Protein AF-A0A4Y9IYI2-F1 (afdb_monomer)

Secondary structure (DSSP, 8-state):
--PPP-------TTSSSS-------B------------TTS-----S--EEEEEEEEEE--TTT------------S-S----PPP--PPPPPPHHHHHHSEE--TT--TTEESS--SSSEEEEESSEEES-EES--EEE-TTS-EEEPPS-EEEEEESEEEES-EES-TTS-EEEEE-TT-EEEESSPBPTTEEEEE-TT-EEEETT-TTEEEE-SEEEESS-EE-TT-EEEESS-EEESS-EEEEEEEEES-EEEESSEEEEEEEEEEESSSEEEEEEEEEEEEEEEE-SS-EEEEEEEEEEEEEEEEEEEESTTSEEEEE-TTS-EEEEEEEEEES-SB-TTTEESEEEEEEEEE-PSP--TT-SS-PPB--TT-EEGGG--EEEE--S-TT--EEEEP---------PPP-EEEEEEE--TT-SS-EEEEEEEEETTEEEEEEEESSS----EEEEEEEETTEEEEEEEEEE-TT-TTT---EEEEEEEETTEEEEEEEETTTEEEEEEEE-BTTBPPSSS--EEEEEEPP--EEEETTEEEE-----EEEEEEETTEEEEEETTEEEEEEGGG-STT-----EEE--------TT-S---SSGGGS-TTS-EEEEEE-SSEEEEEEES--BTTTTBEEEEEEEEETT-TT--SEEEEEEEEEEEEBSTTS---EEEETTEEEEE-BTT-EEEEEEETTEEEEEEEE-GGG--TTTTTT----HHHHTT--B-EEEE-SSEEEEE-BTT-EEEEETTT--EEEEE--TT-PPEEEEEE-TTS-EEEEETTTEEEEEEE--

Nearest PDB structures (foldseek):
  8fky-assembly1_SP  TM=6.698E-01  e=9.697E-06  Homo sapiens
  7ewr-assembly1_D  TM=6.362E-01  e=1.938E-04  Homo sapiens
  7peq-assembly1_AI  TM=6.092E-01  e=5.576E-04  Homo sapiens
  6zqb-assembly1_UE  TM=5.681E-01  e=6.014E-03  Saccharomyces cerevisiae S288C
  1pi6-assembly1_A  TM=2.913E-01  e=1.555E-04  Saccharomyces cerevisiae

Solvent-accessible surface area (backbone atoms only — not comparable to full-atom values): 41990 Å² total; per-residue (Å²): 135,81,89,80,85,81,82,76,81,82,81,63,92,84,72,77,83,81,78,71,79,80,80,69,56,53,63,25,36,20,28,66,60,82,79,68,58,60,102,79,63,78,84,71,93,75,63,64,54,79,46,81,63,44,64,27,47,59,53,77,47,88,82,54,61,50,76,30,68,72,82,78,88,68,87,85,71,97,72,82,92,79,87,86,68,83,87,71,81,82,79,84,73,51,73,68,56,51,70,67,33,36,74,53,51,60,82,55,50,54,62,60,36,82,80,75,77,87,64,44,40,33,26,36,71,40,81,30,52,38,65,47,52,50,38,45,37,25,31,70,48,98,84,76,43,81,42,74,60,70,74,65,27,33,39,39,32,47,28,48,34,36,28,62,25,66,51,64,50,83,90,38,46,30,39,39,35,29,33,71,61,4,33,44,28,29,46,42,58,45,54,62,46,31,40,37,37,40,35,58,68,30,47,78,46,20,44,98,41,68,53,44,43,45,32,35,14,34,38,41,29,80,29,60,46,75,37,92,68,18,26,37,35,33,42,22,38,36,36,26,59,22,33,42,35,24,21,30,39,36,37,44,42,20,42,38,40,23,60,20,15,42,38,22,74,46,28,36,37,38,34,27,50,62,14,33,41,37,22,22,16,38,39,17,37,28,31,37,42,34,12,87,32,44,26,39,38,38,21,36,93,45,9,39,38,40,13,69,48,27,33,36,42,34,52,68,85,23,36,33,40,30,29,43,97,91,42,61,12,41,38,42,27,41,28,40,32,28,60,51,44,67,37,57,75,27,44,40,32,27,36,42,38,57,77,41,75,46,60,53,66,76,73,52,98,83,54,92,70,87,75,74,42,62,34,93,59,46,40,52,50,94,69,60,44,65,45,75,45,86,49,100,46,91,47,45,58,53,73,41,84,53,81,89,86,89,74,98,68,80,77,80,66,76,51,76,36,78,41,20,39,50,69,62,86,83,55,95,61,68,46,26,47,31,26,51,32,64,54,97,66,41,34,38,32,16,16,19,28,63,71,93,59,54,46,10,34,41,38,36,32,39,65,56,97,61,40,28,33,44,69,36,39,35,36,39,40,76,83,41,92,87,74,41,23,33,22,26,10,10,43,43,78,55,95,48,25,42,36,33,10,13,34,32,67,92,58,18,4,27,46,33,40,30,68,32,62,89,74,38,78,40,73,85,69,64,30,35,44,27,37,34,40,40,63,39,57,77,45,72,64,87,93,44,81,44,58,47,79,16,41,27,12,8,8,45,39,83,50,95,65,28,38,38,35,12,16,46,70,15,41,40,31,36,46,52,86,41,78,50,101,83,58,82,65,86,70,43,72,34,73,67,79,78,80,81,79,75,85,80,62,91,76,76,68,96,46,78,82,69,72,55,29,56,44,25,20,44,13,36,23,33,54,76,62,35,34,39,36,37,28,30,51,37,65,42,79,89,80,33,30,22,38,36,33,42,39,31,26,47,46,87,49,70,55,60,82,62,74,48,28,59,41,72,49,82,90,49,49,28,26,50,60,69,36,32,35,21,46,42,41,55,93,49,41,36,39,37,30,26,9,60,44,12,35,40,35,32,40,53,59,92,57,41,54,42,81,70,26,65,36,37,76,91,77,57,52,41,72,66,48,73,72,49,75,84,48,76,74,29,62,78,41,36,22,25,12,18,53,39,74,64,101,62,33,33,39,27,10,20,10,36,58,14,41,38,34,20,36,58,77,60,42,47,66,57,43,73,50,61,71,88,88,64,48,34,16,34,18,34,35,68,43,94,89,55,40,39,40,37,27,25,28,71,56,34,38,39,33,28,31,68,60,128

Mean predicted aligned error: 19.21 Å

Structure (mmCIF, N/CA/C/O backbone):
data_AF-A0A4Y9IYI2-F1
#
_entry.id   AF-A0A4Y9IYI2-F1
#
loop_
_atom_site.group_PDB
_atom_site.id
_atom_site.type_symbol
_atom_site.label_atom_id
_atom_site.label_alt_id
_atom_site.label_comp_id
_atom_site.label_asym_id
_atom_site.label_entity_id
_atom_site.label_seq_id
_atom_site.pdbx_PDB_ins_code
_atom_site.Cartn_x
_atom_site.Cartn_y
_atom_site.Cartn_z
_atom_site.occupancy
_atom_site.B_iso_or_equiv
_atom_site.auth_seq_id
_atom_site.auth_comp_id
_atom_site.auth_asym_id
_atom_site.auth_atom_id
_atom_site.pdbx_PDB_model_num
ATOM 1 N N . MET A 1 1 ? -29.212 -45.660 -42.714 1.00 30.00 1 MET A N 1
ATOM 2 C CA . MET A 1 1 ? -27.842 -46.161 -42.479 1.00 30.00 1 MET A CA 1
ATOM 3 C C . MET A 1 1 ? -27.172 -45.256 -41.454 1.00 30.00 1 MET A C 1
ATOM 5 O O . MET A 1 1 ? -27.141 -44.058 -41.670 1.00 30.00 1 MET A O 1
ATOM 9 N N . LYS A 1 2 ? -26.775 -45.864 -40.327 1.00 29.27 2 LYS A N 1
ATOM 10 C CA . LYS A 1 2 ? -25.912 -45.409 -39.216 1.00 29.27 2 LYS A CA 1
ATOM 11 C C . LYS A 1 2 ? -26.001 -43.943 -38.743 1.00 29.27 2 LYS A C 1
ATOM 13 O O . LYS A 1 2 ? -25.291 -43.074 -39.229 1.00 29.27 2 LYS A O 1
ATOM 18 N N . LYS A 1 3 ? -26.786 -43.746 -37.672 1.00 25.14 3 LYS A N 1
ATOM 19 C CA . LYS A 1 3 ? -26.528 -42.747 -36.620 1.00 25.14 3 LYS A CA 1
ATOM 20 C C . LYS A 1 3 ? -25.201 -43.107 -35.939 1.00 25.14 3 LYS A C 1
ATOM 22 O O . LYS A 1 3 ? -25.065 -44.236 -35.469 1.00 25.14 3 LYS A O 1
ATOM 27 N N . ALA A 1 4 ? -24.248 -42.182 -35.907 1.00 27.00 4 ALA A N 1
ATOM 28 C CA . ALA A 1 4 ? -23.055 -42.286 -35.076 1.00 27.00 4 ALA A CA 1
ATOM 29 C C . ALA A 1 4 ? -23.282 -41.439 -33.819 1.00 27.00 4 ALA A C 1
ATOM 31 O O . ALA A 1 4 ? -23.488 -40.231 -33.907 1.00 27.00 4 ALA A O 1
ATOM 32 N N . ASN A 1 5 ? -23.310 -42.111 -32.670 1.00 25.84 5 ASN A N 1
ATOM 33 C CA . ASN A 1 5 ? -23.355 -41.497 -31.350 1.00 25.84 5 ASN A CA 1
ATOM 34 C C . ASN A 1 5 ? -22.003 -40.833 -31.075 1.00 25.84 5 ASN A C 1
ATOM 36 O O . ASN A 1 5 ? -20.989 -41.528 -31.012 1.00 25.84 5 ASN A O 1
ATOM 40 N N . LEU A 1 6 ? -21.994 -39.514 -30.890 1.00 22.62 6 LEU A N 1
ATOM 41 C CA . LEU A 1 6 ? -20.890 -38.824 -30.235 1.00 22.62 6 LEU A CA 1
ATOM 42 C C . LEU A 1 6 ? -21.237 -38.761 -28.742 1.00 22.62 6 LEU A C 1
ATOM 44 O O . LEU A 1 6 ? -22.071 -37.961 -28.325 1.00 22.62 6 LEU A O 1
ATOM 48 N N . ASN A 1 7 ? -20.657 -39.668 -27.957 1.00 24.61 7 ASN A N 1
ATOM 49 C CA . ASN A 1 7 ? -20.700 -39.596 -26.499 1.00 24.61 7 ASN A CA 1
ATOM 50 C C . ASN A 1 7 ? -19.800 -38.433 -26.060 1.00 24.61 7 ASN A C 1
ATOM 52 O O . ASN A 1 7 ? -18.578 -38.544 -26.128 1.00 24.61 7 ASN A O 1
ATOM 56 N N . LEU A 1 8 ? -20.403 -37.324 -25.633 1.00 23.78 8 LEU A N 1
ATOM 57 C CA . LEU A 1 8 ? -19.708 -36.274 -24.890 1.00 23.78 8 LEU A CA 1
ATOM 58 C C . LEU A 1 8 ? -19.488 -36.775 -23.451 1.00 23.78 8 LEU A C 1
ATOM 60 O O . LEU A 1 8 ? -20.445 -37.265 -22.848 1.00 23.78 8 LEU A O 1
ATOM 64 N N . PRO A 1 9 ? -18.270 -36.701 -22.888 1.00 25.73 9 PRO A N 1
ATOM 65 C CA . PRO A 1 9 ? -18.054 -37.043 -21.490 1.00 25.73 9 PRO A CA 1
ATOM 66 C C . PRO A 1 9 ? -18.741 -36.007 -20.591 1.00 25.73 9 PRO A C 1
ATOM 68 O O . PRO A 1 9 ? -18.556 -34.801 -20.756 1.00 25.73 9 PRO A O 1
ATOM 71 N N . GLU A 1 10 ? -19.536 -36.491 -19.636 1.00 24.73 10 GLU A N 1
ATOM 72 C CA . GLU A 1 10 ? -20.097 -35.692 -18.549 1.00 24.73 10 GLU A CA 1
ATOM 73 C C . GLU A 1 10 ? -18.957 -35.039 -17.750 1.00 24.73 10 GLU A C 1
ATOM 75 O O . GLU A 1 10 ? -18.213 -35.697 -17.020 1.00 24.73 10 GLU A O 1
ATOM 80 N N . LEU A 1 11 ? -18.811 -33.720 -17.888 1.00 24.58 11 LEU A N 1
ATOM 81 C CA . LEU A 1 11 ? -17.961 -32.903 -17.028 1.00 24.58 11 LEU A CA 1
ATOM 82 C C . LEU A 1 11 ? -18.589 -32.854 -15.631 1.00 24.58 11 LEU A C 1
ATOM 84 O O . LEU A 1 11 ? -19.510 -32.085 -15.355 1.00 24.58 11 LEU A O 1
ATOM 88 N N . SER A 1 12 ? -18.099 -33.714 -14.739 1.00 27.95 12 SER A N 1
ATOM 89 C CA . SER A 1 12 ? -18.453 -33.675 -13.322 1.00 27.95 12 SER A CA 1
ATOM 90 C C . SER A 1 12 ? -18.048 -32.327 -12.701 1.00 27.95 12 SER A C 1
ATOM 92 O O . SER A 1 12 ? -16.964 -31.802 -12.964 1.00 27.95 12 SER A O 1
ATOM 94 N N . ARG A 1 13 ? -18.919 -31.778 -11.844 1.00 28.81 13 ARG A N 1
ATOM 95 C CA . ARG A 1 13 ? -18.826 -30.464 -11.166 1.00 28.81 13 ARG A CA 1
ATOM 96 C C . ARG A 1 13 ? -17.572 -30.221 -10.297 1.00 28.81 13 ARG A C 1
ATOM 98 O O . ARG A 1 13 ? -17.533 -29.232 -9.578 1.00 28.81 13 ARG A O 1
ATOM 105 N N . ARG A 1 14 ? -16.549 -31.081 -10.329 1.00 27.33 14 ARG A N 1
ATOM 106 C CA . ARG A 1 14 ? -15.340 -30.954 -9.492 1.00 27.33 14 ARG A CA 1
ATOM 107 C C . ARG A 1 14 ? -14.109 -30.367 -10.195 1.00 27.33 14 ARG A C 1
ATOM 109 O O . ARG A 1 14 ? -13.158 -30.046 -9.499 1.00 27.33 14 ARG A O 1
ATOM 116 N N . ASN A 1 15 ? -14.147 -30.128 -11.511 1.00 26.97 15 ASN A N 1
ATOM 117 C CA . ASN A 1 15 ? -13.004 -29.567 -12.260 1.00 26.97 15 ASN A CA 1
ATOM 118 C C . ASN A 1 15 ? -13.256 -28.189 -12.910 1.00 26.97 15 ASN A C 1
ATOM 120 O O . ASN A 1 15 ? -12.427 -27.721 -13.682 1.00 26.97 15 ASN A O 1
ATOM 124 N N . ALA A 1 16 ? -14.358 -27.503 -12.586 1.00 24.98 16 ALA A N 1
ATOM 125 C CA . ALA A 1 16 ? -14.660 -26.162 -13.112 1.00 24.98 16 ALA A CA 1
ATOM 126 C C . ALA A 1 16 ? -14.012 -25.005 -12.313 1.00 24.98 16 ALA A C 1
ATOM 128 O O . ALA A 1 16 ? -14.297 -23.846 -12.585 1.00 24.98 16 ALA A O 1
ATOM 129 N N . LEU A 1 17 ? -13.139 -25.298 -11.340 1.00 25.17 17 LEU A N 1
ATOM 130 C CA . LEU A 1 17 ? -12.604 -24.305 -10.396 1.00 25.17 17 LEU A CA 1
ATOM 131 C C . LEU A 1 17 ? -11.150 -23.859 -10.667 1.00 25.17 17 LEU A C 1
ATOM 133 O O . LEU A 1 17 ? -10.514 -23.314 -9.774 1.00 25.17 17 LEU A O 1
ATOM 137 N N . LYS A 1 18 ? -10.593 -24.091 -11.868 1.00 25.62 18 LYS A N 1
ATOM 138 C CA . LYS A 1 18 ? -9.210 -23.671 -12.205 1.00 25.62 18 LYS A CA 1
ATOM 139 C C . LYS A 1 18 ? -9.043 -22.794 -13.455 1.00 25.62 18 LYS A C 1
ATOM 141 O O . LYS A 1 18 ? -7.917 -22.505 -13.834 1.00 25.62 18 LYS A O 1
ATOM 146 N N . CYS A 1 19 ? -10.127 -22.291 -14.045 1.00 23.42 19 CYS A N 1
ATOM 147 C CA . CYS A 1 19 ? -10.075 -21.224 -15.058 1.00 23.42 19 CYS A CA 1
ATOM 148 C C . CYS A 1 19 ? -11.255 -20.253 -14.884 1.00 23.42 19 CYS A C 1
ATOM 150 O O . CYS A 1 19 ? -12.021 -20.018 -15.814 1.00 23.42 19 CYS A O 1
ATOM 152 N N . GLY A 1 20 ? -11.446 -19.746 -13.664 1.00 20.91 20 GLY A N 1
ATOM 153 C CA . GLY A 1 20 ? -12.318 -18.602 -13.415 1.00 20.91 20 GLY A CA 1
ATOM 154 C C . GLY A 1 20 ? -11.486 -17.337 -13.548 1.00 20.91 20 GLY A C 1
ATOM 155 O O . GLY A 1 20 ? -10.690 -17.043 -12.663 1.00 20.91 20 GLY A O 1
ATOM 156 N N . ALA A 1 21 ? -11.624 -16.635 -14.670 1.00 23.77 21 ALA A N 1
ATOM 157 C CA . ALA A 1 21 ? -11.125 -15.278 -14.804 1.00 23.77 21 ALA A CA 1
ATOM 158 C C . ALA A 1 21 ? -11.770 -14.424 -13.701 1.00 23.77 21 ALA A C 1
ATOM 160 O O . ALA A 1 21 ? -12.990 -14.253 -13.689 1.00 23.77 21 ALA A O 1
ATOM 161 N N . LEU A 1 22 ? -10.963 -13.922 -12.764 1.00 22.59 22 LEU A N 1
ATOM 162 C CA . LEU A 1 22 ? -11.337 -12.742 -11.997 1.00 22.59 22 LEU A CA 1
ATOM 163 C C . LEU A 1 22 ? -11.485 -11.607 -13.014 1.00 22.59 22 LEU A C 1
ATOM 165 O O . LEU A 1 22 ? -10.493 -11.131 -13.562 1.00 22.59 22 LEU A O 1
ATOM 169 N N . ALA A 1 23 ? -12.722 -11.224 -13.319 1.00 25.12 23 ALA A N 1
ATOM 170 C CA . ALA A 1 23 ? -13.000 -9.978 -14.012 1.00 25.12 23 ALA A CA 1
ATOM 171 C C . ALA A 1 23 ? -12.739 -8.840 -13.017 1.00 25.12 23 ALA A C 1
ATOM 173 O O . ALA A 1 23 ? -13.631 -8.422 -12.285 1.00 25.12 23 ALA A O 1
ATOM 174 N N . LEU A 1 24 ? -11.483 -8.406 -12.936 1.00 29.08 24 LEU A N 1
ATOM 175 C CA . LEU A 1 24 ? -11.127 -7.133 -12.328 1.00 29.08 24 LEU A CA 1
ATOM 176 C C . LEU A 1 24 ? -11.624 -6.049 -13.296 1.00 29.08 24 LEU A C 1
ATOM 178 O O . LEU A 1 24 ? -11.195 -6.026 -14.451 1.00 29.08 24 LEU A O 1
ATOM 182 N N . ALA A 1 25 ? -12.574 -5.214 -12.870 1.00 29.39 25 ALA A N 1
ATOM 183 C CA . ALA A 1 25 ? -13.028 -4.074 -13.660 1.00 29.39 25 ALA A CA 1
ATOM 184 C C . ALA A 1 25 ? -11.812 -3.192 -13.988 1.00 29.39 25 ALA A C 1
ATOM 186 O O . ALA A 1 25 ? -11.162 -2.655 -13.090 1.00 29.39 25 ALA A O 1
ATOM 187 N N . LEU A 1 26 ? -11.463 -3.095 -15.273 1.00 30.75 26 LEU A N 1
ATOM 188 C CA . LEU A 1 26 ? -10.303 -2.347 -15.741 1.00 30.75 26 LEU A CA 1
ATOM 189 C C . LEU A 1 26 ? -10.681 -0.860 -15.763 1.00 30.75 26 LEU A C 1
ATOM 191 O O . LEU A 1 26 ? -11.195 -0.342 -16.756 1.00 30.75 26 LEU A O 1
ATOM 195 N N . VAL A 1 27 ? -10.495 -0.183 -14.631 1.00 30.41 27 VAL A N 1
ATOM 196 C CA . VAL A 1 27 ? -10.726 1.260 -14.526 1.00 30.41 27 VAL A CA 1
ATOM 197 C C . VAL A 1 27 ? -9.502 1.980 -15.094 1.00 30.41 27 VAL A C 1
ATOM 199 O O . VAL A 1 27 ? -8.401 1.878 -14.564 1.00 30.41 27 VAL A O 1
ATOM 202 N N . ALA A 1 28 ? -9.688 2.681 -16.204 1.00 31.75 28 ALA A N 1
ATOM 203 C CA . ALA A 1 28 ? -8.642 3.356 -16.968 1.00 31.75 28 ALA A CA 1
ATOM 204 C C . ALA A 1 28 ? -9.072 4.806 -17.183 1.00 31.75 28 ALA A C 1
ATOM 206 O O . ALA A 1 28 ? -10.205 4.991 -17.574 1.00 31.75 28 ALA A O 1
ATOM 207 N N . MET A 1 29 ? -8.260 5.826 -16.874 1.00 36.91 29 MET A N 1
ATOM 208 C CA . MET A 1 29 ? -8.710 7.200 -16.602 1.00 36.91 29 MET A CA 1
ATOM 209 C C . MET A 1 29 ? -7.854 8.354 -17.192 1.00 36.91 29 MET A C 1
ATOM 211 O O . MET A 1 29 ? -7.007 8.097 -18.025 1.00 36.91 29 MET A O 1
ATOM 215 N N . THR A 1 30 ? -8.178 9.640 -16.959 1.00 34.31 30 THR A N 1
ATOM 216 C CA . THR A 1 30 ? -8.058 10.691 -18.012 1.00 34.31 30 THR A CA 1
ATOM 217 C C . THR A 1 30 ? -7.062 11.835 -17.805 1.00 34.31 30 THR A C 1
ATOM 219 O O . THR A 1 30 ? -6.711 12.199 -16.687 1.00 34.31 30 THR A O 1
ATOM 222 N N . GLY A 1 31 ? -6.614 12.437 -18.911 1.00 32.25 31 GLY A N 1
ATOM 223 C CA . GLY A 1 31 ? -5.646 13.533 -19.017 1.00 32.25 31 GLY A CA 1
ATOM 224 C C . GLY A 1 31 ? -6.125 14.928 -18.628 1.00 32.25 31 GLY A C 1
ATOM 225 O O . GLY A 1 31 ? -7.313 15.218 -18.658 1.00 32.25 31 GLY A O 1
ATOM 226 N N . CYS A 1 32 ? -5.178 15.771 -18.193 1.00 44.44 32 CYS A N 1
ATOM 227 C CA . CYS A 1 32 ? -5.409 17.135 -17.687 1.00 44.44 32 CYS A CA 1
ATOM 228 C C . CYS A 1 32 ? -4.506 18.136 -18.410 1.00 44.44 32 CYS A C 1
ATOM 230 O O . CYS A 1 32 ? -3.605 18.682 -17.773 1.00 44.44 32 CYS A O 1
ATOM 232 N N . LYS A 1 33 ? -4.718 18.401 -19.703 1.00 43.31 33 LYS A N 1
ATOM 233 C CA . LYS A 1 33 ? -4.116 19.589 -20.319 1.00 43.31 33 LYS A CA 1
ATOM 234 C C . LYS A 1 33 ? -4.747 19.960 -21.656 1.00 43.31 33 LYS A C 1
ATOM 236 O O . LYS A 1 33 ? -4.629 19.222 -22.617 1.00 43.31 33 LYS A O 1
ATOM 241 N N . ASP A 1 34 ? -5.320 21.158 -21.735 1.00 37.88 34 ASP A N 1
ATOM 242 C CA . ASP A 1 34 ? -5.767 21.783 -22.991 1.00 37.88 34 ASP A CA 1
ATOM 243 C C . ASP A 1 34 ? -4.901 23.004 -23.358 1.00 37.88 34 ASP A C 1
ATOM 245 O O . ASP A 1 34 ? -5.368 23.966 -23.978 1.00 37.88 34 ASP A O 1
ATOM 249 N N . ASP A 1 35 ? -3.612 22.975 -23.002 1.00 34.25 35 ASP A N 1
ATOM 250 C CA . ASP A 1 35 ? -2.665 23.972 -23.497 1.00 34.25 35 ASP A CA 1
ATOM 251 C C . ASP A 1 35 ? -2.373 23.679 -24.967 1.00 34.25 35 ASP A C 1
ATOM 253 O O . ASP A 1 35 ? -1.488 22.907 -25.339 1.00 34.25 35 ASP A O 1
ATOM 257 N N . ALA A 1 36 ? -3.169 24.317 -25.822 1.00 33.16 36 ALA A N 1
ATOM 258 C CA . ALA A 1 36 ? -2.825 24.506 -27.213 1.00 33.16 36 ALA A CA 1
ATOM 259 C C . ALA A 1 36 ? -1.386 25.056 -27.296 1.00 33.16 36 ALA A C 1
ATOM 261 O O . ALA A 1 36 ? -1.086 26.040 -26.609 1.00 33.16 36 ALA A O 1
ATOM 262 N N . PRO A 1 37 ? -0.502 24.505 -28.153 1.00 28.78 37 PRO A N 1
ATOM 263 C CA . PRO A 1 37 ? 0.660 25.271 -28.574 1.00 28.78 37 PRO A CA 1
ATOM 264 C C . PRO A 1 37 ? 0.168 26.619 -29.104 1.00 28.78 37 PRO A C 1
ATOM 266 O O . PRO A 1 37 ? -0.877 26.683 -29.758 1.00 28.78 37 PRO A O 1
ATOM 269 N N . ASP A 1 38 ? 0.909 27.676 -28.767 1.00 29.20 38 ASP A N 1
ATOM 270 C CA . ASP A 1 38 ? 0.671 29.061 -29.170 1.00 29.20 38 ASP A CA 1
ATOM 271 C C . ASP A 1 38 ? 0.048 29.157 -30.575 1.00 29.20 38 ASP A C 1
ATOM 273 O O . ASP A 1 38 ? 0.430 28.434 -31.497 1.00 29.20 38 ASP A O 1
ATOM 277 N N . THR A 1 39 ? -0.874 30.106 -30.734 1.00 30.22 39 THR A N 1
ATOM 278 C CA . THR A 1 39 ? -1.566 30.543 -31.963 1.00 30.22 39 THR A CA 1
ATOM 279 C C . THR A 1 39 ? -0.678 30.785 -33.200 1.00 30.22 39 THR A C 1
ATOM 281 O O . THR A 1 39 ? -1.189 31.140 -34.259 1.00 30.22 39 THR A O 1
ATOM 284 N N . ASN A 1 40 ? 0.632 30.559 -33.088 1.00 30.73 40 ASN A N 1
ATOM 285 C CA . ASN A 1 40 ? 1.659 30.695 -34.114 1.00 30.73 40 ASN A CA 1
ATOM 286 C C . ASN A 1 40 ? 2.370 29.369 -34.475 1.00 30.73 40 ASN A C 1
ATOM 288 O O . ASN A 1 40 ? 3.374 29.392 -35.190 1.00 30.73 40 ASN A O 1
ATOM 292 N N . GLY A 1 41 ? 1.903 28.213 -33.987 1.00 31.48 41 GLY A N 1
ATOM 293 C CA . GLY A 1 41 ? 2.445 26.907 -34.373 1.00 31.48 41 GLY A CA 1
ATOM 294 C C . GLY A 1 41 ? 2.233 26.618 -35.870 1.00 31.48 41 GLY A C 1
ATOM 295 O O . GLY A 1 41 ? 1.148 26.889 -36.388 1.00 31.48 41 GLY A O 1
ATOM 296 N N . PRO A 1 42 ? 3.235 26.085 -36.599 1.00 30.30 42 PRO A N 1
ATOM 297 C CA . PRO A 1 42 ? 3.088 25.808 -38.024 1.00 30.30 42 PRO A CA 1
ATOM 298 C C . PRO A 1 42 ? 1.959 24.797 -38.251 1.00 30.30 42 PRO A C 1
ATOM 300 O O . PRO A 1 42 ? 1.899 23.769 -37.575 1.00 30.30 42 PRO A O 1
ATOM 303 N N . ALA A 1 43 ? 1.079 25.090 -39.212 1.00 34.78 43 ALA A N 1
ATOM 304 C CA . ALA A 1 43 ? 0.026 24.183 -39.654 1.00 34.78 43 ALA A CA 1
ATOM 305 C C . ALA A 1 43 ? 0.641 22.820 -40.029 1.00 34.78 43 ALA A C 1
ATOM 307 O O . ALA A 1 43 ? 1.434 22.724 -40.966 1.00 34.78 43 ALA A O 1
ATOM 308 N N . GLY A 1 44 ? 0.332 21.777 -39.254 1.00 36.03 44 GLY A N 1
ATOM 309 C CA . GLY A 1 44 ? 0.774 20.411 -39.543 1.00 36.03 44 GLY A CA 1
ATOM 310 C C . GLY A 1 44 ? 0.087 19.858 -40.794 1.00 36.03 44 GLY A C 1
ATOM 311 O O . GLY A 1 44 ? -1.032 20.251 -41.100 1.00 36.03 44 GLY A O 1
ATOM 312 N N . THR A 1 45 ? 0.747 18.955 -41.520 1.00 35.19 45 THR A N 1
ATOM 313 C CA . THR A 1 45 ? 0.300 18.472 -42.840 1.00 35.19 45 THR A CA 1
ATOM 314 C C . THR A 1 45 ? -0.390 17.101 -42.851 1.00 35.19 45 THR A C 1
ATOM 316 O O . THR A 1 45 ? -0.921 16.739 -43.898 1.00 35.19 45 THR A O 1
ATOM 319 N N . ASP A 1 46 ? -0.454 16.360 -41.734 1.00 38.09 46 ASP A N 1
ATOM 320 C CA . ASP A 1 46 ? -0.831 14.931 -41.735 1.00 38.09 46 ASP A CA 1
ATOM 321 C C . ASP A 1 46 ? -1.921 14.546 -40.708 1.00 38.09 46 ASP A C 1
ATOM 323 O O . ASP A 1 46 ? -1.975 15.086 -39.601 1.00 38.09 46 ASP A O 1
ATOM 327 N N . VAL A 1 47 ? -2.794 13.597 -41.095 1.00 53.31 47 VAL A N 1
ATOM 328 C CA . VAL A 1 47 ? -4.015 13.169 -40.363 1.00 53.31 47 VAL A CA 1
ATOM 329 C C . VAL A 1 47 ? -3.710 12.235 -39.182 1.00 53.31 47 VAL A C 1
ATOM 331 O O . VAL A 1 47 ? -4.384 12.316 -38.159 1.00 53.31 47 VAL A O 1
ATOM 334 N N . VAL A 1 48 ? -2.709 11.358 -39.325 1.00 54.94 48 VAL A N 1
ATOM 335 C CA . VAL A 1 48 ? -2.167 10.454 -38.295 1.00 54.94 48 VAL A CA 1
ATOM 336 C C . VAL A 1 48 ? -0.700 10.193 -38.645 1.00 54.94 48 VAL A C 1
ATOM 338 O O . VAL A 1 48 ? -0.408 9.794 -39.772 1.00 54.94 48 VAL A O 1
ATOM 341 N N . GLU A 1 49 ? 0.212 10.414 -37.702 1.00 61.41 49 GLU A N 1
ATOM 342 C CA . GLU A 1 49 ? 1.645 10.140 -37.839 1.00 61.41 49 GLU A CA 1
ATOM 343 C C . GLU A 1 49 ? 2.045 8.990 -36.910 1.00 61.41 49 GLU A C 1
ATOM 345 O O . GLU A 1 49 ? 1.577 8.917 -35.771 1.00 61.41 49 GLU A O 1
ATOM 350 N N . THR A 1 50 ? 2.904 8.097 -37.403 1.00 59.28 50 THR A N 1
ATOM 351 C CA . THR A 1 50 ? 3.500 7.007 -36.623 1.00 59.28 50 THR A CA 1
ATOM 352 C C . THR A 1 50 ? 4.987 7.254 -36.477 1.00 59.28 50 THR A C 1
ATOM 354 O O . THR A 1 50 ? 5.661 7.630 -37.438 1.00 59.28 50 THR A O 1
ATOM 357 N N . VAL A 1 51 ? 5.484 7.035 -35.266 1.00 60.16 51 VAL A N 1
ATOM 358 C CA . VAL A 1 51 ? 6.858 7.331 -34.887 1.00 60.16 51 VAL A CA 1
ATOM 359 C C . VAL A 1 51 ? 7.411 6.145 -34.136 1.00 60.16 51 VAL A C 1
ATOM 361 O O . VAL A 1 51 ? 6.914 5.802 -33.061 1.00 60.16 51 VAL A O 1
ATOM 364 N N . ASP A 1 52 ? 8.467 5.568 -34.689 1.00 61.00 52 ASP A N 1
ATOM 365 C CA . ASP A 1 52 ? 9.187 4.481 -34.051 1.00 61.00 52 ASP A CA 1
ATOM 366 C C . ASP A 1 52 ? 10.440 5.029 -33.364 1.00 61.00 52 ASP A C 1
ATOM 368 O O . ASP A 1 52 ? 11.213 5.795 -33.949 1.00 61.00 52 ASP A O 1
ATOM 372 N N . GLY A 1 53 ? 10.674 4.593 -32.126 1.00 61.88 53 GLY A N 1
ATOM 373 C CA . GLY A 1 53 ? 12.004 4.683 -31.533 1.00 61.88 53 GLY A CA 1
ATOM 374 C C . GLY A 1 53 ? 12.415 6.021 -30.908 1.00 61.88 53 GLY A C 1
ATOM 375 O O . GLY A 1 53 ? 13.613 6.325 -30.947 1.00 61.88 53 GLY A O 1
ATOM 376 N N . ILE A 1 54 ? 11.503 6.783 -30.287 1.00 71.31 54 ILE A N 1
ATOM 377 C CA . ILE A 1 54 ? 11.889 7.948 -29.466 1.00 71.31 54 ILE A CA 1
ATOM 378 C C . ILE A 1 54 ? 12.682 7.451 -28.252 1.00 71.31 54 ILE A C 1
ATOM 380 O O . ILE A 1 54 ? 12.193 6.611 -27.496 1.00 71.31 54 ILE A O 1
ATOM 384 N N . ASP A 1 55 ? 13.907 7.952 -28.081 1.00 70.38 55 ASP A N 1
ATOM 385 C CA . ASP A 1 55 ? 14.755 7.635 -26.928 1.00 70.38 55 ASP A CA 1
ATOM 386 C C . ASP A 1 55 ? 14.095 8.066 -25.613 1.00 70.38 55 ASP A C 1
ATOM 388 O O . ASP A 1 55 ? 13.715 9.228 -25.445 1.00 70.38 55 ASP A O 1
ATOM 392 N N . LEU A 1 56 ? 13.993 7.125 -24.675 1.00 72.06 56 LEU A N 1
ATOM 393 C CA . LEU A 1 56 ? 13.622 7.388 -23.291 1.00 72.06 56 LEU A CA 1
ATOM 394 C C . LEU A 1 56 ? 14.854 7.274 -22.400 1.00 72.06 56 LEU A C 1
ATOM 396 O O . LEU A 1 56 ? 15.659 6.350 -22.541 1.00 72.06 56 LEU A O 1
ATOM 400 N N . SER A 1 57 ? 14.965 8.186 -21.440 1.00 71.19 57 SER A N 1
ATOM 401 C CA . SER A 1 57 ? 15.938 8.047 -20.362 1.00 71.19 57 SER A CA 1
ATOM 402 C C . SER A 1 57 ? 15.366 7.080 -19.332 1.00 71.19 57 SER A C 1
ATOM 404 O O . SER A 1 57 ? 14.278 7.313 -18.805 1.00 71.19 57 SER A O 1
ATOM 406 N N . VAL A 1 58 ? 16.087 5.990 -19.056 1.00 68.38 58 VAL A N 1
ATOM 407 C CA . VAL A 1 58 ? 15.728 5.045 -17.993 1.00 68.38 58 VAL A CA 1
ATOM 408 C C . VAL A 1 58 ? 16.659 5.268 -16.822 1.00 68.38 58 VAL A C 1
ATOM 410 O O . VAL A 1 58 ? 17.874 5.103 -16.938 1.00 68.38 58 VAL A O 1
ATOM 413 N N . HIS A 1 59 ? 16.080 5.593 -15.677 1.00 69.12 59 HIS A N 1
ATOM 414 C CA . HIS A 1 59 ? 16.832 5.795 -14.453 1.00 69.12 59 HIS A CA 1
ATOM 415 C C . HIS A 1 59 ? 16.647 4.573 -13.557 1.00 69.12 59 HIS A C 1
ATOM 417 O O . HIS A 1 59 ? 15.676 4.445 -12.812 1.00 69.12 59 HIS A O 1
ATOM 423 N N . THR A 1 60 ? 17.596 3.642 -13.666 1.00 54.62 60 THR A N 1
ATOM 424 C CA . THR A 1 60 ? 17.756 2.504 -12.752 1.00 54.62 60 THR A CA 1
ATOM 425 C C . THR A 1 60 ? 18.942 2.794 -11.842 1.00 54.62 60 THR A C 1
ATOM 427 O O . THR A 1 60 ? 20.092 2.694 -12.270 1.00 54.62 60 THR A O 1
ATOM 430 N N . ASN A 1 61 ? 18.699 3.180 -10.597 1.00 44.53 61 ASN A N 1
ATOM 431 C CA . ASN A 1 61 ? 19.773 3.440 -9.643 1.00 44.53 61 ASN A CA 1
ATOM 432 C C . ASN A 1 61 ? 19.582 2.530 -8.423 1.00 44.53 61 ASN A C 1
ATOM 434 O O . ASN A 1 61 ? 18.505 2.557 -7.830 1.00 44.53 61 ASN A O 1
ATOM 438 N N . PRO A 1 62 ? 20.606 1.791 -7.972 1.00 36.62 62 PRO A N 1
ATOM 439 C CA . PRO A 1 62 ? 20.560 1.122 -6.673 1.00 36.62 62 PRO A CA 1
ATOM 440 C C . PRO A 1 62 ? 20.352 2.094 -5.490 1.00 36.62 62 PRO A C 1
ATOM 442 O O . PRO A 1 62 ? 19.903 1.664 -4.436 1.00 36.62 62 PRO A O 1
ATOM 445 N N . ALA A 1 63 ? 20.601 3.401 -5.656 1.00 36.41 63 ALA A N 1
ATOM 446 C CA . ALA A 1 63 ? 20.282 4.443 -4.669 1.00 36.41 63 ALA A CA 1
ATOM 447 C C . ALA A 1 63 ? 18.842 5.015 -4.766 1.00 36.41 63 ALA A C 1
ATOM 449 O O . ALA A 1 63 ? 18.454 5.803 -3.902 1.00 36.41 63 ALA A O 1
ATOM 450 N N . LEU A 1 64 ? 18.062 4.642 -5.797 1.00 39.62 64 LEU A N 1
ATOM 451 C CA . LEU A 1 64 ? 16.637 5.003 -5.949 1.00 39.62 64 LEU A CA 1
ATOM 452 C C . LEU A 1 64 ? 15.702 4.042 -5.197 1.00 39.62 64 LEU A C 1
ATOM 454 O O . LEU A 1 64 ? 14.562 4.412 -4.922 1.00 39.62 64 LEU A O 1
ATOM 458 N N . ALA A 1 65 ? 16.186 2.856 -4.805 1.00 33.22 65 ALA A N 1
ATOM 459 C CA . ALA A 1 65 ? 15.509 1.960 -3.869 1.00 33.22 65 ALA A CA 1
ATOM 460 C C . ALA A 1 65 ? 15.543 2.566 -2.454 1.00 33.22 65 ALA A C 1
ATOM 462 O O . ALA A 1 65 ? 16.259 2.115 -1.564 1.00 33.22 65 ALA A O 1
ATOM 463 N N . LYS A 1 66 ? 14.803 3.656 -2.254 1.00 37.72 66 LYS A N 1
ATOM 464 C CA . LYS A 1 66 ? 14.531 4.199 -0.928 1.00 37.72 66 LYS A CA 1
ATOM 465 C C . LYS A 1 66 ? 13.287 3.510 -0.393 1.00 37.72 66 LYS A C 1
ATOM 467 O O . LYS A 1 66 ? 12.193 3.670 -0.926 1.00 37.72 66 LYS A O 1
ATOM 472 N N . THR A 1 67 ? 13.477 2.741 0.669 1.00 35.72 67 THR A N 1
ATOM 473 C CA . THR A 1 67 ? 12.395 2.228 1.501 1.00 35.72 67 THR A CA 1
ATOM 474 C C . THR A 1 67 ? 11.795 3.397 2.267 1.00 35.72 67 THR A C 1
ATOM 476 O O . THR A 1 67 ? 12.404 3.926 3.198 1.00 35.72 67 THR A O 1
ATOM 479 N N . TYR A 1 68 ? 10.616 3.845 1.856 1.00 35.97 68 TYR A N 1
ATOM 480 C CA . TYR A 1 68 ? 9.893 4.879 2.581 1.00 35.97 68 TYR A CA 1
ATOM 481 C C . TYR A 1 68 ? 9.032 4.223 3.655 1.00 35.97 68 TYR A C 1
ATOM 483 O O . TYR A 1 68 ? 7.856 3.929 3.440 1.00 35.97 68 TYR A O 1
ATOM 491 N N . TYR A 1 69 ? 9.639 4.003 4.819 1.00 31.06 69 TYR A N 1
ATOM 492 C CA . TYR A 1 69 ? 8.891 3.714 6.035 1.00 31.06 69 TYR A CA 1
ATOM 493 C C . TYR A 1 69 ? 8.067 4.934 6.437 1.00 31.06 69 TYR A C 1
ATOM 495 O O . TYR A 1 69 ? 8.486 6.084 6.272 1.00 31.06 69 TYR A O 1
ATOM 503 N N . ASN A 1 70 ? 6.894 4.683 7.003 1.00 28.34 70 ASN A N 1
ATOM 504 C CA . ASN A 1 70 ? 6.095 5.713 7.635 1.00 28.34 70 ASN A CA 1
ATOM 505 C C . ASN A 1 70 ? 6.867 6.250 8.856 1.00 28.34 70 ASN A C 1
ATOM 507 O O . ASN A 1 70 ? 6.895 5.649 9.925 1.00 28.34 70 ASN A O 1
ATOM 511 N N . SER A 1 71 ? 7.551 7.382 8.691 1.00 27.75 71 SER A N 1
ATOM 512 C CA . SER A 1 71 ? 8.251 8.065 9.773 1.00 27.75 71 SER A CA 1
ATOM 513 C C . SER A 1 71 ? 7.239 8.762 10.690 1.00 27.75 71 SER A C 1
ATOM 515 O O . SER A 1 71 ? 6.929 9.943 10.511 1.00 27.75 71 SER A O 1
ATOM 517 N N . ARG A 1 72 ? 6.739 8.050 11.702 1.00 28.89 72 ARG A N 1
ATOM 518 C CA . ARG A 1 72 ? 6.414 8.667 13.001 1.00 28.89 72 ARG A CA 1
ATOM 519 C C . ARG A 1 72 ? 7.412 8.298 14.105 1.00 28.89 72 ARG A C 1
ATOM 521 O O . ARG A 1 72 ? 7.145 8.523 15.274 1.00 28.89 72 ARG A O 1
ATOM 528 N N . LEU A 1 73 ? 8.624 7.917 13.699 1.00 30.59 73 LEU A N 1
ATOM 529 C CA . LEU A 1 73 ? 9.856 7.954 14.495 1.00 30.59 73 LEU A CA 1
ATOM 530 C C . LEU A 1 73 ? 10.319 9.407 14.742 1.00 30.59 73 LEU A C 1
ATOM 532 O O . LEU A 1 73 ? 11.340 9.860 14.225 1.00 30.59 73 LEU A O 1
ATOM 536 N N . ALA A 1 74 ? 9.537 10.177 15.497 1.00 22.84 74 ALA A N 1
ATOM 537 C CA . ALA A 1 74 ? 9.970 11.444 16.080 1.00 22.84 74 ALA A CA 1
ATOM 538 C C . ALA A 1 74 ? 9.665 11.409 17.578 1.00 22.84 74 ALA A C 1
ATOM 540 O O . ALA A 1 74 ? 8.681 11.979 18.049 1.00 22.84 74 ALA A O 1
ATOM 541 N N . LEU A 1 75 ? 10.542 1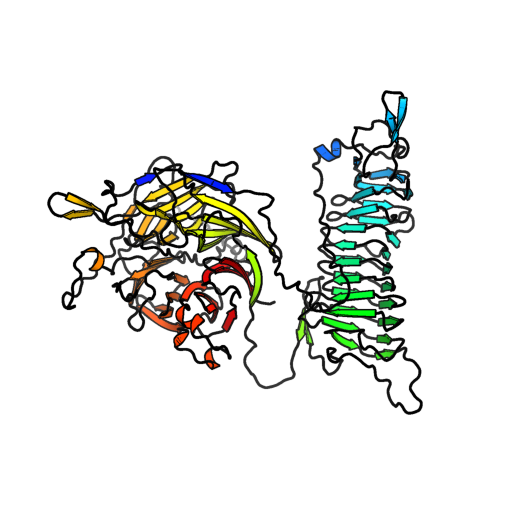0.702 18.293 1.00 31.75 75 LEU A N 1
ATOM 542 C CA . LEU A 1 75 ? 10.592 10.573 19.742 1.00 31.75 75 LEU A CA 1
ATOM 543 C C . LEU A 1 75 ? 10.590 11.953 20.400 1.00 31.75 75 LEU A C 1
ATOM 545 O O . LEU A 1 75 ? 11.558 12.717 20.360 1.00 31.75 75 LEU A O 1
ATOM 549 N N . GLY A 1 76 ? 9.466 12.260 21.028 1.00 21.75 76 GLY A N 1
ATOM 550 C CA . GLY A 1 76 ? 9.315 13.365 21.947 1.00 21.75 76 GLY A CA 1
ATOM 551 C C . GLY A 1 76 ? 9.304 12.877 23.386 1.00 21.75 76 GLY A C 1
ATOM 552 O O . GLY A 1 76 ? 8.313 13.098 24.059 1.00 21.75 76 GLY A O 1
ATOM 553 N N . SER A 1 77 ? 10.386 12.289 23.900 1.00 23.25 77 SER A N 1
ATOM 554 C CA . SER A 1 77 ? 10.771 12.485 25.305 1.00 23.25 77 SER A CA 1
ATOM 555 C C . SER A 1 77 ? 12.230 12.086 25.548 1.00 23.25 77 SER A C 1
ATOM 557 O O . SER A 1 77 ? 12.807 11.249 24.866 1.00 23.25 77 SER A O 1
ATOM 559 N N . ARG A 1 78 ? 12.872 12.798 26.473 1.00 29.81 78 ARG A N 1
ATOM 560 C CA . ARG A 1 78 ? 14.300 12.707 26.778 1.00 29.81 78 ARG A CA 1
ATOM 561 C C . ARG A 1 78 ? 14.599 11.466 27.623 1.00 29.81 78 ARG A C 1
ATOM 563 O O . ARG A 1 78 ? 14.449 11.540 28.837 1.00 29.81 78 ARG A O 1
ATOM 570 N N . ALA A 1 79 ? 15.134 10.418 27.011 1.00 24.33 79 ALA A N 1
ATOM 571 C CA . ALA A 1 79 ? 16.148 9.543 27.601 1.00 24.33 79 ALA A CA 1
ATOM 572 C C . ALA A 1 79 ? 16.902 8.837 26.457 1.00 24.33 79 ALA A C 1
ATOM 574 O O . ALA A 1 79 ? 16.277 8.261 25.585 1.00 24.33 79 ALA A O 1
ATOM 575 N N . ALA A 1 80 ? 18.223 9.032 26.440 1.00 24.27 80 ALA A N 1
ATOM 576 C CA . ALA A 1 80 ? 19.282 8.465 25.593 1.00 24.27 80 ALA A CA 1
ATOM 577 C C . ALA A 1 80 ? 18.931 7.515 24.416 1.00 24.27 80 ALA A C 1
ATOM 579 O O . ALA A 1 80 ? 18.425 6.425 24.626 1.00 24.27 80 ALA A O 1
ATOM 580 N N . ASN A 1 81 ? 19.337 7.954 23.212 1.00 30.17 81 ASN A N 1
ATOM 581 C CA . ASN A 1 81 ? 19.949 7.202 22.1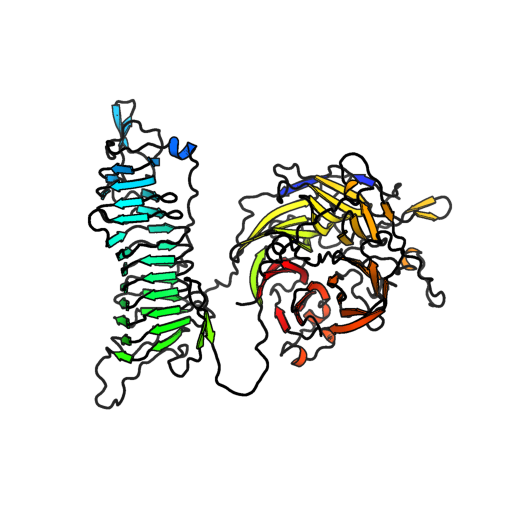02 1.00 30.17 81 ASN A CA 1
ATOM 582 C C . ASN A 1 81 ? 19.957 5.664 22.191 1.00 30.17 81 ASN A C 1
ATOM 584 O O . ASN A 1 81 ? 20.721 5.125 22.983 1.00 30.17 81 ASN A O 1
ATOM 588 N N . ASP A 1 82 ? 19.210 5.009 21.300 1.00 32.81 82 ASP A N 1
ATOM 589 C CA . ASP A 1 82 ? 19.698 4.142 20.208 1.00 32.81 82 ASP A CA 1
ATOM 590 C C . ASP A 1 82 ? 18.524 3.256 19.754 1.00 32.81 82 ASP A C 1
ATOM 592 O O . ASP A 1 82 ? 18.265 2.219 20.344 1.00 32.81 82 ASP A O 1
ATOM 596 N N . ASP A 1 83 ? 17.768 3.678 18.729 1.00 39.53 83 ASP A N 1
ATOM 597 C CA . ASP A 1 83 ? 16.784 2.786 18.093 1.00 39.53 83 ASP A CA 1
ATOM 598 C C . ASP A 1 83 ? 17.557 1.709 17.304 1.00 39.53 83 ASP A C 1
ATOM 600 O O . ASP A 1 83 ? 18.233 2.062 16.320 1.00 39.53 83 ASP A O 1
ATOM 604 N N . PRO A 1 84 ? 17.481 0.418 17.682 1.00 42.94 84 PRO A N 1
ATOM 605 C CA . PRO A 1 84 ? 18.243 -0.636 17.025 1.00 42.94 84 PRO A CA 1
ATOM 606 C C . PRO A 1 84 ? 17.718 -0.839 15.605 1.00 42.94 84 PRO A C 1
ATOM 608 O O . PRO A 1 84 ? 16.522 -1.024 15.373 1.00 42.94 84 PRO A O 1
ATOM 611 N N . LYS A 1 85 ? 18.613 -0.798 14.617 1.00 51.31 85 LYS A N 1
ATOM 612 C CA . LYS A 1 85 ? 18.278 -1.058 13.212 1.00 51.31 85 LYS A CA 1
ATOM 613 C C . LYS A 1 85 ? 18.678 -2.481 12.876 1.00 51.31 85 LYS A C 1
ATOM 615 O O . LYS A 1 85 ? 19.823 -2.842 13.125 1.00 51.31 85 LYS A O 1
ATOM 620 N N . PHE A 1 86 ? 17.782 -3.244 12.244 1.00 58.09 86 PHE A N 1
ATOM 621 C CA . PHE A 1 86 ? 18.152 -4.533 11.662 1.00 58.09 86 PHE A CA 1
ATOM 622 C C . PHE A 1 86 ? 19.389 -4.327 10.762 1.00 58.09 86 PHE A C 1
ATOM 624 O O . PHE A 1 86 ? 19.307 -3.549 9.803 1.00 58.09 86 PHE A O 1
ATOM 631 N N . PRO A 1 87 ? 20.535 -4.965 11.060 1.00 65.75 87 PRO A N 1
ATOM 632 C CA . PRO A 1 87 ? 21.816 -4.639 10.425 1.00 65.75 87 PRO A CA 1
ATOM 633 C C . PRO A 1 87 ? 21.895 -5.061 8.947 1.00 65.75 87 PRO A C 1
ATOM 635 O O . PRO A 1 87 ? 22.826 -4.673 8.242 1.00 65.75 87 PRO A O 1
ATOM 638 N N . GLY A 1 88 ? 20.888 -5.794 8.457 1.00 63.81 88 GLY A N 1
ATOM 639 C CA . GLY A 1 88 ? 20.823 -6.335 7.105 1.00 63.81 88 GLY A CA 1
ATOM 640 C C . GLY A 1 88 ? 21.473 -7.715 7.019 1.00 63.81 88 GLY A C 1
ATOM 641 O O . GLY A 1 88 ? 22.424 -8.016 7.736 1.00 63.81 88 GLY A O 1
ATOM 642 N N . MET A 1 89 ? 20.952 -8.560 6.129 1.00 77.31 89 MET A N 1
ATOM 643 C CA . MET A 1 89 ? 21.516 -9.883 5.863 1.00 77.31 89 MET A CA 1
ATOM 644 C C . MET A 1 89 ? 22.452 -9.812 4.644 1.00 77.31 89 MET A C 1
ATOM 646 O O . MET A 1 89 ? 22.038 -9.304 3.595 1.00 77.31 89 MET A O 1
ATOM 650 N N . PRO A 1 90 ? 23.700 -10.302 4.728 1.00 83.44 90 PRO A N 1
ATOM 651 C CA . PRO A 1 90 ? 24.573 -10.460 3.571 1.00 83.44 90 PRO A CA 1
ATOM 652 C C . PRO A 1 90 ? 23.944 -11.390 2.527 1.00 83.44 90 PRO A C 1
ATOM 654 O O . PRO A 1 90 ? 23.274 -12.360 2.866 1.00 83.44 90 PRO A O 1
ATOM 657 N N . GLY A 1 91 ? 24.162 -11.121 1.239 1.00 81.44 91 GLY A N 1
ATOM 658 C CA . GLY A 1 91 ? 23.712 -12.030 0.182 1.00 81.44 91 GLY A CA 1
ATOM 659 C C . GLY A 1 91 ? 24.504 -13.342 0.191 1.00 81.44 91 GLY A C 1
ATOM 660 O O . GLY A 1 91 ? 25.720 -13.325 0.381 1.00 81.44 91 GLY A O 1
ATOM 661 N N . ILE A 1 92 ? 23.834 -14.467 -0.076 1.00 85.25 92 ILE A N 1
ATOM 662 C CA . ILE A 1 92 ? 24.494 -15.773 -0.224 1.00 85.25 92 ILE A CA 1
ATOM 663 C C . ILE A 1 92 ? 25.424 -15.734 -1.455 1.00 85.25 92 ILE A C 1
ATOM 665 O O . ILE A 1 92 ? 24.945 -15.445 -2.559 1.00 85.25 92 ILE A O 1
ATOM 669 N N . PRO A 1 93 ? 26.733 -16.035 -1.317 1.00 89.50 93 PRO A N 1
ATOM 670 C CA . PRO A 1 93 ? 27.644 -16.094 -2.457 1.00 89.50 93 PRO A CA 1
ATOM 671 C C . PRO A 1 93 ? 27.216 -17.148 -3.489 1.00 89.50 93 PRO A C 1
ATOM 673 O O . PRO A 1 93 ? 26.627 -18.175 -3.153 1.00 89.50 93 PRO A O 1
ATOM 676 N N . SER A 1 94 ? 27.530 -16.922 -4.769 1.00 91.25 94 SER A N 1
ATOM 677 C CA . SER A 1 94 ? 27.213 -17.893 -5.825 1.00 91.25 94 SER A CA 1
ATOM 678 C C . SER A 1 94 ? 27.969 -19.213 -5.625 1.00 91.25 94 SER A C 1
ATOM 680 O O . SER A 1 94 ? 29.037 -19.246 -5.015 1.00 91.25 94 SER A O 1
ATOM 682 N N . ALA A 1 95 ? 27.458 -20.309 -6.194 1.00 86.56 95 ALA A N 1
ATOM 683 C CA . ALA A 1 95 ? 28.105 -21.622 -6.092 1.00 86.56 95 ALA A CA 1
ATOM 684 C C . ALA A 1 95 ? 29.564 -21.617 -6.595 1.00 86.56 95 ALA A C 1
ATOM 686 O O . ALA A 1 95 ? 30.419 -22.270 -6.000 1.00 86.56 95 ALA A O 1
ATOM 687 N N . ASP A 1 96 ? 29.854 -20.851 -7.652 1.00 89.50 96 ASP A N 1
ATOM 688 C CA . ASP A 1 96 ? 31.213 -20.692 -8.181 1.00 89.50 96 ASP A CA 1
ATOM 689 C C . ASP A 1 96 ? 32.107 -19.885 -7.229 1.00 89.50 96 ASP A C 1
ATOM 691 O O . ASP A 1 96 ? 33.284 -20.209 -7.075 1.00 89.50 96 ASP A O 1
ATOM 695 N N . ALA A 1 97 ? 31.556 -18.864 -6.561 1.00 91.62 97 ALA A N 1
ATOM 696 C CA . ALA A 1 97 ? 32.281 -18.091 -5.556 1.00 91.62 97 ALA A CA 1
ATOM 697 C C . ALA A 1 97 ? 32.604 -18.951 -4.327 1.00 91.62 97 ALA A C 1
ATOM 699 O O . ALA A 1 97 ? 33.758 -18.997 -3.913 1.00 91.62 97 ALA A O 1
ATOM 700 N N . LEU A 1 98 ? 31.627 -19.707 -3.809 1.00 91.94 98 LEU A N 1
ATOM 701 C CA . LEU A 1 98 ? 31.836 -20.662 -2.713 1.00 91.94 98 LEU A CA 1
ATOM 702 C C . LEU A 1 98 ? 32.896 -21.711 -3.076 1.00 91.94 98 LEU A C 1
ATOM 704 O O . LEU A 1 98 ? 33.789 -21.996 -2.284 1.00 91.94 98 LEU A O 1
ATOM 708 N N . ALA A 1 99 ? 32.853 -22.253 -4.297 1.00 89.38 99 ALA A N 1
ATOM 709 C CA . ALA A 1 99 ? 33.834 -23.229 -4.768 1.00 89.38 99 ALA A CA 1
ATOM 710 C C . ALA A 1 99 ? 35.255 -22.656 -4.936 1.00 89.38 99 ALA A C 1
ATOM 712 O O . ALA A 1 99 ? 36.216 -23.426 -4.960 1.00 89.38 99 ALA A O 1
ATOM 713 N N . ALA A 1 100 ? 35.393 -21.333 -5.069 1.00 90.62 100 ALA A N 1
ATOM 714 C CA . ALA A 1 100 ? 36.679 -20.652 -5.176 1.00 90.62 100 ALA A CA 1
ATOM 715 C C . ALA A 1 100 ? 37.299 -20.294 -3.813 1.00 90.62 100 ALA A C 1
ATOM 717 O O . ALA A 1 100 ? 38.495 -20.000 -3.772 1.00 90.62 100 ALA A O 1
ATOM 718 N N . MET A 1 101 ? 36.522 -20.316 -2.722 1.00 94.12 101 MET A N 1
ATOM 719 C CA . MET A 1 101 ? 36.986 -20.053 -1.350 1.00 94.12 101 MET A CA 1
ATOM 720 C C . MET A 1 101 ? 37.922 -21.152 -0.835 1.00 94.12 101 MET A C 1
ATOM 722 O O . MET A 1 101 ? 38.013 -22.233 -1.414 1.00 94.12 101 MET A O 1
ATOM 726 N N . ASN A 1 102 ? 38.613 -20.891 0.277 1.00 91.94 102 ASN A N 1
ATOM 727 C CA . ASN A 1 102 ? 39.524 -21.855 0.892 1.00 91.94 102 ASN A CA 1
ATOM 728 C C . ASN A 1 102 ? 38.733 -23.055 1.458 1.00 91.94 102 ASN A C 1
ATOM 730 O O . ASN A 1 102 ? 38.002 -22.880 2.438 1.00 91.94 102 ASN A O 1
ATOM 734 N N . PRO A 1 103 ? 38.837 -24.272 0.888 1.00 90.31 103 PRO A N 1
ATOM 735 C CA . PRO A 1 103 ? 38.059 -25.410 1.364 1.00 90.31 103 PRO A CA 1
ATOM 736 C C . PRO A 1 103 ? 38.577 -25.914 2.714 1.00 90.31 103 PRO A C 1
ATOM 738 O O . PRO A 1 103 ? 39.777 -26.125 2.891 1.00 90.31 103 PRO A O 1
ATOM 741 N N . ILE A 1 104 ? 37.685 -26.172 3.663 1.00 86.19 104 ILE A N 1
ATOM 742 C CA . ILE A 1 104 ? 38.042 -26.853 4.912 1.00 86.19 104 ILE A CA 1
ATOM 743 C C . ILE A 1 104 ? 37.494 -28.272 4.855 1.00 86.19 104 ILE A C 1
ATOM 745 O O . ILE A 1 104 ? 36.288 -28.483 4.736 1.00 86.19 104 ILE A O 1
ATOM 749 N N . ASP A 1 105 ? 38.392 -29.243 4.988 1.00 78.62 105 ASP A N 1
ATOM 750 C CA . ASP A 1 105 ? 38.040 -30.641 5.208 1.00 78.62 105 ASP A CA 1
ATOM 751 C C . ASP A 1 105 ? 38.350 -31.069 6.650 1.00 78.62 105 ASP A C 1
ATOM 753 O O . ASP A 1 105 ? 39.036 -30.370 7.401 1.00 78.62 105 ASP A O 1
ATOM 757 N N . GLY A 1 106 ? 37.869 -32.248 7.055 1.00 69.81 106 GLY A N 1
ATOM 758 C CA . GLY A 1 106 ? 38.082 -32.753 8.416 1.00 69.81 106 GLY A CA 1
ATOM 759 C C . GLY A 1 106 ? 39.544 -33.057 8.785 1.00 69.81 106 GLY A C 1
ATOM 760 O O . GLY A 1 106 ? 39.819 -33.461 9.913 1.00 69.81 106 GLY A O 1
ATOM 761 N N . SER A 1 107 ? 40.494 -32.883 7.858 1.00 65.81 107 SER A N 1
ATOM 762 C CA . SER A 1 107 ? 41.935 -33.054 8.087 1.00 65.81 107 SER A CA 1
ATOM 763 C C . SER A 1 107 ? 42.706 -31.731 8.185 1.00 65.81 107 SER A C 1
ATOM 765 O O . SER A 1 107 ? 43.891 -31.727 8.529 1.00 65.81 107 SER A O 1
ATOM 767 N N . SER A 1 108 ? 42.039 -30.608 7.914 1.00 69.56 108 SER A N 1
ATOM 768 C CA . SER A 1 108 ? 42.648 -29.285 7.810 1.00 69.56 108 SER A CA 1
ATOM 769 C C . SER A 1 108 ? 43.036 -28.718 9.184 1.00 69.56 108 SER A C 1
ATOM 771 O O . SER A 1 108 ? 42.218 -28.639 10.103 1.00 69.56 108 SER A O 1
ATOM 773 N N . ASN A 1 109 ? 44.293 -28.281 9.337 1.00 71.06 109 ASN A N 1
ATOM 774 C CA . ASN A 1 109 ? 44.732 -27.527 10.514 1.00 71.06 109 ASN A CA 1
ATOM 775 C C . ASN A 1 109 ? 44.406 -26.043 10.314 1.00 71.06 109 ASN A C 1
ATOM 777 O O . ASN A 1 109 ? 45.117 -25.339 9.604 1.00 71.06 109 ASN A O 1
ATOM 781 N N . LEU A 1 110 ? 43.347 -25.566 10.964 1.00 74.06 110 LEU A N 1
ATOM 782 C CA . LEU A 1 110 ? 42.852 -24.199 10.786 1.00 74.06 110 LEU A CA 1
ATOM 783 C C . LEU A 1 110 ? 43.788 -23.118 11.342 1.00 74.06 110 LEU A C 1
ATOM 785 O O . LEU A 1 110 ? 43.684 -21.970 10.938 1.00 74.06 110 LEU A O 1
ATOM 789 N N . TYR A 1 111 ? 44.760 -23.470 12.188 1.00 74.44 111 TYR A N 1
ATOM 790 C CA . TYR A 1 111 ? 45.785 -22.521 12.635 1.00 74.44 111 TYR A CA 1
ATOM 791 C C . TYR A 1 111 ? 46.928 -22.359 11.613 1.00 74.44 111 TYR A C 1
ATOM 793 O O . TYR A 1 111 ? 47.540 -21.296 11.533 1.00 74.44 111 TYR A O 1
ATOM 801 N N . TYR A 1 112 ? 47.198 -23.393 10.805 1.00 77.19 112 TYR A N 1
ATOM 802 C CA . TYR A 1 112 ? 48.217 -23.403 9.746 1.00 77.19 112 TYR A CA 1
ATOM 803 C C . TYR A 1 112 ? 47.625 -23.963 8.450 1.00 77.19 112 TYR A C 1
ATOM 805 O O . TYR A 1 112 ? 47.761 -25.153 8.146 1.00 77.19 112 TYR A O 1
ATOM 813 N N . TYR A 1 113 ? 46.966 -23.095 7.692 1.00 82.19 113 TYR A N 1
ATOM 814 C CA . TYR A 1 113 ? 46.244 -23.464 6.488 1.00 82.19 113 TYR A CA 1
ATOM 815 C C . TYR A 1 113 ? 47.192 -23.656 5.293 1.00 82.19 113 TYR A C 1
ATOM 817 O O . TYR A 1 113 ? 48.034 -22.804 4.990 1.00 82.19 113 TYR A O 1
ATOM 825 N N . GLN A 1 114 ? 47.059 -24.793 4.606 1.00 78.12 114 GLN A N 1
ATOM 826 C CA . GLN A 1 114 ? 47.798 -25.103 3.380 1.00 78.12 114 GLN A CA 1
ATOM 827 C C . GLN A 1 114 ? 46.896 -24.883 2.165 1.00 78.12 114 GLN A C 1
ATOM 829 O O . GLN A 1 114 ? 45.753 -25.323 2.167 1.00 78.12 114 GLN A O 1
ATOM 834 N N . GLY A 1 115 ? 47.418 -24.247 1.113 1.00 76.94 115 GLY A N 1
ATOM 835 C CA . GLY A 1 115 ? 46.639 -23.970 -0.102 1.00 76.94 115 GLY A CA 1
ATOM 836 C C . GLY A 1 115 ? 45.791 -22.698 -0.032 1.00 76.94 115 GLY A C 1
ATOM 837 O O . GLY A 1 115 ? 44.770 -22.620 -0.706 1.00 76.94 115 GLY A O 1
ATOM 838 N N . TYR A 1 116 ? 46.214 -21.714 0.772 1.00 86.56 116 TYR A N 1
ATOM 839 C CA . TYR A 1 116 ? 45.568 -20.405 0.871 1.00 86.56 116 TYR A CA 1
ATOM 840 C C . TYR A 1 116 ? 45.468 -19.715 -0.498 1.00 86.56 116 TYR A C 1
ATOM 842 O O . TYR A 1 116 ? 46.466 -19.566 -1.202 1.00 86.56 116 TYR A O 1
ATOM 850 N N . ASN A 1 117 ? 44.264 -19.280 -0.864 1.00 84.25 117 ASN A N 1
ATOM 851 C CA . ASN A 1 117 ? 43.950 -18.699 -2.171 1.00 84.25 117 ASN A CA 1
ATOM 852 C C . ASN A 1 117 ? 44.109 -17.164 -2.236 1.00 84.25 117 ASN A C 1
ATOM 854 O O . ASN A 1 117 ? 43.892 -16.580 -3.297 1.00 84.25 117 ASN A O 1
ATOM 858 N N . GLY A 1 118 ? 44.458 -16.507 -1.122 1.00 86.31 118 GLY A N 1
ATOM 859 C CA . GLY A 1 118 ? 44.584 -15.047 -1.036 1.00 86.31 118 GLY A CA 1
ATOM 860 C C . GLY A 1 118 ? 43.400 -14.308 -0.398 1.00 86.31 118 GLY A C 1
ATOM 861 O O . GLY A 1 118 ? 43.482 -13.091 -0.258 1.00 86.31 118 GLY A O 1
ATOM 862 N N . THR A 1 119 ? 42.330 -14.999 0.007 1.00 91.06 119 THR A N 1
ATOM 863 C CA . THR A 1 119 ? 41.121 -14.393 0.608 1.00 91.06 119 THR A CA 1
ATOM 864 C C . THR A 1 119 ? 40.857 -14.914 2.024 1.00 91.06 119 THR A C 1
ATOM 866 O O . THR A 1 119 ? 41.078 -16.097 2.263 1.00 91.06 119 THR A O 1
ATOM 869 N N . PRO A 1 120 ? 40.321 -14.108 2.961 1.00 93.19 120 PRO A N 1
ATOM 870 C CA . PRO A 1 120 ? 40.001 -14.552 4.323 1.00 93.19 120 PRO A CA 1
ATOM 871 C C . PRO A 1 120 ? 38.701 -15.382 4.414 1.00 93.19 120 PRO A C 1
ATOM 873 O O . PRO A 1 120 ? 38.083 -15.458 5.476 1.00 93.19 120 PRO A O 1
ATOM 876 N N . GLU A 1 121 ? 38.265 -15.987 3.307 1.00 95.94 121 GLU A N 1
ATOM 877 C CA . GLU A 1 121 ? 36.984 -16.680 3.171 1.00 95.94 121 GLU A CA 1
ATOM 878 C C . GLU A 1 121 ? 37.192 -18.190 3.063 1.00 95.94 121 GLU A C 1
ATOM 880 O O . GLU A 1 121 ? 37.978 -18.675 2.241 1.00 95.94 121 GLU A O 1
ATOM 885 N N . PHE A 1 122 ? 36.478 -18.940 3.895 1.00 93.62 122 PHE A N 1
ATOM 886 C CA . PHE A 1 122 ? 36.633 -20.378 4.047 1.00 93.62 122 PHE A CA 1
ATOM 887 C C . PHE A 1 122 ? 35.293 -21.083 3.878 1.00 93.62 122 PHE A C 1
ATOM 889 O O . PHE A 1 122 ? 34.288 -20.661 4.444 1.00 93.62 122 PHE A O 1
ATOM 896 N N . TYR A 1 123 ? 35.282 -22.180 3.128 1.00 93.94 123 TYR A N 1
ATOM 897 C CA . TYR A 1 123 ? 34.064 -22.898 2.770 1.00 93.94 123 TYR A CA 1
ATOM 898 C C . TYR A 1 123 ? 34.093 -24.332 3.301 1.00 93.94 123 TYR A C 1
ATOM 900 O O . TYR A 1 123 ? 35.018 -25.102 3.028 1.00 93.94 123 TYR A O 1
ATOM 908 N N . LEU A 1 124 ? 33.069 -24.682 4.077 1.00 93.06 124 LEU A N 1
ATOM 909 C CA . LEU A 1 124 ? 32.875 -25.986 4.698 1.00 93.06 124 LEU A CA 1
ATOM 910 C C . LEU A 1 124 ? 31.690 -26.669 4.022 1.00 93.06 124 LEU A C 1
ATOM 912 O O . LEU A 1 124 ? 30.536 -26.349 4.303 1.00 93.06 124 LEU A O 1
ATOM 916 N N . LYS A 1 125 ? 31.989 -27.597 3.111 1.00 90.62 125 LYS A N 1
ATOM 917 C CA . LYS A 1 125 ? 30.986 -28.282 2.293 1.00 90.62 125 LYS A CA 1
ATOM 918 C C . LYS A 1 125 ? 30.768 -29.724 2.740 1.00 90.62 125 LYS A C 1
ATOM 920 O O . LYS A 1 125 ? 31.713 -30.511 2.779 1.00 90.62 125 LYS A O 1
ATOM 925 N N . GLY A 1 126 ? 29.507 -30.098 2.923 1.00 86.81 126 GLY A N 1
ATOM 926 C CA . GLY A 1 126 ? 29.073 -31.436 3.310 1.00 86.81 126 GLY A CA 1
ATOM 927 C C . GLY A 1 126 ? 29.248 -31.709 4.803 1.00 86.81 126 GLY A C 1
ATOM 928 O O . GLY A 1 126 ? 29.296 -30.789 5.616 1.00 86.81 126 GLY A O 1
ATOM 929 N N . ASP A 1 127 ? 29.327 -32.991 5.155 1.00 89.56 127 ASP A N 1
ATOM 930 C CA . ASP A 1 127 ? 29.501 -33.421 6.541 1.00 89.56 127 ASP A CA 1
ATOM 931 C C . ASP A 1 127 ? 30.983 -33.320 6.940 1.00 89.56 127 ASP A C 1
ATOM 933 O O . ASP A 1 127 ? 31.803 -34.162 6.555 1.00 89.56 127 ASP A O 1
ATOM 937 N N . VAL A 1 128 ? 31.343 -32.273 7.685 1.00 87.69 128 VAL A N 1
ATOM 938 C CA . VAL A 1 128 ? 32.735 -31.961 8.053 1.00 87.69 128 VAL A CA 1
ATOM 939 C C . VAL A 1 128 ? 32.895 -31.984 9.568 1.00 87.69 128 VAL A C 1
ATOM 941 O O . VAL A 1 128 ? 32.151 -31.336 10.293 1.00 87.69 128 VAL A O 1
ATOM 944 N N . THR A 1 129 ? 33.920 -32.676 10.067 1.00 88.50 129 THR A N 1
ATOM 945 C CA . THR A 1 129 ? 34.353 -32.562 11.467 1.00 88.50 129 THR A CA 1
ATOM 946 C C . THR A 1 129 ? 35.679 -31.820 11.516 1.00 88.50 129 THR A C 1
ATOM 948 O O . THR A 1 129 ? 36.713 -32.400 11.194 1.00 88.50 129 THR A O 1
ATOM 951 N N . ALA A 1 130 ? 35.663 -30.548 11.908 1.00 83.19 130 ALA A N 1
ATOM 952 C CA . ALA A 1 130 ? 36.873 -29.745 12.065 1.00 83.19 130 ALA A CA 1
ATOM 953 C C . ALA A 1 130 ? 37.249 -29.612 13.548 1.00 83.19 130 ALA A C 1
ATOM 955 O O . ALA A 1 130 ? 36.404 -29.685 14.434 1.00 83.19 130 ALA A O 1
ATOM 956 N N . ASN A 1 131 ? 38.536 -29.422 13.850 1.00 81.69 131 ASN A N 1
ATOM 957 C CA . ASN A 1 131 ? 38.963 -29.316 15.246 1.00 81.69 131 ASN A CA 1
ATOM 958 C C . ASN A 1 131 ? 38.460 -28.011 15.892 1.00 81.69 131 ASN A C 1
ATOM 960 O O . ASN A 1 131 ? 37.835 -28.055 16.944 1.00 81.69 131 ASN A O 1
ATOM 964 N N . GLN A 1 132 ? 38.696 -26.855 15.269 1.00 87.00 132 GLN A N 1
ATOM 965 C CA . GLN A 1 132 ? 38.313 -25.550 15.818 1.00 87.00 132 GLN A CA 1
ATOM 966 C C . GLN A 1 132 ? 38.254 -24.488 14.718 1.00 87.00 132 GLN A C 1
ATOM 968 O O . GLN A 1 132 ? 39.194 -24.415 13.934 1.00 87.00 132 GLN A O 1
ATOM 973 N N . LEU A 1 133 ? 37.230 -23.627 14.704 1.00 91.06 133 LEU A N 1
ATOM 974 C CA . LEU A 1 133 ? 37.252 -22.389 13.904 1.00 91.06 133 LEU A CA 1
ATOM 975 C C . LEU A 1 133 ? 38.068 -21.311 14.631 1.00 91.06 133 LEU A C 1
ATOM 977 O O . LEU A 1 133 ? 38.041 -21.233 15.858 1.00 91.06 133 LEU A O 1
ATOM 981 N N . SER A 1 134 ? 38.796 -20.475 13.894 1.00 90.19 134 SER A N 1
ATOM 982 C CA . SER A 1 134 ? 39.722 -19.491 14.472 1.00 90.19 134 SER A CA 1
ATOM 983 C C . SER A 1 134 ? 39.526 -18.077 13.916 1.00 90.19 134 SER A C 1
ATOM 985 O O . SER A 1 134 ? 39.290 -17.918 12.719 1.00 90.19 134 SER A O 1
ATOM 987 N N . THR A 1 135 ? 39.667 -17.046 14.757 1.00 90.44 135 THR A N 1
ATOM 988 C CA . THR A 1 135 ? 39.781 -15.636 14.313 1.00 90.44 135 THR A CA 1
ATOM 989 C C . THR A 1 135 ? 41.167 -15.316 13.748 1.00 90.44 135 THR A C 1
ATOM 991 O O . THR A 1 135 ? 41.373 -14.283 13.113 1.00 90.44 135 THR A O 1
ATOM 994 N N . GLU A 1 136 ? 42.138 -16.196 13.993 1.00 90.00 136 GLU A N 1
ATOM 995 C CA . GLU A 1 136 ? 43.515 -16.091 13.523 1.00 90.00 136 GLU A CA 1
ATOM 996 C C . GLU A 1 136 ? 43.855 -17.349 12.718 1.00 90.00 136 GLU A C 1
ATOM 998 O O . GLU A 1 136 ? 43.942 -18.449 13.269 1.00 90.00 136 GLU A O 1
ATOM 1003 N N . ILE A 1 137 ? 44.053 -17.184 11.412 1.00 89.62 137 ILE A N 1
ATOM 1004 C CA . ILE A 1 137 ? 44.554 -18.232 10.520 1.00 89.62 137 ILE A CA 1
ATOM 1005 C C . ILE A 1 137 ? 45.906 -17.784 9.981 1.00 89.62 137 ILE A C 1
ATOM 1007 O O . ILE A 1 137 ? 46.073 -16.623 9.605 1.00 89.62 137 ILE A O 1
ATOM 1011 N N . LYS A 1 138 ? 46.866 -18.710 9.920 1.00 90.00 138 LYS A N 1
ATOM 1012 C CA . LYS A 1 138 ? 48.170 -18.482 9.292 1.00 90.00 138 LYS A CA 1
ATOM 1013 C C . LYS A 1 138 ? 48.338 -19.364 8.073 1.00 90.00 138 LYS A C 1
ATOM 1015 O O . LYS A 1 138 ? 47.858 -20.494 8.061 1.00 90.00 138 LYS A O 1
ATOM 1020 N N . TYR A 1 139 ? 49.064 -18.878 7.077 1.00 89.06 139 TYR A N 1
ATOM 1021 C CA . TYR A 1 139 ? 49.436 -19.650 5.894 1.00 89.06 139 TYR A CA 1
ATOM 1022 C C . TYR A 1 139 ? 50.950 -19.611 5.674 1.00 89.06 139 TYR A C 1
ATOM 1024 O O . TYR A 1 139 ? 51.646 -18.730 6.182 1.00 89.06 139 TYR A O 1
ATOM 1032 N N . VAL A 1 140 ? 51.477 -20.591 4.937 1.00 85.81 140 VAL A N 1
ATOM 1033 C CA . VAL A 1 140 ? 52.883 -20.593 4.509 1.00 85.81 140 VAL A CA 1
ATOM 1034 C C . VAL A 1 140 ? 52.962 -19.966 3.122 1.00 85.81 140 VAL A C 1
ATOM 1036 O O . VAL A 1 140 ? 52.358 -20.486 2.186 1.00 85.81 140 VAL A O 1
ATOM 1039 N N . GLY A 1 141 ? 53.675 -18.847 3.007 1.00 80.88 141 GLY A N 1
ATOM 1040 C CA . GLY A 1 141 ? 53.871 -18.147 1.741 1.00 80.88 141 GLY A CA 1
ATOM 1041 C C . GLY A 1 141 ? 54.925 -18.809 0.851 1.00 80.88 141 GLY A C 1
ATOM 1042 O O . GLY A 1 141 ? 55.653 -19.712 1.271 1.00 80.88 141 GLY A O 1
ATOM 1043 N N . ASP A 1 142 ? 55.061 -18.308 -0.378 1.00 82.12 142 ASP A N 1
ATOM 1044 C CA . ASP A 1 142 ? 56.086 -18.756 -1.338 1.00 82.12 142 ASP A CA 1
ATOM 1045 C C . ASP A 1 142 ? 57.527 -18.503 -0.848 1.00 82.12 142 ASP A C 1
ATOM 1047 O O . ASP A 1 142 ? 58.485 -19.110 -1.329 1.00 82.12 142 ASP A O 1
ATOM 1051 N N . ASP A 1 143 ? 57.690 -17.612 0.132 1.00 85.81 143 ASP A N 1
ATOM 1052 C CA . ASP A 1 143 ? 58.942 -17.331 0.837 1.00 85.81 143 ASP A CA 1
ATOM 1053 C C . ASP A 1 143 ? 59.262 -18.351 1.947 1.00 85.81 143 ASP A C 1
ATOM 1055 O O . ASP A 1 143 ? 60.263 -18.209 2.659 1.00 85.81 143 ASP A O 1
ATOM 1059 N N . TYR A 1 144 ? 58.433 -19.392 2.082 1.00 82.06 144 TYR A N 1
ATOM 1060 C CA . TYR A 1 144 ? 58.494 -20.413 3.127 1.00 82.06 144 TYR A CA 1
ATOM 1061 C C . TYR A 1 144 ? 58.397 -19.834 4.550 1.00 82.06 144 TYR A C 1
ATOM 1063 O O . TYR A 1 144 ? 58.799 -20.496 5.512 1.00 82.06 144 TYR A O 1
ATOM 1071 N N . GLN A 1 145 ? 57.878 -18.610 4.701 1.00 87.50 145 GLN A N 1
ATOM 1072 C CA . GLN A 1 145 ? 57.566 -18.005 5.993 1.00 87.50 145 GLN A CA 1
ATOM 1073 C C . GLN A 1 145 ? 56.081 -18.164 6.317 1.00 87.50 145 GLN A C 1
ATOM 1075 O O . GLN A 1 145 ? 55.247 -18.414 5.449 1.00 87.50 145 GLN A O 1
ATOM 1080 N N . THR A 1 146 ? 55.758 -18.052 7.602 1.00 88.31 146 THR A N 1
ATOM 1081 C CA . THR A 1 146 ? 54.376 -18.029 8.085 1.00 88.31 146 THR A CA 1
ATOM 1082 C C . THR A 1 146 ? 53.859 -16.596 8.074 1.00 88.31 146 THR A C 1
ATOM 1084 O O . THR A 1 146 ? 54.492 -15.725 8.670 1.00 88.31 146 THR A O 1
ATOM 1087 N N . HIS A 1 147 ? 52.701 -16.380 7.458 1.00 88.94 147 HIS A N 1
ATOM 1088 C CA . HIS A 1 147 ? 52.016 -15.090 7.387 1.00 88.94 147 HIS A CA 1
ATOM 1089 C C . HIS A 1 147 ? 50.616 -15.201 7.983 1.00 88.94 147 HIS A C 1
ATOM 1091 O O . HIS A 1 147 ? 49.975 -16.248 7.869 1.00 88.94 147 HIS A O 1
ATOM 1097 N N . ASP A 1 148 ? 50.140 -14.123 8.598 1.00 90.12 148 ASP A N 1
ATOM 1098 C CA . ASP A 1 148 ? 48.756 -14.025 9.056 1.00 90.12 148 ASP A CA 1
ATOM 1099 C C . ASP A 1 148 ? 47.829 -13.789 7.854 1.00 90.12 148 ASP A C 1
ATOM 1101 O O . ASP A 1 148 ? 48.158 -13.041 6.932 1.00 90.12 148 ASP A O 1
ATOM 1105 N N . VAL A 1 149 ? 46.649 -14.403 7.876 1.00 90.06 149 VAL A N 1
ATOM 1106 C CA . VAL A 1 149 ? 45.551 -14.020 6.987 1.00 90.06 149 VAL A CA 1
ATOM 1107 C C . VAL A 1 149 ? 45.016 -12.661 7.447 1.00 90.06 149 VAL A C 1
ATOM 1109 O O . VAL A 1 149 ? 44.612 -12.503 8.601 1.00 90.06 149 VAL A O 1
ATOM 1112 N N . GLU A 1 150 ? 45.051 -11.669 6.556 1.00 87.75 150 GLU A N 1
ATOM 1113 C CA . GLU A 1 150 ? 44.567 -10.312 6.824 1.00 87.75 150 GLU A CA 1
ATOM 1114 C C . GLU A 1 150 ? 43.056 -10.188 6.563 1.00 87.75 150 GLU A C 1
ATOM 1116 O O . GLU A 1 150 ? 42.528 -10.755 5.606 1.00 87.75 150 GLU A O 1
ATOM 1121 N N . GLY A 1 151 ? 42.368 -9.392 7.388 1.00 88.25 151 GLY A N 1
ATOM 1122 C CA . GLY A 1 151 ? 40.925 -9.143 7.293 1.00 88.25 151 GLY A CA 1
ATOM 1123 C C . GLY A 1 151 ? 40.082 -9.964 8.274 1.00 88.25 151 GLY A C 1
ATOM 1124 O O . GLY A 1 151 ? 40.599 -10.757 9.059 1.00 88.25 151 GLY A O 1
ATOM 1125 N N . THR A 1 152 ? 38.768 -9.737 8.250 1.00 92.88 152 THR A N 1
ATOM 1126 C CA . THR A 1 152 ? 37.793 -10.516 9.027 1.00 92.88 152 THR A CA 1
ATOM 1127 C C . THR A 1 152 ? 37.675 -11.908 8.422 1.00 92.88 152 THR A C 1
ATOM 1129 O O . THR A 1 152 ? 37.331 -12.036 7.247 1.00 92.88 152 THR A O 1
ATOM 1132 N N . ILE A 1 153 ? 37.946 -12.941 9.218 1.00 94.88 153 ILE A N 1
ATOM 1133 C CA . ILE A 1 153 ? 37.814 -14.331 8.776 1.00 94.88 153 ILE A CA 1
ATOM 1134 C C . ILE A 1 153 ? 36.332 -14.679 8.629 1.00 94.88 153 ILE A C 1
ATOM 1136 O O . ILE A 1 153 ? 35.550 -14.435 9.549 1.00 94.88 153 ILE A O 1
ATOM 1140 N N . LYS A 1 154 ? 35.957 -15.260 7.485 1.00 96.62 154 LYS A N 1
ATOM 1141 C CA . LYS A 1 154 ? 34.576 -15.651 7.176 1.00 96.62 154 LYS A CA 1
ATOM 1142 C C . LYS A 1 154 ? 34.481 -17.141 6.903 1.00 96.62 154 LYS A C 1
ATOM 1144 O O . LYS A 1 154 ? 35.196 -17.651 6.041 1.00 96.62 154 LYS A O 1
ATOM 1149 N N . TYR A 1 155 ? 33.578 -17.823 7.593 1.00 95.81 155 TYR A N 1
ATOM 1150 C CA . TYR A 1 155 ? 33.293 -19.240 7.383 1.00 95.81 155 TYR A CA 1
ATOM 1151 C C . TYR A 1 155 ? 31.909 -19.415 6.771 1.00 95.81 155 TYR A C 1
ATOM 1153 O O . TYR A 1 155 ? 30.938 -18.928 7.333 1.00 95.81 155 TYR A O 1
ATOM 1161 N N . TYR A 1 156 ? 31.807 -20.145 5.664 1.00 96.31 156 TYR A N 1
ATOM 1162 C CA . TYR A 1 156 ? 30.546 -20.485 5.007 1.00 96.31 156 TYR A CA 1
ATOM 1163 C C . TYR A 1 156 ? 30.267 -21.977 5.177 1.00 96.31 156 TYR A C 1
ATOM 1165 O O . TYR A 1 156 ? 31.051 -22.813 4.726 1.00 96.31 156 TYR A O 1
ATOM 1173 N N . ILE A 1 157 ? 29.164 -22.311 5.843 1.00 95.38 157 ILE A N 1
ATOM 1174 C CA . ILE A 1 157 ? 28.779 -23.673 6.220 1.00 95.38 157 ILE A CA 1
ATOM 1175 C C . ILE A 1 157 ? 27.637 -24.148 5.318 1.00 95.38 157 ILE A C 1
ATOM 1177 O O . ILE A 1 157 ? 26.535 -23.611 5.379 1.00 95.38 157 ILE A O 1
ATOM 1181 N N . ASP A 1 158 ? 27.907 -25.171 4.507 1.00 92.50 158 ASP A N 1
ATOM 1182 C CA . ASP A 1 158 ? 26.981 -25.790 3.549 1.00 92.50 158 ASP A CA 1
ATOM 1183 C C . ASP A 1 158 ? 26.951 -27.311 3.752 1.00 92.50 158 ASP A C 1
ATOM 1185 O O . ASP A 1 158 ? 27.628 -28.070 3.055 1.00 92.50 158 ASP A O 1
ATOM 1189 N N . GLY A 1 159 ? 26.222 -27.753 4.776 1.00 90.06 159 GLY A N 1
ATOM 1190 C CA . GLY A 1 159 ? 26.171 -29.145 5.231 1.00 90.06 159 GLY A CA 1
ATOM 1191 C C . GLY A 1 159 ? 26.160 -29.244 6.756 1.00 90.06 159 GLY A C 1
ATOM 1192 O O . GLY A 1 159 ? 25.894 -28.250 7.431 1.00 90.06 159 GLY A O 1
ATOM 1193 N N . ASN A 1 160 ? 26.441 -30.430 7.306 1.00 92.31 160 ASN A N 1
ATOM 1194 C CA . ASN A 1 160 ? 26.523 -30.631 8.756 1.00 92.31 160 ASN A CA 1
ATOM 1195 C C . ASN A 1 160 ? 27.976 -30.521 9.227 1.00 92.31 160 ASN A C 1
ATOM 1197 O O . ASN A 1 160 ? 28.791 -31.419 9.014 1.00 92.31 160 ASN A O 1
ATOM 1201 N N . VAL A 1 161 ? 28.309 -29.419 9.885 1.00 92.19 161 VAL A N 1
ATOM 1202 C CA . VAL A 1 161 ? 29.666 -29.133 10.344 1.00 92.19 161 VAL A CA 1
ATOM 1203 C C . VAL A 1 161 ? 29.739 -29.275 11.857 1.00 92.19 161 VAL A C 1
ATOM 1205 O O . VAL A 1 161 ? 29.091 -28.523 12.574 1.00 92.19 161 VAL A O 1
ATOM 1208 N N . THR A 1 162 ? 30.582 -30.182 12.347 1.00 91.31 162 THR A N 1
ATOM 1209 C CA . THR A 1 162 ? 30.881 -30.337 13.777 1.00 91.31 162 THR A CA 1
ATOM 1210 C C . THR A 1 162 ? 32.253 -29.756 14.110 1.00 91.31 162 THR A C 1
ATOM 1212 O O . THR A 1 162 ? 33.239 -30.084 13.444 1.00 91.31 162 THR A O 1
ATOM 1215 N N . ILE A 1 163 ? 32.342 -28.935 15.162 1.00 89.69 163 ILE A N 1
ATOM 1216 C CA . ILE A 1 163 ? 33.595 -28.344 15.658 1.00 89.69 163 ILE A CA 1
ATOM 1217 C C . ILE A 1 163 ? 33.770 -28.521 17.171 1.00 89.69 163 ILE A C 1
ATOM 1219 O O . ILE A 1 163 ? 32.803 -28.428 17.925 1.00 89.69 163 ILE A O 1
ATOM 1223 N N . ASN A 1 164 ? 35.009 -28.711 17.652 1.00 87.25 164 ASN A N 1
ATOM 1224 C CA . ASN A 1 164 ? 35.270 -28.774 19.104 1.00 87.25 164 ASN A CA 1
ATOM 1225 C C . ASN A 1 164 ? 35.235 -27.390 19.772 1.00 87.25 164 ASN A C 1
ATOM 1227 O O . ASN A 1 164 ? 35.167 -27.295 20.997 1.00 87.25 164 ASN A O 1
ATOM 1231 N N . GLY A 1 165 ? 35.296 -26.314 18.989 1.00 88.44 165 GLY A N 1
ATOM 1232 C CA . GLY A 1 165 ? 35.051 -24.970 19.486 1.00 88.44 165 GLY A CA 1
ATOM 1233 C C . GLY A 1 165 ? 35.551 -23.867 18.568 1.00 88.44 165 GLY A C 1
ATOM 1234 O O . GLY A 1 165 ? 35.971 -24.115 17.437 1.00 88.44 165 GLY A O 1
ATOM 1235 N N . ILE A 1 166 ? 35.524 -22.646 19.092 1.00 89.81 166 ILE A N 1
ATOM 1236 C CA . ILE A 1 166 ? 35.991 -21.427 18.427 1.00 89.81 166 ILE A CA 1
ATOM 1237 C C . ILE A 1 166 ? 37.148 -20.827 19.242 1.00 89.81 166 ILE A C 1
ATOM 1239 O O . ILE A 1 166 ? 37.126 -20.872 20.472 1.00 89.81 166 ILE A O 1
ATOM 1243 N N . GLY A 1 167 ? 38.201 -20.332 18.588 1.00 85.31 167 GLY A N 1
ATOM 1244 C CA . GLY A 1 167 ? 39.367 -19.734 19.256 1.00 85.31 167 GLY A CA 1
ATOM 1245 C C . GLY A 1 167 ? 40.088 -18.676 18.425 1.00 85.31 167 GLY A C 1
ATOM 1246 O O . GLY A 1 167 ? 39.541 -18.170 17.451 1.00 85.31 167 GLY A O 1
ATOM 1247 N N . GLY A 1 168 ? 41.314 -18.334 18.827 1.00 85.19 168 GLY A N 1
ATOM 1248 C CA . GLY A 1 168 ? 42.142 -17.308 18.183 1.00 85.19 168 GLY A CA 1
ATOM 1249 C C . GLY A 1 168 ? 42.341 -16.057 19.046 1.00 85.19 168 GLY A C 1
ATOM 1250 O O . GLY A 1 168 ? 42.231 -16.108 20.272 1.00 85.19 168 GLY A O 1
ATOM 1251 N N . ASP A 1 169 ? 42.671 -14.939 18.398 1.00 83.75 169 ASP A N 1
ATOM 1252 C CA . ASP A 1 169 ? 42.824 -13.623 19.026 1.00 83.75 169 ASP A CA 1
ATOM 1253 C C . ASP A 1 169 ? 41.449 -13.013 19.337 1.00 83.75 169 ASP A C 1
ATOM 1255 O O . ASP A 1 169 ? 40.642 -12.777 18.433 1.00 83.75 169 ASP A O 1
ATOM 1259 N N . GLY A 1 170 ? 41.195 -12.736 20.618 1.00 83.19 170 GLY A N 1
ATOM 1260 C CA . GLY A 1 170 ? 39.949 -12.136 21.101 1.00 83.19 170 GLY A CA 1
ATOM 1261 C C . GLY A 1 170 ? 39.720 -10.687 20.654 1.00 83.19 170 GLY A C 1
ATOM 1262 O O . GLY A 1 170 ? 38.618 -10.183 20.824 1.00 83.19 170 GLY A O 1
ATOM 1263 N N . ASN A 1 171 ? 40.729 -10.017 20.084 1.00 86.94 171 ASN A N 1
ATOM 1264 C CA . ASN A 1 171 ? 40.596 -8.656 19.544 1.00 86.94 171 ASN A CA 1
ATOM 1265 C C . ASN A 1 171 ? 40.229 -8.623 18.052 1.00 86.94 171 ASN A C 1
ATOM 1267 O O . ASN A 1 171 ? 40.044 -7.543 17.492 1.00 86.94 171 ASN A O 1
ATOM 1271 N N . ARG A 1 172 ? 40.187 -9.782 17.386 1.00 90.75 172 ARG A N 1
ATOM 1272 C CA . ARG A 1 172 ? 39.794 -9.905 15.978 1.00 90.75 172 ARG A CA 1
ATOM 1273 C C . ARG A 1 172 ? 38.369 -10.427 15.896 1.00 90.75 172 ARG A C 1
ATOM 1275 O O . ARG A 1 172 ? 38.002 -11.291 16.685 1.00 90.75 172 ARG A O 1
ATOM 1282 N N . ASN A 1 173 ? 37.606 -9.950 14.920 1.00 91.88 173 ASN A N 1
ATOM 1283 C CA . ASN A 1 173 ? 36.248 -10.428 14.674 1.00 91.88 173 ASN A CA 1
ATOM 1284 C C . ASN A 1 173 ? 36.244 -11.561 13.639 1.00 91.88 173 ASN A C 1
ATOM 1286 O O . ASN A 1 173 ? 37.131 -11.628 12.782 1.00 91.88 173 ASN A O 1
ATOM 1290 N N . MET A 1 174 ? 35.231 -12.425 13.691 1.00 94.62 174 MET A N 1
ATOM 1291 C CA . MET A 1 174 ? 34.926 -13.386 12.628 1.00 94.62 174 MET A CA 1
ATOM 1292 C C . MET A 1 174 ? 33.441 -13.377 12.265 1.00 94.62 174 MET A C 1
ATOM 1294 O O . MET A 1 174 ? 32.594 -13.019 13.081 1.00 94.62 174 MET A O 1
ATOM 1298 N N . GLU A 1 175 ? 33.137 -13.837 11.056 1.00 97.19 175 GLU A N 1
ATOM 1299 C CA . GLU A 1 175 ? 31.770 -14.084 10.600 1.00 97.19 175 GLU A CA 1
ATOM 1300 C C . GLU A 1 175 ? 31.574 -15.578 10.330 1.00 97.19 175 GLU A C 1
ATOM 1302 O O . GLU A 1 175 ? 32.416 -16.224 9.697 1.00 97.19 175 GLU A O 1
ATOM 1307 N N . ILE A 1 176 ? 30.445 -16.127 10.771 1.00 97.19 176 ILE A N 1
ATOM 1308 C CA . ILE A 1 176 ? 30.033 -17.494 10.446 1.00 97.19 176 ILE A CA 1
ATOM 1309 C C . ILE A 1 176 ? 28.696 -17.427 9.720 1.00 97.19 176 ILE A C 1
ATOM 1311 O O . ILE A 1 176 ? 27.691 -17.036 10.297 1.00 97.19 176 ILE A O 1
ATOM 1315 N N . HIS A 1 177 ? 28.687 -17.840 8.461 1.00 97.25 177 HIS A N 1
ATOM 1316 C CA . HIS A 1 177 ? 27.529 -17.882 7.580 1.00 97.25 177 HIS A CA 1
ATOM 1317 C C . HIS A 1 177 ? 27.032 -19.323 7.476 1.00 97.25 177 HIS A C 1
ATOM 1319 O O . HIS A 1 177 ? 27.630 -20.148 6.783 1.00 97.25 177 HIS A O 1
ATOM 1325 N N . ILE A 1 178 ? 25.947 -19.646 8.176 1.00 95.62 178 ILE A N 1
ATOM 1326 C CA . ILE A 1 178 ? 25.248 -20.927 8.052 1.00 95.62 178 ILE A CA 1
ATOM 1327 C C . ILE A 1 178 ? 24.274 -20.796 6.885 1.00 95.62 178 ILE A C 1
ATOM 1329 O O . ILE A 1 178 ? 23.260 -20.105 6.987 1.00 95.62 178 ILE A O 1
ATOM 1333 N N . LEU A 1 179 ? 24.616 -21.414 5.755 1.00 93.31 179 LEU A N 1
ATOM 1334 C CA . LEU A 1 179 ? 23.843 -21.322 4.520 1.00 93.31 179 LEU A CA 1
ATOM 1335 C C . LEU A 1 179 ? 22.548 -22.143 4.611 1.00 93.31 179 LEU A C 1
ATOM 1337 O O . LEU A 1 179 ? 22.328 -22.883 5.570 1.00 93.31 179 LEU A O 1
ATOM 1341 N N . ASN A 1 180 ? 21.684 -22.012 3.600 1.00 88.94 180 ASN A N 1
ATOM 1342 C CA . ASN A 1 180 ? 20.353 -22.621 3.600 1.00 88.94 180 ASN A CA 1
ATOM 1343 C C . ASN A 1 180 ? 20.390 -24.127 3.914 1.00 88.94 180 ASN A C 1
ATOM 1345 O O . ASN A 1 180 ? 20.948 -24.914 3.151 1.00 88.94 180 ASN A O 1
ATOM 1349 N N . GLY A 1 181 ? 19.761 -24.528 5.023 1.00 85.38 181 GLY A N 1
ATOM 1350 C CA . GLY A 1 181 ? 19.719 -25.922 5.483 1.00 85.38 181 GLY A CA 1
ATOM 1351 C C . GLY A 1 181 ? 21.016 -26.463 6.106 1.00 85.38 181 GLY A C 1
ATOM 1352 O O . GLY A 1 181 ? 21.057 -27.636 6.477 1.00 85.38 181 GLY A O 1
ATOM 1353 N N . GLY A 1 182 ? 22.069 -25.648 6.220 1.00 91.56 182 GLY A N 1
ATOM 1354 C CA . GLY A 1 182 ? 23.318 -26.009 6.888 1.00 91.56 182 GLY A CA 1
ATOM 1355 C C . GLY A 1 182 ? 23.152 -26.122 8.405 1.00 91.56 182 GLY A C 1
ATOM 1356 O O . GLY A 1 182 ? 22.275 -25.501 8.998 1.00 91.56 182 GLY A O 1
ATOM 1357 N N . THR A 1 183 ? 24.003 -26.910 9.056 1.00 92.56 183 THR A N 1
ATOM 1358 C CA . THR A 1 183 ? 24.003 -27.071 10.514 1.00 92.56 183 THR A CA 1
ATOM 1359 C C . THR A 1 183 ? 25.406 -26.871 11.064 1.00 92.56 183 THR A C 1
ATOM 1361 O O . THR A 1 183 ? 26.343 -27.527 10.612 1.00 92.56 183 THR A O 1
ATOM 1364 N N . LEU A 1 184 ? 25.545 -26.003 12.067 1.00 92.75 184 LEU A N 1
ATOM 1365 C CA . LEU A 1 184 ? 26.755 -25.889 12.876 1.00 92.75 184 LEU A CA 1
ATOM 1366 C C . LEU A 1 184 ? 26.547 -26.565 14.234 1.00 92.75 184 LEU A C 1
ATOM 1368 O O . LEU A 1 184 ? 25.744 -26.109 15.042 1.00 92.75 184 LEU A O 1
ATOM 1372 N N . ASP A 1 185 ? 27.315 -27.612 14.499 1.00 91.12 185 ASP A N 1
ATOM 1373 C CA . ASP A 1 185 ? 27.364 -28.338 15.764 1.00 91.12 185 ASP A CA 1
ATOM 1374 C C . ASP A 1 185 ? 28.660 -27.987 16.521 1.00 91.12 185 ASP A C 1
ATOM 1376 O O . ASP A 1 185 ? 29.742 -28.489 16.213 1.00 91.12 185 ASP A O 1
ATOM 1380 N N . CYS A 1 186 ? 28.586 -27.062 17.481 1.00 90.25 186 CYS A N 1
ATOM 1381 C CA . CYS A 1 186 ? 29.759 -26.483 18.149 1.00 90.25 186 CYS A CA 1
ATOM 1382 C C . CYS A 1 186 ? 29.884 -26.952 19.604 1.00 90.25 186 CYS A C 1
ATOM 1384 O O . CYS A 1 186 ? 28.970 -26.759 20.399 1.00 90.25 186 CYS A O 1
ATOM 1386 N N . ALA A 1 187 ? 31.024 -27.529 20.004 1.00 87.62 187 ALA A N 1
ATOM 1387 C CA . ALA A 1 187 ? 31.222 -27.998 21.385 1.00 87.62 187 ALA A CA 1
ATOM 1388 C C . ALA A 1 187 ? 31.565 -26.877 22.391 1.00 87.62 187 ALA A C 1
ATOM 1390 O O . ALA A 1 187 ? 31.651 -27.131 23.598 1.00 87.62 187 ALA A O 1
ATOM 1391 N N . SER A 1 188 ? 31.755 -25.636 21.927 1.00 86.94 188 SER A N 1
ATOM 1392 C CA . SER A 1 188 ? 32.021 -24.464 22.770 1.00 86.94 188 SER A CA 1
ATOM 1393 C C . SER A 1 188 ? 30.896 -23.433 22.700 1.00 86.94 188 SER A C 1
ATOM 1395 O O . SER A 1 188 ? 30.030 -23.486 21.833 1.00 86.94 188 SER A O 1
ATOM 1397 N N . ASN A 1 189 ? 30.937 -22.453 23.604 1.00 88.81 189 ASN A N 1
ATOM 1398 C CA . ASN A 1 189 ? 30.155 -21.228 23.443 1.00 88.81 189 ASN A CA 1
ATOM 1399 C C . ASN A 1 189 ? 30.615 -20.486 22.176 1.00 88.81 189 ASN A C 1
ATOM 1401 O O . ASN A 1 189 ? 31.786 -20.608 21.789 1.00 88.81 189 ASN A O 1
ATOM 1405 N N . ILE A 1 190 ? 29.728 -19.698 21.570 1.00 92.19 190 ILE A N 1
ATOM 1406 C CA . ILE A 1 190 ? 30.109 -18.786 20.487 1.00 92.19 190 ILE A CA 1
ATOM 1407 C C . ILE A 1 190 ? 30.637 -17.489 21.116 1.00 92.19 190 ILE A C 1
ATOM 1409 O O . ILE A 1 190 ? 29.915 -16.896 21.915 1.00 92.19 190 ILE A O 1
ATOM 1413 N N . PRO A 1 191 ? 31.888 -17.069 20.860 1.00 92.50 191 PRO A N 1
ATOM 1414 C CA . PRO A 1 191 ? 32.494 -15.941 21.566 1.00 92.50 191 PRO A CA 1
ATOM 1415 C C . PRO A 1 191 ? 31.983 -14.583 21.057 1.00 92.50 191 PRO A C 1
ATOM 1417 O O . PRO A 1 191 ? 31.531 -14.470 19.923 1.00 92.50 191 PRO A O 1
ATOM 1420 N N . GLY A 1 192 ? 32.105 -13.539 21.888 1.00 92.00 192 GLY A N 1
ATOM 1421 C CA . GLY A 1 192 ? 31.534 -12.204 21.631 1.00 92.00 192 GLY A CA 1
ATOM 1422 C C . GLY A 1 192 ? 32.090 -11.439 20.431 1.00 92.00 192 GLY A C 1
ATOM 1423 O O . GLY A 1 192 ? 31.493 -10.480 19.972 1.00 92.00 192 GLY A O 1
ATOM 1424 N N . ASN A 1 193 ? 33.216 -11.880 19.882 1.00 92.94 193 ASN A N 1
ATOM 1425 C CA . ASN A 1 193 ? 33.815 -11.351 18.658 1.00 92.94 193 ASN A CA 1
ATOM 1426 C C . ASN A 1 193 ? 33.383 -12.134 17.399 1.00 92.94 193 ASN A C 1
ATOM 1428 O O . ASN A 1 193 ? 34.102 -12.152 16.399 1.00 92.94 193 ASN A O 1
ATOM 1432 N N . THR A 1 194 ? 32.251 -12.838 17.453 1.00 94.88 194 THR A N 1
ATOM 1433 C CA . THR A 1 194 ? 31.702 -13.623 16.338 1.00 94.88 194 THR A CA 1
ATOM 1434 C C . THR A 1 194 ? 30.323 -13.108 15.964 1.00 94.88 194 THR A C 1
ATOM 1436 O O . THR A 1 194 ? 29.450 -13.054 16.818 1.00 94.88 194 THR A O 1
ATOM 1439 N N . THR A 1 195 ? 30.104 -12.812 14.686 1.00 95.88 195 THR A N 1
ATOM 1440 C CA . THR A 1 195 ? 28.761 -12.569 14.145 1.00 95.88 195 THR A CA 1
ATOM 1441 C C . THR A 1 195 ? 28.299 -13.814 13.393 1.00 95.88 195 THR A C 1
ATOM 1443 O O . THR A 1 195 ? 28.974 -14.263 12.461 1.00 95.88 195 THR A O 1
ATOM 1446 N N . LEU A 1 196 ? 27.164 -14.389 13.788 1.00 96.19 196 LEU A N 1
ATOM 1447 C CA . LEU A 1 196 ? 26.531 -15.494 13.079 1.00 96.19 196 LEU A CA 1
ATOM 1448 C C . LEU A 1 196 ? 25.451 -14.974 12.141 1.00 96.19 196 LEU A C 1
ATOM 1450 O O . LEU A 1 196 ? 24.475 -14.373 12.574 1.00 96.19 196 LEU A O 1
ATOM 1454 N N . TYR A 1 197 ? 25.589 -15.304 10.869 1.00 96.38 197 TYR A N 1
ATOM 1455 C CA . TYR A 1 197 ? 24.557 -15.147 9.862 1.00 96.38 197 TYR A CA 1
ATOM 1456 C C . TYR A 1 197 ? 23.905 -16.510 9.637 1.00 96.38 197 TYR A C 1
ATOM 1458 O O . TYR A 1 197 ? 24.543 -17.425 9.116 1.00 96.38 197 TYR A O 1
ATOM 1466 N N . ILE A 1 198 ? 22.652 -16.675 10.058 1.00 94.25 198 ILE A N 1
ATOM 1467 C CA . ILE A 1 198 ? 21.896 -17.920 9.875 1.00 94.25 198 ILE A CA 1
ATOM 1468 C C . ILE A 1 198 ? 20.855 -17.695 8.784 1.00 94.25 198 ILE A C 1
ATOM 1470 O O . ILE A 1 198 ? 19.856 -17.012 9.001 1.00 94.25 198 ILE A O 1
ATOM 1474 N N . HIS A 1 199 ? 21.094 -18.256 7.603 1.00 88.62 199 HIS A N 1
ATOM 1475 C CA . HIS A 1 199 ? 20.152 -18.177 6.490 1.00 88.62 199 HIS A CA 1
ATOM 1476 C C . HIS A 1 199 ? 19.013 -19.194 6.633 1.00 88.62 199 HIS A C 1
ATOM 1478 O O . HIS A 1 199 ? 19.049 -20.092 7.477 1.00 88.62 199 HIS A O 1
ATOM 1484 N N . GLN A 1 200 ? 18.001 -19.069 5.774 1.00 84.25 200 GLN A N 1
ATOM 1485 C CA . GLN A 1 200 ? 16.774 -19.861 5.808 1.00 84.25 200 GLN A CA 1
ATOM 1486 C C . GLN A 1 200 ? 17.001 -21.373 6.012 1.00 84.25 200 GLN A C 1
ATOM 1488 O O . GLN A 1 200 ? 17.587 -22.073 5.183 1.00 84.25 200 GLN A O 1
ATOM 1493 N N . GLY A 1 201 ? 16.462 -21.902 7.115 1.00 83.44 201 GLY A N 1
ATOM 1494 C CA . GLY A 1 201 ? 16.546 -23.323 7.469 1.00 83.44 201 GLY A CA 1
ATOM 1495 C C . GLY A 1 201 ? 17.900 -23.769 8.029 1.00 83.44 201 GLY A C 1
ATOM 1496 O O . GLY A 1 201 ? 18.063 -24.956 8.307 1.00 83.44 201 GLY A O 1
ATOM 1497 N N . GLY A 1 202 ? 18.859 -22.853 8.186 1.00 88.75 202 GLY A N 1
ATOM 1498 C CA . GLY A 1 202 ? 20.108 -23.099 8.892 1.00 88.75 202 GLY A CA 1
ATOM 1499 C C . GLY A 1 202 ? 19.874 -23.367 10.381 1.00 88.75 202 GLY A C 1
ATOM 1500 O O . GLY A 1 202 ? 18.926 -22.856 10.977 1.00 88.75 202 GLY A O 1
ATOM 1501 N N . LYS A 1 203 ? 20.732 -24.185 10.991 1.00 88.12 203 LYS A N 1
ATOM 1502 C CA . LYS A 1 203 ? 20.625 -24.576 12.402 1.00 88.12 203 LYS A CA 1
ATOM 1503 C C . LYS A 1 203 ? 21.944 -24.422 13.137 1.00 88.12 203 LYS A C 1
ATOM 1505 O O . LYS A 1 203 ? 23.019 -24.632 12.575 1.00 88.12 203 LYS A O 1
ATOM 1510 N N . ILE A 1 204 ? 21.845 -24.139 14.429 1.00 89.25 204 ILE A N 1
ATOM 1511 C CA . ILE A 1 204 ? 22.969 -24.199 15.353 1.00 89.25 204 ILE A CA 1
ATOM 1512 C C . ILE A 1 204 ? 22.627 -25.116 16.525 1.00 89.25 204 ILE A C 1
ATOM 1514 O O . ILE A 1 204 ? 21.530 -25.061 17.075 1.00 89.25 204 ILE A O 1
ATOM 1518 N N . VAL A 1 205 ? 23.565 -25.990 16.876 1.00 85.12 205 VAL A N 1
ATOM 1519 C CA . VAL A 1 205 ? 23.425 -26.989 17.938 1.00 85.12 205 VAL A CA 1
ATOM 1520 C C . VAL A 1 205 ? 24.722 -27.021 18.742 1.00 85.12 205 VAL A C 1
ATOM 1522 O O . VAL A 1 205 ? 25.793 -26.673 18.235 1.00 85.12 205 VAL A O 1
ATOM 1525 N N . ARG A 1 206 ? 24.646 -27.418 20.013 1.00 82.50 206 ARG A N 1
ATOM 1526 C CA . ARG A 1 206 ? 25.832 -27.597 20.850 1.00 82.50 206 ARG A CA 1
ATOM 1527 C C . ARG A 1 206 ? 26.269 -29.056 20.909 1.00 82.50 206 ARG A C 1
ATOM 1529 O O . ARG A 1 206 ? 25.575 -29.910 21.471 1.00 82.50 206 ARG A O 1
ATOM 1536 N N . ALA A 1 207 ? 27.485 -29.316 20.444 1.00 75.69 207 ALA A N 1
ATOM 1537 C CA . ALA A 1 207 ? 28.039 -30.661 20.425 1.00 75.69 207 ALA A CA 1
ATOM 1538 C C . ALA A 1 207 ? 28.253 -31.168 21.857 1.00 75.69 207 ALA A C 1
ATOM 1540 O O . ALA A 1 207 ? 28.849 -30.501 22.705 1.00 75.69 207 ALA A O 1
ATOM 1541 N N . GLY A 1 208 ? 27.751 -32.372 22.139 1.00 72.06 208 GLY A N 1
ATOM 1542 C CA . GLY A 1 208 ? 27.867 -33.022 23.448 1.00 72.06 208 GLY A CA 1
ATOM 1543 C C . GLY A 1 208 ? 26.914 -32.504 24.534 1.00 72.06 208 GLY A C 1
ATOM 1544 O O . GLY A 1 208 ? 26.813 -33.143 25.580 1.00 72.06 208 GLY A O 1
ATOM 1545 N N . ASN A 1 209 ? 26.187 -31.409 24.294 1.00 77.06 209 ASN A N 1
ATOM 1546 C CA . ASN A 1 209 ? 25.082 -30.952 25.137 1.00 77.06 209 ASN A CA 1
ATOM 1547 C C . ASN A 1 209 ? 23.980 -30.333 24.258 1.00 77.06 209 ASN A C 1
ATOM 1549 O O . ASN A 1 209 ? 23.841 -29.113 24.234 1.00 77.06 209 ASN A O 1
ATOM 1553 N N . PRO A 1 210 ? 23.211 -31.159 23.527 1.00 73.25 210 PRO A N 1
ATOM 1554 C CA . PRO A 1 210 ? 22.296 -30.685 22.488 1.00 73.25 210 PRO A CA 1
ATOM 1555 C C . PRO A 1 210 ? 21.123 -29.859 23.027 1.00 73.25 210 PRO A C 1
ATOM 1557 O O . PRO A 1 210 ? 20.405 -29.267 22.237 1.00 73.25 210 PRO A O 1
ATOM 1560 N N . ASN A 1 211 ? 20.942 -29.804 24.348 1.00 84.81 211 ASN A N 1
ATOM 1561 C CA . ASN A 1 211 ? 19.833 -29.111 24.993 1.00 84.81 211 ASN A CA 1
ATOM 1562 C C . ASN A 1 211 ? 20.162 -27.657 25.352 1.00 84.81 211 ASN A C 1
ATOM 1564 O O . ASN A 1 211 ? 19.307 -26.994 25.912 1.00 84.81 211 ASN A O 1
ATOM 1568 N N . TYR A 1 212 ? 21.386 -27.169 25.121 1.00 88.38 212 TYR A N 1
ATOM 1569 C CA . TYR A 1 212 ? 21.787 -25.826 25.552 1.00 88.38 212 TYR A CA 1
ATOM 1570 C C . TYR A 1 212 ? 22.798 -25.194 24.604 1.00 88.38 212 TYR A C 1
ATOM 1572 O O . TYR A 1 212 ? 23.781 -25.837 24.257 1.00 88.38 212 TYR A O 1
ATOM 1580 N N . ILE A 1 213 ? 22.660 -23.912 24.280 1.00 89.44 213 ILE A N 1
ATOM 1581 C CA . ILE A 1 213 ? 23.664 -23.127 23.562 1.00 89.44 213 ILE A CA 1
ATOM 1582 C C . ILE A 1 213 ? 23.850 -21.741 24.187 1.00 89.44 213 ILE A C 1
ATOM 1584 O O . ILE A 1 213 ? 22.905 -21.115 24.647 1.00 89.44 213 ILE A O 1
ATOM 1588 N N . ASP A 1 214 ? 25.098 -21.271 24.216 1.00 91.88 214 ASP A N 1
ATOM 1589 C CA . ASP A 1 214 ? 25.477 -19.960 24.754 1.00 91.88 214 ASP A CA 1
ATOM 1590 C C . ASP A 1 214 ? 26.195 -19.178 23.659 1.00 91.88 214 ASP A C 1
ATOM 1592 O O . ASP A 1 214 ? 27.233 -19.623 23.145 1.00 91.88 214 ASP A O 1
ATOM 1596 N N . ILE A 1 215 ? 25.614 -18.047 23.288 1.00 93.25 215 ILE A N 1
ATOM 1597 C CA . ILE A 1 215 ? 26.067 -17.194 22.202 1.00 93.25 215 ILE A CA 1
ATOM 1598 C C . ILE A 1 215 ? 26.372 -15.824 22.799 1.00 93.25 215 ILE A C 1
ATOM 1600 O O . ILE A 1 215 ? 25.484 -15.089 23.226 1.00 93.25 215 ILE A O 1
ATOM 1604 N N . LEU A 1 216 ? 27.662 -15.509 22.866 1.00 94.00 216 LEU A N 1
ATOM 1605 C CA . LEU A 1 216 ? 28.153 -14.227 23.356 1.00 94.00 216 LEU A CA 1
ATOM 1606 C C . LEU A 1 216 ? 28.254 -13.180 22.251 1.00 94.00 216 LEU A C 1
ATOM 1608 O O . LEU A 1 216 ? 28.396 -12.007 22.567 1.00 94.00 216 LEU A O 1
ATOM 1612 N N . GLY A 1 217 ? 28.284 -13.615 20.993 1.00 92.31 217 GLY A N 1
ATOM 1613 C CA . GLY A 1 217 ? 28.345 -12.743 19.826 1.00 92.31 217 GLY A CA 1
ATOM 1614 C C . GLY A 1 217 ? 26.973 -12.500 19.211 1.00 92.31 217 GLY A C 1
ATOM 1615 O O . GLY A 1 217 ? 25.965 -12.994 19.715 1.00 92.31 217 GLY A O 1
ATOM 1616 N N . ASP A 1 218 ? 26.949 -11.761 18.110 1.00 94.19 218 ASP A N 1
ATOM 1617 C CA . ASP A 1 218 ? 25.697 -11.344 17.487 1.00 94.19 218 ASP A CA 1
ATOM 1618 C C . ASP A 1 218 ? 25.134 -12.441 16.581 1.00 94.19 218 ASP A C 1
ATOM 1620 O O . ASP A 1 218 ? 25.882 -13.175 15.929 1.00 94.19 218 ASP A O 1
ATOM 1624 N N . VAL A 1 219 ? 23.812 -12.528 16.487 1.00 95.31 219 VAL A N 1
ATOM 1625 C CA . VAL A 1 219 ? 23.098 -13.429 15.578 1.00 95.31 219 VAL A CA 1
ATOM 1626 C C . VAL A 1 219 ? 22.183 -12.613 14.683 1.00 95.31 219 VAL A C 1
ATOM 1628 O O . VAL A 1 219 ? 21.379 -11.817 15.154 1.00 95.31 219 VAL A O 1
ATOM 1631 N N . ILE A 1 220 ? 22.276 -12.838 13.380 1.00 93.56 220 ILE A N 1
ATOM 1632 C CA . ILE A 1 220 ? 21.465 -12.169 12.369 1.00 93.56 220 ILE A CA 1
ATOM 1633 C C . ILE A 1 220 ? 20.856 -13.248 11.475 1.00 93.56 220 ILE A C 1
ATOM 1635 O O . ILE A 1 220 ? 21.557 -14.116 10.949 1.00 93.56 220 ILE A O 1
ATOM 1639 N N . THR A 1 221 ? 19.539 -13.210 11.305 1.00 87.50 221 THR A N 1
ATOM 1640 C CA . THR A 1 221 ? 18.809 -14.133 10.434 1.00 87.50 221 THR A CA 1
ATOM 1641 C C . THR A 1 221 ? 17.677 -13.417 9.700 1.00 87.50 221 THR A C 1
ATOM 1643 O O . THR A 1 221 ? 17.055 -12.491 10.215 1.00 87.50 221 THR A O 1
ATOM 1646 N N . ASP A 1 222 ? 17.418 -13.827 8.464 1.00 77.56 222 ASP A N 1
ATOM 1647 C CA . ASP A 1 222 ? 16.323 -13.341 7.620 1.00 77.56 222 ASP A CA 1
ATOM 1648 C C . ASP A 1 222 ? 15.094 -14.271 7.649 1.00 77.56 222 ASP A C 1
ATOM 1650 O O . ASP A 1 222 ? 14.180 -14.126 6.831 1.00 77.56 222 ASP A O 1
ATOM 1654 N N . ALA A 1 223 ? 15.067 -15.219 8.590 1.00 80.00 223 ALA A N 1
ATOM 1655 C CA . ALA A 1 223 ? 14.012 -16.206 8.763 1.00 80.00 223 ALA A CA 1
ATOM 1656 C C . ALA A 1 223 ? 13.783 -16.542 10.248 1.00 80.00 223 ALA A C 1
ATOM 1658 O O . ALA A 1 223 ? 14.473 -16.051 11.143 1.00 80.00 223 ALA A O 1
ATOM 1659 N N . ASP A 1 224 ? 12.811 -17.416 10.503 1.00 85.31 224 ASP A N 1
ATOM 1660 C CA . ASP A 1 224 ? 12.583 -17.998 11.822 1.00 85.31 224 ASP A CA 1
ATOM 1661 C C . ASP A 1 224 ? 13.796 -18.811 12.295 1.00 85.31 224 ASP A C 1
ATOM 1663 O O . ASP A 1 224 ? 14.294 -19.680 11.573 1.00 85.31 224 ASP A O 1
ATOM 1667 N N . LEU A 1 225 ? 14.202 -18.603 13.548 1.00 89.94 225 LEU A N 1
ATOM 1668 C CA . LEU A 1 225 ? 15.132 -19.476 14.254 1.00 89.94 225 LEU A CA 1
ATOM 1669 C C . LEU A 1 225 ? 14.374 -20.285 15.308 1.00 89.94 225 LEU A C 1
ATOM 1671 O O . LEU A 1 225 ? 14.062 -19.797 16.394 1.00 89.94 225 LEU A O 1
ATOM 1675 N N . VAL A 1 226 ? 14.098 -21.544 14.973 1.00 89.00 226 VAL A N 1
ATOM 1676 C CA . VAL A 1 226 ? 13.422 -22.506 15.852 1.00 89.00 226 VAL A CA 1
ATOM 1677 C C . VAL A 1 226 ? 14.435 -23.529 16.348 1.00 89.00 226 VAL A C 1
ATOM 1679 O O . VAL A 1 226 ? 14.974 -24.319 15.571 1.00 89.00 226 VAL A O 1
ATOM 1682 N N . LEU A 1 227 ? 14.700 -23.500 17.649 1.00 86.50 227 LEU A N 1
ATOM 1683 C CA . LEU A 1 227 ? 15.676 -24.343 18.321 1.00 86.50 227 LEU A CA 1
ATOM 1684 C C . LEU A 1 227 ? 14.943 -25.482 19.036 1.00 86.50 227 LEU A C 1
ATOM 1686 O O . LEU A 1 227 ? 14.682 -25.387 20.229 1.00 86.50 227 LEU A O 1
ATOM 1690 N N . ASP A 1 228 ? 14.587 -26.518 18.269 1.00 82.00 228 ASP A N 1
ATOM 1691 C CA . ASP A 1 228 ? 13.811 -27.725 18.625 1.00 82.00 228 ASP A CA 1
ATOM 1692 C C . ASP A 1 228 ? 14.066 -28.284 20.059 1.00 82.00 228 ASP A C 1
ATOM 1694 O O . ASP A 1 228 ? 14.757 -29.292 20.226 1.00 82.00 228 ASP A O 1
ATOM 1698 N N . GLY A 1 229 ? 13.506 -27.662 21.105 1.00 84.00 229 GLY A N 1
ATOM 1699 C CA . GLY A 1 229 ? 13.711 -28.046 22.510 1.00 84.00 229 GLY A CA 1
ATOM 1700 C C . GLY A 1 229 ? 15.082 -27.682 23.111 1.00 84.00 229 GLY A C 1
ATOM 1701 O O . GLY A 1 229 ? 15.509 -28.311 24.079 1.00 84.00 229 GLY A O 1
ATOM 1702 N N . ILE A 1 230 ? 15.794 -26.700 22.552 1.00 88.81 230 ILE A N 1
ATOM 1703 C CA . ILE A 1 230 ? 17.136 -26.286 23.000 1.00 88.81 230 ILE A CA 1
ATOM 1704 C C . ILE A 1 230 ? 17.050 -24.984 23.804 1.00 88.81 230 ILE A C 1
ATOM 1706 O O . ILE A 1 230 ? 16.455 -24.004 23.355 1.00 88.81 230 ILE A O 1
ATOM 1710 N N . ASP A 1 231 ? 17.697 -24.945 24.965 1.00 93.50 231 ASP A N 1
ATOM 1711 C CA . ASP A 1 231 ? 17.918 -23.729 25.743 1.00 93.50 231 ASP A CA 1
ATOM 1712 C C . ASP A 1 231 ? 18.914 -22.818 25.019 1.00 93.50 231 ASP A C 1
ATOM 1714 O O . ASP A 1 231 ? 20.013 -23.240 24.660 1.00 93.50 231 ASP A O 1
ATOM 1718 N N . ILE A 1 232 ? 18.582 -21.546 24.846 1.00 92.94 232 ILE A N 1
ATOM 1719 C CA . ILE A 1 232 ? 19.469 -20.540 24.274 1.00 92.94 232 ILE A CA 1
ATOM 1720 C C . ILE A 1 232 ? 19.767 -19.448 25.290 1.00 92.94 232 ILE A C 1
ATOM 1722 O O . ILE A 1 232 ? 18.877 -18.886 25.925 1.00 92.94 232 ILE A O 1
ATOM 1726 N N . LYS A 1 233 ? 21.050 -19.120 25.415 1.00 93.94 233 LYS A N 1
ATOM 1727 C CA . LYS A 1 233 ? 21.544 -17.987 26.181 1.00 93.94 233 LYS A CA 1
ATOM 1728 C C . LYS A 1 233 ? 22.231 -16.990 25.255 1.00 93.94 233 LYS A C 1
ATOM 1730 O O . LYS A 1 233 ? 23.176 -17.355 24.560 1.00 93.94 233 LYS A O 1
ATOM 1735 N N . LEU A 1 234 ? 21.768 -15.745 25.285 1.00 94.38 234 LEU A N 1
ATOM 1736 C CA . LEU A 1 234 ? 22.241 -14.632 24.468 1.00 94.38 234 LEU A CA 1
ATOM 1737 C C . LEU A 1 234 ? 22.913 -13.575 25.352 1.00 94.38 234 LEU A C 1
ATOM 1739 O O . LEU A 1 234 ? 22.340 -13.124 26.346 1.00 94.38 234 LEU A O 1
ATOM 1743 N N . GLN A 1 235 ? 24.138 -13.208 24.987 1.00 93.31 235 GLN A N 1
ATOM 1744 C CA . GLN A 1 235 ? 24.882 -12.061 25.533 1.00 93.31 235 GLN A CA 1
ATOM 1745 C C . GLN A 1 235 ? 25.360 -11.097 24.433 1.00 93.31 235 GLN A C 1
ATOM 1747 O O . GLN A 1 235 ? 25.858 -10.027 24.764 1.00 93.31 235 GLN A O 1
ATOM 1752 N N . GLY A 1 236 ? 25.223 -11.481 23.161 1.00 89.62 236 GLY A N 1
ATOM 1753 C CA . GLY A 1 236 ? 25.313 -10.581 22.011 1.00 89.62 236 GLY A CA 1
ATOM 1754 C C . GLY A 1 236 ? 23.940 -10.395 21.373 1.00 89.62 236 GLY A C 1
ATOM 1755 O O . GLY A 1 236 ? 22.988 -11.108 21.721 1.00 89.62 236 GLY A O 1
ATOM 1756 N N . ASP A 1 237 ? 23.837 -9.432 20.464 1.00 91.56 237 ASP A N 1
ATOM 1757 C CA . ASP A 1 237 ? 22.549 -8.978 19.950 1.00 91.56 237 ASP A CA 1
ATOM 1758 C C . ASP A 1 237 ? 21.956 -9.979 18.954 1.00 91.56 237 ASP A C 1
ATOM 1760 O O . ASP A 1 237 ? 22.658 -10.641 18.189 1.00 91.56 237 ASP A O 1
ATOM 1764 N N . PHE A 1 238 ? 20.634 -10.106 18.952 1.00 93.00 238 PHE A N 1
ATOM 1765 C CA . PHE A 1 238 ? 19.896 -11.041 18.118 1.00 93.00 238 PHE A CA 1
ATOM 1766 C C . PHE A 1 238 ? 18.908 -10.298 17.228 1.00 93.00 238 PHE A C 1
ATOM 1768 O O . PHE A 1 238 ? 17.989 -9.639 17.710 1.00 93.00 238 PHE A O 1
ATOM 1775 N N . TYR A 1 239 ? 19.032 -10.480 15.919 1.00 89.69 239 TYR A N 1
ATOM 1776 C CA . TYR A 1 239 ? 18.175 -9.854 14.924 1.00 89.69 239 TYR A CA 1
ATOM 1777 C C . TYR A 1 239 ? 17.532 -10.915 14.032 1.00 89.69 239 TYR A C 1
ATOM 1779 O O . TYR A 1 239 ? 18.225 -11.676 13.357 1.00 89.69 239 TYR A O 1
ATOM 1787 N N . THR A 1 240 ? 16.201 -10.928 13.973 1.00 82.75 240 THR A N 1
ATOM 1788 C CA . THR A 1 240 ? 15.432 -11.737 13.020 1.00 82.75 240 THR A CA 1
ATOM 1789 C C . THR A 1 240 ? 14.290 -10.937 12.399 1.00 82.75 240 THR A C 1
ATOM 1791 O O . THR A 1 240 ? 13.645 -10.130 13.067 1.00 82.75 240 THR A O 1
ATOM 1794 N N . THR A 1 241 ? 14.002 -11.174 11.120 1.00 72.50 241 THR A N 1
ATOM 1795 C CA . THR A 1 241 ? 12.747 -10.734 10.483 1.00 72.50 241 THR A CA 1
ATOM 1796 C C . THR A 1 241 ? 11.557 -11.633 10.849 1.00 72.50 241 THR A C 1
ATOM 1798 O O . THR A 1 241 ? 10.413 -11.220 10.675 1.00 72.50 241 THR A O 1
ATOM 1801 N N . GLY A 1 242 ? 11.818 -12.840 11.358 1.00 77.31 242 GLY A N 1
ATOM 1802 C CA . GLY A 1 242 ? 10.839 -13.846 11.764 1.00 77.31 242 GLY A CA 1
ATOM 1803 C C . GLY A 1 242 ? 10.743 -13.997 13.284 1.00 77.31 242 GLY A C 1
ATOM 1804 O O . GLY A 1 242 ? 10.718 -13.003 14.019 1.00 77.31 242 GLY A O 1
ATOM 1805 N N . LYS A 1 243 ? 10.631 -15.242 13.759 1.00 86.50 243 LYS A N 1
ATOM 1806 C CA . LYS A 1 243 ? 10.534 -15.593 15.186 1.00 86.50 243 LYS A CA 1
ATOM 1807 C C . LYS A 1 243 ? 11.818 -16.197 15.756 1.00 86.50 243 LYS A C 1
ATOM 1809 O O . LYS A 1 243 ? 12.541 -16.910 15.065 1.00 86.50 243 LYS A O 1
ATOM 1814 N N . LEU A 1 244 ? 12.040 -15.988 17.050 1.00 92.75 244 LEU A N 1
ATOM 1815 C CA . LEU A 1 244 ? 12.951 -16.785 17.872 1.00 92.75 244 LEU A CA 1
ATOM 1816 C C . LEU A 1 244 ? 12.126 -17.744 18.737 1.00 92.75 244 LEU A C 1
ATOM 1818 O O . LEU A 1 244 ? 11.215 -17.316 19.449 1.00 92.75 244 LEU A O 1
ATOM 1822 N N . HIS A 1 245 ? 12.456 -19.031 18.696 1.00 92.81 245 HIS A N 1
ATOM 1823 C CA . HIS A 1 245 ? 11.841 -20.052 19.540 1.00 92.81 245 HIS A CA 1
ATOM 1824 C C . HIS A 1 245 ? 12.897 -21.006 20.113 1.00 92.81 245 HIS A C 1
ATOM 1826 O O . HIS A 1 245 ? 13.760 -21.473 19.371 1.00 92.81 245 HIS A O 1
ATOM 1832 N N . GLY A 1 246 ? 12.813 -21.324 21.407 1.00 93.19 246 GLY A N 1
ATOM 1833 C CA . GLY A 1 246 ? 13.671 -22.308 22.084 1.00 93.19 246 GLY A CA 1
ATOM 1834 C C . GLY A 1 246 ? 12.994 -22.929 23.310 1.00 93.19 246 GLY A C 1
ATOM 1835 O O . GLY A 1 246 ? 11.846 -22.619 23.600 1.00 93.19 246 GLY A O 1
ATOM 1836 N N . ASN A 1 247 ? 13.690 -23.782 24.062 1.00 94.75 247 ASN A N 1
ATOM 1837 C CA . ASN A 1 247 ? 13.132 -24.365 25.292 1.00 94.75 247 ASN A CA 1
ATOM 1838 C C . ASN A 1 247 ? 13.159 -23.361 26.456 1.00 94.75 247 ASN A C 1
ATOM 1840 O O . ASN A 1 247 ? 12.121 -22.997 27.009 1.00 94.75 247 ASN A O 1
ATOM 1844 N N . ILE A 1 248 ? 14.344 -22.830 26.761 1.00 96.19 248 ILE A N 1
ATOM 1845 C CA . ILE A 1 248 ? 14.546 -21.669 27.635 1.00 96.19 248 ILE A CA 1
ATOM 1846 C C . ILE A 1 248 ? 15.276 -20.583 26.843 1.00 96.19 248 ILE A C 1
ATOM 1848 O O . ILE A 1 248 ? 16.331 -20.847 26.277 1.00 96.19 248 ILE A O 1
ATOM 1852 N N . VAL A 1 249 ? 14.769 -19.350 26.836 1.00 97.00 249 VAL A N 1
ATOM 1853 C CA . VAL A 1 249 ? 15.440 -18.188 26.230 1.00 97.00 249 VAL A CA 1
ATOM 1854 C C . VAL A 1 249 ? 15.968 -17.289 27.343 1.00 97.00 249 VAL A C 1
ATOM 1856 O O . VAL A 1 249 ? 15.197 -16.669 28.067 1.00 97.00 249 VAL A O 1
ATOM 1859 N N . THR A 1 250 ? 17.288 -17.222 27.499 1.00 96.19 250 THR A N 1
ATOM 1860 C CA . THR A 1 250 ? 17.980 -16.394 28.499 1.00 96.19 250 THR A CA 1
ATOM 1861 C C . THR A 1 250 ? 18.676 -15.224 27.812 1.00 96.19 250 THR A C 1
ATOM 1863 O O . THR A 1 250 ? 19.534 -15.443 26.962 1.00 96.19 250 THR A O 1
ATOM 1866 N N . LEU A 1 251 ? 18.374 -13.995 28.219 1.00 95.25 251 LEU A N 1
ATOM 1867 C CA . LEU A 1 251 ? 19.002 -12.777 27.710 1.00 95.25 251 LEU A CA 1
ATOM 1868 C C . LEU A 1 251 ? 19.774 -12.065 28.824 1.00 95.25 251 LEU A C 1
ATOM 1870 O O . LEU A 1 251 ? 19.221 -11.807 29.895 1.00 95.25 251 LEU A O 1
ATOM 1874 N N . ILE A 1 252 ? 21.050 -11.757 28.575 1.00 91.38 252 ILE A N 1
ATOM 1875 C CA . ILE A 1 252 ? 21.933 -11.092 29.539 1.00 91.38 252 ILE A CA 1
ATOM 1876 C C . ILE A 1 252 ? 22.682 -9.942 28.867 1.00 91.38 252 ILE A C 1
ATOM 1878 O O . ILE A 1 252 ? 23.732 -10.157 28.270 1.00 91.38 252 ILE A O 1
ATOM 1882 N N . GLY A 1 253 ? 22.179 -8.719 29.036 1.00 85.06 253 GLY A N 1
ATOM 1883 C CA . GLY A 1 253 ? 22.835 -7.496 28.568 1.00 85.06 253 GLY A CA 1
ATOM 1884 C C . GLY A 1 253 ? 22.959 -7.394 27.052 1.00 85.06 253 GLY A C 1
ATOM 1885 O O . GLY A 1 253 ? 23.963 -6.883 26.570 1.00 85.06 253 GLY A O 1
ATOM 1886 N N . ALA A 1 254 ? 21.962 -7.913 26.340 1.00 88.00 254 ALA A N 1
ATOM 1887 C CA . ALA A 1 254 ? 21.880 -7.914 24.887 1.00 88.00 254 ALA A CA 1
ATOM 1888 C C . ALA A 1 254 ? 20.475 -7.523 24.424 1.00 88.00 254 ALA A C 1
ATOM 1890 O O . ALA A 1 254 ? 19.524 -7.505 25.216 1.00 88.00 254 ALA A O 1
ATOM 1891 N N . GLU A 1 255 ? 20.347 -7.243 23.136 1.00 90.25 255 GLU A N 1
ATOM 1892 C CA . GLU A 1 255 ? 19.098 -6.855 22.498 1.00 90.25 255 GLU A CA 1
ATOM 1893 C C . GLU A 1 255 ? 18.568 -7.980 21.604 1.00 90.25 255 GLU A C 1
ATOM 1895 O O . GLU A 1 255 ? 19.295 -8.551 20.800 1.00 90.25 255 GLU A O 1
ATOM 1900 N N . ILE A 1 256 ? 17.279 -8.299 21.712 1.00 91.81 256 ILE A N 1
ATOM 1901 C CA . ILE A 1 256 ? 16.564 -9.156 20.767 1.00 91.81 256 ILE A CA 1
ATOM 1902 C C . ILE A 1 256 ? 15.594 -8.283 19.984 1.00 91.81 256 ILE A C 1
ATOM 1904 O O . ILE A 1 256 ? 14.645 -7.735 20.547 1.00 91.81 256 ILE A O 1
ATOM 1908 N N . TYR A 1 257 ? 15.778 -8.223 18.673 1.00 86.38 257 TYR A N 1
ATOM 1909 C CA . TYR A 1 257 ? 14.813 -7.683 17.732 1.00 86.38 257 TYR A CA 1
ATOM 1910 C C . TYR A 1 257 ? 14.241 -8.821 16.891 1.00 86.38 257 TYR A C 1
ATOM 1912 O O . TYR A 1 257 ? 14.933 -9.392 16.045 1.00 86.38 257 TYR A O 1
ATOM 1920 N N . ALA A 1 258 ? 12.970 -9.148 17.118 1.00 83.75 258 ALA A N 1
ATOM 1921 C CA . ALA A 1 258 ? 12.268 -10.168 16.352 1.00 83.75 258 ALA A CA 1
ATOM 1922 C C . ALA A 1 258 ? 11.094 -9.548 15.607 1.00 83.75 258 ALA A C 1
ATOM 1924 O O . ALA A 1 258 ? 10.185 -9.006 16.236 1.00 83.75 258 ALA A O 1
ATOM 1925 N N . GLY A 1 259 ? 11.106 -9.644 14.275 1.00 68.50 259 GLY A N 1
ATOM 1926 C CA . GLY A 1 259 ? 10.055 -9.126 13.400 1.00 68.50 259 GLY A CA 1
ATOM 1927 C C . GLY A 1 259 ? 8.663 -9.643 13.768 1.00 68.50 259 GLY A C 1
ATOM 1928 O O . GLY A 1 259 ? 7.712 -8.868 13.716 1.00 68.50 259 GLY A O 1
ATOM 1929 N N . CYS A 1 260 ? 8.585 -10.897 14.222 1.00 75.12 260 CYS A N 1
ATOM 1930 C CA . CYS A 1 260 ? 7.368 -11.614 14.597 1.00 75.12 260 CYS A CA 1
ATOM 1931 C C . CYS A 1 260 ? 7.284 -11.850 16.123 1.00 75.12 260 CYS A C 1
ATOM 1933 O O . CYS A 1 260 ? 6.643 -11.075 16.837 1.00 75.12 260 CYS A O 1
ATOM 1935 N N . ALA A 1 261 ? 7.950 -12.889 16.647 1.00 86.69 261 ALA A N 1
ATOM 1936 C CA . ALA A 1 261 ? 7.742 -13.368 18.016 1.00 86.69 261 ALA A CA 1
ATOM 1937 C C . ALA A 1 261 ? 9.031 -13.827 18.717 1.00 86.69 261 ALA A C 1
ATOM 1939 O O . ALA A 1 261 ? 9.964 -14.308 18.076 1.00 86.69 261 ALA A O 1
ATOM 1940 N N . VAL A 1 262 ? 9.041 -13.758 20.049 1.00 94.12 262 VAL A N 1
ATOM 1941 C CA . VAL A 1 262 ? 9.997 -14.459 20.918 1.00 94.12 262 VAL A CA 1
ATOM 1942 C C . VAL A 1 262 ? 9.212 -15.424 21.796 1.00 94.12 262 VAL A C 1
ATOM 1944 O O . VAL A 1 262 ? 8.396 -15.008 22.615 1.00 94.12 262 VAL A O 1
ATOM 1947 N N . THR A 1 263 ? 9.432 -16.722 21.622 1.00 94.50 263 THR A N 1
ATOM 1948 C CA . THR A 1 263 ? 8.668 -17.753 22.337 1.00 94.50 263 THR A CA 1
ATOM 1949 C C . THR A 1 263 ? 9.573 -18.786 22.991 1.00 94.50 263 THR A C 1
ATOM 1951 O O . THR A 1 263 ? 10.686 -19.021 22.518 1.00 94.50 263 THR A O 1
ATOM 1954 N N . ALA A 1 264 ? 9.107 -19.400 24.079 1.00 96.19 264 ALA A N 1
ATOM 1955 C CA . ALA A 1 264 ? 9.816 -20.505 24.710 1.00 96.19 264 ALA A CA 1
ATOM 1956 C C . ALA A 1 264 ? 8.879 -21.597 25.242 1.00 96.19 264 ALA A C 1
ATOM 1958 O O . ALA A 1 264 ? 7.776 -21.291 25.698 1.00 96.19 264 ALA A O 1
ATOM 1959 N N . ASP A 1 265 ? 9.337 -22.852 25.222 1.00 95.56 265 ASP A N 1
ATOM 1960 C CA . ASP A 1 265 ? 8.575 -23.991 25.757 1.00 95.56 265 ASP A CA 1
ATOM 1961 C C . ASP A 1 265 ? 8.474 -23.971 27.291 1.00 95.56 265 ASP A C 1
ATOM 1963 O O . ASP A 1 265 ? 7.475 -24.436 27.835 1.00 95.56 265 ASP A O 1
ATOM 1967 N N . GLU A 1 266 ? 9.474 -23.426 27.995 1.00 97.38 266 GLU A N 1
ATOM 1968 C CA . GLU A 1 266 ? 9.514 -23.369 29.462 1.00 97.38 266 GLU A CA 1
ATOM 1969 C C . GLU A 1 266 ? 9.634 -21.941 30.001 1.00 97.38 266 GLU A C 1
ATOM 1971 O O . GLU A 1 266 ? 8.795 -21.493 30.789 1.00 97.38 266 GLU A O 1
ATOM 1976 N N . THR A 1 267 ? 10.703 -21.218 29.656 1.00 97.88 267 THR A N 1
ATOM 1977 C CA . THR A 1 267 ? 10.999 -19.930 30.304 1.00 97.88 267 THR A CA 1
ATOM 1978 C C . THR A 1 267 ? 11.646 -18.924 29.366 1.00 97.88 267 THR A C 1
ATOM 1980 O O . THR A 1 267 ? 12.615 -19.234 28.680 1.00 97.88 267 THR A O 1
ATOM 1983 N N . ILE A 1 268 ? 11.167 -17.681 29.413 1.00 98.38 268 ILE A N 1
ATOM 1984 C CA . ILE A 1 268 ? 11.903 -16.509 28.930 1.00 98.38 268 ILE A CA 1
ATOM 1985 C C . ILE A 1 268 ? 12.451 -15.772 30.156 1.00 98.38 268 ILE A C 1
ATOM 1987 O O . ILE A 1 268 ? 11.691 -15.344 31.024 1.00 98.38 268 ILE A O 1
ATOM 1991 N N . TYR A 1 269 ? 13.772 -15.643 30.242 1.00 97.12 269 TYR A N 1
ATOM 1992 C CA . TYR A 1 269 ? 14.479 -15.032 31.364 1.00 97.12 269 TYR A CA 1
ATOM 1993 C C . TYR A 1 269 ? 15.332 -13.860 30.885 1.00 97.12 269 TYR A C 1
ATOM 1995 O O . TYR A 1 269 ? 16.274 -14.044 30.116 1.00 97.12 269 TYR A O 1
ATOM 2003 N N . LEU A 1 270 ? 15.021 -12.656 31.358 1.00 94.75 270 LEU A N 1
ATOM 2004 C CA . LEU A 1 270 ? 15.797 -11.450 31.082 1.00 94.75 270 LEU A CA 1
ATOM 2005 C C . LEU A 1 270 ? 16.464 -11.008 32.377 1.00 94.75 270 LEU A C 1
ATOM 2007 O O . LEU A 1 270 ? 15.780 -10.705 33.359 1.00 94.75 270 LEU A O 1
ATOM 2011 N N . THR A 1 271 ? 17.791 -10.913 32.375 1.00 87.06 271 THR A N 1
ATOM 2012 C CA . THR A 1 271 ? 18.488 -10.189 33.440 1.00 87.06 271 THR A CA 1
ATOM 2013 C C . THR A 1 271 ? 18.501 -8.704 33.125 1.00 87.06 271 THR A C 1
ATOM 2015 O O . THR A 1 271 ? 18.553 -8.302 31.961 1.00 87.06 271 THR A O 1
ATOM 2018 N N . GLY A 1 272 ? 18.576 -7.876 34.159 1.00 69.62 272 GLY A N 1
ATOM 2019 C CA . GLY A 1 272 ? 19.075 -6.518 34.040 1.00 69.62 272 GLY A CA 1
ATOM 2020 C C . GLY A 1 272 ? 20.459 -6.548 33.401 1.00 69.62 272 GLY A C 1
ATOM 2021 O O . GLY A 1 272 ? 21.136 -7.573 33.473 1.00 69.62 272 GLY A O 1
ATOM 2022 N N . ASN A 1 273 ? 20.809 -5.461 32.714 1.00 81.75 273 ASN A N 1
ATOM 2023 C CA . ASN A 1 273 ? 22.105 -5.094 32.103 1.00 81.75 273 ASN A CA 1
ATOM 2024 C C . ASN A 1 273 ? 21.837 -4.301 30.804 1.00 81.75 273 ASN A C 1
ATOM 2026 O O . ASN A 1 273 ? 22.565 -4.442 29.829 1.00 81.75 273 ASN A O 1
ATOM 2030 N N . ASN A 1 274 ? 20.767 -3.501 30.767 1.00 80.75 274 ASN A N 1
ATOM 2031 C CA . ASN A 1 274 ? 20.189 -2.900 29.561 1.00 80.75 274 ASN A CA 1
ATOM 2032 C C . ASN A 1 274 ? 19.693 -3.927 28.532 1.00 80.75 274 ASN A C 1
ATOM 2034 O O . ASN A 1 274 ? 19.693 -3.642 27.343 1.00 80.75 274 ASN A O 1
ATOM 2038 N N . SER A 1 275 ? 19.256 -5.112 28.975 1.00 87.50 275 SER A N 1
ATOM 2039 C CA . SER A 1 275 ? 18.666 -6.108 28.072 1.00 87.50 275 SER A CA 1
ATOM 2040 C C . SER A 1 275 ? 17.368 -5.584 27.453 1.00 87.50 275 SER A C 1
ATOM 2042 O O . SER A 1 275 ? 16.527 -5.030 28.171 1.00 87.50 275 SER A O 1
ATOM 2044 N N . ILE A 1 276 ? 17.166 -5.807 26.154 1.00 90.50 276 ILE A N 1
ATOM 2045 C CA . ILE A 1 276 ? 15.959 -5.371 25.437 1.00 90.50 276 ILE A CA 1
ATOM 2046 C C . ILE A 1 276 ? 15.359 -6.541 24.661 1.00 90.50 276 ILE A C 1
ATOM 2048 O O . ILE A 1 276 ? 16.068 -7.238 23.948 1.00 90.50 276 ILE A O 1
ATOM 2052 N N . ILE A 1 277 ? 14.045 -6.738 24.747 1.00 92.62 277 ILE A N 1
ATOM 2053 C CA . ILE A 1 277 ? 13.286 -7.522 23.764 1.00 92.62 277 ILE A CA 1
ATOM 2054 C C . ILE A 1 277 ? 12.339 -6.580 23.034 1.00 92.62 277 ILE A C 1
ATOM 2056 O O . ILE A 1 277 ? 11.567 -5.878 23.676 1.00 92.62 277 ILE A O 1
ATOM 2060 N N . SER A 1 278 ? 12.366 -6.600 21.705 1.00 88.50 278 SER A N 1
ATOM 2061 C CA . SER A 1 278 ? 11.454 -5.868 20.829 1.00 88.50 278 SER A CA 1
ATOM 2062 C C . SER A 1 278 ? 10.785 -6.833 19.849 1.00 88.50 278 SER A C 1
ATOM 2064 O O . SER A 1 278 ? 11.425 -7.342 18.926 1.00 88.50 278 SER A O 1
ATOM 2066 N N . ALA A 1 279 ? 9.498 -7.121 20.062 1.00 82.12 279 ALA A N 1
ATOM 2067 C CA . ALA A 1 279 ? 8.734 -8.111 19.295 1.00 82.12 279 ALA A CA 1
ATOM 2068 C C . ALA A 1 279 ? 7.226 -7.802 19.300 1.00 82.12 279 ALA A C 1
ATOM 2070 O O . ALA A 1 279 ? 6.751 -7.053 20.153 1.00 82.12 279 ALA A O 1
ATOM 2071 N N . GLY A 1 280 ? 6.471 -8.386 18.364 1.00 75.25 280 GLY A N 1
ATOM 2072 C CA . GLY A 1 280 ? 5.002 -8.329 18.377 1.00 75.25 280 GLY A CA 1
ATOM 2073 C C . GLY A 1 280 ? 4.388 -9.315 19.380 1.00 75.25 280 GLY A C 1
ATOM 2074 O O . GLY A 1 280 ? 3.393 -9.009 20.034 1.00 75.25 280 GLY A O 1
ATOM 2075 N N . TYR A 1 281 ? 5.020 -10.477 19.574 1.00 86.81 281 TYR A N 1
ATOM 2076 C CA . TYR A 1 281 ? 4.581 -11.494 20.533 1.00 86.81 281 TYR A CA 1
ATOM 2077 C C . TYR A 1 281 ? 5.724 -11.963 21.434 1.00 86.81 281 TYR A C 1
ATOM 2079 O O . TYR A 1 281 ? 6.806 -12.288 20.945 1.00 86.81 281 TYR A O 1
ATOM 2087 N N . VAL A 1 282 ? 5.477 -12.052 22.741 1.00 94.31 282 VAL A N 1
ATOM 2088 C CA . VAL A 1 282 ? 6.402 -12.654 23.710 1.00 94.31 282 VAL A CA 1
ATOM 2089 C C . VAL A 1 282 ? 5.646 -13.686 24.538 1.00 94.31 282 VAL A C 1
ATOM 2091 O O . VAL A 1 282 ? 4.714 -13.326 25.254 1.00 94.31 282 VAL A O 1
ATOM 2094 N N . SER A 1 283 ? 6.009 -14.970 24.468 1.00 94.06 283 SER A N 1
ATOM 2095 C CA . SER A 1 283 ? 5.249 -16.001 25.192 1.00 94.06 283 SER A CA 1
ATOM 2096 C C . SER A 1 283 ? 6.060 -17.190 25.680 1.00 94.06 283 SER A C 1
ATOM 2098 O O . SER A 1 283 ? 6.868 -17.756 24.951 1.00 94.06 283 SER A O 1
ATOM 2100 N N . ALA A 1 284 ? 5.802 -17.582 26.924 1.00 97.31 284 ALA A N 1
ATOM 2101 C CA . ALA A 1 284 ? 6.316 -18.792 27.555 1.00 97.31 284 ALA A CA 1
ATOM 2102 C C . ALA A 1 284 ? 5.435 -19.151 28.764 1.00 97.31 284 ALA A C 1
ATOM 2104 O O . ALA A 1 284 ? 4.683 -18.293 29.235 1.00 97.31 284 ALA A O 1
ATOM 2105 N N . PRO A 1 285 ? 5.541 -20.363 29.334 1.00 98.06 285 PRO A N 1
ATOM 2106 C CA . PRO A 1 285 ? 4.927 -20.655 30.627 1.00 98.06 285 PRO A CA 1
ATOM 2107 C C . PRO A 1 285 ? 5.365 -19.688 31.724 1.00 98.06 285 PRO A C 1
ATOM 2109 O O . PRO A 1 285 ? 4.525 -19.104 32.415 1.00 98.06 285 PRO A O 1
ATOM 2112 N N . VAL A 1 286 ? 6.673 -19.454 31.836 1.00 98.44 286 VAL A N 1
ATOM 2113 C CA . VAL A 1 286 ? 7.243 -18.501 32.789 1.00 98.44 286 VAL A CA 1
ATOM 2114 C C . VAL A 1 286 ? 7.983 -17.398 32.045 1.00 98.44 286 VAL A C 1
ATOM 2116 O O . VAL A 1 286 ? 8.858 -17.662 31.224 1.00 98.44 286 VAL A O 1
ATOM 2119 N N . ILE A 1 287 ? 7.671 -16.145 32.368 1.00 98.50 287 ILE A N 1
ATOM 2120 C CA . ILE A 1 287 ? 8.461 -14.989 31.937 1.00 98.50 287 ILE A CA 1
ATOM 2121 C C . ILE A 1 287 ? 9.018 -14.329 33.191 1.00 98.50 287 ILE A C 1
ATOM 2123 O O . ILE A 1 287 ? 8.263 -13.908 34.065 1.00 98.50 287 ILE A O 1
ATOM 2127 N N . GLU A 1 288 ? 10.340 -14.258 33.307 1.00 97.44 288 GLU A N 1
ATOM 2128 C CA . GLU A 1 288 ? 11.018 -13.673 34.459 1.00 97.44 288 GLU A CA 1
ATOM 2129 C C . GLU A 1 288 ? 11.887 -12.487 34.033 1.00 97.44 288 GLU A C 1
ATOM 2131 O O . GLU A 1 288 ? 12.817 -12.615 33.238 1.00 97.44 288 GLU A O 1
ATOM 2136 N N . LEU A 1 289 ? 11.544 -11.321 34.579 1.00 96.44 289 LEU A N 1
ATOM 2137 C CA . LEU A 1 289 ? 12.180 -10.032 34.351 1.00 96.44 289 LEU A CA 1
ATOM 2138 C C . LEU A 1 289 ? 12.921 -9.629 35.631 1.00 96.44 289 LEU A C 1
ATOM 2140 O O . LEU A 1 289 ? 12.302 -9.187 36.603 1.00 96.44 289 LEU A O 1
ATOM 2144 N N . ALA A 1 290 ? 14.240 -9.817 35.653 1.00 92.62 290 ALA A N 1
ATOM 2145 C CA . ALA A 1 290 ? 15.070 -9.566 36.827 1.00 92.62 290 ALA A CA 1
ATOM 2146 C C . ALA A 1 290 ? 15.793 -8.213 36.728 1.00 92.62 290 ALA A C 1
ATOM 2148 O O . ALA A 1 290 ? 16.901 -8.150 36.220 1.00 92.62 290 ALA A O 1
ATOM 2149 N N . GLY A 1 291 ? 15.189 -7.126 37.213 1.00 82.44 291 GLY A N 1
ATOM 2150 C CA . GLY A 1 291 ? 15.658 -5.738 37.062 1.00 82.44 291 GLY A CA 1
ATOM 2151 C C . GLY A 1 291 ? 16.836 -5.303 37.944 1.00 82.44 291 GLY A C 1
ATOM 2152 O O . GLY A 1 291 ? 16.843 -4.188 38.461 1.00 82.44 291 GLY A O 1
ATOM 2153 N N . ASN A 1 292 ? 17.857 -6.134 38.153 1.00 86.56 292 ASN A N 1
ATOM 2154 C CA . ASN A 1 292 ? 19.045 -5.711 38.914 1.00 86.56 292 ASN A CA 1
ATOM 2155 C C . ASN A 1 292 ? 19.759 -4.483 38.288 1.00 86.56 292 ASN A C 1
ATOM 2157 O O . ASN A 1 292 ? 20.447 -3.751 38.991 1.00 86.56 292 ASN A O 1
ATOM 2161 N N . GLU A 1 293 ? 19.543 -4.254 36.991 1.00 85.88 293 GLU A N 1
ATOM 2162 C CA . GLU A 1 293 ? 19.879 -3.087 36.158 1.00 85.88 293 GLU A CA 1
ATOM 2163 C C . GLU A 1 293 ? 18.708 -2.873 35.167 1.00 85.88 293 GLU A C 1
ATOM 2165 O O . GLU A 1 293 ? 17.878 -3.784 35.042 1.00 85.88 293 GLU A O 1
ATOM 2170 N N . PRO A 1 294 ? 18.600 -1.733 34.450 1.00 85.19 294 PRO A N 1
ATOM 2171 C CA . PRO A 1 294 ? 17.511 -1.501 33.500 1.00 85.19 294 PRO A CA 1
ATOM 2172 C C . PRO A 1 294 ? 17.332 -2.648 32.496 1.00 85.19 294 PRO A C 1
ATOM 2174 O O . PRO A 1 294 ? 18.314 -3.196 31.995 1.00 85.19 294 PRO A O 1
ATOM 2177 N N . LEU A 1 295 ? 16.086 -3.009 32.197 1.00 88.88 295 LEU A N 1
ATOM 2178 C CA . LEU A 1 295 ? 15.712 -3.911 31.107 1.00 88.88 295 LEU A CA 1
ATOM 2179 C C . LEU A 1 295 ? 14.375 -3.483 30.508 1.00 88.88 295 LEU A C 1
ATOM 2181 O O . LEU A 1 295 ? 13.532 -2.935 31.220 1.00 88.88 295 LEU A O 1
ATOM 2185 N N . THR A 1 296 ? 14.164 -3.760 29.222 1.00 90.75 296 THR A N 1
ATOM 2186 C CA . THR A 1 296 ? 12.934 -3.370 28.521 1.00 90.75 296 THR A CA 1
ATOM 2187 C C . THR A 1 296 ? 12.347 -4.515 27.703 1.00 90.75 296 THR A C 1
ATOM 2189 O O . THR A 1 296 ? 13.047 -5.164 26.935 1.00 90.75 296 THR A O 1
ATOM 2192 N N . VAL A 1 297 ? 11.037 -4.721 27.812 1.00 93.44 297 VAL A N 1
ATOM 2193 C CA . VAL A 1 297 ? 10.240 -5.439 26.816 1.00 93.44 297 VAL A CA 1
ATOM 2194 C C . VAL A 1 297 ? 9.379 -4.417 26.080 1.00 93.44 297 VAL A C 1
ATOM 2196 O O . VAL A 1 297 ? 8.514 -3.782 26.682 1.00 93.44 297 VAL A O 1
ATOM 2199 N N . LEU A 1 298 ? 9.638 -4.242 24.790 1.00 86.44 298 LEU A N 1
ATOM 2200 C CA . LEU A 1 298 ? 8.908 -3.366 23.886 1.00 86.44 298 LEU A CA 1
ATOM 2201 C C . LEU A 1 298 ? 7.991 -4.213 22.995 1.00 86.44 298 LEU A C 1
ATOM 2203 O O . LEU A 1 298 ? 8.454 -4.978 22.148 1.00 86.44 298 LEU A O 1
ATOM 2207 N N . LEU A 1 299 ? 6.685 -4.075 23.204 1.00 80.69 299 LEU A N 1
ATOM 2208 C CA . LEU A 1 299 ? 5.643 -4.748 22.437 1.00 80.69 299 LEU A CA 1
ATOM 2209 C C . LEU A 1 299 ? 5.220 -3.849 21.272 1.00 80.69 299 LEU A C 1
ATOM 2211 O O . LEU A 1 299 ? 4.614 -2.795 21.479 1.00 80.69 299 LEU A O 1
ATOM 2215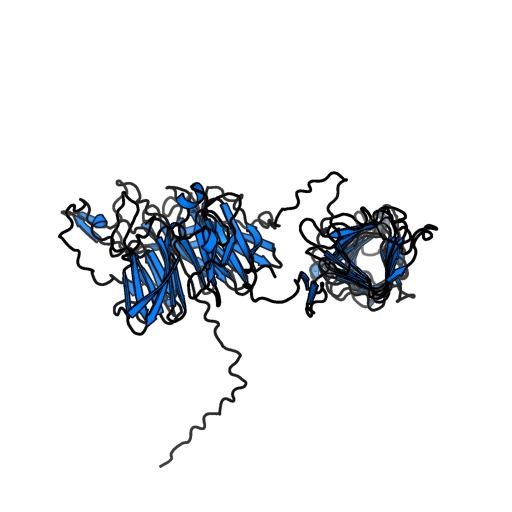 N N . ARG A 1 300 ? 5.571 -4.257 20.051 1.00 73.69 300 ARG A N 1
ATOM 2216 C CA . ARG A 1 300 ? 5.297 -3.498 18.819 1.00 73.69 300 ARG A CA 1
ATOM 2217 C C . ARG A 1 300 ? 3.888 -3.788 18.299 1.00 73.69 300 ARG A C 1
ATOM 2219 O O . ARG A 1 300 ? 3.368 -4.871 18.546 1.00 73.69 300 ARG A O 1
ATOM 2226 N N . ASP A 1 301 ? 3.285 -2.826 17.599 1.00 62.97 301 ASP A N 1
ATOM 2227 C CA . ASP A 1 301 ? 2.020 -2.989 16.858 1.00 62.97 301 ASP A CA 1
ATOM 2228 C C . ASP A 1 301 ? 0.839 -3.540 17.699 1.00 62.97 301 ASP A C 1
ATOM 2230 O O . ASP A 1 301 ? 0.097 -4.418 17.261 1.00 62.97 301 ASP A O 1
ATOM 2234 N N . GLY A 1 302 ? 0.672 -3.059 18.941 1.00 64.06 302 GLY A N 1
ATOM 2235 C CA . GLY A 1 302 ? -0.353 -3.575 19.868 1.00 64.06 302 GLY A CA 1
ATOM 2236 C C . GLY A 1 302 ? -0.042 -4.974 20.417 1.00 64.06 302 GLY A C 1
ATOM 2237 O O . GLY A 1 302 ? -0.953 -5.744 20.723 1.00 64.06 302 GLY A O 1
ATOM 2238 N N . GLY A 1 303 ? 1.248 -5.303 20.508 1.00 72.12 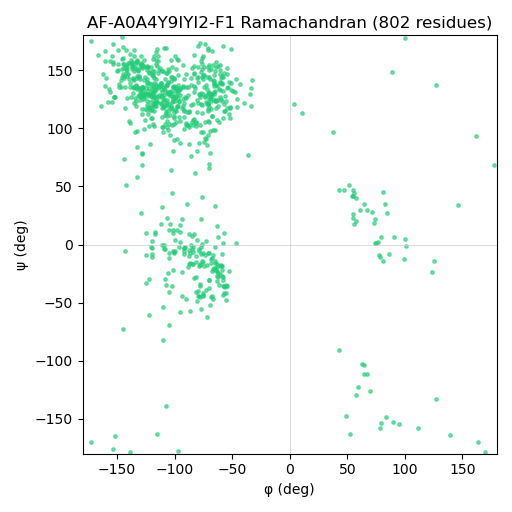303 GLY A N 1
ATOM 2239 C CA . GLY A 1 303 ? 1.753 -6.634 20.811 1.00 72.12 303 GLY A CA 1
ATOM 2240 C C . GLY A 1 303 ? 1.287 -7.249 22.131 1.00 72.12 303 GLY A C 1
ATOM 2241 O O . GLY A 1 303 ? 0.670 -6.618 22.992 1.00 72.12 303 GLY A O 1
ATOM 2242 N N . TYR A 1 304 ? 1.602 -8.529 22.295 1.00 82.75 304 TYR A N 1
ATOM 2243 C CA . TYR A 1 304 ? 1.078 -9.347 23.381 1.00 82.75 304 TYR A CA 1
ATOM 2244 C C . TYR A 1 304 ? 2.193 -10.088 24.117 1.00 82.75 304 TYR A C 1
ATOM 2246 O O . TYR A 1 304 ? 2.968 -10.836 23.523 1.00 82.75 304 TYR A O 1
ATOM 2254 N N . LEU A 1 305 ? 2.259 -9.895 25.433 1.00 93.38 305 LEU A N 1
ATOM 2255 C CA . LEU A 1 305 ? 3.061 -10.709 26.336 1.00 93.38 305 LEU A CA 1
ATOM 2256 C C . LEU A 1 305 ? 2.147 -11.692 27.065 1.00 93.38 305 LEU A C 1
ATOM 2258 O O . LEU A 1 305 ? 1.286 -11.285 27.844 1.00 93.38 305 LEU A O 1
ATOM 2262 N N . ASN A 1 306 ? 2.365 -12.985 26.849 1.00 92.56 306 ASN A N 1
ATOM 2263 C CA . ASN A 1 306 ? 1.576 -14.047 27.460 1.00 92.56 306 ASN A CA 1
ATOM 2264 C C . ASN A 1 306 ? 2.464 -15.000 28.265 1.00 92.56 306 ASN A C 1
ATOM 2266 O O . ASN A 1 306 ? 3.130 -15.870 27.693 1.00 92.56 306 ASN A O 1
ATOM 2270 N N . ALA A 1 307 ? 2.446 -14.840 29.588 1.00 96.56 307 ALA A N 1
ATOM 2271 C CA . ALA A 1 307 ? 3.089 -15.749 30.528 1.00 96.56 307 ALA A CA 1
ATOM 2272 C C . ALA A 1 307 ? 2.050 -16.732 31.082 1.00 96.56 307 ALA A C 1
ATOM 2274 O O . ALA A 1 307 ? 1.393 -16.432 32.083 1.00 96.56 307 ALA A O 1
ATOM 2275 N N . THR A 1 308 ? 1.869 -17.890 30.439 1.00 93.94 308 THR A N 1
ATOM 2276 C CA . THR A 1 308 ? 0.680 -18.734 30.676 1.00 93.94 308 THR A CA 1
ATOM 2277 C C . THR A 1 308 ? 0.577 -19.285 32.098 1.00 93.94 308 THR A C 1
ATOM 2279 O O . THR A 1 308 ? -0.523 -19.610 32.536 1.00 93.94 308 THR A O 1
ATOM 2282 N N . GLU A 1 309 ? 1.693 -19.383 32.825 1.00 97.19 309 GLU A N 1
ATOM 2283 C CA . GLU A 1 309 ? 1.720 -19.753 34.242 1.00 97.19 309 GLU A CA 1
ATOM 2284 C C . GLU A 1 309 ? 2.101 -18.562 35.126 1.00 97.19 309 GLU A C 1
ATOM 2286 O O . GLU A 1 309 ? 1.378 -18.234 36.068 1.00 97.19 309 GLU A O 1
ATOM 2291 N N . GLN A 1 310 ? 3.231 -17.900 34.855 1.00 97.38 310 GLN A N 1
ATOM 2292 C CA . GLN A 1 310 ? 3.748 -16.894 35.783 1.00 97.38 310 GLN A CA 1
ATOM 2293 C C . GLN A 1 310 ? 4.589 -15.798 35.120 1.00 97.38 310 GLN A C 1
ATOM 2295 O O . GLN A 1 310 ? 5.607 -16.083 34.489 1.00 97.38 310 GLN A O 1
ATOM 2300 N N . LEU A 1 311 ? 4.231 -14.535 35.371 1.00 97.44 311 LEU A N 1
ATOM 2301 C CA . LEU A 1 311 ? 5.074 -13.364 35.113 1.00 97.44 311 LEU A CA 1
ATOM 2302 C C . LEU A 1 311 ? 5.761 -12.938 36.415 1.00 97.44 311 LEU A C 1
ATOM 2304 O O . LEU A 1 311 ? 5.099 -12.512 37.363 1.00 97.44 311 LEU A O 1
ATOM 2308 N N . ARG A 1 312 ? 7.089 -13.045 36.468 1.00 96.00 312 ARG A N 1
ATOM 2309 C CA . ARG A 1 312 ? 7.909 -12.685 37.632 1.00 96.00 312 ARG A CA 1
ATOM 2310 C C . ARG A 1 312 ? 8.630 -11.370 37.382 1.00 96.00 312 ARG A C 1
ATOM 2312 O O . ARG A 1 312 ? 9.472 -11.291 36.495 1.00 96.00 312 ARG A O 1
ATOM 2319 N N . LEU A 1 313 ? 8.349 -10.367 38.203 1.00 94.19 313 LEU A N 1
ATOM 2320 C CA . LEU A 1 313 ? 9.046 -9.086 38.218 1.00 94.19 313 LEU A CA 1
ATOM 2321 C C . LEU A 1 313 ? 9.906 -9.023 39.484 1.00 94.19 313 LEU A C 1
ATOM 2323 O O . LEU A 1 313 ? 9.387 -8.982 40.606 1.00 94.19 313 LEU A O 1
ATOM 2327 N N . LYS A 1 314 ? 11.227 -9.055 39.310 1.00 90.06 314 LYS A N 1
ATOM 2328 C CA . LYS A 1 314 ? 12.199 -8.871 40.395 1.00 90.06 314 LYS A CA 1
ATOM 2329 C C . LYS A 1 314 ? 12.895 -7.526 40.218 1.00 90.06 314 LYS A C 1
ATOM 2331 O O . LYS A 1 314 ? 13.063 -7.057 39.099 1.00 90.06 314 LYS A O 1
ATOM 2336 N N . ASP A 1 315 ? 13.283 -6.920 41.335 1.00 84.50 315 ASP A N 1
ATOM 2337 C CA . ASP A 1 315 ? 13.958 -5.616 41.400 1.00 84.50 315 ASP A CA 1
ATOM 2338 C C . ASP A 1 315 ? 13.216 -4.509 40.620 1.00 84.50 315 ASP A C 1
ATOM 2340 O O . ASP A 1 315 ? 13.764 -3.793 39.781 1.00 84.50 315 ASP A O 1
ATOM 2344 N N . ILE A 1 316 ? 11.917 -4.393 40.912 1.00 83.75 316 ILE A N 1
ATOM 2345 C CA . ILE A 1 316 ? 11.011 -3.386 40.344 1.00 83.75 316 ILE A CA 1
ATOM 2346 C C . ILE A 1 316 ? 11.570 -1.963 40.551 1.00 83.75 316 ILE A C 1
ATOM 2348 O O . ILE A 1 316 ? 12.025 -1.611 41.640 1.00 83.75 316 ILE A O 1
ATOM 2352 N N . GLY A 1 317 ? 11.527 -1.152 39.487 1.00 79.44 317 GLY A N 1
ATOM 2353 C CA . GLY A 1 317 ? 12.184 0.161 39.365 1.00 79.44 317 GLY A CA 1
ATOM 2354 C C . GLY A 1 317 ? 13.124 0.250 38.154 1.00 79.44 317 GLY A C 1
ATOM 2355 O O . GLY A 1 317 ? 13.346 1.333 37.619 1.00 79.44 317 GLY A O 1
ATOM 2356 N N . ASN A 1 318 ? 13.605 -0.903 37.689 1.00 84.12 318 ASN A N 1
ATOM 2357 C CA . ASN A 1 318 ? 14.446 -1.062 36.498 1.00 84.12 318 ASN A CA 1
ATOM 2358 C C . ASN A 1 318 ? 13.817 -1.980 35.436 1.00 84.12 318 ASN A C 1
ATOM 2360 O O . ASN A 1 318 ? 14.406 -2.210 34.383 1.00 84.12 318 ASN A O 1
ATOM 2364 N N . VAL A 1 319 ? 12.644 -2.544 35.717 1.00 89.81 319 VAL A N 1
ATOM 2365 C CA . VAL A 1 319 ? 11.890 -3.366 34.770 1.00 89.81 319 VAL A CA 1
ATOM 2366 C C . VAL A 1 319 ? 10.940 -2.465 34.002 1.00 89.81 319 VAL A C 1
ATOM 2368 O O . VAL A 1 319 ? 10.158 -1.749 34.619 1.00 89.81 319 VAL A O 1
ATOM 2371 N N . PHE A 1 320 ? 10.983 -2.525 32.674 1.00 90.75 320 PHE A N 1
ATOM 2372 C CA . PHE A 1 320 ? 10.108 -1.747 31.807 1.00 90.75 320 PHE A CA 1
ATOM 2373 C C . PHE A 1 320 ? 9.399 -2.659 30.801 1.00 90.75 320 PHE A C 1
ATOM 2375 O O . PHE A 1 320 ? 10.047 -3.382 30.055 1.00 90.75 320 PHE A O 1
ATOM 2382 N N . VAL A 1 321 ? 8.071 -2.612 30.744 1.00 92.25 321 VAL A N 1
ATOM 2383 C CA . VAL A 1 321 ? 7.241 -3.296 29.744 1.00 92.25 321 VAL A CA 1
ATOM 2384 C C . VAL A 1 321 ? 6.343 -2.252 29.096 1.00 92.25 321 VAL A C 1
ATOM 2386 O O . VAL A 1 321 ? 5.543 -1.599 29.769 1.00 92.25 321 VAL A O 1
ATOM 2389 N N . ARG A 1 322 ? 6.506 -2.036 27.794 1.00 84.38 322 ARG A N 1
ATOM 2390 C CA . ARG A 1 322 ? 5.923 -0.882 27.102 1.00 84.38 322 ARG A CA 1
ATOM 2391 C C . ARG A 1 322 ? 5.287 -1.307 25.792 1.00 84.38 322 ARG A C 1
ATOM 2393 O O . ARG A 1 322 ? 5.845 -2.149 25.094 1.00 84.38 322 ARG A O 1
ATOM 2400 N N . ALA A 1 323 ? 4.151 -0.706 25.461 1.00 70.69 323 ALA A N 1
ATOM 2401 C CA . ALA A 1 323 ? 3.686 -0.675 24.080 1.00 70.69 323 ALA A CA 1
ATOM 2402 C C . ALA A 1 323 ? 4.490 0.368 23.290 1.00 70.69 323 ALA A C 1
ATOM 2404 O O . ALA A 1 323 ? 4.936 1.364 23.869 1.00 70.69 323 ALA A O 1
ATOM 2405 N N . ASP A 1 324 ? 4.653 0.151 21.988 1.00 58.38 324 ASP A N 1
ATOM 2406 C CA . ASP A 1 324 ? 5.170 1.179 21.080 1.00 58.38 324 ASP A CA 1
ATOM 2407 C C . ASP A 1 324 ? 4.207 2.389 20.986 1.00 58.38 324 ASP A C 1
ATOM 2409 O O . ASP A 1 324 ? 3.005 2.284 21.255 1.00 58.38 324 ASP A O 1
ATOM 2413 N N . ASP A 1 325 ? 4.739 3.574 20.680 1.00 44.50 325 ASP A N 1
ATOM 2414 C CA . ASP A 1 325 ? 4.052 4.859 20.875 1.00 44.50 325 ASP A CA 1
ATOM 2415 C C . ASP A 1 325 ? 2.767 4.995 20.025 1.00 44.50 325 ASP A C 1
ATOM 2417 O O . ASP A 1 325 ? 2.807 5.270 18.824 1.00 44.50 325 ASP A O 1
ATOM 2421 N N . GLY A 1 326 ? 1.602 4.922 20.683 1.00 47.81 326 GLY A N 1
ATOM 2422 C CA . GLY A 1 326 ? 0.285 5.200 20.090 1.00 47.81 326 GLY A CA 1
ATOM 2423 C C . GLY A 1 326 ? -0.744 4.081 20.245 1.00 47.81 326 GLY A C 1
ATOM 2424 O O . GLY A 1 326 ? -1.936 4.356 20.093 1.00 47.81 326 GLY A O 1
ATOM 2425 N N . ASP A 1 327 ? -0.301 2.881 20.623 1.00 51.12 327 ASP A N 1
ATOM 2426 C CA . ASP A 1 327 ? -1.142 1.695 20.788 1.00 51.12 327 ASP A CA 1
ATOM 2427 C C . ASP A 1 327 ? -1.205 1.226 22.255 1.00 51.12 327 ASP A C 1
ATOM 2429 O O . ASP A 1 327 ? -0.388 1.612 23.093 1.00 51.12 327 ASP A O 1
ATOM 2433 N N . TYR A 1 328 ? -2.206 0.401 22.579 1.00 68.06 328 TYR A N 1
ATOM 2434 C CA . TYR A 1 328 ? -2.262 -0.359 23.833 1.00 68.06 328 TYR A CA 1
ATOM 2435 C C . TYR A 1 328 ? -1.793 -1.790 23.561 1.00 68.06 328 TYR A C 1
ATOM 2437 O O . TYR A 1 328 ? -2.338 -2.443 22.675 1.00 68.06 328 TYR A O 1
ATOM 2445 N N . ALA A 1 329 ? -0.833 -2.287 24.339 1.00 76.12 329 ALA A N 1
ATOM 2446 C CA . ALA A 1 329 ? -0.381 -3.680 24.282 1.00 76.12 329 ALA A CA 1
ATOM 2447 C C . ALA A 1 329 ? -0.945 -4.494 25.455 1.00 76.12 329 ALA A C 1
ATOM 2449 O O . ALA A 1 329 ? -1.338 -3.936 26.484 1.00 76.12 329 ALA A O 1
ATOM 2450 N N . MET A 1 330 ? -0.995 -5.816 25.307 1.00 82.12 330 MET A N 1
ATOM 2451 C CA . MET A 1 330 ? -1.582 -6.712 26.305 1.00 82.12 330 MET A CA 1
ATOM 2452 C C . MET A 1 330 ? -0.503 -7.475 27.074 1.00 82.12 330 MET A C 1
ATOM 2454 O O . MET A 1 330 ? 0.474 -7.956 26.506 1.00 82.12 330 MET A O 1
ATOM 2458 N N . VAL A 1 331 ? -0.715 -7.629 28.376 1.00 91.06 331 VAL A N 1
ATOM 2459 C CA . VAL A 1 331 ? 0.038 -8.523 29.253 1.00 91.06 331 VAL A CA 1
ATOM 2460 C C . VAL A 1 331 ? -0.963 -9.451 29.929 1.00 91.06 331 VAL A C 1
ATOM 2462 O O . VAL A 1 331 ? -1.845 -8.989 30.653 1.00 91.06 331 VAL A O 1
ATOM 2465 N N . GLU A 1 332 ? -0.833 -10.758 29.725 1.00 90.25 332 GLU A N 1
ATOM 2466 C CA . GLU A 1 332 ? -1.657 -11.766 30.396 1.00 90.25 332 GLU A CA 1
ATOM 2467 C C . GLU A 1 332 ? -0.786 -12.775 31.146 1.00 90.25 332 GLU A C 1
ATOM 2469 O O . GLU A 1 332 ? 0.254 -13.222 30.657 1.00 90.25 332 GLU A O 1
ATOM 2474 N N . THR A 1 333 ? -1.213 -13.125 32.359 1.00 94.88 333 THR A N 1
ATOM 2475 C CA . THR A 1 333 ? -0.608 -14.206 33.138 1.00 94.88 333 THR A CA 1
ATOM 2476 C C . THR A 1 333 ? -1.594 -14.838 34.119 1.00 94.88 333 THR A C 1
ATOM 2478 O O . THR A 1 333 ? -2.562 -14.201 34.523 1.00 94.88 333 THR A O 1
ATOM 2481 N N . ASP A 1 334 ? -1.368 -16.079 34.555 1.00 92.81 334 ASP A N 1
ATOM 2482 C CA . ASP A 1 334 ? -2.139 -16.649 35.670 1.00 92.81 334 ASP A CA 1
ATOM 2483 C C . ASP A 1 334 ? -1.668 -16.070 37.021 1.00 92.81 334 ASP A C 1
ATOM 2485 O O . ASP A 1 334 ? -2.478 -15.637 37.852 1.00 92.81 334 ASP A O 1
ATOM 2489 N N . VAL A 1 335 ? -0.348 -15.972 37.218 1.00 94.75 335 VAL A N 1
ATOM 2490 C CA . VAL A 1 335 ? 0.272 -15.481 38.456 1.00 94.75 335 VAL A CA 1
ATOM 2491 C C . VAL A 1 335 ? 1.217 -14.308 38.180 1.00 94.75 335 VAL A C 1
ATOM 2493 O O . VAL A 1 335 ? 2.278 -14.475 37.583 1.00 94.75 335 VAL A O 1
ATOM 2496 N N . LEU A 1 336 ? 0.887 -13.126 38.707 1.00 94.12 336 LEU A N 1
ATOM 2497 C CA . LEU A 1 336 ? 1.782 -11.967 38.737 1.00 94.12 336 LEU A CA 1
ATOM 2498 C C . LEU A 1 336 ? 2.622 -11.983 40.031 1.00 94.12 336 LEU A C 1
ATOM 2500 O O . LEU A 1 336 ? 2.127 -11.672 41.114 1.00 94.12 336 LEU A O 1
ATOM 2504 N N . ASP A 1 337 ? 3.892 -12.376 39.941 1.00 92.62 337 ASP A N 1
ATOM 2505 C CA . ASP A 1 337 ? 4.838 -12.415 41.068 1.00 92.62 337 ASP A CA 1
ATOM 2506 C C . ASP A 1 337 ? 5.693 -11.149 41.095 1.00 92.62 337 ASP A C 1
ATOM 2508 O O . ASP A 1 337 ? 6.549 -10.954 40.236 1.00 92.62 337 ASP A O 1
ATOM 2512 N N . VAL A 1 338 ? 5.467 -10.293 42.087 1.00 90.44 338 VAL A N 1
ATOM 2513 C CA . VAL A 1 338 ? 6.080 -8.965 42.200 1.00 90.44 338 VAL A CA 1
ATOM 2514 C C . VAL A 1 338 ? 6.752 -8.811 43.553 1.00 90.44 338 VAL A C 1
ATOM 2516 O O . VAL A 1 338 ? 6.115 -9.033 44.574 1.00 90.44 338 VAL A O 1
ATOM 2519 N N . ASN A 1 339 ? 8.023 -8.399 43.591 1.00 83.75 339 ASN A N 1
ATOM 2520 C CA . ASN A 1 339 ? 8.755 -8.208 44.854 1.00 83.75 339 ASN A CA 1
ATOM 2521 C C . ASN A 1 339 ? 8.534 -6.831 45.524 1.00 83.75 339 ASN A C 1
ATOM 2523 O O . ASN A 1 339 ? 9.030 -6.598 46.624 1.00 83.75 339 ASN A O 1
ATOM 2527 N N . ASN A 1 340 ? 7.788 -5.929 44.881 1.00 84.75 340 ASN A N 1
ATOM 2528 C CA . ASN A 1 340 ? 7.417 -4.593 45.351 1.00 84.75 340 ASN A CA 1
ATOM 2529 C C . ASN A 1 340 ? 5.992 -4.271 44.859 1.00 84.75 340 ASN A C 1
ATOM 2531 O O . ASN A 1 340 ? 5.591 -4.713 43.785 1.00 84.75 340 ASN A O 1
ATOM 2535 N N . LYS A 1 341 ? 5.216 -3.520 45.647 1.00 84.75 341 LYS A N 1
ATOM 2536 C CA . LYS A 1 341 ? 3.842 -3.123 45.297 1.00 84.75 341 LYS A CA 1
ATOM 2537 C C . LYS A 1 341 ? 3.750 -1.873 44.415 1.00 84.75 341 LYS A C 1
ATOM 2539 O O . LYS A 1 341 ? 2.696 -1.635 43.829 1.00 84.75 341 LYS A O 1
ATOM 2544 N N . ASP A 1 342 ? 4.817 -1.080 44.331 1.00 87.38 342 ASP A N 1
ATOM 2545 C CA . ASP A 1 342 ? 4.883 0.098 43.463 1.00 87.38 342 ASP A CA 1
ATOM 2546 C C . ASP A 1 342 ? 5.377 -0.280 42.061 1.00 87.38 342 ASP A C 1
ATOM 2548 O O . ASP A 1 342 ? 6.570 -0.491 41.863 1.00 87.38 342 ASP A O 1
ATOM 2552 N N . LEU A 1 343 ? 4.452 -0.396 41.105 1.00 89.25 343 LEU A N 1
ATOM 2553 C CA . LEU A 1 343 ? 4.720 -0.696 39.693 1.00 89.25 343 LEU A CA 1
ATOM 2554 C C . LEU A 1 343 ? 4.660 0.564 38.811 1.00 89.25 343 LEU A C 1
ATOM 2556 O O . LEU A 1 343 ? 4.637 0.449 37.582 1.00 89.25 343 LEU A O 1
ATOM 2560 N N . ILE A 1 344 ? 4.630 1.766 39.398 1.00 84.06 344 ILE A N 1
ATOM 2561 C CA . ILE A 1 344 ? 4.693 3.028 38.648 1.00 84.06 344 ILE A CA 1
ATOM 2562 C C . ILE A 1 344 ? 5.987 3.054 37.823 1.00 84.06 344 ILE A C 1
ATOM 2564 O O . ILE A 1 344 ? 7.069 2.728 38.312 1.00 84.06 344 ILE A O 1
ATOM 2568 N N . GLY A 1 345 ? 5.877 3.397 36.542 1.00 80.12 345 GLY A N 1
ATOM 2569 C CA . GLY A 1 345 ? 6.971 3.373 35.578 1.00 80.12 345 GLY A CA 1
ATOM 2570 C C . GLY A 1 345 ? 7.330 1.987 35.039 1.00 80.12 345 GLY A C 1
ATOM 2571 O O . GLY A 1 345 ? 8.083 1.922 34.072 1.00 80.12 345 GLY A O 1
ATOM 2572 N N . THR A 1 346 ? 6.807 0.891 35.607 1.00 88.00 346 THR A N 1
ATOM 2573 C CA . THR A 1 346 ? 7.097 -0.474 35.121 1.00 88.00 346 THR A CA 1
ATOM 2574 C C . THR A 1 346 ? 6.339 -0.777 33.836 1.00 88.00 346 THR A C 1
ATOM 2576 O O . THR A 1 346 ? 6.907 -1.336 32.904 1.00 88.00 346 THR A O 1
ATOM 2579 N N . PHE A 1 347 ? 5.064 -0.395 33.775 1.00 89.38 347 PHE A N 1
ATOM 2580 C CA . PHE A 1 347 ? 4.186 -0.637 32.634 1.00 89.38 347 PHE A CA 1
ATOM 2581 C C . PHE A 1 347 ? 3.739 0.688 32.018 1.00 89.38 347 PHE A C 1
ATOM 2583 O O . PHE A 1 347 ? 3.295 1.574 32.742 1.00 89.38 347 PHE A O 1
ATOM 2590 N N . GLN A 1 348 ? 3.797 0.809 30.690 1.00 82.31 348 GLN A N 1
ATOM 2591 C CA . GLN A 1 348 ? 3.369 2.016 29.975 1.00 82.31 348 GLN A CA 1
ATOM 2592 C C . GLN A 1 348 ? 2.495 1.660 28.764 1.00 82.31 348 GLN A C 1
ATOM 2594 O O . GLN A 1 348 ? 2.943 0.919 27.891 1.00 82.31 348 GLN A O 1
ATOM 2599 N N . ASN A 1 349 ? 1.270 2.206 28.707 1.00 76.44 349 ASN A N 1
ATOM 2600 C CA . ASN A 1 349 ? 0.254 1.894 27.683 1.00 76.44 349 ASN A CA 1
ATOM 2601 C C . ASN A 1 349 ? -0.064 0.387 27.589 1.00 76.44 349 ASN A C 1
ATOM 2603 O O . ASN A 1 349 ? -0.192 -0.188 26.510 1.00 76.44 349 ASN A O 1
ATOM 2607 N N . ILE A 1 350 ? -0.173 -0.265 28.748 1.00 84.00 350 ILE A N 1
ATOM 2608 C CA . ILE A 1 350 ? -0.404 -1.706 28.862 1.00 84.00 350 ILE A CA 1
ATOM 2609 C C . ILE A 1 350 ? -1.795 -1.978 29.438 1.00 84.00 350 ILE A C 1
ATOM 2611 O O . ILE A 1 350 ? -2.204 -1.367 30.427 1.00 84.00 350 ILE A O 1
ATOM 2615 N N . ALA A 1 351 ? -2.500 -2.949 28.867 1.00 81.69 351 ALA A N 1
ATOM 2616 C CA . ALA A 1 351 ? -3.588 -3.652 29.532 1.00 81.69 351 ALA A CA 1
ATOM 2617 C C . ALA A 1 351 ? -3.022 -4.909 30.201 1.00 81.69 351 ALA A C 1
ATOM 2619 O O . ALA A 1 351 ? -2.457 -5.764 29.527 1.00 81.69 351 ALA A O 1
ATOM 2620 N N . ILE A 1 352 ? -3.135 -5.016 31.526 1.00 88.12 352 ILE A N 1
ATOM 2621 C CA . ILE A 1 352 ? -2.592 -6.144 32.291 1.00 88.12 352 ILE A CA 1
ATOM 2622 C C . ILE A 1 352 ? -3.694 -6.970 32.957 1.00 88.12 352 ILE A C 1
ATOM 2624 O O . ILE A 1 352 ? -4.480 -6.476 33.776 1.00 88.12 352 ILE A O 1
ATOM 2628 N N . LYS A 1 353 ? -3.725 -8.262 32.629 1.00 87.50 353 LYS A N 1
ATOM 2629 C CA . LYS A 1 353 ? -4.654 -9.251 33.174 1.00 87.50 353 LYS A CA 1
ATOM 2630 C C . LYS A 1 353 ? -3.897 -10.321 33.948 1.00 87.50 353 LYS A C 1
ATOM 2632 O O . LYS A 1 353 ? -2.973 -10.940 33.426 1.00 87.50 353 LYS A O 1
ATOM 2637 N N . TYR A 1 354 ? -4.312 -10.545 35.191 1.00 90.31 354 TYR A N 1
ATOM 2638 C CA . TYR A 1 354 ? -3.755 -11.586 36.048 1.00 90.31 354 TYR A CA 1
ATOM 2639 C C . TYR A 1 354 ? -4.812 -12.186 36.978 1.00 90.31 354 TYR A C 1
ATOM 2641 O O . TYR A 1 354 ? -5.656 -11.463 37.512 1.00 90.31 354 TYR A O 1
ATOM 2649 N N . ASN A 1 355 ? -4.769 -13.504 37.200 1.00 86.88 355 ASN A N 1
ATOM 2650 C CA . ASN A 1 355 ? -5.732 -14.176 38.084 1.00 86.88 355 ASN A CA 1
ATOM 2651 C C . ASN A 1 355 ? -5.347 -14.041 39.559 1.00 86.88 355 ASN A C 1
ATOM 2653 O O . ASN A 1 355 ? -6.205 -13.823 40.419 1.00 86.88 355 ASN A O 1
ATOM 2657 N N . THR A 1 356 ? -4.057 -14.169 39.868 1.00 88.19 356 THR A N 1
ATOM 2658 C CA . THR A 1 356 ? -3.531 -14.033 41.229 1.00 88.19 356 THR A CA 1
ATOM 2659 C C . THR A 1 356 ? -2.242 -13.219 41.249 1.00 88.19 356 THR A C 1
ATOM 2661 O O . THR A 1 356 ? -1.548 -13.110 40.242 1.00 88.19 356 THR A O 1
ATOM 2664 N N . GLN A 1 357 ? -1.925 -12.630 42.403 1.00 88.50 357 GLN A N 1
ATOM 2665 C CA . GLN A 1 357 ? -0.654 -11.945 42.640 1.00 88.50 357 GLN A CA 1
ATOM 2666 C C . GLN A 1 357 ? 0.047 -12.539 43.867 1.00 88.50 357 GLN A C 1
ATOM 2668 O O . GLN A 1 357 ? -0.617 -12.867 44.857 1.00 88.50 357 GLN A O 1
ATOM 2673 N N . ILE A 1 358 ? 1.376 -12.656 43.821 1.00 85.50 358 ILE A N 1
ATOM 2674 C CA . ILE A 1 358 ? 2.216 -13.124 44.937 1.00 85.50 358 ILE A CA 1
ATOM 2675 C C . ILE A 1 358 ? 3.453 -12.222 45.102 1.00 85.50 358 ILE A C 1
ATOM 2677 O O . ILE A 1 358 ? 3.806 -11.497 44.180 1.00 85.50 358 ILE A O 1
ATOM 2681 N N . GLY A 1 359 ? 4.120 -12.274 46.262 1.00 73.81 359 GLY A N 1
ATOM 2682 C CA . GLY A 1 359 ? 5.490 -11.748 46.407 1.00 73.81 359 GLY A CA 1
ATOM 2683 C C . GLY A 1 359 ? 5.697 -10.361 47.037 1.00 73.81 359 GLY A C 1
ATOM 2684 O O . GLY A 1 359 ? 6.839 -9.928 47.125 1.00 73.81 359 GLY A O 1
ATOM 2685 N N . THR A 1 360 ? 4.680 -9.663 47.534 1.00 68.00 360 THR A N 1
ATOM 2686 C CA . THR A 1 360 ? 4.840 -8.274 48.016 1.00 68.00 360 THR A CA 1
ATOM 2687 C C . THR A 1 360 ? 5.493 -8.154 49.400 1.00 68.00 360 THR A C 1
ATOM 2689 O O . THR A 1 360 ? 5.239 -8.992 50.270 1.00 68.00 360 THR A O 1
ATOM 2692 N N . GLU A 1 361 ? 6.245 -7.067 49.645 1.00 63.88 361 GLU A N 1
ATOM 2693 C CA . GLU A 1 361 ? 6.595 -6.634 51.010 1.00 63.88 361 GLU A CA 1
ATOM 2694 C C . GLU A 1 361 ? 5.348 -6.641 51.908 1.00 63.88 361 GLU A C 1
ATOM 2696 O O . GLU A 1 361 ? 4.234 -6.378 51.444 1.00 63.88 361 GLU A O 1
ATOM 2701 N N . GLU A 1 362 ? 5.534 -7.031 53.172 1.00 57.31 362 GLU A N 1
ATOM 2702 C CA . GLU A 1 362 ? 4.445 -7.413 54.069 1.00 57.31 362 GLU A CA 1
ATOM 2703 C C . GLU A 1 362 ? 3.286 -6.410 54.052 1.00 57.31 362 GLU A C 1
ATOM 2705 O O . GLU A 1 362 ? 3.469 -5.201 54.206 1.00 57.31 362 GLU A O 1
ATOM 2710 N N . LYS A 1 363 ? 2.073 -6.957 53.912 1.00 61.44 363 LYS A N 1
ATOM 2711 C CA . LYS A 1 363 ? 0.807 -6.271 54.164 1.00 61.44 363 LYS A CA 1
ATOM 2712 C C . LYS A 1 363 ? 0.956 -5.389 55.402 1.00 61.44 363 LYS A C 1
ATOM 2714 O O . LYS A 1 363 ? 1.263 -5.898 56.483 1.00 61.44 363 LYS A O 1
ATOM 2719 N N . GLY A 1 364 ? 0.730 -4.084 55.252 1.00 62.50 364 GLY A N 1
ATOM 2720 C CA . GLY A 1 364 ? 0.751 -3.177 56.395 1.00 62.50 364 GLY A CA 1
ATOM 2721 C C . GLY A 1 364 ? -0.222 -3.677 57.467 1.00 62.50 364 GLY A C 1
ATOM 2722 O O . GLY A 1 364 ? -1.258 -4.254 57.135 1.00 62.50 364 GLY A O 1
ATOM 2723 N N . ALA A 1 365 ? 0.084 -3.465 58.751 1.00 62.28 365 ALA A N 1
ATOM 2724 C CA . ALA A 1 365 ? -0.723 -3.989 59.865 1.00 62.28 365 ALA A CA 1
ATOM 2725 C C . ALA A 1 365 ? -2.229 -3.636 59.779 1.00 62.28 365 ALA A C 1
ATOM 2727 O O . ALA A 1 365 ? -3.055 -4.360 60.335 1.00 62.28 365 ALA A O 1
ATOM 2728 N N . ASP A 1 366 ? -2.566 -2.568 59.045 1.00 67.88 366 ASP A N 1
ATOM 2729 C CA . ASP A 1 366 ? -3.918 -2.035 58.856 1.00 67.88 366 ASP A CA 1
ATOM 2730 C C . ASP A 1 366 ? -4.495 -2.252 57.437 1.00 67.88 366 ASP A C 1
ATOM 2732 O O . ASP A 1 366 ? -5.649 -1.907 57.175 1.00 67.88 366 ASP A O 1
ATOM 2736 N N . GLU A 1 367 ? -3.728 -2.816 56.499 1.00 64.31 367 GLU A N 1
ATOM 2737 C CA . GLU A 1 367 ? -4.224 -3.128 55.154 1.00 64.31 367 GLU A CA 1
ATOM 2738 C C . GLU A 1 367 ? -5.141 -4.364 55.227 1.00 64.31 367 GLU A C 1
ATOM 2740 O O . GLU A 1 367 ? -4.931 -5.265 56.034 1.00 64.31 367 GLU A O 1
ATOM 2745 N N . THR A 1 368 ? -6.196 -4.447 54.410 1.00 63.59 368 THR A N 1
ATOM 2746 C CA . THR A 1 368 ? -7.074 -5.641 54.338 1.00 63.59 368 THR A CA 1
ATOM 2747 C C . THR A 1 368 ? -6.831 -6.465 53.076 1.00 63.59 368 THR A C 1
ATOM 2749 O O . THR A 1 368 ? -6.998 -7.687 53.120 1.00 63.59 368 THR A O 1
ATOM 2752 N N . ILE A 1 369 ? -6.309 -5.825 52.030 1.00 68.81 369 ILE A N 1
ATOM 2753 C CA . ILE A 1 369 ? -5.867 -6.375 50.744 1.00 68.81 369 ILE A CA 1
ATOM 2754 C C . ILE A 1 369 ? -4.521 -5.736 50.371 1.00 68.81 369 ILE A C 1
ATOM 2756 O O . ILE A 1 369 ? -4.227 -4.640 50.839 1.00 68.81 369 ILE A O 1
ATOM 2760 N N . VAL A 1 370 ? -3.711 -6.417 49.559 1.00 74.19 370 VAL A N 1
ATOM 2761 C CA . VAL A 1 370 ? -2.478 -5.849 48.992 1.00 74.19 370 VAL A CA 1
ATOM 2762 C C . VAL A 1 370 ? -2.835 -5.174 47.670 1.00 74.19 370 VAL A C 1
ATOM 2764 O O . VAL A 1 370 ? -3.244 -5.853 46.730 1.00 74.19 370 VAL A O 1
ATOM 2767 N N . GLU A 1 371 ? -2.709 -3.853 47.605 1.00 80.44 371 GLU A N 1
ATOM 2768 C CA . GLU A 1 371 ? -2.979 -3.065 46.400 1.00 80.44 371 GLU A CA 1
ATOM 2769 C C . GLU A 1 371 ? -1.674 -2.786 45.643 1.00 80.44 371 GLU A C 1
ATOM 2771 O O . GLU A 1 371 ? -0.675 -2.405 46.252 1.00 80.44 371 GLU A O 1
ATOM 2776 N N . LEU A 1 372 ? -1.690 -3.002 44.326 1.00 87.31 372 LEU A N 1
ATOM 2777 C CA . LEU A 1 372 ? -0.580 -2.689 43.425 1.00 87.31 372 LEU A CA 1
ATOM 2778 C C . LEU A 1 372 ? -0.816 -1.320 42.774 1.00 87.31 372 LEU A C 1
ATOM 2780 O O . LEU A 1 372 ? -1.914 -1.049 42.269 1.00 87.31 372 LEU A O 1
ATOM 2784 N N . TRP A 1 373 ? 0.212 -0.474 42.762 1.00 86.19 373 TRP A N 1
ATOM 2785 C CA . TRP A 1 373 ? 0.155 0.866 42.174 1.00 86.19 373 TRP A CA 1
ATOM 2786 C C . TRP A 1 373 ? 0.724 0.855 40.763 1.00 86.19 373 TRP A C 1
ATOM 2788 O O . TRP A 1 373 ? 1.806 0.335 40.548 1.00 86.19 373 TRP A O 1
ATOM 2798 N N . PHE A 1 374 ? -0.007 1.424 39.810 1.00 86.19 374 PHE A N 1
ATOM 2799 C CA . PHE A 1 374 ? 0.367 1.473 38.397 1.00 86.19 374 PHE A CA 1
ATOM 2800 C C . PHE A 1 374 ? 0.256 2.911 37.894 1.00 86.19 374 PHE A C 1
ATOM 2802 O O . PHE A 1 374 ? -0.442 3.723 38.509 1.00 86.19 374 PHE A O 1
ATOM 2809 N N . ASP A 1 375 ? 0.893 3.202 36.762 1.00 77.62 375 ASP A N 1
ATOM 2810 C CA . ASP A 1 375 ? 0.668 4.451 36.038 1.00 77.62 375 ASP A CA 1
ATOM 2811 C C . ASP A 1 375 ? -0.792 4.605 35.585 1.00 77.62 375 ASP A C 1
ATOM 2813 O O . ASP A 1 375 ? -1.497 3.624 35.342 1.00 77.62 375 ASP A O 1
ATOM 2817 N N . GLU A 1 376 ? -1.232 5.855 35.403 1.00 73.75 376 GLU A N 1
ATOM 2818 C CA . GLU A 1 376 ? -2.580 6.191 34.905 1.00 73.75 376 GLU A CA 1
ATOM 2819 C C . GLU A 1 376 ? -2.868 5.622 33.502 1.00 73.75 376 GLU A C 1
ATOM 2821 O O . GLU A 1 376 ? -4.024 5.524 33.099 1.00 73.75 376 GLU A O 1
ATOM 2826 N N . THR A 1 377 ? -1.827 5.252 32.752 1.00 71.12 377 THR A N 1
ATOM 2827 C CA . THR A 1 377 ? -1.920 4.682 31.399 1.00 71.12 377 THR A CA 1
ATOM 2828 C C . THR A 1 377 ? -2.173 3.172 31.388 1.00 71.12 377 THR A C 1
ATOM 2830 O O . THR A 1 377 ? -2.293 2.589 30.312 1.00 71.12 377 THR A O 1
ATOM 2833 N N . VAL A 1 378 ? -2.237 2.518 32.554 1.00 80.69 378 VAL A N 1
ATOM 2834 C CA . VAL A 1 378 ? -2.393 1.062 32.666 1.00 80.69 378 VAL A CA 1
ATOM 2835 C C . VAL A 1 378 ? -3.846 0.685 32.952 1.00 80.69 378 VAL A C 1
ATOM 2837 O O . VAL A 1 378 ? -4.420 1.128 33.946 1.00 80.69 378 VAL A O 1
ATOM 2840 N N . LYS A 1 379 ? -4.419 -0.204 32.129 1.00 81.19 379 LYS A N 1
ATOM 2841 C CA . LYS A 1 379 ? -5.754 -0.801 32.343 1.00 81.19 379 LYS A CA 1
ATOM 2842 C C . LYS A 1 379 ? -5.619 -2.146 33.050 1.00 81.19 379 LYS A C 1
ATOM 2844 O O . LYS A 1 379 ? -4.774 -2.951 32.661 1.00 81.19 379 LYS A O 1
ATOM 2849 N N . LYS A 1 380 ? -6.436 -2.418 34.075 1.00 82.38 380 LYS A N 1
ATOM 2850 C CA . LYS A 1 380 ? -6.262 -3.608 34.940 1.00 82.38 380 LYS A CA 1
ATOM 2851 C C . LYS A 1 380 ? -7.518 -4.462 35.034 1.00 82.38 380 LYS A C 1
ATOM 2853 O O . LYS A 1 380 ? -8.575 -3.958 35.406 1.00 82.38 380 LYS A O 1
ATOM 2858 N N . ASN A 1 381 ? -7.384 -5.774 34.827 1.00 72.06 381 ASN A N 1
ATOM 2859 C CA . ASN A 1 381 ? -8.400 -6.802 35.110 1.00 72.06 381 ASN A CA 1
ATOM 2860 C C . ASN A 1 381 ? -9.850 -6.436 34.703 1.00 72.06 381 ASN A C 1
ATOM 2862 O O . ASN A 1 381 ? -10.270 -6.720 33.592 1.00 72.06 381 ASN A O 1
ATOM 2866 N N . ALA A 1 382 ? -10.642 -5.826 35.595 1.00 53.16 382 ALA A N 1
ATOM 2867 C CA . ALA A 1 382 ? -12.053 -5.486 35.361 1.00 53.16 382 ALA A CA 1
ATOM 2868 C C . ALA A 1 382 ? -12.280 -4.297 34.399 1.00 53.16 382 ALA A C 1
ATOM 2870 O O . ALA A 1 382 ? -13.423 -4.034 34.015 1.00 53.16 382 ALA A O 1
ATOM 2871 N N . GLU A 1 383 ? -11.212 -3.585 34.033 1.00 54.16 383 GLU A N 1
ATOM 2872 C CA . GLU A 1 383 ? -11.185 -2.511 33.026 1.00 54.16 383 GLU A CA 1
ATOM 2873 C C . GLU A 1 383 ? -10.849 -3.028 31.615 1.00 54.16 383 GLU A C 1
ATOM 2875 O O . GLU A 1 383 ? -10.834 -2.251 30.665 1.00 54.16 383 GLU A O 1
ATOM 2880 N N . ILE A 1 384 ? -10.566 -4.329 31.483 1.00 55.81 384 ILE A N 1
ATOM 2881 C CA . ILE A 1 384 ? -10.103 -4.991 30.260 1.00 55.81 384 ILE A CA 1
ATOM 2882 C C . ILE A 1 384 ? -11.303 -5.693 29.626 1.00 55.81 384 ILE A C 1
ATOM 2884 O O . ILE A 1 384 ? -11.745 -6.741 30.093 1.00 55.81 384 ILE A O 1
ATOM 2888 N N . ASP A 1 385 ? -11.844 -5.101 28.570 1.00 51.09 385 ASP A N 1
ATOM 2889 C CA . ASP A 1 385 ? -12.849 -5.718 27.712 1.00 51.09 385 ASP A CA 1
ATOM 2890 C C . ASP A 1 385 ? -12.118 -5.980 26.393 1.00 51.09 385 ASP A C 1
ATOM 2892 O O . ASP A 1 385 ? -11.845 -5.052 25.645 1.00 51.09 385 ASP A O 1
ATOM 2896 N N . TYR A 1 386 ? -11.616 -7.204 26.201 1.00 53.28 386 TYR A N 1
ATOM 2897 C CA . TYR A 1 386 ? -10.808 -7.561 25.034 1.00 53.28 386 TYR A CA 1
ATOM 2898 C C . TYR A 1 386 ? -11.178 -8.950 24.507 1.00 53.28 386 TYR A C 1
ATOM 2900 O O . TYR A 1 386 ? -11.425 -9.873 25.286 1.00 53.28 386 TYR A O 1
ATOM 2908 N N . THR A 1 387 ? -11.182 -9.114 23.183 1.00 51.16 387 THR A N 1
ATOM 2909 C CA . THR A 1 387 ? -11.322 -10.416 22.515 1.00 51.16 387 THR A CA 1
ATOM 2910 C C . THR A 1 387 ? -9.974 -10.815 21.934 1.00 51.16 387 THR A C 1
ATOM 2912 O O . THR A 1 387 ? -9.390 -10.052 21.169 1.00 51.16 387 THR A O 1
ATOM 2915 N N . VAL A 1 388 ? -9.484 -11.998 22.305 1.00 52.12 388 VAL A N 1
ATOM 2916 C CA . VAL A 1 388 ? -8.326 -12.629 21.665 1.00 52.12 388 VAL A CA 1
ATOM 2917 C C . VAL A 1 388 ? -8.871 -13.427 20.485 1.00 52.12 388 VAL A C 1
ATOM 2919 O O . VAL A 1 388 ? -9.494 -14.473 20.682 1.00 52.12 388 VAL A O 1
ATOM 2922 N N . GLU A 1 389 ? -8.723 -12.908 19.268 1.00 53.56 389 GLU A N 1
ATOM 2923 C CA . GLU A 1 389 ? -9.013 -13.699 18.075 1.00 53.56 389 GLU A CA 1
ATOM 2924 C C . GLU A 1 389 ? -7.853 -14.665 17.842 1.00 53.56 389 GLU A C 1
ATOM 2926 O O . GLU A 1 389 ? -6.704 -14.251 17.684 1.00 53.56 389 GLU A O 1
ATOM 2931 N N . ASP A 1 390 ? -8.170 -15.960 17.833 1.00 48.88 390 ASP A N 1
ATOM 2932 C CA . ASP A 1 390 ? -7.242 -17.036 17.492 1.00 48.88 390 ASP A CA 1
ATOM 2933 C C . ASP A 1 390 ? -6.930 -16.947 15.989 1.00 48.88 390 ASP A C 1
ATOM 2935 O O . ASP A 1 390 ? -7.540 -17.607 15.140 1.00 48.88 390 ASP A O 1
ATOM 2939 N N . SER A 1 391 ? -6.044 -16.021 15.623 1.00 45.88 391 SER A N 1
ATOM 2940 C CA . SER A 1 391 ? -5.407 -16.043 14.320 1.00 45.88 391 SER A CA 1
ATOM 2941 C C . SER A 1 391 ? -4.532 -17.284 14.305 1.00 45.88 391 SER A C 1
ATOM 2943 O O . SER A 1 391 ? -3.683 -17.442 15.172 1.00 45.88 391 SER A O 1
ATOM 2945 N N . ASN A 1 392 ? -4.701 -18.158 13.313 1.00 48.25 392 ASN A N 1
ATOM 2946 C CA . ASN A 1 392 ? -3.792 -19.284 13.051 1.00 48.25 392 ASN A CA 1
ATOM 2947 C C . ASN A 1 392 ? -2.372 -18.808 12.628 1.00 48.25 392 ASN A C 1
ATOM 2949 O O . ASN A 1 392 ? -1.752 -19.416 11.758 1.00 48.25 392 ASN A O 1
ATOM 2953 N N . ASP A 1 393 ? -1.915 -17.679 13.166 1.00 50.28 393 ASP A N 1
ATOM 2954 C CA . ASP A 1 393 ? -0.672 -16.974 12.917 1.00 50.28 393 ASP A CA 1
ATOM 2955 C C . ASP A 1 393 ? 0.149 -17.014 14.212 1.00 50.28 393 ASP A C 1
ATOM 2957 O O . ASP A 1 393 ? -0.311 -16.606 15.279 1.00 50.28 393 ASP A O 1
ATOM 2961 N N . GLU A 1 394 ? 1.362 -17.547 14.123 1.00 54.94 394 GLU A N 1
ATOM 2962 C CA . GLU A 1 394 ? 2.277 -17.716 15.253 1.00 54.94 394 GLU A CA 1
ATOM 2963 C C . GLU A 1 394 ? 2.945 -16.381 15.669 1.00 54.94 394 GLU A C 1
ATOM 2965 O O . GLU A 1 394 ? 3.721 -16.360 16.624 1.00 54.94 394 GLU A O 1
ATOM 2970 N N . CYS A 1 395 ? 2.628 -15.265 14.988 1.00 54.69 395 CYS A N 1
ATOM 2971 C CA . CYS A 1 395 ? 3.212 -13.930 15.195 1.00 54.69 395 CYS A CA 1
ATOM 2972 C C . CYS A 1 395 ? 2.448 -12.964 16.126 1.00 54.69 395 CYS A C 1
ATOM 2974 O O . CYS A 1 395 ? 2.828 -11.799 16.200 1.00 54.69 395 CYS A O 1
ATOM 2976 N N . ALA A 1 396 ? 1.443 -13.461 16.857 1.00 56.81 396 ALA A N 1
ATOM 2977 C CA . ALA A 1 396 ? 0.610 -12.846 17.915 1.00 56.81 396 ALA A CA 1
ATOM 2978 C C . ALA A 1 396 ? -0.880 -13.037 17.569 1.00 56.81 396 ALA A C 1
ATOM 2980 O O . ALA A 1 396 ? -1.272 -12.788 16.429 1.00 56.81 396 ALA A O 1
ATOM 2981 N N . PRO A 1 397 ? -1.747 -13.395 18.532 1.00 54.75 397 PRO A N 1
ATOM 2982 C CA . PRO A 1 397 ? -3.188 -13.258 18.366 1.00 54.75 397 PRO A CA 1
ATOM 2983 C C . PRO A 1 397 ? -3.605 -11.780 18.380 1.00 54.75 397 PRO A C 1
ATOM 2985 O O . PRO A 1 397 ? -3.059 -10.972 19.133 1.00 54.75 397 PRO A O 1
ATOM 2988 N N . LYS A 1 398 ? -4.613 -11.421 17.578 1.00 50.16 398 LYS A N 1
ATOM 2989 C CA . LYS A 1 398 ? -5.182 -10.067 17.587 1.00 50.16 398 LYS A CA 1
ATOM 2990 C C . LYS A 1 398 ? -5.973 -9.844 18.872 1.00 50.16 398 LYS A C 1
ATOM 2992 O O . LYS A 1 398 ? -6.951 -10.549 19.126 1.00 50.16 398 LYS A O 1
ATOM 2997 N N . VAL A 1 399 ? -5.576 -8.846 19.657 1.00 48.56 399 VAL A N 1
ATOM 2998 C CA . VAL A 1 399 ? -6.288 -8.435 20.870 1.00 48.56 399 VAL A CA 1
ATOM 2999 C C . VAL A 1 399 ? -7.131 -7.197 20.543 1.00 48.56 399 VAL A C 1
ATOM 3001 O O . VAL A 1 399 ? -6.604 -6.115 20.307 1.00 48.56 399 VAL A O 1
ATOM 3004 N N . VAL A 1 400 ? -8.454 -7.356 20.495 1.00 45.00 400 VAL A N 1
ATOM 3005 C CA . VAL A 1 400 ? -9.412 -6.291 20.136 1.00 45.00 400 VAL A CA 1
ATOM 3006 C C . VAL A 1 400 ? -10.056 -5.735 21.401 1.00 45.00 400 VAL A C 1
ATOM 3008 O O . VAL A 1 400 ? -10.651 -6.521 22.128 1.00 45.00 400 VAL A O 1
ATOM 3011 N N . GLU A 1 401 ? -10.002 -4.422 21.659 1.00 40.38 401 GLU A N 1
ATOM 3012 C CA . GLU A 1 401 ? -10.814 -3.776 22.712 1.00 40.38 401 GLU A CA 1
ATOM 3013 C C . GLU A 1 401 ? -12.318 -3.929 22.396 1.00 40.38 401 GLU A C 1
ATOM 3015 O O . GLU A 1 401 ? -12.794 -3.475 21.356 1.00 40.38 401 GLU A O 1
ATOM 3020 N N . GLY A 1 402 ? -13.079 -4.577 23.275 1.00 38.72 402 GLY A N 1
ATOM 3021 C CA . GLY A 1 402 ? -14.538 -4.690 23.227 1.00 38.72 402 GLY A CA 1
ATOM 3022 C C . GLY A 1 402 ? -15.237 -3.701 24.174 1.00 38.72 402 GLY A C 1
ATOM 3023 O O . GLY A 1 402 ? -14.609 -3.155 25.075 1.00 38.72 402 GLY A O 1
ATOM 3024 N N . PRO A 1 403 ? -16.543 -3.435 23.991 1.00 32.47 403 PRO A N 1
ATOM 3025 C CA . PRO A 1 403 ? -17.387 -2.964 25.091 1.00 32.47 403 PRO A CA 1
ATOM 3026 C C . PRO A 1 403 ? -18.656 -3.817 25.322 1.00 32.47 403 PRO A C 1
ATOM 3028 O O . PRO A 1 403 ? -19.324 -4.253 24.384 1.00 32.47 403 PRO A O 1
ATOM 3031 N N . LYS A 1 404 ? -19.026 -3.949 26.606 1.00 30.58 404 LYS A N 1
ATOM 3032 C CA . LYS A 1 404 ? -20.309 -4.404 27.203 1.00 30.58 404 LYS A CA 1
ATOM 3033 C C . LYS A 1 404 ? -21.610 -4.044 26.429 1.00 30.58 404 LYS A C 1
ATOM 3035 O O . LYS A 1 404 ? -21.858 -2.886 26.112 1.00 30.58 404 LYS A O 1
ATOM 3040 N N . ASP A 1 405 ? -22.491 -5.048 26.298 1.00 31.44 405 ASP A N 1
ATOM 3041 C CA . ASP A 1 405 ? -23.907 -5.083 25.822 1.00 31.44 405 ASP A CA 1
ATOM 3042 C C . ASP A 1 405 ? -24.895 -4.063 26.476 1.00 31.44 405 ASP A C 1
ATOM 3044 O O . ASP A 1 405 ? -24.623 -3.626 27.599 1.00 31.44 405 ASP A O 1
ATOM 3048 N N . PRO A 1 406 ? -26.151 -3.834 25.979 1.00 48.53 406 PRO A N 1
ATOM 3049 C CA . PRO A 1 406 ? -26.745 -4.024 24.642 1.00 48.53 406 PRO A CA 1
ATOM 3050 C C . PRO A 1 406 ? -27.626 -2.824 24.167 1.00 48.53 406 PRO A C 1
ATOM 3052 O O . PRO A 1 406 ? -28.673 -2.530 24.745 1.00 48.53 406 PRO A O 1
ATOM 3055 N N . THR A 1 407 ? -27.301 -2.219 23.027 1.00 29.83 407 THR A N 1
ATOM 3056 C CA . THR A 1 407 ? -28.239 -1.570 22.078 1.00 29.83 407 THR A CA 1
ATOM 3057 C C . THR A 1 407 ? -27.521 -1.548 20.729 1.00 29.83 407 THR A C 1
ATOM 3059 O O . THR A 1 407 ? -26.338 -1.217 20.732 1.00 29.83 407 THR A O 1
ATOM 3062 N N . PRO A 1 408 ? -28.145 -1.918 19.590 1.00 34.66 408 PRO A N 1
ATOM 3063 C CA . PRO A 1 408 ? -27.437 -1.909 18.316 1.00 34.66 408 PRO A CA 1
ATOM 3064 C C . PRO A 1 408 ? -27.231 -0.457 17.877 1.00 34.66 408 PRO A C 1
ATOM 3066 O O . PRO A 1 408 ? -28.094 0.121 17.219 1.00 34.66 408 PRO A O 1
ATOM 3069 N N . ASP A 1 409 ? -26.100 0.117 18.276 1.00 31.69 409 ASP A N 1
ATOM 3070 C CA . ASP A 1 409 ? -25.510 1.285 17.636 1.00 31.69 409 ASP A CA 1
ATOM 3071 C C . ASP A 1 409 ? -24.545 0.811 16.534 1.00 31.69 409 ASP A C 1
ATOM 3073 O O . ASP A 1 409 ? -23.990 -0.289 16.621 1.00 31.69 409 ASP A O 1
ATOM 3077 N N . PRO A 1 410 ? -24.432 1.575 15.434 1.00 33.12 410 PRO A N 1
ATOM 3078 C CA . PRO A 1 410 ? -23.827 1.124 14.186 1.00 33.12 410 PRO A CA 1
ATOM 3079 C C . PRO A 1 410 ? -22.373 0.691 14.395 1.00 33.12 410 PRO A C 1
ATOM 3081 O O . PRO A 1 410 ? -21.621 1.356 15.101 1.00 33.12 410 PRO A O 1
ATOM 3084 N N . THR A 1 411 ? -21.990 -0.419 13.751 1.00 38.03 411 THR A N 1
ATOM 3085 C CA . THR A 1 411 ? -20.597 -0.877 13.590 1.00 38.03 411 THR A CA 1
ATOM 3086 C C . THR A 1 411 ? -19.646 0.315 13.444 1.00 38.03 411 THR A C 1
ATOM 3088 O O . THR A 1 411 ? -19.932 1.153 12.581 1.00 38.03 411 THR A O 1
ATOM 3091 N N . PRO A 1 412 ? -18.538 0.389 14.214 1.00 45.50 412 PRO A N 1
ATOM 3092 C CA . PRO A 1 412 ? -17.500 1.382 13.977 1.00 45.50 412 PRO A CA 1
ATOM 3093 C C . PRO A 1 412 ? -17.103 1.335 12.509 1.00 45.50 412 PRO A C 1
ATOM 3095 O O . PRO A 1 412 ? -16.953 0.256 11.925 1.00 45.50 412 PRO A O 1
ATOM 3098 N N . ASP A 1 413 ? -17.018 2.503 11.889 1.00 51.91 413 ASP A N 1
ATOM 3099 C CA . ASP A 1 413 ? -16.674 2.560 10.484 1.00 51.91 413 ASP A CA 1
ATOM 3100 C C . ASP A 1 413 ? -15.248 2.063 10.274 1.00 51.91 413 ASP A C 1
ATOM 3102 O O . ASP A 1 413 ? -14.363 2.399 11.059 1.00 51.91 413 ASP A O 1
ATOM 3106 N N . PRO A 1 414 ? -15.010 1.263 9.228 1.00 66.88 414 PRO A N 1
ATOM 3107 C CA . PRO A 1 414 ? -13.677 0.762 8.948 1.00 66.88 414 PRO A CA 1
ATOM 3108 C C . PRO A 1 414 ? -12.714 1.939 8.731 1.00 66.88 414 PRO A C 1
ATOM 3110 O O . PRO A 1 414 ? -13.056 2.935 8.080 1.00 66.88 414 PRO A O 1
ATOM 3113 N N . GLU A 1 415 ? -11.506 1.823 9.278 1.00 76.38 415 GLU A N 1
ATOM 3114 C CA . GLU A 1 415 ? -10.462 2.846 9.191 1.00 76.38 415 GLU A CA 1
ATOM 3115 C C . GLU A 1 415 ? -9.372 2.445 8.197 1.00 76.38 415 GLU A C 1
ATOM 3117 O O . GLU A 1 415 ? -9.080 1.266 8.005 1.00 76.38 415 GLU A O 1
ATOM 3122 N N . LEU A 1 416 ? -8.759 3.440 7.557 1.00 81.19 416 LEU A N 1
ATOM 3123 C CA . LEU A 1 416 ? -7.632 3.235 6.652 1.00 81.19 416 LEU A CA 1
ATOM 3124 C C . LEU A 1 416 ? -6.320 3.502 7.383 1.00 81.19 416 LEU A C 1
ATOM 3126 O O . LEU A 1 416 ? -6.149 4.564 7.984 1.00 81.19 416 LEU A O 1
ATOM 3130 N N . GLU A 1 417 ? -5.365 2.594 7.240 1.00 81.06 417 GLU A N 1
ATOM 3131 C CA . GLU A 1 417 ? -3.985 2.804 7.652 1.00 81.06 417 GLU A CA 1
ATOM 3132 C C . GLU A 1 417 ? -3.112 3.209 6.465 1.00 81.06 417 GLU A C 1
ATOM 3134 O O . GLU A 1 417 ? -3.380 2.883 5.306 1.00 81.06 417 GLU A O 1
ATOM 3139 N N . ASN A 1 418 ? -2.062 3.971 6.754 1.00 79.62 418 ASN A N 1
ATOM 3140 C CA . ASN A 1 418 ? -1.082 4.370 5.761 1.00 79.62 418 ASN A CA 1
ATOM 3141 C C . ASN A 1 418 ? 0.066 3.356 5.742 1.00 79.62 418 ASN A C 1
ATOM 3143 O O . ASN A 1 418 ? 0.812 3.257 6.713 1.00 79.62 418 ASN A O 1
ATOM 3147 N N . VAL A 1 419 ? 0.213 2.668 4.614 1.00 75.50 419 VAL A N 1
ATOM 3148 C CA . VAL A 1 419 ? 1.222 1.632 4.387 1.00 75.50 419 VAL A CA 1
ATOM 3149 C C . VAL A 1 419 ? 2.580 2.261 4.069 1.00 75.50 419 VAL A C 1
ATOM 3151 O O . VAL A 1 419 ? 3.598 1.887 4.635 1.00 75.50 419 VAL A O 1
ATOM 3154 N N . GLY A 1 420 ? 2.608 3.280 3.213 1.00 73.31 420 GLY A N 1
ATOM 3155 C CA . GLY A 1 420 ? 3.841 3.985 2.861 1.00 73.31 420 GLY A CA 1
ATOM 3156 C C . GLY A 1 420 ? 3.651 4.932 1.683 1.00 73.31 420 GLY A C 1
ATOM 3157 O O . GLY A 1 420 ? 2.545 5.079 1.159 1.00 73.31 420 GLY A O 1
ATOM 3158 N N . SER A 1 421 ? 4.716 5.613 1.258 1.00 74.62 421 SER A N 1
ATOM 3159 C CA . SER A 1 421 ? 4.661 6.504 0.090 1.00 74.62 421 SER A CA 1
ATOM 3160 C C . SER A 1 421 ? 5.966 6.613 -0.659 1.00 74.62 421 SER A C 1
ATOM 3162 O O . SER A 1 421 ? 6.999 6.666 -0.024 1.00 74.62 421 SER A O 1
ATOM 3164 N N . VAL A 1 422 ? 5.914 6.840 -1.966 1.00 72.81 422 VAL A N 1
ATOM 3165 C CA . VAL A 1 422 ? 7.087 7.237 -2.755 1.00 72.81 422 VAL A CA 1
ATOM 3166 C C . VAL A 1 422 ? 7.046 8.728 -3.027 1.00 72.81 422 VAL A C 1
ATOM 3168 O O . VAL A 1 422 ? 6.071 9.219 -3.601 1.00 72.81 422 VAL A O 1
ATOM 3171 N N . GLU A 1 423 ? 8.109 9.438 -2.635 1.00 70.44 423 GLU A N 1
ATOM 3172 C CA . GLU A 1 423 ? 8.292 10.846 -2.981 1.00 70.44 423 GLU A CA 1
ATOM 3173 C C . GLU A 1 423 ? 9.240 11.015 -4.192 1.00 70.44 423 GLU A C 1
ATOM 3175 O O . GLU A 1 423 ? 10.315 10.420 -4.205 1.00 70.44 423 GLU A O 1
ATOM 3180 N N . PRO A 1 424 ? 8.931 11.870 -5.182 1.00 58.69 424 PRO A N 1
ATOM 3181 C CA . PRO A 1 424 ? 9.593 11.986 -6.468 1.00 58.69 424 PRO A CA 1
ATOM 3182 C C . PRO A 1 424 ? 10.759 12.981 -6.378 1.00 58.69 424 PRO A C 1
ATOM 3184 O O . PRO A 1 424 ? 11.028 13.717 -7.323 1.00 58.69 424 PRO A O 1
ATOM 3187 N N . ALA A 1 425 ? 11.464 13.035 -5.240 1.00 58.97 425 ALA A N 1
ATOM 3188 C CA . ALA A 1 425 ? 12.579 13.968 -5.001 1.00 58.97 425 ALA A CA 1
ATOM 3189 C C . ALA A 1 425 ? 13.733 13.830 -6.020 1.00 58.97 425 ALA A C 1
ATOM 3191 O O . ALA A 1 425 ? 14.662 14.632 -6.031 1.00 58.97 425 ALA A O 1
ATOM 3192 N N . GLU A 1 426 ? 13.658 12.797 -6.851 1.00 61.91 426 GLU A N 1
ATOM 3193 C CA . GLU A 1 426 ? 14.649 12.337 -7.808 1.00 61.91 426 GLU A CA 1
ATOM 3194 C C . GLU A 1 426 ? 14.346 12.795 -9.249 1.00 61.91 426 GLU A C 1
ATOM 3196 O O . GLU A 1 426 ? 15.168 12.573 -10.136 1.00 61.91 426 GLU A O 1
ATOM 3201 N N . HIS A 1 42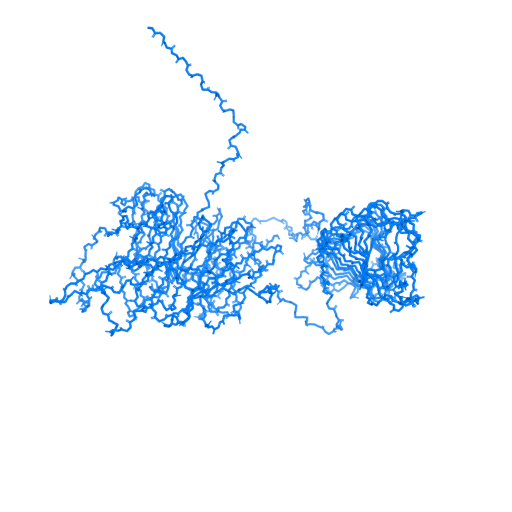7 ? 13.194 13.438 -9.498 1.00 68.94 427 HIS A N 1
ATOM 3202 C CA . HIS A 1 427 ? 12.873 14.020 -10.808 1.00 68.94 427 HIS A CA 1
ATOM 3203 C C . HIS A 1 427 ? 13.571 15.367 -10.995 1.00 68.94 427 HIS A C 1
ATOM 3205 O O . HIS A 1 427 ? 13.634 16.195 -10.083 1.00 68.94 427 HIS A O 1
ATOM 3211 N N . SER A 1 428 ? 14.073 15.613 -12.205 1.00 68.50 428 SER A N 1
ATOM 3212 C CA . SER A 1 428 ? 14.809 16.842 -12.534 1.00 68.50 428 SER A CA 1
ATOM 3213 C C . SER A 1 428 ? 13.909 18.071 -12.751 1.00 68.50 428 SER A C 1
ATOM 3215 O O . SER A 1 428 ? 14.399 19.201 -12.838 1.00 68.50 428 SER A O 1
ATOM 3217 N N . HIS A 1 429 ? 12.591 17.866 -12.795 1.00 68.69 429 HIS A N 1
ATOM 3218 C CA . HIS A 1 429 ? 11.568 18.872 -13.066 1.00 68.69 429 HIS A CA 1
ATOM 3219 C C . HIS A 1 429 ? 10.286 18.617 -12.255 1.00 68.69 429 HIS A C 1
ATOM 3221 O O . HIS A 1 429 ? 10.047 17.508 -11.776 1.00 68.69 429 HIS A O 1
ATOM 3227 N N . PRO A 1 430 ? 9.425 19.636 -12.086 1.00 73.25 430 PRO A N 1
ATOM 3228 C CA . PRO A 1 430 ? 8.161 19.475 -11.379 1.00 73.25 430 PRO A CA 1
ATOM 3229 C C . PRO A 1 430 ? 7.164 18.609 -12.158 1.00 73.25 430 PRO A C 1
ATOM 3231 O O . PRO A 1 430 ? 6.785 18.937 -13.283 1.00 73.25 430 PRO A O 1
ATOM 3234 N N . ILE A 1 431 ? 6.661 17.563 -11.509 1.00 76.75 431 ILE A N 1
ATOM 3235 C CA . ILE A 1 431 ? 5.692 16.625 -12.081 1.00 76.75 431 ILE A CA 1
ATOM 3236 C C . ILE A 1 431 ? 4.368 16.613 -11.309 1.00 76.75 431 ILE A C 1
ATOM 3238 O O . ILE A 1 431 ? 4.286 16.989 -10.137 1.00 76.75 431 ILE A O 1
ATOM 3242 N N . SER A 1 432 ? 3.305 16.134 -11.949 1.00 78.44 432 SER A N 1
ATOM 3243 C CA . SER A 1 432 ? 2.015 15.873 -11.311 1.00 78.44 432 SER A CA 1
ATOM 3244 C C . SER A 1 432 ? 1.445 14.534 -11.766 1.00 78.44 432 SER A C 1
ATOM 3246 O O . SER A 1 432 ? 1.364 14.262 -12.958 1.00 78.44 432 SER A O 1
ATOM 3248 N N . ALA A 1 433 ? 1.022 13.707 -10.812 1.00 80.88 433 ALA A N 1
ATOM 3249 C CA . ALA A 1 433 ? 0.482 12.388 -11.109 1.00 80.88 433 ALA A CA 1
ATOM 3250 C C . ALA A 1 433 ? -0.838 12.495 -11.881 1.00 80.88 433 ALA A C 1
ATOM 3252 O O . ALA A 1 433 ? -1.684 13.350 -11.567 1.00 80.88 433 ALA A O 1
ATOM 3253 N N . THR A 1 434 ? -1.002 11.617 -12.870 1.00 79.88 434 THR A N 1
ATOM 3254 C CA . THR A 1 434 ? -2.147 11.605 -13.787 1.00 79.88 434 THR A CA 1
ATOM 3255 C C . THR A 1 434 ? -2.885 10.274 -13.831 1.00 79.88 434 THR A C 1
ATOM 3257 O O . THR A 1 434 ? -4.102 10.325 -13.964 1.00 79.88 434 THR A O 1
ATOM 3260 N N . SER A 1 435 ? -2.197 9.134 -13.662 1.00 88.81 435 SER A N 1
ATOM 3261 C CA . SER A 1 435 ? -2.796 7.790 -13.608 1.00 88.81 435 SER A CA 1
ATOM 3262 C C . SER A 1 435 ? -1.957 6.792 -12.809 1.00 88.81 435 SER A C 1
ATOM 3264 O O . SER A 1 435 ? -0.745 6.952 -12.697 1.00 88.81 435 SER A O 1
ATOM 3266 N N . ILE A 1 436 ? -2.610 5.749 -12.286 1.00 91.12 436 ILE A N 1
ATOM 3267 C CA . ILE A 1 436 ? -2.018 4.559 -11.659 1.00 91.12 436 ILE A CA 1
ATOM 3268 C C . ILE A 1 436 ? -2.687 3.314 -12.252 1.00 91.12 436 ILE A C 1
ATOM 3270 O O . ILE A 1 436 ? -3.912 3.264 -12.338 1.00 91.12 436 ILE A O 1
ATOM 3274 N N . PHE A 1 437 ? -1.902 2.302 -12.609 1.00 90.38 437 PHE A N 1
ATOM 3275 C CA . PHE A 1 437 ? -2.387 1.002 -13.064 1.00 90.38 437 PHE A CA 1
ATOM 3276 C C . PHE A 1 437 ? -1.678 -0.127 -12.318 1.00 90.38 437 PHE A C 1
ATOM 3278 O O . PHE A 1 437 ? -0.451 -0.147 -12.267 1.00 90.38 437 PHE A O 1
ATOM 3285 N N . THR A 1 438 ? -2.438 -1.063 -11.755 1.00 89.19 438 THR A N 1
ATOM 3286 C CA . THR A 1 438 ? -1.929 -2.187 -10.957 1.00 89.19 438 THR A CA 1
ATOM 3287 C C . THR A 1 438 ? -2.038 -3.502 -11.731 1.00 89.19 438 THR A C 1
ATOM 3289 O O . THR A 1 438 ? -3.044 -3.776 -12.386 1.00 89.19 438 THR A O 1
ATOM 3292 N N . VAL A 1 439 ? -1.000 -4.337 -11.668 1.00 82.75 439 VAL A N 1
ATOM 3293 C CA . VAL A 1 439 ? -0.980 -5.677 -12.270 1.00 82.75 439 VAL A CA 1
ATOM 3294 C C . VAL A 1 439 ? -0.033 -6.593 -11.501 1.00 82.75 439 VAL A C 1
ATOM 3296 O O . VAL A 1 439 ? 1.139 -6.286 -11.319 1.00 82.75 439 VAL A O 1
ATOM 3299 N N . GLY A 1 440 ? -0.517 -7.757 -11.070 1.00 81.56 440 GLY A N 1
ATOM 3300 C CA . GLY A 1 440 ? 0.318 -8.691 -10.313 1.00 81.56 440 GLY A CA 1
ATOM 3301 C C . GLY A 1 440 ? 0.727 -8.092 -8.972 1.00 81.56 440 GLY A C 1
ATOM 3302 O O . GLY A 1 440 ? -0.137 -7.955 -8.127 1.00 81.56 440 GLY A O 1
ATOM 3303 N N . LYS A 1 441 ? 2.016 -7.774 -8.800 1.00 81.06 441 LYS A N 1
ATOM 3304 C CA . LYS A 1 441 ? 2.585 -7.056 -7.639 1.00 81.06 441 LYS A CA 1
ATOM 3305 C C . LYS A 1 441 ? 3.042 -5.631 -7.985 1.00 81.06 441 LYS A C 1
ATOM 3307 O O . LYS A 1 441 ? 3.614 -4.926 -7.152 1.00 81.06 441 LYS A O 1
ATOM 3312 N N . ASP A 1 442 ? 2.881 -5.258 -9.250 1.00 86.19 442 ASP A N 1
ATOM 3313 C CA . ASP A 1 442 ? 3.467 -4.085 -9.871 1.00 86.19 442 ASP A CA 1
ATOM 3314 C C . ASP A 1 442 ? 2.418 -2.979 -10.014 1.00 86.19 442 ASP A C 1
ATOM 3316 O O . ASP A 1 442 ? 1.243 -3.226 -10.300 1.00 86.19 442 ASP A O 1
ATOM 3320 N N . ALA A 1 443 ? 2.856 -1.736 -9.848 1.00 89.69 443 ALA A N 1
ATOM 3321 C CA . ALA A 1 443 ? 2.070 -0.544 -10.117 1.00 89.69 443 ALA A CA 1
ATOM 3322 C C . ALA A 1 443 ? 2.838 0.379 -11.071 1.00 89.69 443 ALA A C 1
ATOM 3324 O O . ALA A 1 443 ? 4.000 0.702 -10.827 1.00 89.69 443 ALA A O 1
ATOM 3325 N N . TYR A 1 444 ? 2.181 0.828 -12.140 1.00 89.88 444 TYR A N 1
ATOM 3326 C CA . TYR A 1 444 ? 2.722 1.784 -13.107 1.00 89.88 444 TYR A CA 1
ATOM 3327 C C . TYR A 1 444 ? 1.991 3.108 -13.015 1.00 89.88 444 TYR A C 1
ATOM 3329 O O . TYR A 1 444 ? 0.761 3.143 -12.962 1.00 89.88 444 TYR A O 1
ATOM 3337 N N . LEU A 1 445 ? 2.744 4.199 -12.987 1.00 89.75 445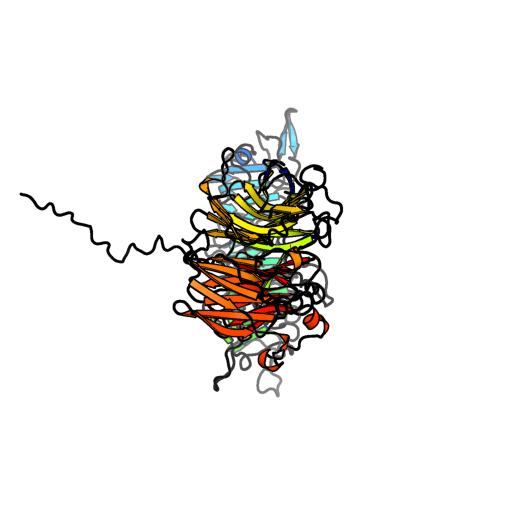 LEU A N 1
ATOM 3338 C CA . LEU A 1 445 ? 2.201 5.514 -12.697 1.00 89.75 445 LEU A CA 1
ATOM 3339 C C . LEU A 1 445 ? 2.641 6.514 -13.737 1.00 89.75 445 LEU A C 1
ATOM 3341 O O . LEU A 1 445 ? 3.834 6.646 -13.974 1.00 89.75 445 LEU A O 1
ATOM 3345 N N . SER A 1 446 ? 1.695 7.231 -14.333 1.00 88.88 446 SER A N 1
ATOM 3346 C CA . SER A 1 446 ? 2.006 8.294 -15.281 1.00 88.88 446 SER A CA 1
ATOM 3347 C C . SER A 1 446 ? 2.005 9.659 -14.615 1.00 88.88 446 SER A C 1
ATOM 3349 O O . SER A 1 446 ? 1.202 9.961 -13.723 1.00 88.88 446 SER A O 1
ATOM 3351 N N . TRP A 1 447 ? 2.891 10.502 -15.123 1.00 85.75 447 TRP A N 1
ATOM 3352 C CA . TRP A 1 447 ? 3.094 11.868 -14.696 1.00 85.75 447 TRP A CA 1
ATOM 3353 C C . TRP A 1 447 ? 3.151 12.787 -15.914 1.00 85.75 447 TRP A C 1
ATOM 3355 O O . TRP A 1 447 ? 3.706 12.431 -16.954 1.00 85.75 447 TRP A O 1
ATOM 3365 N N . HIS A 1 448 ? 2.631 13.998 -15.749 1.00 80.31 448 HIS A N 1
ATOM 3366 C CA . HIS A 1 448 ? 2.848 15.119 -16.666 1.00 80.31 448 HIS A CA 1
ATOM 3367 C C . HIS A 1 448 ? 3.605 16.247 -15.966 1.00 80.31 448 HIS A C 1
ATOM 3369 O O . HIS A 1 448 ? 3.699 16.266 -14.734 1.00 80.31 448 HIS A O 1
ATOM 3375 N N . THR A 1 449 ? 4.137 17.195 -16.726 1.00 75.00 449 THR A N 1
ATOM 3376 C CA . THR A 1 449 ? 4.815 18.360 -16.153 1.00 75.00 449 THR A CA 1
ATOM 3377 C C . THR A 1 449 ? 3.833 19.317 -15.503 1.00 75.00 449 THR A C 1
ATOM 3379 O O . THR A 1 449 ? 2.707 19.529 -15.953 1.00 75.00 449 THR A O 1
ATOM 3382 N N . GLN A 1 450 ? 4.257 19.930 -14.402 1.00 66.75 450 GLN A N 1
ATOM 3383 C CA . GLN A 1 450 ? 3.471 20.980 -13.781 1.00 66.75 450 GLN A CA 1
ATOM 3384 C C . GLN A 1 450 ? 3.497 22.259 -14.635 1.00 66.75 450 GLN A C 1
ATOM 3386 O O . GLN A 1 450 ? 4.534 22.898 -14.776 1.00 66.75 450 GLN A O 1
ATOM 3391 N N . GLY A 1 451 ? 2.323 22.719 -15.069 1.00 63.41 451 GLY A N 1
ATOM 3392 C CA . GLY A 1 451 ? 2.180 23.968 -15.823 1.00 63.41 451 GLY A CA 1
ATOM 3393 C C . GLY A 1 451 ? 2.164 23.730 -17.332 1.00 63.41 451 GLY A C 1
ATOM 3394 O O . GLY A 1 451 ? 1.766 22.659 -17.779 1.00 63.41 451 GLY A O 1
ATOM 3395 N N . GLY A 1 452 ? 2.556 24.743 -18.110 1.00 60.25 452 GLY A N 1
ATOM 3396 C CA . GLY A 1 452 ? 2.434 24.730 -19.574 1.00 60.25 452 GLY A CA 1
ATOM 3397 C C . GLY A 1 452 ? 3.491 23.903 -20.312 1.00 60.25 452 GLY A C 1
ATOM 3398 O O . GLY A 1 452 ? 3.274 23.523 -21.459 1.00 60.25 452 GLY A O 1
ATOM 3399 N N . ASP A 1 453 ? 4.600 23.563 -19.656 1.00 71.19 453 ASP A N 1
ATOM 3400 C CA . ASP A 1 453 ? 5.696 22.787 -20.251 1.00 71.19 453 ASP A CA 1
ATOM 3401 C C . ASP A 1 453 ? 5.355 21.296 -20.353 1.00 71.19 453 ASP A C 1
ATOM 3403 O O . ASP A 1 453 ? 4.462 20.834 -19.658 1.00 71.19 453 ASP A O 1
ATOM 3407 N N . PHE A 1 454 ? 6.056 20.549 -21.205 1.00 74.25 454 PHE A N 1
ATOM 3408 C CA . PHE A 1 454 ? 5.864 19.107 -21.396 1.00 74.25 454 PHE A CA 1
ATOM 3409 C C . PHE A 1 454 ? 7.139 18.387 -20.974 1.00 74.25 454 PHE A C 1
ATOM 3411 O O . PHE A 1 454 ? 8.209 18.856 -21.355 1.00 74.25 454 PHE A O 1
ATOM 3418 N N . HIS A 1 455 ? 7.024 17.304 -20.199 1.00 77.69 455 HIS A N 1
ATOM 3419 C CA . HIS A 1 455 ? 8.117 16.442 -19.695 1.00 77.69 455 HIS A CA 1
ATOM 3420 C C . HIS A 1 455 ? 7.516 15.359 -18.779 1.00 77.69 455 HIS A C 1
ATOM 3422 O O . HIS A 1 455 ? 7.617 15.387 -17.556 1.00 77.69 455 HIS A O 1
ATOM 3428 N N . GLY A 1 456 ? 6.768 14.437 -19.361 1.00 81.12 456 GLY A N 1
ATOM 3429 C CA . GLY A 1 456 ? 6.094 13.374 -18.635 1.00 81.12 456 GLY A CA 1
ATOM 3430 C C . GLY A 1 456 ? 7.041 12.261 -18.205 1.00 81.12 456 GLY A C 1
ATOM 3431 O O . GLY A 1 456 ? 8.072 12.003 -18.835 1.00 81.12 456 GLY A O 1
ATOM 3432 N N . CYS A 1 457 ? 6.635 11.568 -17.143 1.00 86.12 457 CYS A N 1
ATOM 3433 C CA . CYS A 1 457 ? 7.364 10.435 -16.583 1.00 86.12 457 CYS A CA 1
ATOM 3434 C C . CYS A 1 457 ? 6.440 9.228 -16.398 1.00 86.12 457 CYS A C 1
ATOM 3436 O O . CYS A 1 457 ? 5.228 9.387 -16.229 1.00 86.12 457 CYS A O 1
ATOM 3438 N N . ILE A 1 458 ? 7.011 8.024 -16.393 1.00 88.56 458 ILE A N 1
ATOM 3439 C CA . ILE A 1 458 ? 6.325 6.814 -15.928 1.00 88.56 458 ILE A CA 1
ATOM 3440 C C . ILE A 1 458 ? 7.162 6.178 -14.826 1.00 88.56 458 ILE A C 1
ATOM 3442 O O . ILE A 1 458 ? 8.355 5.954 -14.999 1.00 88.56 458 ILE A O 1
ATOM 3446 N N . GLU A 1 459 ? 6.545 5.877 -13.695 1.00 88.25 459 GLU A N 1
ATOM 3447 C CA . GLU A 1 459 ? 7.188 5.196 -12.574 1.00 88.25 459 GLU A CA 1
ATOM 3448 C C . GLU A 1 459 ? 6.686 3.759 -12.463 1.00 88.25 459 GLU A C 1
ATOM 3450 O O . GLU A 1 459 ? 5.528 3.473 -12.768 1.00 88.25 459 GLU A O 1
ATOM 3455 N N . HIS A 1 460 ? 7.557 2.863 -12.004 1.00 87.56 460 HIS A N 1
ATOM 3456 C CA . HIS A 1 460 ? 7.237 1.479 -11.671 1.00 87.56 460 HIS A CA 1
ATOM 3457 C C . HIS A 1 460 ? 7.500 1.244 -10.184 1.00 87.56 460 HIS A C 1
ATOM 3459 O O . HIS A 1 460 ? 8.622 1.419 -9.704 1.00 87.56 460 HIS A O 1
ATOM 3465 N N . LEU A 1 461 ? 6.455 0.851 -9.460 1.00 85.69 461 LEU A N 1
ATOM 3466 C CA . LEU A 1 461 ? 6.458 0.640 -8.020 1.00 85.69 461 LEU A CA 1
ATOM 3467 C C . LEU A 1 461 ? 6.028 -0.787 -7.674 1.00 85.69 461 LEU A C 1
ATOM 3469 O O . LEU A 1 461 ? 5.237 -1.393 -8.393 1.00 85.69 461 LEU A O 1
ATOM 3473 N N . THR A 1 462 ? 6.493 -1.294 -6.536 1.00 84.44 462 THR A N 1
ATOM 3474 C CA . THR A 1 462 ? 5.985 -2.525 -5.906 1.00 84.44 462 THR A CA 1
ATOM 3475 C C . THR A 1 462 ? 5.666 -2.270 -4.440 1.00 84.44 462 THR A C 1
ATOM 3477 O O . THR A 1 462 ? 6.217 -1.349 -3.829 1.00 84.44 462 THR A O 1
ATOM 3480 N N . VAL A 1 463 ? 4.776 -3.087 -3.878 1.00 77.56 463 VAL A N 1
ATOM 3481 C CA . VAL A 1 463 ? 4.534 -3.137 -2.433 1.00 77.56 463 VAL A CA 1
ATOM 3482 C C . VAL A 1 463 ? 4.820 -4.547 -1.941 1.00 77.56 463 VAL A C 1
ATOM 3484 O O . VAL A 1 463 ? 4.304 -5.503 -2.511 1.00 77.56 463 VAL A O 1
ATOM 3487 N N . ASP A 1 464 ? 5.653 -4.666 -0.912 1.00 73.00 464 ASP A N 1
ATOM 3488 C CA . ASP A 1 464 ? 6.025 -5.942 -0.297 1.00 73.00 464 ASP A CA 1
ATOM 3489 C C . ASP A 1 464 ? 6.121 -5.771 1.222 1.00 73.00 464 ASP A C 1
ATOM 3491 O O . ASP A 1 464 ? 6.779 -4.844 1.685 1.00 73.00 464 ASP A O 1
ATOM 3495 N N . ASN A 1 465 ? 5.419 -6.599 2.002 1.00 64.94 465 ASN A N 1
ATOM 3496 C CA . ASN A 1 465 ? 5.349 -6.509 3.472 1.00 64.94 465 ASN A CA 1
ATOM 3497 C C . ASN A 1 465 ? 5.186 -5.076 4.021 1.00 64.94 465 ASN A C 1
ATOM 3499 O O . ASN A 1 465 ? 5.903 -4.636 4.916 1.00 64.94 465 ASN A O 1
ATOM 3503 N N . GLY A 1 466 ? 4.258 -4.309 3.442 1.00 63.50 466 GLY A N 1
ATOM 3504 C CA . GLY A 1 466 ? 3.990 -2.928 3.855 1.00 63.50 466 GLY A CA 1
ATOM 3505 C C . GLY A 1 466 ? 5.055 -1.903 3.436 1.00 63.50 466 GLY A C 1
ATOM 3506 O O . GLY A 1 466 ? 4.910 -0.713 3.695 1.00 63.50 466 GLY A O 1
ATOM 3507 N N . THR A 1 467 ? 6.097 -2.329 2.728 1.00 66.75 467 THR A N 1
ATOM 3508 C CA . THR A 1 467 ? 7.099 -1.452 2.128 1.00 66.75 467 THR A CA 1
ATOM 3509 C C . THR A 1 467 ? 6.684 -1.063 0.718 1.00 66.75 467 THR A C 1
ATOM 3511 O O . THR A 1 467 ? 6.456 -1.926 -0.124 1.00 66.75 467 THR A O 1
ATOM 3514 N N . VAL A 1 468 ? 6.647 0.241 0.435 1.00 76.19 468 VAL A N 1
ATOM 3515 C CA . VAL A 1 468 ? 6.458 0.772 -0.922 1.00 76.19 468 VAL A CA 1
ATOM 3516 C C . VAL A 1 468 ? 7.824 1.098 -1.530 1.00 76.19 468 VAL A C 1
ATOM 3518 O O . VAL A 1 468 ? 8.570 1.909 -0.977 1.00 76.19 468 VAL A O 1
ATOM 3521 N N . THR A 1 469 ? 8.138 0.505 -2.681 1.00 78.81 469 THR A N 1
ATOM 3522 C CA . THR A 1 469 ? 9.422 0.688 -3.375 1.00 78.81 469 THR A CA 1
ATOM 3523 C C . THR A 1 469 ? 9.211 1.300 -4.754 1.00 78.81 469 THR A C 1
ATOM 3525 O O . THR A 1 469 ? 8.409 0.797 -5.537 1.00 78.81 469 THR A O 1
ATOM 3528 N N . LEU A 1 470 ? 9.962 2.361 -5.070 1.00 81.81 470 LEU A N 1
ATOM 3529 C CA . LEU A 1 470 ? 10.143 2.842 -6.441 1.00 81.81 470 LEU A CA 1
ATOM 3530 C C . LEU A 1 470 ? 11.259 2.030 -7.098 1.00 81.81 470 LEU A C 1
ATOM 3532 O O . LEU A 1 470 ? 12.430 2.203 -6.770 1.00 81.81 470 LEU A O 1
ATOM 3536 N N . ASN A 1 471 ? 10.901 1.136 -8.014 1.00 79.06 471 ASN A N 1
ATOM 3537 C CA . ASN A 1 471 ? 11.865 0.243 -8.654 1.00 79.06 471 ASN A CA 1
ATOM 3538 C C . ASN A 1 471 ? 12.638 0.954 -9.762 1.00 79.06 471 ASN A C 1
ATOM 3540 O O . ASN A 1 471 ? 13.835 0.739 -9.944 1.00 79.06 471 ASN A O 1
ATOM 3544 N N . SER A 1 472 ? 11.940 1.783 -10.534 1.00 78.75 472 SER A N 1
ATOM 3545 C CA . SER A 1 472 ? 12.522 2.536 -11.640 1.00 78.75 472 SER A CA 1
ATOM 3546 C C . SER A 1 472 ? 11.564 3.624 -12.116 1.00 78.75 472 SER A C 1
ATOM 3548 O O . SER A 1 472 ? 10.362 3.575 -11.841 1.00 78.75 472 SER A O 1
ATOM 3550 N N . TYR A 1 473 ? 12.088 4.596 -12.859 1.00 83.44 473 TYR A N 1
ATOM 3551 C CA . TYR A 1 473 ? 11.268 5.534 -13.617 1.00 83.44 473 TYR A CA 1
ATOM 3552 C C . TYR A 1 473 ? 11.879 5.820 -14.987 1.00 83.44 473 TYR A C 1
ATOM 3554 O O . TYR A 1 473 ? 13.083 5.656 -15.212 1.00 83.44 473 TYR A O 1
ATOM 3562 N N . LEU A 1 474 ? 11.016 6.241 -15.903 1.00 82.75 474 LEU A N 1
ATOM 3563 C CA . LEU A 1 474 ? 11.372 6.723 -17.226 1.00 82.75 474 LEU A CA 1
ATOM 3564 C C . LEU A 1 474 ? 10.863 8.142 -17.426 1.00 82.75 474 LEU A C 1
ATOM 3566 O O . LEU A 1 474 ? 9.816 8.517 -16.899 1.00 82.75 474 LEU A O 1
ATOM 3570 N N . GLU A 1 475 ? 11.603 8.907 -18.214 1.00 81.25 475 GLU A N 1
ATOM 3571 C CA . GLU A 1 475 ? 11.252 10.267 -18.617 1.00 81.25 475 GLU A CA 1
ATOM 3572 C C . GLU A 1 475 ? 11.552 10.464 -20.107 1.00 81.25 475 GLU A C 1
ATOM 3574 O O . GLU A 1 475 ? 12.416 9.802 -20.699 1.00 81.25 475 GLU A O 1
ATOM 3579 N N . THR A 1 476 ? 10.811 11.367 -20.742 1.00 73.06 476 THR A N 1
ATOM 3580 C CA . THR A 1 476 ? 11.024 11.714 -22.152 1.00 73.06 476 THR A CA 1
ATOM 3581 C C . THR A 1 476 ? 12.281 12.568 -22.290 1.00 73.06 476 THR A C 1
ATOM 3583 O O . THR A 1 476 ? 12.366 13.600 -21.635 1.00 73.06 476 THR A O 1
ATOM 3586 N N . ALA A 1 477 ? 13.237 12.206 -23.151 1.00 65.25 477 ALA A N 1
ATOM 3587 C CA . ALA A 1 477 ? 14.480 12.969 -23.282 1.00 65.25 477 ALA A CA 1
ATOM 3588 C C . ALA A 1 477 ? 14.224 14.406 -23.810 1.00 65.25 477 ALA A C 1
ATOM 3590 O O . ALA A 1 477 ? 13.796 14.567 -24.957 1.00 65.25 477 ALA A O 1
ATOM 3591 N N . PRO A 1 478 ? 14.539 15.472 -23.044 1.00 55.38 478 PRO A N 1
ATOM 3592 C CA . PRO A 1 478 ? 14.205 16.850 -23.423 1.00 55.38 478 PRO A CA 1
ATOM 3593 C C . PRO A 1 478 ? 15.036 17.403 -24.598 1.00 55.38 478 PRO A C 1
ATOM 3595 O O . PRO A 1 478 ? 14.763 18.501 -25.076 1.00 55.38 478 PRO A O 1
ATOM 3598 N N . SER A 1 479 ? 16.055 16.675 -25.073 1.00 51.78 479 SER A N 1
ATOM 3599 C CA . SER A 1 479 ? 17.011 17.125 -26.098 1.00 51.78 479 SER A CA 1
ATOM 3600 C C . SER A 1 479 ? 16.683 16.706 -27.541 1.00 51.78 479 SER A C 1
ATOM 3602 O O . SER A 1 479 ? 17.463 17.010 -28.444 1.00 51.78 479 SER A O 1
ATOM 3604 N N . ASN A 1 480 ? 15.565 16.013 -27.798 1.00 55.69 480 ASN A N 1
ATOM 3605 C CA . ASN A 1 480 ? 15.153 15.652 -29.160 1.00 55.69 480 ASN A CA 1
ATOM 3606 C C . ASN A 1 480 ? 14.259 16.740 -29.785 1.00 55.69 480 ASN A C 1
ATOM 3608 O O . ASN A 1 480 ? 13.066 16.812 -29.504 1.00 55.69 480 ASN A O 1
ATOM 3612 N N . ASP A 1 481 ? 14.806 17.537 -30.705 1.00 49.28 481 ASP A N 1
ATOM 3613 C CA . ASP A 1 481 ? 14.098 18.649 -31.365 1.00 49.28 481 ASP A CA 1
ATOM 3614 C C . ASP A 1 481 ? 12.881 18.227 -32.227 1.00 49.28 481 ASP A C 1
ATOM 3616 O O . ASP A 1 481 ? 12.046 19.071 -32.581 1.00 49.28 481 ASP A O 1
ATOM 3620 N N . THR A 1 482 ? 12.767 16.936 -32.581 1.00 50.38 482 THR A N 1
ATOM 3621 C CA . THR A 1 482 ? 11.738 16.421 -33.509 1.00 50.38 482 THR A CA 1
ATOM 3622 C C . THR A 1 482 ? 10.456 15.989 -32.792 1.00 50.38 482 THR A C 1
ATOM 3624 O O . THR A 1 482 ? 9.375 16.394 -33.220 1.00 50.38 482 THR A O 1
ATOM 3627 N N . TYR A 1 483 ? 10.569 15.224 -31.698 1.00 54.25 483 TYR A N 1
ATOM 3628 C CA . TYR A 1 483 ? 9.422 14.716 -30.919 1.00 54.25 483 TYR A CA 1
ATOM 3629 C C . TYR A 1 483 ? 9.380 15.167 -29.454 1.00 54.25 483 TYR A C 1
ATOM 3631 O O . TYR A 1 483 ? 8.397 14.906 -28.769 1.00 54.25 483 TYR A O 1
ATOM 3639 N N . GLY A 1 484 ? 10.397 15.911 -29.009 1.00 63.44 484 GLY A N 1
ATOM 3640 C CA . GLY A 1 484 ? 10.387 16.676 -27.767 1.00 63.44 484 GLY A CA 1
ATOM 3641 C C . GLY A 1 484 ? 9.988 15.900 -26.515 1.00 63.44 484 GLY A C 1
ATOM 3642 O O . GLY A 1 484 ? 9.998 14.673 -26.453 1.00 63.44 484 GLY A O 1
ATOM 3643 N N . ALA A 1 485 ? 9.644 16.670 -25.494 1.00 73.94 485 ALA A N 1
ATOM 3644 C CA . ALA A 1 485 ? 9.124 16.167 -24.243 1.00 73.94 485 ALA A CA 1
ATOM 3645 C C . ALA A 1 485 ? 7.593 15.983 -24.341 1.00 73.94 485 ALA A C 1
ATOM 3647 O O . ALA A 1 485 ? 6.905 16.815 -24.937 1.00 73.94 485 ALA A O 1
ATOM 3648 N N . ILE A 1 486 ? 7.076 14.868 -23.816 1.00 82.06 486 ILE A N 1
ATOM 3649 C CA . ILE A 1 486 ? 5.674 14.418 -23.950 1.00 82.06 486 ILE A CA 1
ATOM 3650 C C . ILE A 1 486 ? 5.084 14.272 -22.558 1.00 82.06 486 ILE A C 1
ATOM 3652 O O . ILE A 1 486 ? 5.716 13.659 -21.710 1.00 82.06 486 ILE A O 1
ATOM 3656 N N . ASP A 1 487 ? 3.876 14.772 -22.328 1.00 84.81 487 ASP A N 1
ATOM 3657 C CA . ASP A 1 487 ? 3.167 14.576 -21.063 1.00 84.81 487 ASP A CA 1
ATOM 3658 C C . ASP A 1 487 ? 2.343 13.282 -21.102 1.00 84.81 487 ASP A C 1
ATOM 3660 O O . ASP A 1 487 ? 1.661 13.007 -22.089 1.00 84.81 487 ASP A O 1
ATOM 3664 N N . PHE A 1 488 ? 2.382 12.479 -20.034 1.00 88.56 488 PHE A N 1
ATOM 3665 C CA . PHE A 1 488 ? 1.589 11.252 -19.945 1.00 88.56 488 PHE A CA 1
ATOM 3666 C C . PHE A 1 488 ? 0.368 11.459 -19.055 1.00 88.56 488 PHE A C 1
ATOM 3668 O O . PHE A 1 488 ? 0.464 11.911 -17.912 1.00 88.56 488 PHE A O 1
ATOM 3675 N N . ASN A 1 489 ? -0.790 11.083 -19.580 1.00 86.38 489 ASN A N 1
ATOM 3676 C CA . ASN A 1 489 ? -2.095 11.306 -18.972 1.00 86.38 489 ASN A CA 1
ATOM 3677 C C . ASN A 1 489 ? -2.725 10.030 -18.424 1.00 86.38 489 ASN A C 1
ATOM 3679 O O . ASN A 1 489 ? -3.392 10.075 -17.392 1.00 86.38 489 ASN A O 1
ATOM 3683 N N . HIS A 1 490 ? -2.493 8.911 -19.105 1.00 90.94 490 HIS A N 1
ATOM 3684 C CA . HIS A 1 490 ? -2.989 7.607 -18.707 1.00 90.94 490 HIS A CA 1
ATOM 3685 C C . HIS A 1 490 ? -1.972 6.514 -18.988 1.00 90.94 490 HIS A C 1
ATOM 3687 O O . HIS A 1 490 ? -1.216 6.624 -19.952 1.00 90.94 490 HIS A O 1
ATOM 3693 N N . VAL A 1 491 ? -2.004 5.441 -18.197 1.00 92.12 491 VAL A N 1
ATOM 3694 C CA . VAL A 1 491 ? -1.130 4.278 -18.357 1.00 92.12 491 VAL A CA 1
ATOM 3695 C C . VAL A 1 491 ? -1.904 2.979 -18.146 1.00 92.12 491 VAL A C 1
ATOM 3697 O O . VAL A 1 491 ? -2.720 2.894 -17.236 1.00 92.12 491 VAL A O 1
ATOM 3700 N N . ILE A 1 492 ? -1.632 1.970 -18.975 1.00 92.00 492 ILE A N 1
ATOM 3701 C CA . ILE A 1 492 ? -2.006 0.569 -18.737 1.00 92.00 492 ILE A CA 1
ATOM 3702 C C . ILE A 1 492 ? -0.816 -0.343 -19.028 1.00 92.00 492 ILE A C 1
ATOM 3704 O O . ILE A 1 492 ? 0.060 0.001 -19.824 1.00 92.00 492 ILE A O 1
ATOM 3708 N N . PHE A 1 493 ? -0.817 -1.532 -18.433 1.00 89.12 493 PHE A N 1
ATOM 3709 C CA . PHE A 1 493 ? 0.110 -2.604 -18.782 1.00 89.12 493 PHE A CA 1
ATOM 3710 C C . PHE A 1 493 ? -0.651 -3.733 -19.484 1.00 89.12 493 PHE A C 1
ATOM 3712 O O . PHE A 1 493 ? -1.614 -4.264 -18.933 1.00 89.12 493 PHE A O 1
ATOM 3719 N N . ASP A 1 494 ? -0.224 -4.107 -20.690 1.00 86.38 494 ASP A N 1
ATOM 3720 C CA . ASP A 1 494 ? -0.778 -5.249 -21.423 1.00 86.38 494 ASP A CA 1
ATOM 3721 C C . ASP A 1 494 ? 0.313 -5.992 -22.197 1.00 86.38 494 ASP A C 1
ATOM 3723 O O . ASP A 1 494 ? 1.145 -5.390 -22.873 1.00 86.38 494 ASP A O 1
ATOM 3727 N N . ASN A 1 495 ? 0.282 -7.324 -22.119 1.00 81.88 495 ASN A N 1
ATOM 3728 C CA . ASN A 1 495 ? 1.128 -8.230 -22.901 1.00 81.88 495 ASN A CA 1
ATOM 3729 C C . ASN A 1 495 ? 2.630 -7.851 -22.934 1.00 81.88 495 ASN A C 1
ATOM 3731 O O . ASN A 1 495 ? 3.253 -7.816 -23.998 1.00 81.88 495 ASN A O 1
ATOM 3735 N N . GLY A 1 496 ? 3.205 -7.538 -21.766 1.00 80.62 496 GLY A N 1
ATOM 3736 C CA . GLY A 1 496 ? 4.623 -7.177 -21.645 1.00 80.62 496 GLY A CA 1
ATOM 3737 C C . GLY A 1 496 ? 4.965 -5.787 -22.185 1.00 80.62 496 GLY A C 1
ATOM 3738 O O . GLY A 1 496 ? 6.126 -5.522 -22.488 1.00 80.62 496 GLY A O 1
ATOM 3739 N N . LYS A 1 497 ? 3.974 -4.909 -22.353 1.00 85.69 497 LYS A N 1
ATOM 3740 C CA . LYS A 1 497 ? 4.151 -3.535 -22.821 1.00 85.69 497 LYS A CA 1
ATOM 3741 C C . LYS A 1 497 ? 3.391 -2.572 -21.926 1.00 85.69 497 LYS A C 1
ATOM 3743 O O . LYS A 1 497 ? 2.314 -2.885 -21.418 1.00 85.69 497 LYS A O 1
ATOM 3748 N N . ILE A 1 498 ? 3.930 -1.371 -21.810 1.00 90.06 498 ILE A N 1
ATOM 3749 C CA . ILE A 1 498 ? 3.245 -0.237 -21.201 1.00 90.06 498 ILE A CA 1
ATOM 3750 C C . ILE A 1 498 ? 2.642 0.589 -22.319 1.00 90.06 498 ILE A C 1
ATOM 3752 O O . ILE A 1 498 ? 3.360 0.995 -23.228 1.00 90.06 498 ILE A O 1
ATOM 3756 N N . PHE A 1 499 ? 1.342 0.844 -22.244 1.00 90.75 499 PHE A N 1
ATOM 3757 C CA . PHE A 1 499 ? 0.636 1.733 -23.157 1.00 90.75 499 PHE A CA 1
ATOM 3758 C C . PHE A 1 499 ? 0.247 3.009 -22.435 1.00 90.75 499 PHE A C 1
ATOM 3760 O O . PHE A 1 499 ? -0.153 2.973 -21.272 1.00 90.75 499 PHE A O 1
ATOM 3767 N N . VAL A 1 500 ? 0.325 4.129 -23.146 1.00 91.69 500 VAL A N 1
ATOM 3768 C CA . VAL A 1 500 ? 0.013 5.448 -22.606 1.00 91.69 500 VAL A CA 1
ATOM 3769 C C . VAL A 1 500 ? -0.888 6.249 -23.527 1.00 91.69 500 VAL A C 1
ATOM 3771 O O . VAL A 1 500 ? -0.727 6.217 -24.745 1.00 91.69 500 VAL A O 1
ATOM 3774 N N . ALA A 1 501 ? -1.798 7.012 -22.928 1.00 90.81 501 ALA A N 1
ATOM 3775 C CA . ALA A 1 501 ? -2.388 8.180 -23.573 1.00 90.81 501 ALA A CA 1
ATOM 3776 C C . ALA A 1 501 ? -1.686 9.427 -23.028 1.00 90.81 501 ALA A C 1
ATOM 3778 O O . ALA A 1 501 ? -1.319 9.470 -21.849 1.00 90.81 501 ALA A O 1
ATOM 3779 N N . GLY A 1 502 ? -1.467 10.425 -23.871 1.00 88.00 502 GLY A N 1
ATOM 3780 C CA . GLY A 1 502 ? -0.715 11.611 -23.481 1.00 88.00 502 GLY A CA 1
ATOM 3781 C C . GLY A 1 502 ? -0.742 12.704 -24.530 1.00 88.00 502 GLY A C 1
ATOM 3782 O O . GLY A 1 502 ? -1.468 12.602 -25.520 1.00 88.00 502 GLY A O 1
ATOM 3783 N N . ASP A 1 503 ? 0.090 13.716 -24.318 1.00 82.00 503 ASP A N 1
ATOM 3784 C CA . ASP A 1 503 ? 0.078 14.953 -25.084 1.00 82.00 503 ASP A CA 1
ATOM 3785 C C . ASP A 1 503 ? 1.460 15.280 -25.629 1.00 82.00 503 ASP A C 1
ATOM 3787 O O . ASP A 1 503 ? 2.452 15.351 -24.900 1.00 82.00 503 ASP A O 1
ATOM 3791 N N . HIS A 1 504 ? 1.511 15.537 -26.933 1.00 79.56 504 HIS A N 1
ATOM 3792 C CA . HIS A 1 504 ? 2.700 16.048 -27.589 1.00 79.56 504 HIS A CA 1
ATOM 3793 C C . HIS A 1 504 ? 2.532 17.545 -27.910 1.00 79.56 504 HIS A C 1
ATOM 3795 O O . HIS A 1 504 ? 1.579 17.909 -28.615 1.00 79.56 504 HIS A O 1
ATOM 3801 N N . PRO A 1 505 ? 3.504 18.412 -27.560 1.00 69.69 505 PRO A N 1
ATOM 3802 C CA . PRO A 1 505 ? 3.366 19.873 -27.607 1.00 69.69 505 PRO A CA 1
ATOM 3803 C C . PRO A 1 505 ? 2.954 20.425 -28.973 1.00 69.69 505 PRO A C 1
ATOM 3805 O O . PRO A 1 505 ? 2.219 21.395 -29.059 1.00 69.69 505 PRO A O 1
ATOM 3808 N N . LYS A 1 506 ? 3.414 19.812 -30.070 1.00 70.94 506 LYS A N 1
ATOM 3809 C CA . LYS A 1 506 ? 3.093 20.248 -31.447 1.00 70.94 506 LYS A CA 1
ATOM 3810 C C . LYS A 1 506 ? 2.071 19.367 -32.164 1.00 70.94 506 LYS A C 1
ATOM 3812 O O . LYS A 1 506 ? 1.643 19.692 -33.269 1.00 70.94 506 LYS A O 1
ATOM 3817 N N . LYS A 1 507 ? 1.759 18.194 -31.608 1.00 71.00 507 LYS A N 1
ATOM 3818 C CA . LYS A 1 507 ? 1.058 17.128 -32.340 1.00 71.00 507 LYS A CA 1
ATOM 3819 C C . LYS A 1 507 ? -0.275 16.761 -31.690 1.00 71.00 507 LYS A C 1
ATOM 3821 O O . LYS A 1 507 ? -1.081 16.166 -32.393 1.0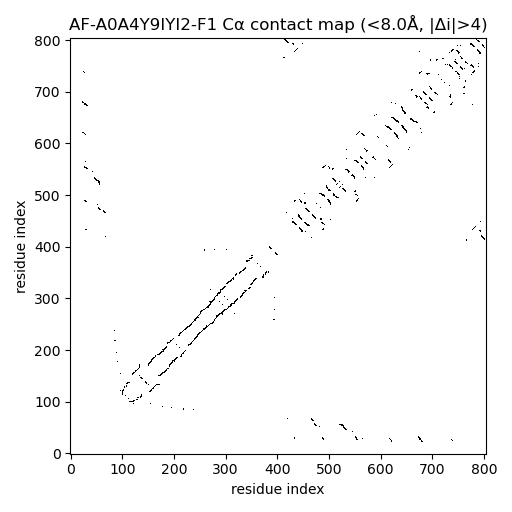0 71.00 507 LYS A O 1
ATOM 3826 N N . GLY A 1 508 ? -0.566 17.232 -30.479 1.00 74.12 508 GLY A N 1
ATOM 3827 C CA . GLY A 1 508 ? -1.812 16.943 -29.770 1.00 74.12 508 GLY A CA 1
ATOM 3828 C C . GLY A 1 508 ? -1.780 15.563 -29.123 1.00 74.12 508 GLY A C 1
ATOM 3829 O O . GLY A 1 508 ? -0.696 15.060 -28.818 1.00 74.12 508 GLY A O 1
ATOM 3830 N N . GLY A 1 509 ? -2.957 14.968 -28.936 1.00 80.06 509 GLY A N 1
ATOM 3831 C CA . GLY A 1 509 ? -3.113 13.693 -28.257 1.00 80.06 509 GLY A CA 1
ATOM 3832 C C . GLY A 1 509 ? -2.358 12.564 -28.948 1.00 80.06 509 GLY A C 1
ATOM 3833 O O . GLY A 1 509 ? -2.286 12.501 -30.179 1.00 80.06 509 GLY A O 1
ATOM 3834 N N . ILE A 1 510 ? -1.801 11.660 -28.150 1.00 83.94 510 ILE A N 1
ATOM 3835 C CA . ILE A 1 510 ? -1.071 10.482 -28.614 1.00 83.94 510 ILE A CA 1
ATOM 3836 C C . ILE A 1 510 ? -1.576 9.202 -27.947 1.00 83.94 510 ILE A C 1
ATOM 3838 O O . ILE A 1 510 ? -2.070 9.214 -26.818 1.00 83.94 510 ILE A O 1
ATOM 3842 N N . LEU A 1 511 ? -1.367 8.093 -28.649 1.00 87.06 511 LEU A N 1
ATOM 3843 C CA . LEU A 1 511 ? -1.285 6.751 -28.092 1.00 87.06 511 LEU A CA 1
ATOM 3844 C C . LEU A 1 511 ? 0.160 6.271 -28.232 1.00 87.06 511 LEU A C 1
ATOM 3846 O O . LEU A 1 511 ? 0.657 6.147 -29.350 1.00 87.06 511 LEU A O 1
ATOM 3850 N N . GLY A 1 512 ? 0.827 6.008 -27.113 1.00 86.50 512 GLY A N 1
ATOM 3851 C CA . GLY A 1 512 ? 2.191 5.497 -27.075 1.00 86.50 512 GLY A CA 1
ATOM 3852 C C . GLY A 1 512 ? 2.294 4.093 -26.491 1.00 86.50 512 GLY A C 1
ATOM 3853 O O . GLY A 1 512 ? 1.424 3.667 -25.732 1.00 86.50 512 GLY A O 1
ATOM 3854 N N . TRP A 1 513 ? 3.374 3.382 -26.810 1.00 86.94 513 TRP A N 1
ATOM 3855 C CA . TRP A 1 513 ? 3.756 2.164 -26.104 1.00 86.94 513 TRP A CA 1
ATOM 3856 C C . TRP A 1 513 ? 5.264 1.998 -25.958 1.00 86.94 513 TRP A C 1
ATOM 3858 O O . TRP A 1 513 ? 6.063 2.446 -26.787 1.00 86.94 513 TRP A O 1
ATOM 3868 N N . ILE A 1 514 ? 5.626 1.296 -24.891 1.00 85.69 514 ILE A N 1
ATOM 3869 C CA . ILE A 1 514 ? 6.989 0.981 -24.484 1.00 85.69 514 ILE A CA 1
ATOM 3870 C C . ILE A 1 514 ? 7.049 -0.533 -24.300 1.00 85.69 514 ILE A C 1
ATOM 3872 O O . ILE A 1 514 ? 6.230 -1.113 -23.587 1.00 85.69 514 ILE A O 1
ATOM 3876 N N . ASN A 1 515 ? 7.995 -1.184 -24.973 1.00 83.06 515 ASN A N 1
ATOM 3877 C CA . ASN A 1 515 ? 8.239 -2.610 -24.768 1.00 83.06 515 ASN A CA 1
ATOM 3878 C C . ASN A 1 515 ? 8.917 -2.814 -23.409 1.00 83.06 515 ASN A C 1
ATOM 3880 O O . ASN A 1 515 ? 9.813 -2.046 -23.075 1.00 83.06 515 ASN A O 1
ATOM 3884 N N . CYS A 1 516 ? 8.505 -3.825 -22.645 1.00 76.94 516 CYS A N 1
ATOM 3885 C CA . CYS A 1 516 ? 9.070 -4.143 -21.333 1.00 76.94 516 CYS A CA 1
ATOM 3886 C C . CYS A 1 516 ? 9.710 -5.538 -21.332 1.00 76.94 516 CYS A C 1
ATOM 3888 O O . CYS A 1 516 ? 9.237 -6.453 -22.010 1.00 76.94 516 CYS A O 1
ATOM 3890 N N . ASP A 1 517 ? 10.748 -5.719 -20.515 1.00 68.88 517 ASP A N 1
ATOM 3891 C CA . ASP A 1 517 ? 11.468 -6.986 -20.367 1.00 68.88 517 ASP A CA 1
ATOM 3892 C C . ASP A 1 517 ? 10.899 -7.763 -19.174 1.00 68.88 517 ASP A C 1
ATOM 3894 O O . ASP A 1 517 ? 11.355 -7.637 -18.043 1.00 68.88 517 ASP A O 1
ATOM 3898 N N . GLY A 1 518 ? 9.850 -8.559 -19.399 1.00 62.59 518 GLY A N 1
ATOM 3899 C CA . GLY A 1 518 ? 9.252 -9.359 -18.319 1.00 62.59 518 GLY A CA 1
ATOM 3900 C C . GLY A 1 518 ? 8.569 -8.525 -17.225 1.00 62.59 518 GLY A C 1
ATOM 3901 O O . GLY A 1 518 ? 8.518 -8.956 -16.078 1.00 62.59 518 GLY A O 1
ATOM 3902 N N . GLY A 1 519 ? 8.044 -7.346 -17.580 1.00 62.97 519 GLY A N 1
ATOM 3903 C CA . GLY A 1 519 ? 7.337 -6.439 -16.663 1.00 62.97 519 GLY A CA 1
ATOM 3904 C C . GLY A 1 519 ? 8.184 -5.280 -16.135 1.00 62.97 519 GLY A C 1
ATOM 3905 O O . GLY A 1 519 ? 7.635 -4.309 -15.629 1.00 62.97 519 GLY A O 1
ATOM 3906 N N . THR A 1 520 ? 9.501 -5.300 -16.311 1.00 70.25 520 THR A N 1
ATOM 3907 C CA . THR A 1 520 ? 10.360 -4.164 -15.954 1.00 70.25 520 THR A CA 1
ATOM 3908 C C . THR A 1 520 ? 10.668 -3.295 -17.170 1.00 70.25 520 THR A C 1
ATOM 3910 O O . THR A 1 520 ? 10.553 -3.730 -18.323 1.00 70.25 520 THR A O 1
ATOM 3913 N N . PHE A 1 521 ? 11.045 -2.034 -16.935 1.00 78.31 521 PHE A N 1
ATOM 3914 C CA . PHE A 1 521 ? 11.533 -1.185 -18.021 1.00 78.31 521 PHE A CA 1
ATOM 3915 C C . PHE A 1 521 ? 12.789 -1.799 -18.667 1.00 78.31 521 PHE A C 1
ATOM 3917 O O . PHE A 1 521 ? 13.596 -2.411 -17.959 1.00 78.31 521 PHE A O 1
ATOM 3924 N N . PRO A 1 522 ? 12.987 -1.620 -19.987 1.00 68.62 522 PRO A N 1
ATOM 3925 C CA . PRO A 1 522 ? 14.177 -2.107 -20.677 1.00 68.62 522 PRO A CA 1
ATOM 3926 C C . PRO A 1 522 ? 15.467 -1.623 -20.018 1.00 68.62 522 PRO A C 1
ATOM 3928 O O . PRO A 1 522 ? 15.614 -0.442 -19.695 1.00 68.62 522 PRO A O 1
ATOM 3931 N N . THR A 1 523 ? 16.432 -2.527 -19.861 1.00 58.91 523 THR A N 1
ATOM 3932 C CA . THR A 1 523 ? 17.735 -2.194 -19.269 1.00 58.91 523 THR A CA 1
ATOM 3933 C C . THR A 1 523 ? 18.697 -1.587 -20.307 1.00 58.91 523 THR A C 1
ATOM 3935 O O . THR A 1 523 ? 18.668 -1.923 -21.493 1.00 58.91 523 THR A O 1
ATOM 3938 N N . GLY A 1 524 ? 19.568 -0.664 -19.872 1.00 51.47 524 GLY A N 1
ATOM 3939 C CA . GLY A 1 524 ? 20.698 -0.164 -20.674 1.00 51.47 524 GLY A CA 1
ATOM 3940 C C . GLY A 1 524 ? 20.402 0.925 -21.721 1.00 51.47 524 GLY A C 1
ATOM 3941 O O . GLY A 1 524 ? 20.920 0.830 -22.828 1.00 51.47 524 GLY A O 1
ATOM 3942 N N . ASN A 1 525 ? 19.623 1.967 -21.394 1.00 57.09 525 ASN A N 1
ATOM 3943 C CA . ASN A 1 525 ? 19.270 3.093 -22.294 1.00 57.09 525 ASN A CA 1
ATOM 3944 C C . ASN A 1 525 ? 18.624 2.684 -23.636 1.00 57.09 525 ASN A C 1
ATOM 3946 O O . ASN A 1 525 ? 18.649 3.441 -24.601 1.00 57.09 525 ASN A O 1
ATOM 3950 N N . ASN A 1 526 ? 18.017 1.497 -23.699 1.00 66.06 526 ASN A N 1
ATOM 3951 C CA . ASN A 1 526 ? 17.371 0.979 -24.907 1.00 66.06 526 ASN A CA 1
ATOM 3952 C C . ASN A 1 526 ? 15.846 1.166 -24.904 1.00 66.06 526 ASN A C 1
ATOM 3954 O O . ASN A 1 526 ? 15.173 0.684 -25.815 1.00 66.06 526 ASN A O 1
ATOM 3958 N N . ALA A 1 527 ? 15.278 1.822 -23.886 1.00 74.94 527 ALA A N 1
ATOM 3959 C CA . ALA A 1 527 ? 13.842 2.051 -23.832 1.00 74.94 527 ALA A CA 1
ATOM 3960 C C . ALA A 1 527 ? 13.417 3.031 -24.925 1.00 74.94 527 ALA A C 1
ATOM 3962 O O . ALA A 1 527 ? 13.979 4.117 -25.080 1.00 74.94 527 ALA A O 1
ATOM 3963 N N . LYS A 1 528 ? 12.400 2.622 -25.680 1.00 79.44 528 LYS A N 1
ATOM 3964 C CA . LYS A 1 528 ? 11.860 3.381 -26.799 1.00 79.44 528 LYS A CA 1
ATOM 3965 C C . LYS A 1 528 ? 10.377 3.623 -26.600 1.00 79.44 528 LYS A C 1
ATOM 3967 O O . LYS A 1 528 ? 9.625 2.668 -26.400 1.00 79.44 528 LYS A O 1
ATOM 3972 N N . LEU A 1 529 ? 9.970 4.883 -26.713 1.00 82.75 529 LEU A N 1
ATOM 3973 C CA . LEU A 1 529 ? 8.572 5.233 -26.904 1.00 82.75 529 LEU A CA 1
ATOM 3974 C C . LEU A 1 529 ? 8.264 5.167 -28.396 1.00 82.75 529 LEU A C 1
ATOM 3976 O O . LEU A 1 529 ? 8.850 5.888 -29.205 1.00 82.75 529 LEU A O 1
ATOM 3980 N N . ASN A 1 530 ? 7.325 4.301 -28.740 1.00 81.06 530 ASN A N 1
ATOM 3981 C CA . ASN A 1 530 ? 6.680 4.319 -30.041 1.00 81.06 530 ASN A CA 1
ATOM 3982 C C . ASN A 1 530 ? 5.332 5.002 -29.870 1.00 81.06 530 ASN A C 1
ATOM 3984 O O . ASN A 1 530 ? 4.695 4.824 -28.830 1.00 81.06 530 ASN A O 1
ATOM 3988 N N . LEU A 1 531 ? 4.902 5.795 -30.846 1.00 81.75 531 LEU A N 1
ATOM 3989 C CA . LEU A 1 531 ? 3.636 6.505 -30.729 1.00 81.75 531 LEU A CA 1
ATOM 3990 C C . LEU A 1 531 ? 2.901 6.664 -32.050 1.00 81.75 531 LEU A C 1
ATOM 3992 O O . LEU A 1 531 ? 3.472 6.606 -33.140 1.00 81.75 531 LEU A O 1
ATOM 3996 N N . ILE A 1 532 ? 1.606 6.907 -31.903 1.00 78.81 532 ILE A N 1
ATOM 3997 C CA . ILE A 1 532 ? 0.684 7.300 -32.953 1.00 78.81 532 ILE A CA 1
ATOM 3998 C C . ILE A 1 532 ? -0.032 8.562 -32.477 1.00 78.81 532 ILE A C 1
ATOM 4000 O O . ILE A 1 532 ? -0.509 8.622 -31.342 1.00 78.81 532 ILE A O 1
ATOM 4004 N N . THR A 1 533 ? -0.127 9.574 -33.334 1.00 77.56 533 THR A N 1
ATOM 4005 C CA . THR A 1 533 ? -0.948 10.756 -33.034 1.00 77.56 533 THR A CA 1
ATOM 4006 C C . THR A 1 533 ? -2.431 10.422 -33.178 1.00 77.56 533 THR A C 1
ATOM 4008 O O . THR A 1 533 ? -2.834 9.819 -34.174 1.00 77.56 533 THR A O 1
ATOM 4011 N N . LEU A 1 534 ? -3.250 10.858 -32.228 1.00 76.69 534 LEU A N 1
ATOM 4012 C CA . LEU A 1 534 ? -4.703 10.715 -32.279 1.00 76.69 534 LEU A CA 1
ATOM 4013 C C . LEU A 1 534 ? -5.324 11.640 -33.336 1.00 76.69 534 LEU A C 1
ATOM 4015 O O . LEU A 1 534 ? -4.653 12.502 -33.916 1.00 76.69 534 LEU A O 1
ATOM 4019 N N . TYR A 1 535 ? -6.603 11.406 -33.637 1.00 71.06 535 TYR A N 1
ATOM 4020 C CA . TYR A 1 535 ? -7.276 12.012 -34.781 1.00 71.06 535 TYR A CA 1
ATOM 4021 C C . TYR A 1 535 ? -7.311 13.545 -34.706 1.00 71.06 535 TYR A C 1
ATOM 4023 O O . TYR A 1 535 ? -7.580 14.140 -33.662 1.00 71.06 535 TYR A O 1
ATOM 4031 N N . LYS A 1 536 ? -7.107 14.184 -35.864 1.00 66.31 536 LYS A N 1
ATOM 4032 C CA . LYS A 1 536 ? -7.315 15.620 -36.072 1.00 66.31 536 LYS A CA 1
ATOM 4033 C C . LYS A 1 536 ? -8.369 15.847 -37.130 1.00 66.31 536 LYS A C 1
ATOM 4035 O O . LYS A 1 536 ? -8.344 15.238 -38.201 1.00 66.31 536 LYS A O 1
ATOM 4040 N N . GLU A 1 537 ? -9.274 16.768 -36.854 1.00 59.75 537 GLU A N 1
ATOM 4041 C CA . GLU A 1 537 ? -10.289 17.139 -37.818 1.00 59.75 537 GLU A CA 1
ATOM 4042 C C . GLU A 1 537 ? -9.734 18.154 -38.820 1.00 59.75 537 GLU A C 1
ATOM 4044 O O . GLU A 1 537 ? -9.044 19.105 -38.458 1.00 59.75 537 GLU A O 1
ATOM 4049 N N . GLN A 1 538 ? -10.015 17.929 -40.100 1.00 60.69 538 GLN A N 1
ATOM 4050 C CA . GLN A 1 538 ? -9.568 18.776 -41.198 1.00 60.69 538 GLN A CA 1
ATOM 4051 C C . GLN A 1 538 ? -10.630 19.826 -41.523 1.00 60.69 538 GLN A C 1
ATOM 4053 O O . GLN A 1 538 ? -11.811 19.505 -41.658 1.00 60.69 538 GLN A O 1
ATOM 4058 N N . TYR A 1 539 ? -10.193 21.061 -41.741 1.00 57.25 539 TYR A N 1
ATOM 4059 C CA . TYR A 1 539 ? -11.035 22.189 -42.106 1.00 57.25 539 TYR A CA 1
ATOM 4060 C C . TYR A 1 539 ? -10.434 22.966 -43.269 1.00 57.25 539 TYR A C 1
ATOM 4062 O O . TYR A 1 539 ? -9.220 23.025 -43.443 1.00 57.25 539 TYR A O 1
ATOM 4070 N N . VAL A 1 540 ? -11.297 23.592 -44.063 1.00 54.88 540 VAL A N 1
ATOM 4071 C CA . VAL A 1 540 ? -10.884 24.459 -45.168 1.00 54.88 540 VAL A CA 1
ATOM 4072 C C . VAL A 1 540 ? -11.355 25.873 -44.861 1.00 54.88 540 VAL A C 1
ATOM 4074 O O . VAL A 1 540 ? -12.556 26.106 -44.710 1.00 54.88 540 VAL A O 1
ATOM 4077 N N . VAL A 1 541 ? -10.414 26.811 -44.754 1.00 52.47 541 VAL A N 1
ATOM 4078 C CA . VAL A 1 541 ? -10.693 28.240 -44.554 1.00 52.47 541 VAL A CA 1
ATOM 4079 C C . VAL A 1 541 ? -10.113 28.993 -45.748 1.00 52.47 541 VAL A C 1
ATOM 4081 O O . VAL A 1 541 ? -8.906 29.170 -45.859 1.00 52.47 541 VAL A O 1
ATOM 4084 N N . GLY A 1 542 ? -10.974 29.420 -46.675 1.00 69.19 542 GLY A N 1
ATOM 4085 C CA . GLY A 1 542 ? -10.515 29.981 -47.951 1.00 69.19 542 GLY A CA 1
ATOM 4086 C C . GLY A 1 542 ? -9.895 28.906 -48.855 1.00 69.19 542 GLY A C 1
ATOM 4087 O O . GLY A 1 542 ? -10.554 27.907 -49.136 1.00 69.19 542 GLY A O 1
ATOM 4088 N N . GLU A 1 543 ? -8.660 29.122 -49.322 1.00 58.84 543 GLU A N 1
ATOM 4089 C CA . GLU A 1 543 ? -7.870 28.134 -50.089 1.00 58.84 543 GLU A CA 1
ATOM 4090 C C . GLU A 1 543 ? -6.970 27.261 -49.192 1.00 58.84 543 GLU A C 1
ATOM 4092 O O . GLU A 1 543 ? -6.395 26.279 -49.665 1.00 58.84 543 GLU A O 1
ATOM 4097 N N . ASP A 1 544 ? -6.876 27.580 -47.898 1.00 48.19 544 ASP A N 1
ATOM 4098 C CA . ASP A 1 544 ? -5.984 26.898 -46.967 1.00 48.19 544 ASP A CA 1
ATOM 4099 C C . ASP A 1 544 ? -6.669 25.696 -46.306 1.00 48.19 544 ASP A C 1
ATOM 4101 O O . ASP A 1 544 ? -7.811 25.765 -45.838 1.00 48.19 544 ASP A O 1
ATOM 4105 N N . THR A 1 545 ? -5.937 24.582 -46.237 1.00 56.19 545 THR A N 1
ATOM 4106 C CA . THR A 1 545 ? -6.304 23.417 -45.426 1.00 56.19 545 THR A CA 1
ATOM 4107 C C . THR A 1 545 ? -5.668 23.548 -44.047 1.00 56.19 545 THR A C 1
ATOM 4109 O O . THR A 1 545 ? -4.448 23.623 -43.928 1.00 56.19 545 THR A O 1
ATOM 4112 N N . LEU A 1 546 ? -6.502 23.545 -43.012 1.00 55.25 546 LEU A N 1
ATOM 4113 C CA . LEU A 1 546 ? -6.120 23.596 -41.606 1.00 55.25 546 LEU A CA 1
ATOM 4114 C C . LEU A 1 546 ? -6.538 22.294 -40.915 1.00 55.25 546 LEU A C 1
ATOM 4116 O O . LEU A 1 546 ? -7.504 21.649 -41.318 1.00 55.25 546 LEU A O 1
ATOM 4120 N N . TYR A 1 547 ? -5.842 21.926 -39.846 1.00 56.91 547 TYR A N 1
ATOM 4121 C CA . TYR A 1 547 ? -6.222 20.809 -38.983 1.00 56.91 547 TYR A CA 1
ATOM 4122 C C . TYR A 1 547 ? -6.486 21.318 -37.571 1.00 56.91 547 TYR A C 1
ATOM 4124 O O . TYR A 1 547 ? -5.835 22.263 -37.123 1.00 56.91 547 TYR A O 1
ATOM 4132 N N . SER A 1 548 ? -7.429 20.692 -36.868 1.00 54.75 548 SER A N 1
ATOM 4133 C CA . SER A 1 548 ? -7.630 20.929 -35.444 1.00 54.75 548 SER A CA 1
ATOM 4134 C C . SER A 1 548 ? -6.333 20.623 -34.696 1.00 54.75 548 SER A C 1
ATOM 4136 O O . SER A 1 548 ? -5.615 19.670 -35.022 1.00 54.75 548 SER A O 1
ATOM 4138 N N . ASN A 1 549 ? -6.040 21.392 -33.648 1.00 53.31 549 ASN A N 1
ATOM 4139 C CA . ASN A 1 549 ? -5.091 20.936 -32.639 1.00 53.31 549 ASN A CA 1
ATOM 4140 C C . ASN A 1 549 ? -5.663 19.609 -32.131 1.00 53.31 549 ASN A C 1
ATOM 4142 O O . ASN A 1 549 ? -6.809 19.597 -31.693 1.00 53.31 549 ASN A O 1
ATOM 4146 N N . GLY A 1 550 ? -4.941 18.490 -32.239 1.00 55.47 550 GLY A N 1
ATOM 4147 C CA . GLY A 1 550 ? -5.432 17.143 -31.869 1.00 55.47 550 GLY A CA 1
ATOM 4148 C C . GLY A 1 550 ? -5.781 16.965 -30.386 1.00 55.47 550 GLY A C 1
ATOM 4149 O O . GLY A 1 550 ? -5.868 15.837 -29.919 1.00 55.47 550 GLY A O 1
ATOM 4150 N N . GLY A 1 551 ? -5.921 18.081 -29.663 1.00 68.56 551 GLY A N 1
ATOM 4151 C CA . GLY A 1 551 ? -6.258 18.228 -28.259 1.00 68.56 551 GLY A CA 1
ATOM 4152 C C . GLY A 1 551 ? -5.424 17.341 -27.357 1.00 68.56 551 GLY A C 1
ATOM 4153 O O . GLY A 1 551 ? -4.259 17.095 -27.668 1.00 68.56 551 GLY A O 1
ATOM 4154 N N . SER A 1 552 ? -6.031 16.891 -26.262 1.00 76.25 552 SER A N 1
ATOM 4155 C CA . SER A 1 552 ? -5.395 16.010 -25.289 1.00 76.25 552 SER A CA 1
ATOM 4156 C C . SER A 1 552 ? -5.749 14.543 -25.512 1.00 76.25 552 SER A C 1
ATOM 4158 O O . SER A 1 552 ? -6.913 14.213 -25.767 1.00 76.25 552 SER A O 1
ATOM 4160 N N . GLY A 1 553 ? -4.750 13.665 -25.408 1.00 82.56 553 GLY A N 1
ATOM 4161 C CA . GLY A 1 553 ? -4.936 12.224 -25.289 1.00 82.56 553 GLY A CA 1
ATOM 4162 C C . GLY A 1 553 ? -5.253 11.896 -23.838 1.00 82.56 553 GLY A C 1
ATOM 4163 O O . GLY A 1 553 ? -4.368 11.925 -22.984 1.00 82.56 553 GLY A O 1
ATOM 4164 N N . ASN A 1 554 ? -6.518 11.600 -23.549 1.00 84.06 554 ASN A N 1
ATOM 4165 C CA . ASN A 1 554 ? -6.994 11.536 -22.177 1.00 84.06 554 ASN A CA 1
ATOM 4166 C C . ASN A 1 554 ? -6.777 10.157 -21.562 1.00 84.06 554 ASN A C 1
ATOM 4168 O O . ASN A 1 554 ? -6.142 10.062 -20.521 1.00 84.06 554 ASN A O 1
ATOM 4172 N N . CYS A 1 555 ? -7.320 9.104 -22.167 1.00 90.44 555 CYS A N 1
ATOM 4173 C CA . CYS A 1 555 ? -7.408 7.776 -21.557 1.00 90.44 555 CYS A CA 1
ATOM 4174 C C . CYS A 1 555 ? -7.236 6.669 -22.594 1.00 90.44 555 CYS A C 1
ATOM 4176 O O . CYS A 1 555 ? -7.518 6.882 -23.771 1.00 90.44 555 CYS A O 1
ATOM 4178 N N . ILE A 1 556 ? -6.801 5.489 -22.146 1.00 92.12 556 ILE A N 1
ATOM 4179 C CA . ILE A 1 556 ? -6.734 4.258 -22.939 1.00 92.12 556 ILE A CA 1
ATOM 4180 C C . ILE A 1 556 ? -7.268 3.055 -22.149 1.00 92.12 556 ILE A C 1
ATOM 4182 O O . ILE A 1 556 ? -6.840 2.834 -21.022 1.00 92.12 556 ILE A O 1
ATOM 4186 N N . ILE A 1 557 ? -8.108 2.225 -22.776 1.00 92.75 557 ILE A N 1
ATOM 4187 C CA . ILE A 1 557 ? -8.526 0.906 -22.268 1.00 92.75 557 ILE A CA 1
ATOM 4188 C C . ILE A 1 557 ? -8.070 -0.242 -23.175 1.00 92.75 557 ILE A C 1
ATOM 4190 O O . ILE A 1 557 ? -7.878 -0.073 -24.384 1.00 92.75 557 ILE A O 1
ATOM 4194 N N . ARG A 1 558 ? -8.002 -1.446 -22.595 1.00 91.25 558 ARG A N 1
ATOM 4195 C CA . ARG A 1 558 ? -7.939 -2.721 -23.317 1.00 91.25 558 ARG A CA 1
ATOM 4196 C C . ARG A 1 558 ? -9.338 -3.343 -23.397 1.00 91.25 558 ARG A C 1
ATOM 4198 O O . ARG A 1 558 ? -9.903 -3.701 -22.371 1.00 91.25 558 ARG A O 1
ATOM 4205 N N . ASN A 1 559 ? -9.871 -3.528 -24.606 1.00 88.56 559 ASN A N 1
ATOM 4206 C CA . ASN A 1 559 ? -11.153 -4.201 -24.848 1.00 88.56 559 ASN A CA 1
ATOM 4207 C C . ASN A 1 559 ? -10.976 -5.343 -25.864 1.00 88.56 559 ASN A C 1
ATOM 4209 O O . ASN A 1 559 ? -10.918 -5.117 -27.073 1.00 88.56 559 ASN A O 1
ATOM 4213 N N . GLY A 1 560 ? -10.872 -6.585 -25.384 1.00 86.19 560 GLY A N 1
ATOM 4214 C CA . GLY A 1 560 ? -10.828 -7.777 -26.241 1.00 86.19 560 GLY A CA 1
ATOM 4215 C C . GLY A 1 560 ? -9.615 -7.815 -27.174 1.00 86.19 560 GLY A C 1
ATOM 4216 O O . GLY A 1 560 ? -8.510 -8.107 -26.740 1.00 86.19 560 GLY A O 1
ATOM 4217 N N . GLU A 1 561 ? -9.786 -7.511 -28.459 1.00 85.50 561 GLU A N 1
ATOM 4218 C CA . GLU A 1 561 ? -8.705 -7.407 -29.462 1.00 85.50 561 GLU A CA 1
ATOM 4219 C C . GLU A 1 561 ? -8.377 -5.950 -29.831 1.00 85.50 561 GLU A C 1
ATOM 4221 O O . GLU A 1 561 ? -7.655 -5.697 -30.792 1.00 85.50 561 GLU A O 1
ATOM 4226 N N . TYR A 1 562 ? -8.876 -4.982 -29.056 1.00 85.56 562 TYR A N 1
ATOM 4227 C CA . TYR A 1 562 ? -8.717 -3.558 -29.331 1.00 85.56 562 TYR A CA 1
ATOM 4228 C C . TYR A 1 562 ? -8.082 -2.787 -28.171 1.00 85.56 562 TYR A C 1
ATOM 4230 O O . TYR A 1 562 ? -8.255 -3.136 -26.997 1.00 85.56 562 TYR A O 1
ATOM 4238 N N . TYR A 1 563 ? -7.370 -1.721 -28.527 1.00 88.94 563 TYR A N 1
ATOM 4239 C CA . TYR A 1 563 ? -7.121 -0.572 -27.663 1.00 88.94 563 TYR A CA 1
ATOM 4240 C C . TYR A 1 563 ? -8.082 0.537 -28.055 1.00 88.94 563 TYR A C 1
ATOM 4242 O O . TYR A 1 563 ? -8.291 0.776 -29.246 1.00 88.94 563 TYR A O 1
ATOM 4250 N N . GLN A 1 564 ? -8.673 1.201 -27.070 1.00 88.31 564 GLN A N 1
ATOM 4251 C CA . GLN A 1 564 ? -9.615 2.287 -27.319 1.00 88.31 564 GLN A CA 1
ATOM 4252 C C . GLN A 1 564 ? -9.220 3.500 -26.494 1.00 88.31 564 GLN A C 1
ATOM 4254 O O . GLN A 1 564 ? -8.947 3.362 -25.301 1.00 88.31 564 GLN A O 1
ATOM 4259 N N . THR A 1 565 ? -9.163 4.664 -27.133 1.00 87.06 565 THR A N 1
ATOM 4260 C CA . THR A 1 565 ? -8.738 5.914 -26.503 1.00 87.06 565 THR A CA 1
ATOM 4261 C C . THR A 1 565 ? -9.894 6.884 -26.352 1.00 87.06 565 THR A C 1
ATOM 4263 O O . THR A 1 565 ? -10.817 6.882 -27.162 1.00 87.06 565 THR A O 1
ATOM 4266 N N . ALA A 1 566 ? -9.831 7.712 -25.312 1.00 85.25 566 ALA A N 1
ATOM 4267 C CA . ALA A 1 566 ? -10.604 8.941 -25.203 1.00 85.25 566 ALA A CA 1
ATOM 4268 C C . ALA A 1 566 ? -9.663 10.127 -25.417 1.00 85.25 566 ALA A C 1
ATOM 4270 O O . ALA A 1 566 ? -8.558 10.152 -24.869 1.00 85.25 566 ALA A O 1
ATOM 4271 N N . SER A 1 567 ? -10.107 11.112 -26.181 1.00 78.88 567 SER A N 1
ATOM 4272 C CA . SER A 1 567 ? -9.375 12.333 -26.478 1.00 78.88 567 SER A CA 1
ATOM 4273 C C . SER A 1 567 ? -10.335 13.514 -26.582 1.00 78.88 567 SER A C 1
ATOM 4275 O O . SER A 1 567 ? -11.557 13.365 -26.677 1.00 78.88 567 SER A O 1
ATOM 4277 N N . VAL A 1 568 ? -9.787 14.723 -26.640 1.00 73.06 568 VAL A N 1
ATOM 4278 C CA . VAL A 1 568 ? -10.589 15.917 -26.957 1.00 73.06 568 VAL A CA 1
ATOM 4279 C C . VAL A 1 568 ? -11.300 15.795 -28.308 1.00 73.06 568 VAL A C 1
ATOM 4281 O O . VAL A 1 568 ? -12.376 16.370 -28.478 1.00 73.06 568 VAL A O 1
ATOM 4284 N N . ALA A 1 569 ? -10.738 15.018 -29.238 1.00 69.44 569 ALA A N 1
ATOM 4285 C CA . ALA A 1 569 ? -11.311 14.761 -30.554 1.00 69.44 569 ALA A CA 1
ATOM 4286 C C . ALA A 1 569 ? -12.396 13.663 -30.557 1.00 69.44 569 ALA A C 1
ATOM 4288 O O . ALA A 1 569 ? -13.098 13.514 -31.560 1.00 69.44 569 ALA A O 1
ATOM 4289 N N . GLY A 1 570 ? -12.564 12.921 -29.457 1.00 75.25 570 GLY A N 1
ATOM 4290 C CA . GLY A 1 570 ? -13.581 11.883 -29.306 1.00 75.25 570 GLY A CA 1
ATOM 4291 C C . GLY A 1 570 ? -12.991 10.553 -28.862 1.00 75.25 570 GLY A C 1
ATOM 4292 O O . GLY A 1 570 ? -12.230 10.509 -27.900 1.00 75.25 570 GLY A O 1
ATOM 4293 N N . PHE A 1 571 ? -13.387 9.466 -29.527 1.00 80.56 571 PHE A N 1
ATOM 4294 C CA . PHE A 1 571 ? -12.926 8.121 -29.194 1.00 80.56 571 PHE A CA 1
ATOM 4295 C C . PHE A 1 571 ? -12.409 7.387 -30.428 1.00 80.56 571 PHE A C 1
ATOM 4297 O O . PHE A 1 571 ? -13.080 7.320 -31.464 1.00 80.56 571 PHE A O 1
ATOM 4304 N N . GLU A 1 572 ? -11.227 6.795 -30.305 1.00 82.12 572 GLU A N 1
ATOM 4305 C CA . GLU A 1 572 ? -10.566 6.060 -31.380 1.00 82.12 572 GLU A CA 1
ATOM 4306 C C . GLU A 1 572 ? -10.368 4.589 -31.003 1.00 82.12 572 GLU A C 1
ATOM 4308 O O . GLU A 1 572 ? -10.099 4.260 -29.849 1.00 82.12 572 GLU A O 1
ATOM 4313 N N . THR A 1 573 ? -10.503 3.695 -31.987 1.00 83.12 573 THR A N 1
ATOM 4314 C CA . THR A 1 573 ? -10.338 2.247 -31.809 1.00 83.12 573 THR A CA 1
ATOM 4315 C C . THR A 1 573 ? -9.182 1.747 -32.674 1.00 83.12 573 THR A C 1
ATOM 4317 O O . THR A 1 573 ? -9.168 1.906 -33.900 1.00 83.12 573 THR A O 1
ATOM 4320 N N . PHE A 1 574 ? -8.249 1.044 -32.039 1.00 81.25 574 PHE A N 1
ATOM 4321 C CA . PHE A 1 574 ? -7.074 0.441 -32.658 1.00 81.25 574 PHE A CA 1
ATOM 4322 C C . PHE A 1 574 ? -7.087 -1.071 -32.446 1.00 81.25 574 PHE A C 1
ATOM 4324 O O . PHE A 1 574 ? -7.409 -1.548 -31.363 1.00 81.25 574 PHE A O 1
ATOM 4331 N N . ASN A 1 575 ? -6.735 -1.847 -33.468 1.00 78.31 575 ASN A N 1
ATOM 4332 C CA . ASN A 1 575 ? -6.627 -3.300 -33.347 1.00 78.31 575 ASN A CA 1
ATOM 4333 C C . ASN A 1 575 ? -5.261 -3.674 -32.766 1.00 78.31 575 ASN A C 1
ATOM 4335 O O . ASN A 1 575 ? -4.237 -3.223 -33.269 1.00 78.31 575 ASN A O 1
ATOM 4339 N N . VAL A 1 576 ? -5.234 -4.529 -31.746 1.00 77.88 576 VAL A N 1
ATOM 4340 C CA . VAL A 1 576 ? -3.993 -4.967 -31.090 1.00 77.88 576 VAL A CA 1
ATOM 4341 C C . VAL A 1 576 ? -3.064 -5.701 -32.045 1.00 77.88 576 VAL A C 1
ATOM 4343 O O . VAL A 1 576 ? -1.850 -5.529 -31.959 1.00 77.88 576 VAL A O 1
ATOM 4346 N N . ALA A 1 577 ? -3.616 -6.466 -32.989 1.00 69.69 577 ALA A N 1
ATOM 4347 C CA . ALA A 1 577 ? -2.821 -7.163 -33.997 1.00 69.69 577 ALA A CA 1
ATOM 4348 C C . ALA A 1 577 ? -2.040 -6.204 -34.913 1.00 69.69 577 ALA A C 1
ATOM 4350 O O . ALA A 1 577 ? -1.022 -6.599 -35.477 1.00 69.69 577 ALA A O 1
ATOM 4351 N N . ASP A 1 578 ? -2.487 -4.951 -35.031 1.00 64.88 578 ASP A N 1
ATOM 4352 C CA . ASP A 1 578 ? -1.840 -3.943 -35.867 1.00 64.88 578 ASP A CA 1
ATOM 4353 C C . ASP A 1 578 ? -0.676 -3.244 -35.132 1.00 64.88 578 ASP A C 1
ATOM 4355 O O . ASP A 1 578 ? 0.091 -2.531 -35.768 1.00 64.88 578 ASP A O 1
ATOM 4359 N N . PHE A 1 579 ? -0.463 -3.506 -33.830 1.00 63.03 579 PHE A N 1
ATOM 4360 C CA . PHE A 1 579 ? 0.710 -3.041 -33.069 1.00 63.03 579 PHE A CA 1
ATOM 4361 C C . PHE A 1 579 ? 1.928 -3.955 -33.279 1.00 63.03 579 PHE A C 1
ATOM 4363 O O . PHE A 1 579 ? 2.448 -4.571 -32.340 1.00 63.03 579 PHE A O 1
ATOM 4370 N N . THR A 1 580 ? 2.378 -4.041 -34.535 1.00 52.53 580 THR A N 1
ATOM 4371 C CA . THR A 1 580 ? 3.614 -4.723 -34.959 1.00 52.53 580 THR A CA 1
ATOM 4372 C C . THR A 1 580 ? 4.522 -3.753 -35.718 1.00 52.53 580 THR A C 1
ATOM 4374 O O . THR A 1 580 ? 4.034 -2.821 -36.345 1.00 52.53 580 THR A O 1
ATOM 4377 N N . GLU A 1 581 ? 5.838 -3.986 -35.710 1.00 46.44 581 GLU A N 1
ATOM 4378 C CA . GLU A 1 581 ? 6.881 -3.091 -36.262 1.00 46.44 581 GLU A CA 1
ATOM 4379 C C . GLU A 1 581 ? 6.761 -2.742 -37.768 1.00 46.44 581 GLU A C 1
ATOM 4381 O O . GLU A 1 581 ? 7.634 -2.064 -38.298 1.00 46.44 581 GLU A O 1
ATOM 4386 N N . SER A 1 582 ? 5.749 -3.214 -38.516 1.00 37.84 582 SER A N 1
ATOM 4387 C CA . SER A 1 582 ? 5.774 -3.102 -39.989 1.00 37.84 582 SER A CA 1
ATOM 4388 C C . SER A 1 582 ? 4.465 -2.827 -40.742 1.00 37.84 582 SER A C 1
ATOM 4390 O O . SER A 1 582 ? 4.548 -2.574 -41.945 1.00 37.84 582 SER A O 1
ATOM 4392 N N . THR A 1 583 ? 3.275 -2.786 -40.130 1.00 38.53 583 THR A N 1
ATOM 4393 C CA . THR A 1 583 ? 2.039 -2.426 -40.868 1.00 38.53 583 THR A CA 1
ATOM 4394 C C . THR A 1 583 ? 0.951 -1.845 -39.964 1.00 38.53 583 THR A C 1
ATOM 4396 O O . THR A 1 583 ? 0.476 -2.546 -39.079 1.00 38.53 583 THR A O 1
ATOM 4399 N N . TRP A 1 584 ? 0.485 -0.621 -40.248 1.00 51.12 584 TRP A N 1
ATOM 4400 C CA . TRP A 1 584 ? -0.501 0.103 -39.426 1.00 51.12 584 TRP A CA 1
ATOM 4401 C C . TRP A 1 584 ? -1.797 0.409 -40.184 1.00 51.12 584 TRP A C 1
ATOM 4403 O O . TRP A 1 584 ? -1.748 0.883 -41.324 1.00 51.12 584 TRP A O 1
ATOM 4413 N N . LYS A 1 585 ? -2.962 0.207 -39.545 1.00 43.94 585 LYS A N 1
ATOM 4414 C CA . LYS A 1 585 ? -4.259 0.734 -40.007 1.00 43.94 585 LYS A CA 1
ATOM 4415 C C . LYS A 1 585 ? -5.139 1.166 -38.830 1.00 43.94 585 LYS A C 1
ATOM 4417 O O . LYS A 1 585 ? -5.573 0.347 -38.031 1.00 43.94 585 LYS A O 1
ATOM 4422 N N . LEU A 1 586 ? -5.468 2.457 -38.775 1.00 44.50 586 LEU A N 1
ATOM 4423 C CA . LEU A 1 586 ? -6.592 2.972 -37.989 1.00 44.50 586 LEU A CA 1
ATOM 4424 C C . LEU A 1 586 ? -7.864 2.212 -38.400 1.00 44.50 586 LEU A C 1
ATOM 4426 O O . LEU A 1 586 ? -8.246 2.256 -39.572 1.00 44.50 586 LEU A O 1
ATOM 4430 N N . LYS A 1 587 ? -8.489 1.479 -37.470 1.00 48.16 587 LYS A N 1
ATOM 4431 C CA . LYS A 1 587 ? -9.649 0.631 -37.788 1.00 48.16 587 LYS A CA 1
ATOM 4432 C C . LYS A 1 587 ? -10.931 1.453 -37.912 1.00 48.16 587 LYS A C 1
ATOM 4434 O O . LYS A 1 587 ? -11.686 1.257 -38.863 1.00 48.16 587 LYS A O 1
ATOM 4439 N N . SER A 1 588 ? -11.158 2.378 -36.985 1.00 46.78 588 SER A N 1
ATOM 4440 C CA . SER A 1 588 ? -12.269 3.326 -37.036 1.00 46.78 588 SER A CA 1
ATOM 4441 C C . SER A 1 588 ? -11.989 4.542 -36.150 1.00 46.78 588 SER A C 1
ATOM 4443 O O . SER A 1 588 ? -11.399 4.435 -35.076 1.00 46.78 588 SER A O 1
ATOM 4445 N N . VAL A 1 589 ? -12.420 5.714 -36.620 1.00 50.53 589 VAL A N 1
ATOM 4446 C CA . VAL A 1 589 ? -12.664 6.886 -35.771 1.00 50.53 589 VAL A CA 1
ATOM 4447 C C . VAL A 1 589 ? -14.160 6.908 -35.561 1.00 50.53 589 VAL A C 1
ATOM 4449 O O . VAL A 1 589 ? -14.910 7.101 -36.524 1.00 50.53 589 VAL A O 1
ATOM 4452 N N . ALA A 1 590 ? -14.608 6.694 -34.334 1.00 46.06 590 ALA A N 1
ATOM 4453 C CA . ALA A 1 590 ? -16.010 6.873 -34.042 1.00 46.06 590 ALA A CA 1
ATOM 4454 C C . ALA A 1 590 ? -16.286 8.371 -33.929 1.00 46.06 590 ALA A C 1
ATOM 4456 O O . ALA A 1 590 ? -16.081 9.008 -32.897 1.00 46.06 590 ALA A O 1
ATOM 4457 N N . LYS A 1 591 ? -16.765 8.950 -35.031 1.00 46.75 591 LYS A N 1
ATOM 4458 C CA . LYS A 1 591 ? -17.481 10.220 -34.977 1.00 46.75 591 LYS A CA 1
ATOM 4459 C C . LYS A 1 591 ? -18.816 9.898 -34.327 1.00 46.75 591 LYS A C 1
ATOM 4461 O O . LYS A 1 591 ? -19.712 9.427 -35.025 1.00 46.75 591 LYS A O 1
ATOM 4466 N N . LEU A 1 592 ? -18.916 10.071 -33.005 1.00 40.34 592 LEU A N 1
ATOM 4467 C CA . LEU A 1 592 ? -20.185 9.901 -32.298 1.00 40.34 592 LEU A CA 1
ATOM 4468 C C . LEU A 1 592 ? -21.272 10.635 -33.105 1.00 40.34 592 LEU A C 1
ATOM 4470 O O . LEU A 1 592 ? -21.057 11.798 -33.473 1.00 40.34 592 LEU A O 1
ATOM 4474 N N . PRO A 1 593 ? -22.367 9.954 -33.492 1.00 36.16 593 PRO A N 1
ATOM 4475 C CA . PRO A 1 593 ? -23.361 10.527 -34.380 1.00 36.16 593 PRO A CA 1
ATOM 4476 C C . PRO A 1 593 ? -23.871 11.838 -33.783 1.00 36.16 593 PRO A C 1
ATOM 4478 O O . PRO A 1 593 ? -24.305 11.902 -32.636 1.00 36.16 593 PRO A O 1
ATOM 4481 N N . SER A 1 594 ? -23.732 12.886 -34.591 1.00 36.22 594 SER A N 1
ATOM 4482 C CA . SER A 1 594 ? -24.019 14.287 -34.304 1.00 36.22 594 SER A CA 1
ATOM 4483 C C . SER A 1 594 ? -25.207 14.498 -33.364 1.00 36.22 594 SER A C 1
ATOM 4485 O O . SER A 1 594 ? -26.348 14.216 -33.742 1.00 36.22 594 SER A O 1
ATOM 4487 N N . TRP A 1 595 ? -24.965 15.111 -32.205 1.00 36.88 595 TRP A N 1
ATOM 4488 C CA . TRP A 1 595 ? -26.005 15.900 -31.559 1.00 36.88 595 TRP A CA 1
ATOM 4489 C C . TRP A 1 595 ? -26.212 17.172 -32.392 1.00 36.88 595 TRP A C 1
ATOM 4491 O O . TRP A 1 595 ? -25.260 17.871 -32.740 1.00 36.88 595 TRP A O 1
ATOM 4501 N N . SER A 1 596 ? -27.455 17.473 -32.765 1.00 38.12 596 SER A N 1
ATOM 4502 C CA . SER A 1 596 ? -27.800 18.727 -33.436 1.00 38.12 596 SER A CA 1
ATOM 4503 C C . SER A 1 596 ? -27.826 19.868 -32.418 1.00 38.12 596 SER A C 1
ATOM 4505 O O . SER A 1 596 ? -28.685 19.885 -31.540 1.00 38.12 596 SER A O 1
ATOM 4507 N N . PHE A 1 597 ? -26.884 20.804 -32.543 1.00 38.78 597 PHE A N 1
ATOM 4508 C CA . PHE A 1 597 ? -26.838 22.082 -31.821 1.00 38.78 597 PHE A CA 1
ATOM 4509 C C . PHE A 1 597 ? -28.214 22.774 -31.764 1.00 38.78 597 PHE A C 1
ATOM 4511 O O . PHE A 1 597 ? -28.906 22.818 -32.782 1.00 38.78 597 PHE A O 1
ATOM 4518 N N . ASP A 1 598 ? -28.579 23.346 -30.608 1.00 39.12 598 ASP A N 1
ATOM 4519 C CA . ASP A 1 598 ? -29.715 24.269 -30.480 1.00 39.12 598 ASP A CA 1
ATOM 4520 C C . ASP A 1 598 ? -29.261 25.690 -30.871 1.00 39.12 598 ASP A C 1
ATOM 4522 O O . ASP A 1 598 ? -28.520 26.337 -30.125 1.00 39.12 598 ASP A O 1
ATOM 4526 N N . PRO A 1 599 ? -29.687 26.208 -32.036 1.00 38.34 599 PRO A N 1
ATOM 4527 C CA . PRO A 1 599 ? -29.272 27.515 -32.525 1.00 38.34 599 PRO A CA 1
ATOM 4528 C C . PRO A 1 599 ? -29.886 28.707 -31.783 1.00 38.34 599 PRO A C 1
ATOM 4530 O O . PRO A 1 599 ? -29.641 29.841 -32.191 1.00 38.34 599 PRO A O 1
ATOM 4533 N N . THR A 1 600 ? -30.686 28.492 -30.733 1.00 39.09 600 THR A N 1
ATOM 4534 C CA . THR A 1 600 ? -31.382 29.569 -30.008 1.00 39.09 600 THR A CA 1
ATOM 4535 C C . THR A 1 600 ? -30.579 30.207 -28.867 1.00 39.09 600 THR A C 1
ATOM 4537 O O . THR A 1 600 ? -31.021 31.213 -28.308 1.00 39.09 600 THR A O 1
ATOM 4540 N N . LEU A 1 601 ? -29.380 29.701 -28.550 1.00 42.53 601 LEU A N 1
ATOM 4541 C CA . LEU A 1 601 ? -28.478 30.311 -27.564 1.00 42.53 601 LEU A CA 1
ATOM 4542 C C . LEU A 1 601 ? -27.892 31.636 -28.096 1.00 42.53 601 LEU A C 1
ATOM 4544 O O . LEU A 1 601 ? -27.317 31.693 -29.182 1.00 42.53 601 LEU A O 1
ATOM 4548 N N . ALA A 1 602 ? -28.074 32.716 -27.330 1.00 34.97 602 ALA A N 1
ATOM 4549 C CA . ALA A 1 602 ? -27.998 34.102 -27.809 1.00 34.97 602 ALA A CA 1
ATOM 4550 C C . ALA A 1 602 ? -26.584 34.657 -28.087 1.00 34.97 602 ALA A C 1
ATOM 4552 O O . ALA A 1 602 ? -26.472 35.738 -28.662 1.00 34.97 602 ALA A O 1
ATOM 4553 N N . GLU A 1 603 ? -25.513 33.939 -27.744 1.00 41.38 603 GLU A N 1
ATOM 4554 C CA . GLU A 1 603 ? -24.135 34.359 -28.025 1.00 41.38 603 GLU A CA 1
ATOM 4555 C C . GLU A 1 603 ? -23.334 33.183 -28.599 1.00 41.38 603 GLU A C 1
ATOM 4557 O O . GLU A 1 603 ? -22.841 32.320 -27.879 1.00 41.38 603 GLU A O 1
ATOM 4562 N N . ALA A 1 604 ? -23.235 33.122 -29.930 1.00 38.25 604 ALA A N 1
ATOM 4563 C CA . ALA A 1 604 ? -22.383 32.153 -30.612 1.00 38.25 604 ALA A CA 1
ATOM 4564 C C . ALA A 1 604 ? -20.908 32.616 -30.556 1.00 38.25 604 ALA A C 1
ATOM 4566 O O . ALA A 1 604 ? -20.632 33.749 -30.964 1.00 38.25 604 ALA A O 1
ATOM 4567 N N . PRO A 1 605 ? -19.954 31.773 -30.116 1.00 43.84 605 PRO A N 1
ATOM 4568 C CA . PRO A 1 605 ? -18.533 32.118 -30.130 1.00 43.84 605 PRO A CA 1
ATOM 4569 C C . PRO A 1 605 ? -17.980 32.263 -31.559 1.00 43.84 605 PRO A C 1
ATOM 4571 O O . PRO A 1 605 ? -18.494 31.662 -32.507 1.00 43.84 605 PRO A O 1
ATOM 4574 N N . ALA A 1 606 ? -16.909 33.048 -31.719 1.00 38.00 606 ALA A N 1
ATOM 4575 C CA . ALA A 1 606 ? -16.308 33.366 -33.020 1.00 38.00 606 ALA A CA 1
ATOM 4576 C C . ALA A 1 606 ? -15.557 32.186 -33.673 1.00 38.00 606 ALA A C 1
ATOM 4578 O O . ALA A 1 606 ? -15.322 32.216 -34.882 1.00 38.00 606 ALA A O 1
ATOM 4579 N N . ASN A 1 607 ? -15.205 31.145 -32.907 1.00 42.31 607 ASN A N 1
ATOM 4580 C CA . ASN A 1 607 ? -14.438 29.996 -33.385 1.00 42.31 607 ASN A CA 1
ATOM 4581 C C . ASN A 1 607 ? -15.287 28.705 -33.470 1.00 42.31 607 ASN A C 1
ATOM 4583 O O . ASN A 1 607 ? -15.958 28.352 -32.501 1.00 42.31 607 ASN A O 1
ATOM 4587 N N . PRO A 1 608 ? -15.226 27.929 -34.575 1.00 40.12 608 PRO A N 1
ATOM 4588 C CA . PRO A 1 608 ? -15.985 26.679 -34.733 1.00 40.12 608 PRO A CA 1
ATOM 4589 C C . PRO A 1 608 ? -15.706 25.613 -33.659 1.00 40.12 608 PRO A C 1
ATOM 4591 O O . PRO A 1 608 ? -16.615 24.873 -33.299 1.00 40.12 608 PRO A O 1
ATOM 4594 N N . TRP A 1 609 ? -14.488 25.576 -33.106 1.00 42.12 609 TRP A N 1
ATOM 4595 C CA . TRP A 1 609 ? -14.061 24.654 -32.037 1.00 42.12 609 TRP A CA 1
ATOM 4596 C C . TRP A 1 609 ? -14.764 24.919 -30.696 1.00 42.12 609 TRP A C 1
ATOM 4598 O O . TRP A 1 609 ? -14.869 24.031 -29.860 1.00 42.12 609 TRP A O 1
ATOM 4608 N N . GLU A 1 610 ? -15.262 26.142 -30.494 1.00 42.91 610 GLU A N 1
ATOM 4609 C CA . GLU A 1 610 ? -16.016 26.550 -29.301 1.00 42.91 610 GLU A CA 1
ATOM 4610 C C . GLU A 1 610 ? -17.521 26.256 -29.452 1.00 42.91 610 GLU A C 1
ATOM 4612 O O . GLU A 1 610 ? -18.271 26.366 -28.484 1.00 42.91 610 GLU A O 1
ATOM 4617 N N . ARG A 1 611 ? -17.981 25.874 -30.658 1.00 45.84 611 ARG A N 1
ATOM 4618 C CA . ARG A 1 611 ? -19.398 25.589 -30.952 1.00 45.84 611 ARG A CA 1
ATOM 4619 C C . ARG A 1 611 ? -19.818 24.146 -30.668 1.00 45.84 611 ARG A C 1
ATOM 4621 O O . ARG A 1 611 ? -21.018 23.905 -30.592 1.00 45.84 611 ARG A O 1
ATOM 4628 N N . ASP A 1 612 ? -18.884 23.203 -30.530 1.00 45.16 612 ASP A N 1
ATOM 4629 C CA . ASP A 1 612 ? -19.201 21.769 -30.460 1.00 45.16 612 ASP A CA 1
ATOM 4630 C C . ASP A 1 612 ? -18.480 21.061 -29.303 1.00 45.16 612 ASP A C 1
ATOM 4632 O O . ASP A 1 612 ? -17.746 20.091 -29.482 1.00 45.16 612 ASP A O 1
ATOM 4636 N N . GLY A 1 613 ? -18.718 21.532 -28.075 1.00 43.50 613 GLY A N 1
ATOM 4637 C CA . GLY A 1 613 ? -18.305 20.824 -26.859 1.00 43.50 613 GLY A CA 1
ATOM 4638 C C . GLY A 1 613 ? -18.960 19.446 -26.679 1.00 43.50 613 GLY A C 1
ATOM 4639 O O . GLY A 1 613 ? -18.751 18.852 -25.633 1.00 43.50 613 GLY A O 1
ATOM 4640 N N . SER A 1 614 ? -19.731 18.941 -27.658 1.00 46.62 614 SER A N 1
ATOM 4641 C CA . SER A 1 614 ? -20.501 17.689 -27.588 1.00 46.62 614 SER A CA 1
ATOM 4642 C C . SER A 1 614 ? -19.718 16.422 -27.949 1.00 46.62 614 SER A C 1
ATOM 4644 O O . SER A 1 614 ? -20.263 15.317 -27.916 1.00 46.62 614 SER A O 1
ATOM 4646 N N . ARG A 1 615 ? -18.433 16.571 -28.305 1.00 57.41 615 ARG A N 1
ATOM 4647 C CA . ARG A 1 615 ? -17.588 15.478 -28.825 1.00 57.41 615 ARG A CA 1
ATOM 4648 C C . ARG A 1 615 ? -16.350 15.169 -28.001 1.00 57.41 615 ARG A C 1
ATOM 4650 O O . ARG A 1 615 ? -15.684 14.183 -28.290 1.00 57.41 615 ARG A O 1
ATOM 4657 N N . THR A 1 616 ? -16.032 15.982 -26.997 1.00 72.56 616 THR A N 1
ATOM 4658 C CA . THR A 1 616 ? -14.856 15.752 -26.155 1.00 72.56 616 THR A CA 1
ATOM 4659 C C . THR A 1 616 ? -15.053 14.492 -25.331 1.00 72.56 616 THR A C 1
ATOM 4661 O O . THR A 1 616 ? -15.885 14.461 -24.423 1.00 72.56 616 THR A O 1
ATOM 4664 N N . GLY A 1 617 ? -14.275 13.461 -25.656 1.00 79.19 617 GLY A N 1
ATOM 4665 C CA . GLY A 1 617 ? -14.160 12.257 -24.858 1.00 79.19 617 GLY A CA 1
ATOM 4666 C C . GLY A 1 617 ? -13.340 12.585 -23.627 1.00 79.19 617 GLY A C 1
ATOM 4667 O O . GLY A 1 617 ? -12.124 12.755 -23.708 1.00 79.19 617 GLY A O 1
ATOM 4668 N N . LYS A 1 618 ? -14.005 12.696 -22.477 1.00 83.19 618 LYS A N 1
ATOM 4669 C CA . LYS A 1 618 ? -13.297 12.818 -21.211 1.00 83.19 618 LYS A CA 1
ATOM 4670 C C . LYS A 1 618 ? -12.683 11.479 -20.910 1.00 83.19 618 LYS A C 1
ATOM 4672 O O . LYS A 1 618 ? -11.469 11.432 -20.936 1.00 83.19 618 LYS A O 1
ATOM 4677 N N . HIS A 1 619 ? -13.487 10.427 -20.738 1.00 91.25 619 HIS A N 1
ATOM 4678 C CA . HIS A 1 619 ? -13.075 9.121 -20.207 1.00 91.25 619 HIS A CA 1
ATOM 4679 C C . HIS A 1 619 ? -13.734 7.936 -20.905 1.00 91.25 619 HIS A C 1
ATOM 4681 O O . HIS A 1 619 ? -14.850 8.073 -21.404 1.00 91.25 619 HIS A O 1
ATOM 4687 N N . ILE A 1 620 ? -13.059 6.784 -20.905 1.00 92.31 620 ILE A N 1
ATOM 4688 C CA . ILE A 1 620 ? -13.582 5.501 -21.377 1.00 92.31 620 ILE A CA 1
ATOM 4689 C C . ILE A 1 620 ? -13.263 4.380 -20.371 1.00 92.31 620 ILE A C 1
ATOM 4691 O O . ILE A 1 620 ? -12.138 4.277 -19.895 1.00 92.31 620 ILE A O 1
ATOM 4695 N N . ALA A 1 621 ? -14.231 3.508 -20.076 1.00 95.19 621 ALA A N 1
ATOM 4696 C CA . ALA A 1 621 ? -14.059 2.350 -19.188 1.00 95.19 621 ALA A CA 1
ATOM 4697 C C . ALA A 1 621 ? -14.734 1.090 -19.749 1.00 95.19 621 ALA A C 1
ATOM 4699 O O . ALA A 1 621 ? -15.686 1.183 -20.528 1.00 95.19 621 ALA A O 1
ATOM 4700 N N . THR A 1 622 ? -14.273 -0.096 -19.334 1.00 94.31 622 THR A N 1
ATOM 4701 C CA . THR A 1 622 ? -14.877 -1.374 -19.740 1.00 94.31 622 THR A CA 1
ATOM 4702 C C . THR A 1 622 ? -14.831 -2.434 -18.638 1.00 94.31 622 THR A C 1
ATOM 4704 O O . THR A 1 622 ? -13.855 -2.537 -17.900 1.00 94.31 622 THR A O 1
ATOM 4707 N N . ASP A 1 623 ? -15.879 -3.259 -18.568 1.00 90.25 623 ASP A N 1
ATOM 4708 C CA . ASP A 1 623 ? -15.924 -4.498 -17.773 1.00 90.25 623 ASP A CA 1
ATOM 4709 C C . ASP A 1 623 ? -15.714 -5.756 -18.647 1.00 90.25 623 ASP A C 1
ATOM 4711 O O . ASP A 1 623 ? -15.958 -6.883 -18.217 1.00 90.25 623 ASP A O 1
ATOM 4715 N N . GLY A 1 624 ? -15.324 -5.568 -19.914 1.00 88.25 624 GLY A N 1
ATOM 4716 C CA . GLY A 1 624 ? -15.209 -6.615 -20.933 1.00 88.25 624 GLY A CA 1
ATOM 4717 C C . GLY A 1 624 ? -16.532 -7.012 -21.603 1.00 88.25 624 GLY A C 1
ATOM 4718 O O . GLY A 1 624 ? -16.514 -7.646 -22.657 1.00 88.25 624 GLY A O 1
ATOM 4719 N N . SER A 1 625 ? -17.682 -6.623 -21.044 1.00 91.38 625 SER A N 1
ATOM 4720 C CA . SER A 1 625 ? -19.013 -6.832 -21.634 1.00 91.38 625 SER A CA 1
ATOM 4721 C C . SER A 1 625 ? -19.570 -5.564 -22.284 1.00 91.38 625 SER A C 1
ATOM 4723 O O . SER A 1 625 ? -20.219 -5.623 -23.333 1.00 91.38 625 SER A O 1
ATOM 4725 N N . LYS A 1 626 ? -19.288 -4.407 -21.682 1.00 94.56 626 LYS A N 1
ATOM 4726 C CA . LYS A 1 626 ? -19.732 -3.080 -22.106 1.00 94.56 626 LYS A CA 1
ATOM 4727 C C . LYS A 1 626 ? -18.568 -2.103 -22.110 1.00 94.56 626 LYS A C 1
ATOM 4729 O O . LYS A 1 626 ? -17.559 -2.298 -21.432 1.00 94.56 626 LYS A O 1
ATOM 4734 N N . VAL A 1 627 ? -18.740 -1.038 -22.878 1.00 94.50 627 VAL A N 1
ATOM 4735 C CA . VAL A 1 627 ? -17.874 0.138 -22.875 1.00 94.50 627 VAL A CA 1
ATOM 4736 C C . VAL A 1 627 ? -18.724 1.330 -22.467 1.00 94.50 627 VAL A C 1
ATOM 4738 O O . VAL A 1 627 ? -19.821 1.521 -22.993 1.00 94.50 627 VAL A O 1
ATOM 4741 N N . VAL A 1 628 ? -18.222 2.113 -21.521 1.00 95.38 628 VAL A N 1
ATOM 4742 C CA . VAL A 1 628 ? -18.866 3.335 -21.041 1.00 95.38 628 VAL A CA 1
ATOM 4743 C C . VAL A 1 628 ? -17.974 4.516 -21.365 1.00 95.38 628 VAL A C 1
ATOM 4745 O O . VAL A 1 628 ? -16.752 4.410 -21.292 1.00 95.38 628 VAL A O 1
ATOM 4748 N N . MET A 1 629 ? -18.590 5.631 -21.732 1.00 92.00 629 MET A N 1
ATOM 4749 C CA . MET A 1 629 ? -17.913 6.861 -22.119 1.00 92.00 629 MET A CA 1
ATOM 4750 C C . MET A 1 629 ? -18.458 8.038 -21.338 1.00 92.00 629 MET A C 1
ATOM 4752 O O . MET A 1 629 ? -19.674 8.197 -21.246 1.00 92.00 629 MET A O 1
ATOM 4756 N N . LEU A 1 630 ? -17.558 8.888 -20.853 1.00 91.69 630 LEU A N 1
ATOM 4757 C CA . LEU A 1 630 ? -17.881 10.218 -20.358 1.00 91.69 630 LEU A CA 1
ATOM 4758 C C . LEU A 1 630 ? -17.548 11.238 -21.441 1.00 91.69 630 LEU A C 1
ATOM 4760 O O . LEU A 1 630 ? -16.400 11.319 -21.886 1.00 91.69 630 LEU A O 1
ATOM 4764 N N . THR A 1 631 ? -18.531 12.037 -21.841 1.00 84.38 631 THR A N 1
ATOM 4765 C CA . THR A 1 631 ? -18.357 13.104 -22.827 1.00 84.38 631 THR A CA 1
ATOM 4766 C C . THR A 1 631 ? -18.799 14.442 -22.274 1.00 84.38 631 THR A C 1
ATOM 4768 O O . THR A 1 631 ? -19.696 14.515 -21.435 1.00 84.38 631 THR A O 1
ATOM 4771 N N . LEU A 1 632 ? -18.209 15.518 -22.782 1.00 79.06 632 LEU A N 1
ATOM 4772 C CA . LEU A 1 632 ? -18.788 16.846 -22.611 1.00 79.06 632 LEU A CA 1
ATOM 4773 C C . LEU A 1 632 ? -19.924 17.038 -23.623 1.00 79.06 632 LEU A C 1
ATOM 4775 O O . LEU A 1 632 ? -19.937 16.401 -24.676 1.00 79.06 632 LEU A O 1
ATOM 4779 N N . ILE A 1 633 ? -20.893 17.885 -23.282 1.00 75.62 633 ILE A N 1
ATOM 4780 C CA . ILE A 1 633 ? -21.982 18.320 -24.172 1.00 75.62 633 ILE A CA 1
ATOM 4781 C C . ILE A 1 633 ? -21.729 19.754 -24.651 1.00 75.62 633 ILE A C 1
ATOM 4783 O O . ILE A 1 633 ? -21.965 20.100 -25.807 1.00 75.62 633 ILE A O 1
ATOM 4787 N N . ASN A 1 634 ? -21.253 20.606 -23.749 1.00 70.56 634 ASN A N 1
ATOM 4788 C CA . ASN A 1 634 ? -20.892 21.994 -24.001 1.00 70.56 634 ASN A CA 1
ATOM 4789 C C . ASN A 1 634 ? -19.752 22.403 -23.065 1.00 70.56 634 ASN A C 1
ATOM 4791 O O . ASN A 1 634 ? -19.442 21.686 -22.120 1.00 70.56 634 ASN A O 1
ATOM 4795 N N . ARG A 1 635 ? -19.124 23.549 -23.332 1.00 72.00 635 ARG A N 1
ATOM 4796 C CA . ARG A 1 635 ? -18.042 24.079 -22.502 1.00 72.00 635 ARG A CA 1
ATOM 4797 C C . ARG A 1 635 ? -18.203 25.578 -22.322 1.00 72.00 635 ARG A C 1
ATOM 4799 O O . ARG A 1 635 ? -18.257 26.311 -23.305 1.00 72.00 635 ARG A O 1
ATOM 4806 N N . ASP A 1 636 ? -18.190 26.022 -21.075 1.00 70.62 636 ASP A N 1
ATOM 4807 C CA . ASP A 1 636 ? -17.924 27.407 -20.715 1.00 70.62 636 ASP A CA 1
ATOM 4808 C C . ASP A 1 636 ? -16.459 27.521 -20.281 1.00 70.62 636 ASP A C 1
ATOM 4810 O O . ASP A 1 636 ? -16.068 27.082 -19.198 1.00 70.62 636 ASP A O 1
ATOM 4814 N N . LYS A 1 637 ? -15.635 28.108 -21.153 1.00 66.50 637 LYS A N 1
ATOM 4815 C CA . LYS A 1 637 ? -14.199 28.289 -20.912 1.00 66.50 637 LYS A CA 1
ATOM 4816 C C . LYS A 1 637 ? -13.911 29.325 -19.823 1.00 66.50 637 LYS A C 1
ATOM 4818 O O . LYS A 1 637 ? -12.906 29.201 -19.132 1.00 66.50 637 LYS A O 1
ATOM 4823 N N . ALA A 1 638 ? -14.764 30.338 -19.668 1.00 67.12 638 ALA A N 1
ATOM 4824 C CA . ALA A 1 638 ? -14.562 31.386 -18.671 1.00 67.12 638 ALA A CA 1
ATOM 4825 C C . ALA A 1 638 ? -14.890 30.872 -17.265 1.00 67.12 638 ALA A C 1
ATOM 4827 O O . ALA A 1 638 ? -14.152 31.146 -16.320 1.00 67.12 638 ALA A O 1
ATOM 4828 N N . ALA A 1 639 ? -15.970 30.099 -17.143 1.00 67.94 639 ALA A N 1
ATOM 4829 C CA . ALA A 1 639 ? -16.359 29.463 -15.889 1.00 67.94 639 ALA A CA 1
ATOM 4830 C C . ALA A 1 639 ? -15.590 28.160 -15.605 1.00 67.94 639 ALA A C 1
ATOM 4832 O O . ALA A 1 639 ? -15.613 27.685 -14.474 1.00 67.94 639 ALA A O 1
ATOM 4833 N N . ASN A 1 640 ? -14.917 27.589 -16.610 1.00 74.88 640 ASN A N 1
ATOM 4834 C CA . ASN A 1 640 ? -14.302 26.262 -16.568 1.00 74.88 640 ASN A CA 1
ATOM 4835 C C . ASN A 1 640 ? -15.312 25.164 -16.183 1.00 74.88 640 ASN A C 1
ATOM 4837 O O . ASN A 1 640 ? -15.038 24.323 -15.328 1.00 74.88 640 ASN A O 1
ATOM 4841 N N . THR A 1 641 ? -16.495 25.183 -16.813 1.00 80.94 641 THR A N 1
ATOM 4842 C CA . THR A 1 641 ? -17.591 24.232 -16.537 1.00 80.94 641 THR A CA 1
ATOM 4843 C C . THR A 1 641 ? -18.206 23.640 -17.809 1.00 80.94 641 THR A C 1
ATOM 4845 O O . THR A 1 641 ? -18.107 24.229 -18.889 1.00 80.94 641 THR A O 1
ATOM 4848 N N . ALA A 1 642 ? -18.825 22.463 -17.696 1.00 81.06 642 ALA A N 1
ATOM 4849 C CA . ALA A 1 642 ? -19.478 21.766 -18.805 1.00 81.06 642 ALA A CA 1
ATOM 4850 C C . ALA A 1 642 ? -20.668 20.921 -18.337 1.00 81.06 642 ALA A C 1
ATOM 4852 O O . ALA A 1 642 ? -20.656 20.370 -17.237 1.00 81.06 642 ALA A O 1
ATOM 4853 N N . ASN A 1 643 ? -21.666 20.746 -19.206 1.00 82.88 643 ASN A N 1
ATOM 4854 C CA . ASN A 1 643 ? -22.608 19.633 -19.070 1.00 82.88 643 ASN A CA 1
ATOM 4855 C C . ASN A 1 643 ? -21.928 18.343 -19.544 1.00 82.88 643 ASN A C 1
ATOM 4857 O O . ASN A 1 643 ? -21.171 18.368 -20.518 1.00 82.88 643 ASN A O 1
ATOM 4861 N N . ALA A 1 644 ? -22.224 17.223 -18.885 1.00 87.75 644 ALA A N 1
ATOM 4862 C CA . ALA A 1 644 ? -21.625 15.925 -19.180 1.00 87.75 644 ALA A CA 1
ATOM 4863 C C . ALA A 1 644 ? -22.678 14.888 -19.594 1.00 87.75 644 ALA A C 1
ATOM 4865 O O . ALA A 1 644 ? -23.821 14.924 -19.135 1.00 87.75 644 ALA A O 1
ATOM 4866 N N . SER A 1 645 ? -22.284 13.940 -20.444 1.00 88.56 645 SER A N 1
ATOM 4867 C CA . SER A 1 645 ? -23.096 12.780 -20.808 1.00 88.56 645 SER A CA 1
ATOM 4868 C C . SER A 1 645 ? -22.330 11.483 -20.589 1.00 88.56 645 SER A C 1
ATOM 4870 O O . SER A 1 645 ? -21.134 11.400 -20.860 1.00 88.56 645 SER A O 1
ATOM 4872 N N . ILE A 1 646 ? -23.046 10.469 -20.110 1.00 94.06 646 ILE A N 1
ATOM 4873 C CA . ILE A 1 646 ? -22.570 9.097 -19.997 1.00 94.06 646 ILE A CA 1
ATOM 4874 C C . ILE A 1 646 ? -23.233 8.299 -21.117 1.00 94.06 646 ILE A C 1
ATOM 4876 O O . ILE A 1 646 ? -24.455 8.341 -21.256 1.00 94.06 646 ILE A O 1
ATOM 4880 N N . LYS A 1 647 ? -22.445 7.564 -21.902 1.00 91.69 647 LYS A N 1
ATOM 4881 C CA . LYS A 1 647 ? -22.935 6.701 -22.989 1.00 91.69 647 LYS A CA 1
ATOM 4882 C C . LYS A 1 647 ? -22.453 5.274 -22.801 1.00 91.69 647 LYS A C 1
ATOM 4884 O O . LYS A 1 647 ? -21.302 5.063 -22.429 1.00 91.69 647 LYS A O 1
ATOM 4889 N N . VAL A 1 648 ? -23.322 4.307 -23.074 1.00 94.38 648 VAL A N 1
ATOM 4890 C CA . VAL A 1 648 ? -23.040 2.876 -22.914 1.00 94.38 648 VAL A CA 1
ATOM 4891 C C . VAL A 1 648 ? -23.167 2.179 -24.256 1.00 94.38 648 VAL A C 1
ATOM 4893 O O . VAL A 1 648 ? -24.166 2.337 -24.954 1.00 94.38 648 VAL A O 1
ATOM 4896 N N . PHE A 1 649 ? -22.182 1.352 -24.580 1.00 92.69 649 PHE A N 1
ATOM 4897 C CA . PHE A 1 649 ? -22.145 0.508 -25.767 1.00 92.69 649 PHE A CA 1
ATOM 4898 C C . PHE A 1 649 ? -21.868 -0.940 -25.364 1.00 92.69 649 PHE A C 1
ATOM 4900 O O . PHE A 1 649 ? -21.248 -1.213 -24.333 1.00 92.69 649 PHE A O 1
ATOM 4907 N N . ASN A 1 650 ? -22.298 -1.892 -26.192 1.00 92.69 650 ASN A N 1
ATOM 4908 C CA . ASN A 1 650 ? -21.808 -3.265 -26.067 1.00 92.69 650 ASN A CA 1
ATOM 4909 C C . ASN A 1 650 ? -20.311 -3.288 -26.398 1.00 92.69 650 ASN A C 1
ATOM 4911 O O . ASN A 1 650 ? -19.901 -2.650 -27.362 1.00 92.69 650 ASN A O 1
ATOM 4915 N N . ALA A 1 651 ? -19.500 -4.067 -25.676 1.00 89.12 651 ALA A N 1
ATOM 4916 C CA . ALA A 1 651 ? -18.051 -4.109 -25.910 1.00 89.12 651 ALA A CA 1
ATOM 4917 C C . ALA A 1 651 ? -17.667 -4.578 -27.326 1.00 89.12 651 ALA A C 1
ATOM 4919 O O . ALA A 1 651 ? -16.613 -4.209 -27.838 1.00 89.12 651 ALA A O 1
ATOM 4920 N N . ALA A 1 652 ? -18.538 -5.354 -27.980 1.00 88.25 652 ALA A N 1
ATOM 4921 C CA . ALA A 1 652 ? -18.370 -5.769 -29.371 1.00 88.25 652 ALA A CA 1
ATOM 4922 C C . ALA A 1 652 ? -18.644 -4.646 -30.396 1.00 88.25 652 ALA A C 1
ATOM 4924 O O . ALA A 1 652 ? -18.212 -4.760 -31.544 1.00 88.25 652 ALA A O 1
ATOM 4925 N N . ASP A 1 653 ? -19.349 -3.577 -30.010 1.00 85.31 653 ASP A N 1
ATOM 4926 C CA . ASP A 1 653 ? -19.605 -2.414 -30.864 1.00 85.31 653 ASP A CA 1
ATOM 4927 C C . ASP A 1 653 ? -18.450 -1.416 -30.777 1.00 85.31 653 ASP A C 1
ATOM 4929 O O . ASP A 1 653 ? -18.506 -0.379 -30.121 1.00 85.31 653 ASP A O 1
ATOM 4933 N N . VAL A 1 654 ? -17.364 -1.766 -31.452 1.00 80.69 654 VAL A N 1
ATOM 4934 C CA . VAL A 1 654 ? -16.107 -1.012 -31.412 1.00 80.69 654 VAL A CA 1
ATOM 4935 C C . VAL A 1 654 ? -16.101 0.240 -32.296 1.00 80.69 654 VAL A C 1
ATOM 4937 O O . VAL A 1 654 ? -15.122 0.985 -32.292 1.00 80.69 654 VAL A O 1
ATOM 4940 N N . ASN A 1 655 ? -17.178 0.462 -33.056 1.00 76.44 655 ASN A N 1
ATOM 4941 C CA . ASN A 1 655 ? -17.415 1.678 -33.840 1.00 76.44 655 ASN A CA 1
ATOM 4942 C C . ASN A 1 655 ? -18.382 2.645 -33.142 1.00 76.44 655 ASN A C 1
ATOM 4944 O O . ASN A 1 655 ? -18.573 3.758 -33.632 1.00 76.44 655 ASN A O 1
ATOM 4948 N N . TYR A 1 656 ? -18.983 2.221 -32.026 1.00 79.56 656 TYR A N 1
ATOM 4949 C CA . TYR A 1 656 ? -19.940 2.993 -31.235 1.00 79.56 656 TYR A CA 1
ATOM 4950 C C . TYR A 1 656 ? -21.159 3.446 -32.056 1.00 79.56 656 TYR A C 1
ATOM 4952 O O . TYR A 1 656 ? -21.642 4.572 -31.934 1.00 79.56 656 TYR A O 1
ATOM 4960 N N . GLU A 1 657 ? -21.650 2.560 -32.925 1.00 79.31 657 GLU A N 1
ATOM 4961 C CA . GLU A 1 657 ? -22.776 2.843 -33.826 1.00 79.31 657 GLU A CA 1
ATOM 4962 C C . GLU A 1 657 ? -24.134 2.651 -33.134 1.00 79.31 657 GLU A C 1
ATOM 4964 O O . GLU A 1 657 ? -25.116 3.306 -33.486 1.00 79.31 657 GLU A O 1
ATOM 4969 N N . ASN A 1 658 ? -24.196 1.759 -32.143 1.00 81.94 658 ASN A N 1
ATOM 4970 C CA . ASN A 1 658 ? -25.416 1.323 -31.474 1.00 81.94 658 ASN A CA 1
ATOM 4971 C C . ASN A 1 658 ? -25.318 1.612 -29.974 1.00 81.94 658 ASN A C 1
ATOM 4973 O O . ASN A 1 658 ? -24.932 0.760 -29.167 1.00 81.94 658 ASN A O 1
ATOM 4977 N N . GLU A 1 659 ? -25.695 2.835 -29.603 1.00 89.31 659 GLU A N 1
ATOM 4978 C CA . GLU A 1 659 ? -25.828 3.230 -28.201 1.00 89.31 659 GLU A CA 1
ATOM 4979 C C . GLU A 1 659 ? -26.868 2.340 -27.499 1.00 89.31 659 GLU A C 1
ATOM 4981 O O . GLU A 1 659 ? -28.007 2.203 -27.951 1.00 89.31 659 GLU A O 1
ATOM 4986 N N . VAL A 1 660 ? -26.464 1.716 -26.390 1.00 92.38 660 VAL A N 1
ATOM 4987 C CA . VAL A 1 660 ? -27.338 0.902 -25.531 1.00 92.38 660 VAL A CA 1
ATOM 4988 C C . VAL A 1 660 ? -28.191 1.803 -24.650 1.00 92.38 660 VAL A C 1
ATOM 4990 O O . VAL A 1 660 ? -29.386 1.562 -24.500 1.00 92.38 660 VAL A O 1
ATOM 4993 N N . ALA A 1 661 ? -27.568 2.816 -24.052 1.00 93.81 661 ALA A N 1
ATOM 4994 C CA . ALA A 1 661 ? -28.212 3.802 -23.199 1.00 93.81 661 ALA A CA 1
ATOM 4995 C C . ALA A 1 661 ? -27.341 5.060 -23.092 1.00 93.81 661 ALA A C 1
ATOM 4997 O O . ALA A 1 661 ? -26.115 4.989 -23.231 1.00 93.81 661 ALA A O 1
ATOM 4998 N N . SER A 1 662 ? -27.965 6.185 -22.754 1.00 91.81 662 SER A N 1
ATOM 4999 C CA . SER A 1 662 ? -27.267 7.398 -22.340 1.00 91.81 662 SER A CA 1
ATOM 5000 C C . SER A 1 662 ? -27.938 8.075 -21.154 1.00 91.81 662 SER A C 1
ATOM 5002 O O . SER A 1 662 ? -29.109 7.847 -20.850 1.00 91.81 662 SER A O 1
ATOM 5004 N N . TYR A 1 663 ? -27.152 8.896 -20.469 1.00 92.62 663 TYR A N 1
ATOM 5005 C CA . TYR A 1 663 ? -27.573 9.748 -19.370 1.00 92.62 663 TYR A CA 1
ATOM 5006 C C . TYR A 1 663 ? -26.956 11.130 -19.566 1.00 92.62 663 TYR A C 1
ATOM 5008 O O . TYR A 1 663 ? -25.775 11.237 -19.906 1.00 92.62 663 TYR A O 1
ATOM 5016 N N . VAL A 1 664 ? -27.743 12.184 -19.378 1.00 89.12 664 VAL A N 1
ATOM 5017 C CA . VAL A 1 664 ? -27.258 13.568 -19.343 1.00 89.12 664 VAL A CA 1
ATOM 5018 C C . VAL A 1 664 ? -27.287 14.022 -17.893 1.00 89.12 664 VAL A C 1
ATOM 5020 O O . VAL A 1 664 ? -28.292 13.851 -17.209 1.00 89.12 664 VAL A O 1
ATOM 5023 N N . VAL A 1 665 ? -26.177 14.582 -17.422 1.00 88.00 665 VAL A N 1
ATOM 5024 C CA . VAL A 1 665 ? -26.102 15.187 -16.093 1.00 88.00 665 VAL A CA 1
ATOM 5025 C C . VAL A 1 665 ? -26.691 16.594 -16.186 1.00 88.00 665 VAL A C 1
ATOM 5027 O O . VAL A 1 665 ? -26.065 17.481 -16.760 1.00 88.00 665 VAL A O 1
ATOM 5030 N N . GLU A 1 666 ? -27.906 16.781 -15.671 1.00 81.81 666 GLU A N 1
ATOM 5031 C CA . GLU A 1 666 ? -28.657 18.044 -15.794 1.00 81.81 666 GLU A CA 1
ATOM 5032 C C . GLU A 1 666 ? -28.615 18.914 -14.527 1.00 81.81 666 GLU A C 1
ATOM 5034 O O . GLU A 1 666 ? -28.864 20.117 -14.586 1.00 81.81 666 GLU A O 1
ATOM 5039 N N . ASP A 1 667 ? -28.331 18.318 -13.369 1.00 84.38 667 ASP A N 1
ATOM 5040 C CA . ASP A 1 667 ? -28.464 18.948 -12.052 1.00 84.38 667 ASP A CA 1
ATOM 5041 C C . ASP A 1 667 ? -27.170 19.601 -11.544 1.00 84.38 667 ASP A C 1
ATOM 5043 O O . ASP A 1 667 ? -27.213 20.530 -10.734 1.00 84.38 667 ASP A O 1
ATOM 5047 N N . VAL A 1 668 ? -26.019 19.141 -12.034 1.00 89.44 668 VAL A N 1
ATOM 5048 C CA . VAL A 1 668 ? -24.695 19.675 -11.699 1.00 89.44 668 VAL A CA 1
ATOM 5049 C C . VAL A 1 668 ? -23.828 19.799 -12.946 1.00 89.44 668 VAL A C 1
ATOM 5051 O O . VAL A 1 668 ? -23.951 19.027 -13.894 1.00 89.44 668 VAL A O 1
ATOM 5054 N N . LEU A 1 669 ? -22.908 20.762 -12.930 1.00 87.75 669 LEU A N 1
ATOM 5055 C CA . LEU A 1 669 ? -21.900 20.906 -13.975 1.00 87.75 669 LEU A CA 1
ATOM 5056 C C . LEU A 1 669 ? -20.631 20.142 -13.596 1.00 87.75 669 LEU A C 1
ATOM 5058 O O . LEU A 1 669 ? -20.209 20.160 -12.436 1.00 87.75 669 LEU A O 1
ATOM 5062 N N . LEU A 1 670 ? -19.997 19.538 -14.597 1.00 88.44 670 LEU A N 1
ATOM 5063 C CA . LEU A 1 670 ? -18.631 19.044 -14.499 1.00 88.44 670 LEU A CA 1
ATOM 5064 C C . LEU A 1 670 ? -17.696 20.254 -14.389 1.00 88.44 670 LEU A C 1
ATOM 5066 O O . LEU A 1 670 ? -17.736 21.156 -15.232 1.00 88.44 670 LEU A O 1
ATOM 5070 N N . SER A 1 671 ? -16.896 20.296 -13.323 1.00 85.75 671 SER A N 1
ATOM 5071 C CA . SER A 1 671 ? -16.006 21.421 -13.016 1.00 85.75 671 SER A CA 1
ATOM 5072 C C . SER A 1 671 ? -14.834 20.985 -12.133 1.00 85.75 671 SER A C 1
ATOM 5074 O O . SER A 1 671 ? -15.081 20.397 -11.082 1.00 85.75 671 SER A O 1
ATOM 5076 N N . PRO A 1 672 ? -13.579 21.332 -12.452 1.00 79.25 672 PRO A N 1
ATOM 5077 C CA . PRO A 1 672 ? -13.161 22.019 -13.669 1.00 79.25 672 PRO A CA 1
ATOM 5078 C C . PRO A 1 672 ? -13.294 21.112 -14.899 1.00 79.25 672 PRO A C 1
ATOM 5080 O O . PRO A 1 672 ? -13.112 19.906 -14.794 1.00 79.25 672 PRO A O 1
ATOM 5083 N N . VAL A 1 673 ? -13.543 21.682 -16.081 1.00 73.62 673 VAL A N 1
ATOM 5084 C CA . VAL A 1 673 ? -13.568 20.914 -17.346 1.00 73.62 673 VAL A CA 1
ATOM 5085 C C . VAL A 1 673 ? -12.213 20.307 -17.669 1.00 73.62 673 VAL A C 1
ATOM 5087 O O . VAL A 1 673 ? -12.136 19.219 -18.235 1.00 73.62 673 VAL A O 1
ATOM 5090 N N . ASP A 1 674 ? -11.147 20.987 -17.264 1.00 70.06 674 ASP A N 1
ATOM 5091 C CA . ASP A 1 674 ? -9.769 20.502 -17.390 1.00 70.06 674 ASP A CA 1
ATOM 5092 C C . ASP A 1 674 ? -9.376 19.563 -16.237 1.00 70.06 674 ASP A C 1
ATOM 5094 O O . ASP A 1 674 ? -8.205 19.221 -16.076 1.00 70.06 674 ASP A O 1
ATOM 5098 N N . GLY A 1 675 ? -10.345 19.172 -15.405 1.00 71.00 675 GLY A N 1
ATOM 5099 C CA . GLY A 1 675 ? -10.177 18.249 -14.296 1.00 71.00 675 GLY A CA 1
ATOM 5100 C C . GLY A 1 675 ? -9.951 16.809 -14.737 1.00 71.00 675 GLY A C 1
ATOM 5101 O O . GLY A 1 675 ? -10.097 16.444 -15.908 1.00 71.00 675 GLY A O 1
ATOM 5102 N N . LYS A 1 676 ? -9.569 15.987 -13.760 1.00 77.94 676 LYS A N 1
ATOM 5103 C CA . LYS A 1 676 ? -9.634 14.532 -13.880 1.00 77.94 676 LYS A CA 1
ATOM 5104 C C . LYS A 1 676 ? -11.096 14.155 -13.665 1.00 77.94 676 LYS A C 1
ATOM 5106 O O . LYS A 1 676 ? -11.670 14.571 -12.667 1.00 77.94 676 LYS A O 1
ATOM 5111 N N . ASP A 1 677 ? -11.685 13.398 -14.585 1.00 85.12 677 ASP A N 1
ATOM 5112 C CA . ASP A 1 677 ? -13.097 13.014 -14.501 1.00 85.12 677 ASP A CA 1
ATOM 5113 C C . ASP A 1 677 ? -13.235 11.559 -14.915 1.00 85.12 677 ASP A C 1
ATOM 5115 O O . ASP A 1 677 ? -13.095 11.199 -16.087 1.00 85.12 677 ASP A O 1
ATOM 5119 N N . VAL A 1 678 ? -13.425 10.715 -13.914 1.00 90.50 678 VAL A N 1
ATOM 5120 C CA . VAL A 1 678 ? -13.336 9.267 -14.039 1.00 90.50 678 VAL A CA 1
ATOM 5121 C C . VAL A 1 678 ? -14.678 8.579 -14.072 1.00 90.50 678 VAL A C 1
ATOM 5123 O O . VAL A 1 678 ? -15.535 8.886 -13.252 1.00 90.50 678 VAL A O 1
ATOM 5126 N N . ILE A 1 679 ? -14.801 7.552 -14.917 1.00 95.38 679 ILE A N 1
ATOM 5127 C CA . ILE A 1 679 ? -15.857 6.544 -14.792 1.00 95.38 679 ILE A CA 1
ATOM 5128 C C . ILE A 1 679 ? -15.314 5.153 -14.436 1.00 95.38 679 ILE A C 1
ATOM 5130 O O . ILE A 1 679 ? -14.211 4.781 -14.832 1.00 95.38 679 ILE A O 1
ATOM 5134 N N . ALA A 1 680 ? -16.122 4.368 -13.727 1.00 95.00 680 ALA A N 1
ATOM 5135 C CA . ALA A 1 680 ? -15.948 2.926 -13.549 1.00 95.00 680 ALA A CA 1
ATOM 5136 C C . ALA A 1 680 ? -17.247 2.199 -13.903 1.00 95.00 680 ALA A C 1
ATOM 5138 O O . ALA A 1 680 ? -18.332 2.764 -13.759 1.00 95.00 680 ALA A O 1
ATOM 5139 N N . ILE A 1 681 ? -17.131 0.948 -14.349 1.00 94.81 681 ILE A N 1
ATOM 5140 C CA . ILE A 1 681 ? -18.264 0.072 -14.660 1.00 94.81 681 ILE A CA 1
ATOM 5141 C C . ILE A 1 681 ? -18.045 -1.313 -14.052 1.00 94.81 681 ILE A C 1
ATOM 5143 O O . ILE A 1 681 ? -16.966 -1.888 -14.174 1.00 94.81 681 ILE A O 1
ATOM 5147 N N . GLU A 1 682 ? -19.104 -1.864 -13.465 1.00 91.88 682 GLU A N 1
ATOM 5148 C CA . GLU A 1 682 ? -19.182 -3.263 -13.060 1.00 91.88 682 GLU A CA 1
ATOM 5149 C C . GLU A 1 682 ? -20.572 -3.812 -13.386 1.00 91.88 682 GLU A C 1
ATOM 5151 O O . GLU A 1 682 ? -21.569 -3.484 -12.742 1.00 91.88 682 GLU A O 1
ATOM 5156 N N . GLY A 1 683 ? -20.666 -4.649 -14.421 1.00 91.19 683 GLY A N 1
ATOM 5157 C CA . GLY A 1 683 ? -21.936 -5.230 -14.829 1.00 91.19 683 GLY A CA 1
ATOM 5158 C C . GLY A 1 683 ? -22.915 -4.166 -15.326 1.00 91.19 683 GLY A C 1
ATOM 5159 O O . GLY A 1 683 ? -22.825 -3.721 -16.472 1.00 91.19 683 GLY A O 1
ATOM 5160 N N . ASN A 1 684 ? -23.899 -3.822 -14.497 1.00 94.31 684 ASN A N 1
ATOM 5161 C CA . ASN A 1 684 ? -24.921 -2.820 -14.813 1.00 94.31 684 ASN A CA 1
ATOM 5162 C C . ASN A 1 684 ? -24.747 -1.518 -14.026 1.00 94.31 684 ASN A C 1
ATOM 5164 O O . ASN A 1 684 ? -25.503 -0.582 -14.268 1.00 94.31 684 ASN A O 1
ATOM 5168 N N . ASP A 1 685 ? -23.779 -1.451 -13.121 1.00 96.81 685 ASP A N 1
ATOM 5169 C CA . ASP A 1 685 ? -23.552 -0.297 -12.266 1.00 96.81 685 ASP A CA 1
ATOM 5170 C C . ASP A 1 685 ? -22.388 0.537 -12.813 1.00 96.81 685 ASP A C 1
ATOM 5172 O O . ASP A 1 685 ? -21.367 0.007 -13.265 1.00 96.81 685 ASP A O 1
ATOM 5176 N N . ILE A 1 686 ? -22.576 1.856 -12.835 1.00 98.06 686 ILE A N 1
ATOM 5177 C CA . ILE A 1 686 ? -21.643 2.834 -13.396 1.00 98.06 686 ILE A CA 1
ATOM 5178 C C . ILE A 1 686 ? -21.446 3.954 -12.381 1.00 98.06 686 ILE A C 1
ATOM 5180 O O . ILE A 1 686 ? -22.413 4.578 -11.949 1.00 98.06 686 ILE A O 1
ATOM 5184 N N . TRP A 1 687 ? -20.198 4.271 -12.054 1.00 98.00 687 TRP A N 1
ATOM 5185 C CA . TRP A 1 687 ? -19.856 5.409 -11.199 1.00 98.00 687 TRP A CA 1
ATOM 5186 C C . TRP A 1 687 ? -19.134 6.470 -12.012 1.00 98.00 687 TRP A C 1
ATOM 5188 O O . TRP A 1 687 ? -18.296 6.127 -12.840 1.00 98.00 687 TRP A O 1
ATOM 5198 N N . VAL A 1 688 ? -19.449 7.745 -11.781 1.00 96.38 688 VAL A N 1
ATOM 5199 C CA . VAL A 1 688 ? -18.877 8.881 -12.516 1.00 96.38 688 VAL A CA 1
ATOM 5200 C C . VAL A 1 688 ? -18.463 10.008 -11.576 1.00 96.38 688 VAL A C 1
ATOM 5202 O O . VAL A 1 688 ? -19.274 10.491 -10.792 1.00 96.38 688 VAL A O 1
ATOM 5205 N N . CYS A 1 689 ? -17.209 10.435 -11.682 1.00 96.19 689 CYS A N 1
ATOM 5206 C CA . CYS A 1 689 ? -16.651 11.654 -11.106 1.00 96.19 689 CYS A CA 1
ATOM 5207 C C . CYS A 1 689 ? -16.950 12.856 -12.015 1.00 96.19 689 CYS A C 1
ATOM 5209 O O . CYS A 1 689 ? -16.790 12.775 -13.232 1.00 96.19 689 CYS A O 1
ATOM 5211 N N . LEU A 1 690 ? -17.363 13.970 -11.412 1.00 93.88 690 LEU A N 1
ATOM 5212 C CA . LEU A 1 690 ? -17.760 15.212 -12.089 1.00 93.88 690 LEU A CA 1
ATOM 5213 C C . LEU A 1 690 ? -17.028 16.434 -11.498 1.00 93.88 690 LEU A C 1
ATOM 5215 O O . LEU A 1 690 ? -17.571 17.545 -11.451 1.00 93.88 690 LEU A O 1
ATOM 5219 N N . GLY A 1 691 ? -15.835 16.224 -10.936 1.00 91.25 691 GLY A N 1
ATOM 5220 C CA . GLY A 1 691 ? -15.088 17.241 -10.206 1.00 91.25 691 GLY A CA 1
ATOM 5221 C C . GLY A 1 691 ? -15.866 17.779 -8.995 1.00 91.25 691 GLY A C 1
ATOM 5222 O O . GLY A 1 691 ? -16.258 17.027 -8.104 1.00 91.25 691 GLY A O 1
ATOM 5223 N N . GLN A 1 692 ? -16.101 19.089 -8.927 1.00 89.00 692 GLN A N 1
ATOM 5224 C CA . GLN A 1 692 ? -16.912 19.754 -7.898 1.00 89.00 692 GLN A CA 1
ATOM 5225 C C . GLN A 1 692 ? -18.397 19.358 -7.946 1.00 89.00 692 GLN A C 1
ATOM 5227 O O . GLN A 1 692 ? -19.128 19.605 -6.980 1.00 89.00 692 GLN A O 1
ATOM 5232 N N . GLY A 1 693 ? -18.852 18.751 -9.049 1.00 91.62 693 GLY A N 1
ATOM 5233 C CA . GLY A 1 693 ? -20.162 18.109 -9.152 1.00 91.62 693 GLY A CA 1
ATOM 5234 C C . GLY A 1 693 ? -20.284 16.844 -8.294 1.00 91.62 693 GLY A C 1
ATOM 5235 O O . GLY A 1 693 ? -21.397 16.385 -8.053 1.00 91.62 693 GLY A O 1
ATOM 5236 N N . GLY A 1 694 ? -19.169 16.316 -7.774 1.00 94.75 694 GLY A N 1
ATOM 5237 C CA . GLY A 1 694 ? -19.146 15.124 -6.932 1.00 94.75 694 GLY A CA 1
ATOM 5238 C C . GLY A 1 694 ? -19.134 13.830 -7.744 1.00 94.75 694 GLY A C 1
ATOM 5239 O O . GLY A 1 694 ? -18.560 13.772 -8.830 1.00 94.75 694 GLY A O 1
ATOM 5240 N N . VAL A 1 695 ? -19.747 12.786 -7.191 1.00 96.94 695 VAL A N 1
ATOM 5241 C CA . VAL A 1 695 ? -19.818 11.441 -7.770 1.00 96.94 695 VAL A CA 1
ATOM 5242 C C . VAL A 1 695 ? -21.276 11.031 -7.935 1.00 96.94 695 VAL A C 1
ATOM 5244 O O . VAL A 1 695 ? -22.082 11.261 -7.032 1.00 96.94 695 VAL A O 1
ATOM 5247 N N . LYS A 1 696 ? -21.619 10.385 -9.051 1.00 97.62 696 LYS A N 1
ATOM 5248 C CA . LYS A 1 696 ? -22.929 9.744 -9.251 1.00 97.62 696 LYS A CA 1
ATOM 5249 C C . LYS A 1 696 ? -22.773 8.243 -9.472 1.00 97.62 696 LYS A C 1
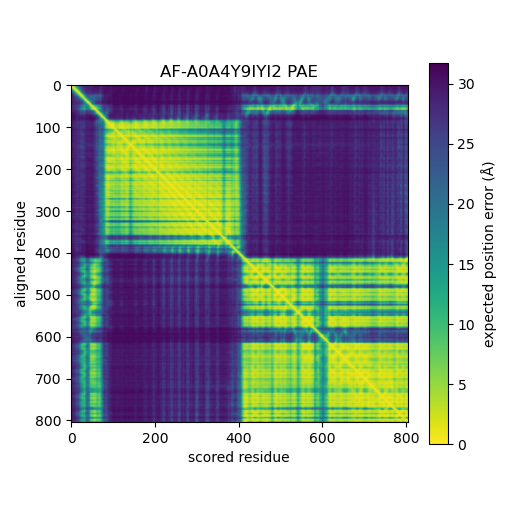ATOM 5251 O O . LYS A 1 696 ? -21.808 7.811 -10.096 1.00 97.62 696 LYS A O 1
ATOM 5256 N N . HIS A 1 697 ? -23.734 7.473 -8.970 1.00 97.81 697 HIS A N 1
ATOM 5257 C CA . HIS A 1 697 ? -23.919 6.049 -9.229 1.00 97.81 697 HIS A CA 1
ATOM 5258 C C . HIS A 1 697 ? -25.163 5.879 -10.107 1.00 97.81 697 HIS A C 1
ATOM 5260 O O . HIS A 1 697 ? -26.258 6.298 -9.727 1.00 97.81 697 HIS A O 1
ATOM 5266 N N . LEU A 1 698 ? -24.993 5.296 -11.289 1.00 97.69 698 LEU A N 1
ATOM 5267 C CA . LEU A 1 698 ? -26.040 5.026 -12.265 1.00 97.69 698 LEU A CA 1
ATOM 5268 C C . LEU A 1 698 ? -26.215 3.513 -12.411 1.00 97.69 698 LEU A C 1
ATOM 5270 O O . LEU A 1 698 ? -25.230 2.797 -12.564 1.00 97.69 698 LEU A O 1
ATOM 5274 N N . ALA A 1 699 ? -27.460 3.050 -12.460 1.00 95.94 699 ALA A N 1
ATOM 5275 C CA . ALA A 1 699 ? -27.785 1.666 -12.787 1.00 95.94 699 ALA A CA 1
ATOM 5276 C C . ALA A 1 699 ? -28.388 1.572 -14.191 1.00 95.94 699 ALA A C 1
ATOM 5278 O O . ALA A 1 699 ? -29.263 2.356 -14.571 1.00 95.94 699 ALA A O 1
ATOM 5279 N N . LEU A 1 700 ? -27.936 0.577 -14.951 1.00 95.06 700 LEU A N 1
ATOM 5280 C CA . LEU A 1 700 ? -28.453 0.219 -16.263 1.00 95.06 700 LEU A CA 1
ATOM 5281 C C . LEU A 1 700 ? -29.551 -0.841 -16.131 1.00 95.06 700 LEU A C 1
ATOM 5283 O O . LEU A 1 700 ? -29.295 -1.995 -15.780 1.00 95.06 700 LEU A O 1
ATOM 5287 N N . ALA A 1 701 ? -30.774 -0.471 -16.501 1.00 92.50 701 ALA A N 1
ATOM 5288 C CA . ALA A 1 701 ? -31.908 -1.381 -16.599 1.00 92.50 701 ALA A CA 1
ATOM 5289 C C . ALA A 1 701 ? -32.413 -1.426 -18.048 1.00 92.50 701 ALA A C 1
ATOM 5291 O O . ALA A 1 701 ? -33.103 -0.524 -18.524 1.00 92.50 701 ALA A O 1
ATOM 5292 N N . GLY A 1 702 ? -32.057 -2.489 -18.775 1.00 89.56 702 GLY A N 1
ATOM 5293 C CA . GLY A 1 702 ? -32.361 -2.600 -20.202 1.00 89.56 702 GLY A CA 1
ATOM 5294 C C . GLY A 1 702 ? -31.579 -1.568 -21.018 1.00 89.56 702 GLY A C 1
ATOM 5295 O O . GLY A 1 702 ? -30.366 -1.683 -21.140 1.00 89.56 702 GLY A O 1
ATOM 5296 N N . ASN A 1 703 ? -32.278 -0.581 -21.579 1.00 91.56 703 ASN A N 1
ATOM 5297 C CA . ASN A 1 703 ? -31.718 0.510 -22.389 1.00 91.56 703 ASN A CA 1
ATOM 5298 C C . ASN A 1 703 ? -31.814 1.884 -21.696 1.00 91.56 703 ASN A C 1
ATOM 5300 O O . ASN A 1 703 ? -31.766 2.919 -22.355 1.00 91.56 703 ASN A O 1
ATOM 5304 N N . THR A 1 704 ? -32.029 1.901 -20.380 1.00 94.12 704 THR A N 1
ATOM 5305 C CA . THR A 1 704 ? -32.202 3.130 -19.599 1.00 94.12 704 THR A CA 1
ATOM 5306 C C . THR A 1 704 ? -31.172 3.180 -18.480 1.00 94.12 704 THR A C 1
ATOM 5308 O O . THR A 1 704 ? -31.010 2.203 -17.747 1.00 94.12 704 THR A O 1
ATOM 5311 N N . LEU A 1 705 ? -30.502 4.324 -18.347 1.00 95.69 705 LEU A N 1
ATOM 5312 C CA . LEU A 1 705 ? -29.682 4.656 -17.186 1.00 95.69 705 LEU A CA 1
ATOM 5313 C C . LEU A 1 705 ? -30.497 5.487 -16.202 1.00 95.69 705 LEU A C 1
ATOM 5315 O O . LEU A 1 705 ? -31.149 6.456 -16.591 1.00 95.69 705 LEU A O 1
ATOM 5319 N N . THR A 1 706 ? -30.431 5.123 -14.927 1.00 94.69 706 THR A N 1
ATOM 5320 C CA . THR A 1 706 ? -31.069 5.868 -13.838 1.00 94.69 706 THR A CA 1
ATOM 5321 C C . THR A 1 706 ? -30.069 6.154 -12.737 1.00 94.69 706 THR A C 1
ATOM 5323 O O . THR A 1 706 ? -29.342 5.250 -12.328 1.00 94.69 706 THR A O 1
ATOM 5326 N N . GLU A 1 707 ? -30.068 7.382 -12.225 1.00 96.38 707 GLU A N 1
ATOM 5327 C CA . GLU A 1 707 ? -29.321 7.720 -11.016 1.00 96.38 707 GLU A CA 1
ATOM 5328 C C . GLU A 1 707 ? -29.880 6.960 -9.810 1.00 96.38 707 GLU A C 1
ATOM 5330 O O . GLU A 1 707 ? -31.071 7.031 -9.507 1.00 96.38 707 GLU A O 1
ATOM 5335 N N . VAL A 1 708 ? -29.001 6.212 -9.146 1.00 95.31 708 VAL A N 1
ATOM 5336 C CA . VAL A 1 708 ? -29.275 5.455 -7.919 1.00 95.31 708 VAL A CA 1
ATOM 5337 C C . VAL A 1 708 ? -28.915 6.290 -6.699 1.00 95.31 708 VAL A C 1
ATOM 5339 O O . VAL A 1 708 ? -29.664 6.328 -5.725 1.00 95.31 708 VAL A O 1
ATOM 5342 N N . ALA A 1 709 ? -27.761 6.951 -6.756 1.00 96.56 709 ALA A N 1
ATOM 5343 C CA . ALA A 1 709 ? -27.236 7.758 -5.671 1.00 96.56 709 ALA A CA 1
ATOM 5344 C C . ALA A 1 709 ? -26.263 8.816 -6.194 1.00 96.56 709 ALA A C 1
ATOM 5346 O O . ALA A 1 709 ? -25.644 8.655 -7.249 1.00 96.56 709 ALA A O 1
ATOM 5347 N N . SER A 1 710 ? -26.076 9.869 -5.406 1.00 96.44 710 SER A N 1
ATOM 5348 C CA . SER A 1 710 ? -25.063 10.888 -5.645 1.00 96.44 710 SER A CA 1
ATOM 5349 C C . SER A 1 710 ? -24.417 11.342 -4.343 1.00 96.44 710 SER A C 1
ATOM 5351 O O . SER A 1 710 ? -25.036 11.391 -3.279 1.00 96.44 710 SER A O 1
ATOM 5353 N N . PHE A 1 711 ? -23.134 11.671 -4.436 1.00 96.12 711 PHE A N 1
ATOM 5354 C CA . PHE A 1 711 ? -22.354 12.229 -3.348 1.00 96.12 711 PHE A CA 1
ATOM 5355 C C . PHE A 1 711 ? -21.657 13.488 -3.835 1.00 96.12 711 PHE A C 1
ATOM 5357 O O . PHE A 1 711 ? -20.727 13.430 -4.639 1.00 96.12 711 PHE A O 1
ATOM 5364 N N . ARG A 1 712 ? -22.073 14.634 -3.304 1.00 93.06 712 ARG A N 1
ATOM 5365 C CA . ARG A 1 712 ? -21.387 15.903 -3.502 1.00 93.06 712 ARG A CA 1
ATOM 5366 C C . ARG A 1 712 ? -20.997 16.461 -2.152 1.00 93.06 712 ARG A C 1
ATOM 5368 O O . ARG A 1 712 ? -21.851 16.791 -1.338 1.00 93.06 712 ARG A O 1
ATOM 5375 N N . LEU A 1 713 ? -19.692 16.567 -1.925 1.00 88.62 713 LEU A N 1
ATOM 5376 C CA . LEU A 1 713 ? -19.144 16.911 -0.617 1.00 88.62 713 LEU A CA 1
ATOM 5377 C C . LEU A 1 713 ? -19.665 18.253 -0.073 1.00 88.62 713 LEU A C 1
ATOM 5379 O O . LEU A 1 713 ? -19.890 18.380 1.124 1.00 88.62 713 LEU A O 1
ATOM 5383 N N . ALA A 1 714 ? -19.885 19.236 -0.951 1.00 86.25 714 ALA A N 1
ATOM 5384 C CA . ALA A 1 714 ? -20.404 20.553 -0.580 1.00 86.25 714 ALA A CA 1
ATOM 5385 C C . ALA A 1 714 ? -21.847 20.528 -0.041 1.00 86.25 714 ALA A C 1
ATOM 5387 O O . ALA A 1 714 ? -22.245 21.463 0.650 1.00 86.25 714 ALA A O 1
ATOM 5388 N N . ASP A 1 715 ? -22.602 19.467 -0.333 1.00 89.38 715 ASP A N 1
ATOM 5389 C CA . ASP A 1 715 ? -24.009 19.334 0.048 1.00 89.38 715 ASP A CA 1
ATOM 5390 C C . ASP A 1 715 ? -24.182 18.531 1.351 1.00 89.38 715 ASP A C 1
ATOM 5392 O O . ASP A 1 715 ? -25.308 18.345 1.809 1.00 89.38 715 ASP A O 1
ATOM 5396 N N . LYS A 1 716 ? -23.086 18.033 1.946 1.00 89.12 716 LYS A N 1
ATOM 5397 C CA . LYS A 1 716 ? -23.119 17.143 3.114 1.00 89.12 716 LYS A CA 1
ATOM 5398 C C . LYS A 1 716 ? -23.012 17.883 4.438 1.00 89.12 716 LYS A C 1
ATOM 5400 O O . LYS A 1 716 ? -22.168 18.764 4.612 1.00 89.12 716 LYS A O 1
ATOM 5405 N N . SER A 1 717 ? -23.853 17.485 5.392 1.00 88.50 717 SER A N 1
ATOM 5406 C CA . SER A 1 717 ? -23.781 17.977 6.765 1.00 88.50 717 SER A CA 1
ATOM 5407 C C . SER A 1 717 ? -22.614 17.347 7.532 1.00 88.50 717 SER A C 1
ATOM 5409 O O . SER A 1 717 ? -22.088 16.293 7.170 1.00 88.50 717 SER A O 1
ATOM 5411 N N . LYS A 1 718 ? -22.225 17.976 8.644 1.00 86.62 718 LYS A N 1
ATOM 5412 C CA . LYS A 1 718 ? -21.201 17.443 9.552 1.00 86.62 718 LYS A CA 1
ATOM 5413 C C . LYS A 1 718 ? -21.582 16.062 10.091 1.00 86.62 718 LYS A C 1
ATOM 5415 O O . LYS A 1 718 ? -20.718 15.214 10.274 1.00 86.62 718 LYS A O 1
ATOM 5420 N N . GLU A 1 719 ? -22.867 15.835 10.338 1.00 87.31 719 GLU A N 1
ATOM 5421 C CA . GLU A 1 719 ? -23.408 14.557 10.802 1.00 87.31 719 GLU A CA 1
ATOM 5422 C C . GLU A 1 719 ? -23.294 13.480 9.717 1.00 87.31 719 GLU A C 1
ATOM 5424 O O . GLU A 1 719 ? -22.816 12.385 10.002 1.00 87.31 719 GLU A O 1
ATOM 5429 N N . GLU A 1 720 ? -23.641 13.798 8.464 1.00 89.12 720 GLU A N 1
ATOM 5430 C CA . GLU A 1 720 ? -23.452 12.882 7.326 1.00 89.12 720 GLU A CA 1
ATOM 5431 C C . GLU A 1 720 ? -21.971 12.544 7.089 1.00 89.12 720 GLU A C 1
ATOM 5433 O O . GLU A 1 720 ? -21.652 11.460 6.606 1.00 89.12 720 GLU A O 1
ATOM 5438 N N . LEU A 1 721 ? -21.066 13.457 7.453 1.00 87.25 721 LEU A N 1
ATOM 5439 C CA . LEU A 1 721 ? -19.612 13.291 7.382 1.00 87.25 721 LEU A CA 1
ATOM 5440 C C . LEU A 1 721 ? -18.990 12.816 8.705 1.00 87.25 721 LEU A C 1
ATOM 5442 O O . LEU A 1 721 ? -17.780 12.936 8.897 1.00 87.25 721 LEU A O 1
ATOM 5446 N N . LYS A 1 722 ? -19.799 12.282 9.629 1.00 86.38 722 LYS A N 1
ATOM 5447 C CA . LYS A 1 722 ? -19.338 11.653 10.882 1.00 86.38 722 LYS A CA 1
ATOM 5448 C C . LYS A 1 722 ? -18.456 12.563 11.734 1.00 86.38 722 LYS A C 1
ATOM 5450 O O . LYS A 1 722 ? -17.419 12.172 12.257 1.00 86.38 722 LYS A O 1
ATOM 5455 N N . GLY A 1 723 ? -18.871 13.817 11.860 1.00 82.69 723 GLY A N 1
ATOM 5456 C CA . GLY A 1 723 ? -18.173 14.826 12.646 1.00 82.69 723 GLY A CA 1
ATOM 5457 C C . GLY A 1 723 ? -17.068 15.559 11.887 1.00 82.69 723 GLY A C 1
ATOM 5458 O O . GLY A 1 723 ? -16.564 16.558 12.407 1.00 82.69 723 GLY A O 1
ATOM 5459 N N . TRP A 1 724 ? -16.713 15.140 10.666 1.00 82.38 724 TRP A N 1
ATOM 5460 C CA . TRP A 1 724 ? -15.769 15.887 9.842 1.00 82.38 724 TRP A CA 1
ATOM 5461 C C . TRP A 1 724 ? -16.390 17.193 9.338 1.00 82.38 724 TRP A C 1
ATOM 5463 O O . TRP A 1 724 ? -17.492 17.234 8.795 1.00 82.38 724 TRP A O 1
ATOM 5473 N N . GLU A 1 725 ? -15.638 18.277 9.506 1.00 80.56 725 GLU A N 1
ATOM 5474 C CA . GLU A 1 725 ? -15.965 19.597 8.991 1.00 80.56 725 GLU A CA 1
ATOM 5475 C C . GLU A 1 725 ? -14.892 20.029 7.989 1.00 80.56 725 GLU A C 1
ATOM 5477 O O . GLU A 1 725 ? -13.696 20.071 8.296 1.00 80.56 725 GLU A O 1
ATOM 5482 N N . MET A 1 726 ? -15.317 20.306 6.760 1.00 75.38 726 MET A N 1
ATOM 5483 C CA . MET A 1 726 ? -14.423 20.701 5.681 1.00 75.38 726 MET A CA 1
ATOM 5484 C C . MET A 1 726 ? -14.002 22.164 5.841 1.00 75.38 726 MET A C 1
ATOM 5486 O O . MET A 1 726 ? -14.838 23.058 5.971 1.00 75.38 726 MET A O 1
ATOM 5490 N N . SER A 1 727 ? -12.699 22.438 5.766 1.00 75.06 727 SER A N 1
ATOM 5491 C CA . SER A 1 727 ? -12.214 23.819 5.752 1.00 75.06 727 SER A CA 1
ATOM 5492 C C . SER A 1 727 ? -12.538 24.513 4.424 1.00 75.06 727 SER A C 1
ATOM 5494 O O . SER A 1 727 ? -12.561 23.890 3.363 1.00 75.06 727 SER A O 1
ATOM 5496 N N . SER A 1 728 ? -12.684 25.842 4.434 1.00 70.50 728 SER A N 1
ATOM 5497 C CA . SER A 1 728 ? -12.928 26.618 3.205 1.00 70.50 728 SER A CA 1
ATOM 5498 C C . SER A 1 728 ? -11.822 26.447 2.150 1.00 70.50 728 SER A C 1
ATOM 5500 O O . SER A 1 728 ? -12.082 26.558 0.955 1.00 70.50 728 SER A O 1
ATOM 5502 N N . LYS A 1 729 ? -10.586 26.147 2.578 1.00 67.69 729 LYS A N 1
ATOM 5503 C CA . LYS A 1 729 ? -9.453 25.866 1.683 1.00 67.69 729 LYS A CA 1
ATOM 5504 C C . LYS A 1 729 ? -9.578 24.496 1.011 1.00 67.69 729 LYS A C 1
ATOM 5506 O O . LYS A 1 729 ? -9.232 24.367 -0.157 1.00 67.69 729 LYS A O 1
ATOM 5511 N N . GLU A 1 730 ? -10.047 23.484 1.740 1.00 71.12 730 GLU A N 1
ATOM 5512 C CA . GLU A 1 730 ? -10.326 22.158 1.178 1.00 71.12 730 GLU A CA 1
ATOM 5513 C C . GLU A 1 730 ? -11.497 22.225 0.202 1.00 71.12 730 GLU A C 1
ATOM 5515 O O . GLU A 1 730 ? -11.372 21.725 -0.910 1.00 71.12 730 GLU A O 1
ATOM 5520 N N . ALA A 1 731 ? -12.571 22.927 0.572 1.00 70.69 731 ALA A N 1
ATOM 5521 C CA . ALA A 1 731 ? -13.763 23.088 -0.256 1.00 70.69 731 ALA A CA 1
ATOM 5522 C C . ALA A 1 731 ? -13.450 23.669 -1.642 1.00 70.69 731 ALA A C 1
ATOM 5524 O O . ALA A 1 731 ? -13.947 23.174 -2.649 1.00 70.69 731 ALA A O 1
ATOM 5525 N N . ALA A 1 732 ? -12.568 24.670 -1.711 1.00 68.69 732 ALA A N 1
ATOM 5526 C CA . ALA A 1 732 ? -12.171 25.295 -2.972 1.00 68.69 732 ALA A CA 1
ATOM 5527 C C . ALA A 1 732 ? -11.420 24.348 -3.931 1.00 68.69 732 ALA A C 1
ATOM 5529 O O . ALA A 1 732 ? -11.382 24.603 -5.131 1.00 68.69 732 ALA A O 1
ATOM 5530 N N . ALA A 1 733 ? -10.825 23.266 -3.417 1.00 72.31 733 ALA A N 1
ATOM 5531 C CA . ALA A 1 733 ? -10.008 22.323 -4.182 1.00 72.31 733 ALA A CA 1
ATOM 5532 C C . ALA A 1 733 ? -10.560 20.884 -4.174 1.00 72.31 733 ALA A C 1
ATOM 5534 O O . ALA A 1 733 ? -9.923 19.981 -4.718 1.00 72.31 733 ALA A O 1
ATOM 5535 N N . ALA A 1 734 ? -11.714 20.640 -3.549 1.00 81.06 734 ALA A N 1
ATOM 5536 C CA . ALA A 1 734 ? -12.310 19.317 -3.412 1.00 81.06 734 ALA A CA 1
ATOM 5537 C C . ALA A 1 734 ? -13.050 18.916 -4.695 1.00 81.06 734 ALA A C 1
ATOM 5539 O O . ALA A 1 734 ? -14.270 19.017 -4.786 1.00 81.06 734 ALA A O 1
ATOM 5540 N N . CYS A 1 735 ? -12.296 18.454 -5.688 1.00 88.06 735 CYS A N 1
ATOM 5541 C CA . CYS A 1 735 ? -12.839 17.888 -6.920 1.00 88.06 735 CYS A CA 1
ATOM 5542 C C . CYS A 1 735 ? -12.803 16.361 -6.823 1.00 88.06 735 CYS A C 1
ATOM 5544 O O . CYS A 1 735 ? -11.752 15.804 -6.510 1.00 88.06 735 CYS A O 1
ATOM 5546 N N . ALA A 1 736 ? -13.929 15.688 -7.066 1.00 93.62 736 ALA A N 1
ATOM 5547 C CA . ALA A 1 736 ? -13.951 14.247 -7.274 1.00 93.62 736 ALA A CA 1
ATOM 5548 C C . ALA A 1 736 ? -13.221 13.957 -8.588 1.00 93.62 736 ALA A C 1
ATOM 5550 O O . ALA A 1 736 ? -13.777 14.158 -9.662 1.00 93.62 736 ALA A O 1
ATOM 5551 N N . ASN A 1 737 ? -11.948 13.580 -8.475 1.00 90.62 737 ASN A N 1
ATOM 5552 C CA . ASN A 1 737 ? -11.031 13.498 -9.601 1.00 90.62 737 ASN A CA 1
ATOM 5553 C C . ASN A 1 737 ? -10.985 12.079 -10.151 1.00 90.62 737 ASN A C 1
ATOM 5555 O O . ASN A 1 737 ? -11.300 11.866 -11.310 1.00 90.62 737 ASN A O 1
ATOM 5559 N N . GLY A 1 738 ? -10.633 11.109 -9.304 1.00 91.81 738 GLY A N 1
ATOM 5560 C CA . GLY A 1 738 ? -10.488 9.698 -9.664 1.00 91.81 738 GLY A CA 1
ATOM 5561 C C . GLY A 1 738 ? -11.307 8.791 -8.760 1.00 91.81 738 GLY A C 1
ATOM 5562 O O . GLY A 1 738 ? -11.554 9.146 -7.608 1.00 91.81 738 GLY A O 1
ATOM 5563 N N . LEU A 1 739 ? -11.709 7.624 -9.265 1.00 95.25 739 LEU A N 1
ATOM 5564 C CA . LEU A 1 739 ? -12.397 6.616 -8.466 1.00 95.25 739 LEU A CA 1
ATOM 5565 C C . LEU A 1 739 ? -11.955 5.190 -8.793 1.00 95.25 739 LEU A C 1
ATOM 5567 O O . LEU A 1 739 ? -11.468 4.918 -9.885 1.00 95.25 739 LEU A O 1
ATOM 5571 N N . ALA A 1 740 ? -12.142 4.292 -7.834 1.00 95.06 740 ALA A N 1
ATOM 5572 C CA . ALA A 1 740 ? -12.039 2.851 -8.010 1.00 95.06 740 ALA A CA 1
ATOM 5573 C C . ALA A 1 740 ? -13.088 2.160 -7.130 1.00 95.06 740 ALA A C 1
ATOM 5575 O O . ALA A 1 740 ? -13.547 2.732 -6.139 1.00 95.06 740 ALA A O 1
ATOM 5576 N N . VAL A 1 741 ? -13.495 0.950 -7.502 1.00 93.25 741 VAL A N 1
ATOM 5577 C CA . VAL A 1 741 ? -14.624 0.247 -6.879 1.00 93.25 741 VAL A CA 1
ATOM 5578 C C . VAL A 1 741 ? -14.202 -1.175 -6.533 1.00 93.25 741 VAL A C 1
ATOM 5580 O O . VAL A 1 741 ? -13.572 -1.841 -7.352 1.00 93.25 741 VAL A O 1
ATOM 5583 N N . ASP A 1 742 ? -14.545 -1.631 -5.328 1.00 89.56 742 ASP A N 1
ATOM 5584 C CA . ASP A 1 742 ? -14.448 -3.041 -4.941 1.00 89.56 742 ASP A CA 1
ATOM 5585 C C . ASP A 1 742 ? -15.840 -3.635 -4.667 1.00 89.56 742 ASP A C 1
ATOM 5587 O O . ASP A 1 742 ? -16.873 -3.099 -5.074 1.00 89.56 742 ASP A O 1
ATOM 5591 N N . ASN A 1 743 ? -15.896 -4.773 -3.980 1.00 86.88 743 ASN A N 1
ATOM 5592 C CA . ASN A 1 743 ? -17.157 -5.440 -3.665 1.00 86.88 743 ASN A CA 1
ATOM 5593 C C . ASN A 1 743 ? -18.088 -4.618 -2.752 1.00 86.88 743 ASN A C 1
ATOM 5595 O O . ASN A 1 743 ? -19.302 -4.803 -2.808 1.00 86.88 743 ASN A O 1
ATOM 5599 N N . ASN A 1 744 ? -17.546 -3.727 -1.923 1.00 88.06 744 ASN A N 1
ATOM 5600 C CA . ASN A 1 744 ? -18.249 -3.062 -0.826 1.00 88.06 744 ASN A CA 1
ATOM 5601 C C . ASN A 1 744 ? -18.230 -1.528 -0.921 1.00 88.06 744 ASN A C 1
ATOM 5603 O O . ASN A 1 744 ? -19.156 -0.864 -0.439 1.00 88.06 744 ASN A O 1
ATOM 5607 N N . TYR A 1 745 ? -17.186 -0.962 -1.518 1.00 95.31 745 TYR A N 1
ATOM 5608 C CA . TYR A 1 745 ? -16.836 0.444 -1.412 1.00 95.31 745 TYR A CA 1
ATOM 5609 C C . TYR A 1 745 ? -16.494 1.071 -2.760 1.00 95.31 745 TYR A C 1
ATOM 5611 O O . TYR A 1 745 ? -16.013 0.422 -3.690 1.00 95.31 745 TYR A O 1
ATOM 5619 N N . VAL A 1 746 ? -16.719 2.380 -2.821 1.00 96.81 746 VAL A N 1
ATOM 5620 C CA . VAL A 1 746 ? -16.229 3.267 -3.871 1.00 96.81 746 VAL A CA 1
ATOM 5621 C C . VAL A 1 746 ? -15.192 4.183 -3.224 1.00 96.81 746 VAL A C 1
ATOM 5623 O O . VAL A 1 746 ? -15.494 4.909 -2.276 1.00 96.81 746 VAL A O 1
ATOM 5626 N N . TYR A 1 747 ? -13.966 4.142 -3.729 1.00 96.94 747 TYR A N 1
ATOM 5627 C CA . TYR A 1 747 ? -12.842 4.935 -3.246 1.00 96.94 747 TYR A CA 1
ATOM 5628 C C . TYR A 1 747 ? -12.636 6.116 -4.180 1.00 96.94 747 TYR A C 1
ATOM 5630 O O . TYR A 1 747 ? -12.500 5.922 -5.384 1.00 96.94 747 TYR A O 1
ATOM 5638 N N . ILE A 1 748 ? -12.595 7.328 -3.635 1.00 96.12 748 ILE A N 1
ATOM 5639 C CA . ILE A 1 748 ? -12.523 8.571 -4.401 1.00 96.12 748 ILE A CA 1
ATOM 5640 C C . ILE A 1 748 ? -11.233 9.312 -4.063 1.00 96.12 748 ILE A C 1
ATOM 5642 O O . ILE A 1 748 ? -11.013 9.714 -2.919 1.00 96.12 748 ILE A O 1
ATOM 5646 N N . ALA A 1 749 ? -10.412 9.576 -5.076 1.00 93.69 749 ALA A N 1
ATOM 5647 C CA . ALA A 1 749 ? -9.396 10.616 -5.022 1.00 93.69 749 ALA A CA 1
ATOM 5648 C C . ALA A 1 749 ? -10.096 11.975 -5.177 1.00 93.69 749 ALA A C 1
ATOM 5650 O O . ALA A 1 749 ? -10.419 12.397 -6.286 1.00 93.69 749 ALA A O 1
ATOM 5651 N N . HIS A 1 750 ? -10.385 12.640 -4.058 1.00 91.94 750 HIS A N 1
ATOM 5652 C CA . HIS A 1 750 ? -11.271 13.805 -4.001 1.00 91.94 750 HIS A CA 1
ATOM 5653 C C . HIS A 1 750 ? -10.505 15.136 -3.886 1.00 91.94 750 HIS A C 1
ATOM 5655 O O . HIS A 1 750 ? -10.837 16.027 -3.092 1.00 91.94 750 HIS A O 1
ATOM 5661 N N . GLY A 1 751 ? -9.443 15.288 -4.675 1.00 87.00 751 GLY A N 1
ATOM 5662 C CA . GLY A 1 751 ? -8.688 16.529 -4.778 1.00 87.00 751 GLY A CA 1
ATOM 5663 C C . GLY A 1 751 ? -8.142 16.991 -3.430 1.00 87.00 751 GLY A C 1
ATOM 5664 O O . GLY A 1 751 ? -7.528 16.221 -2.688 1.00 87.00 751 GLY A O 1
ATOM 5665 N N . GLY A 1 752 ? -8.379 18.254 -3.084 1.00 81.00 752 GLY A N 1
ATOM 5666 C CA . GLY A 1 752 ? -7.973 18.838 -1.806 1.00 81.00 752 GLY A CA 1
ATOM 5667 C C . GLY A 1 752 ? -8.555 18.147 -0.566 1.00 81.00 752 GLY A C 1
ATOM 5668 O O . GLY A 1 752 ? -8.002 18.330 0.517 1.00 81.00 752 GLY A O 1
ATOM 5669 N N . ALA A 1 753 ? -9.617 17.343 -0.695 1.00 83.50 753 ALA A N 1
ATOM 5670 C CA . ALA A 1 753 ? -10.191 16.597 0.424 1.00 83.50 753 ALA A CA 1
ATOM 5671 C C . ALA A 1 753 ? -9.406 15.318 0.776 1.00 83.50 753 ALA A C 1
ATOM 5673 O O . ALA A 1 753 ? -9.511 14.859 1.915 1.00 83.50 753 ALA A O 1
ATOM 5674 N N . GLY A 1 754 ? -8.569 14.805 -0.134 1.00 88.50 754 GLY A N 1
ATOM 5675 C CA . GLY A 1 754 ? -7.834 13.547 0.035 1.00 88.50 754 GLY A CA 1
ATOM 5676 C C . GLY A 1 754 ? -8.603 12.330 -0.484 1.00 88.50 754 GLY A C 1
ATOM 5677 O O . GLY A 1 754 ? -9.410 12.453 -1.403 1.00 88.50 754 GLY A O 1
ATOM 5678 N N . LEU A 1 755 ? -8.334 11.161 0.096 1.00 92.75 755 LEU A N 1
ATOM 5679 C CA . LEU A 1 755 ? -9.071 9.924 -0.153 1.00 92.75 755 LEU A CA 1
ATOM 5680 C C . LEU A 1 755 ? -10.370 9.923 0.660 1.00 92.75 755 LEU A C 1
ATOM 5682 O O . LEU A 1 755 ? -10.336 10.045 1.884 1.00 92.75 755 LEU A O 1
ATOM 5686 N N . ILE A 1 756 ? -11.503 9.756 -0.019 1.00 94.69 756 ILE A N 1
ATOM 5687 C CA . ILE A 1 756 ? -12.819 9.525 0.587 1.00 94.69 756 ILE A CA 1
ATOM 5688 C C . ILE A 1 756 ? -13.293 8.124 0.208 1.00 94.69 756 ILE A C 1
ATOM 5690 O O . ILE A 1 756 ? -13.206 7.743 -0.956 1.00 94.69 756 ILE A O 1
ATOM 5694 N N . VAL A 1 757 ? -13.830 7.379 1.170 1.00 96.44 757 VAL A N 1
ATOM 5695 C CA . VAL A 1 757 ? -14.451 6.075 0.923 1.00 96.44 757 VAL A CA 1
ATOM 5696 C C . VAL A 1 757 ? -15.951 6.175 1.149 1.00 96.44 757 VAL A C 1
ATOM 5698 O O . VAL A 1 757 ? -16.397 6.699 2.171 1.00 96.44 757 VAL A O 1
ATOM 5701 N N . LEU A 1 758 ? -16.722 5.667 0.193 1.00 96.81 758 LEU A N 1
ATOM 5702 C CA . LEU A 1 758 ? -18.180 5.648 0.205 1.00 96.81 758 LEU A CA 1
ATOM 5703 C C . LEU A 1 758 ? -18.689 4.206 0.121 1.00 96.81 758 LEU A C 1
ATOM 5705 O O . LEU A 1 758 ? -18.028 3.344 -0.462 1.00 96.81 758 LEU A O 1
ATOM 5709 N N . LYS A 1 759 ? -19.879 3.923 0.657 1.00 94.75 759 LYS A N 1
ATOM 5710 C CA . LYS A 1 759 ? -20.563 2.647 0.407 1.00 94.75 759 LYS A CA 1
ATOM 5711 C C . LYS A 1 759 ? -20.954 2.562 -1.066 1.00 94.75 759 LYS A C 1
ATOM 5713 O O . LYS A 1 759 ? -21.482 3.514 -1.633 1.00 94.75 759 LYS A O 1
ATOM 5718 N N . LYS A 1 760 ? -20.735 1.399 -1.678 1.00 91.56 760 LYS A N 1
ATOM 5719 C CA . LYS A 1 760 ? -20.914 1.200 -3.123 1.00 91.56 760 LYS A CA 1
ATOM 5720 C C . LYS A 1 760 ? -22.317 1.524 -3.643 1.00 91.56 760 LYS A C 1
ATOM 5722 O O . LYS A 1 760 ? -22.451 2.137 -4.699 1.00 91.56 760 LYS A O 1
ATOM 5727 N N . ASN A 1 761 ? -23.346 1.131 -2.894 1.00 86.25 761 ASN A N 1
ATOM 5728 C CA . ASN A 1 761 ? -24.728 1.167 -3.374 1.00 86.25 761 ASN A CA 1
ATOM 5729 C C . ASN A 1 761 ? -25.360 2.561 -3.280 1.00 86.25 761 ASN A C 1
ATOM 5731 O O . ASN A 1 761 ? -25.964 3.025 -4.245 1.00 86.25 761 ASN A O 1
ATOM 5735 N N . ASP A 1 762 ? -25.233 3.216 -2.125 1.00 92.00 762 ASP A N 1
ATOM 5736 C CA . ASP A 1 762 ? -25.929 4.471 -1.808 1.00 92.00 762 ASP A CA 1
ATOM 5737 C C . ASP A 1 762 ? -25.000 5.690 -1.721 1.00 92.00 762 ASP A C 1
ATOM 5739 O O . ASP A 1 762 ? -25.465 6.801 -1.472 1.00 92.00 762 ASP A O 1
ATOM 5743 N N . LEU A 1 763 ? -23.694 5.490 -1.929 1.00 96.44 763 LEU A N 1
ATOM 5744 C CA . LEU A 1 763 ? -22.658 6.514 -1.814 1.00 96.44 763 LEU A CA 1
ATOM 5745 C C . LEU A 1 763 ? -22.638 7.234 -0.452 1.00 96.44 763 LEU A C 1
ATOM 5747 O O . LEU A 1 763 ? -22.173 8.372 -0.350 1.00 96.44 763 LEU A O 1
ATOM 5751 N N . SER A 1 764 ? -23.109 6.576 0.611 1.00 93.94 764 SER A N 1
ATOM 5752 C CA . SER A 1 764 ? -22.990 7.092 1.974 1.00 93.94 764 SER A CA 1
ATOM 5753 C C . SER A 1 764 ? -21.526 7.130 2.421 1.00 93.94 764 SER A C 1
ATOM 5755 O O . SER A 1 764 ? -20.726 6.252 2.089 1.00 93.94 764 SER A O 1
ATOM 5757 N N . PHE A 1 765 ? -21.159 8.177 3.163 1.00 93.44 765 PHE A N 1
ATOM 5758 C CA . PHE A 1 765 ? -19.791 8.390 3.629 1.00 93.44 765 PHE A CA 1
ATOM 5759 C C . PHE A 1 765 ? -19.362 7.289 4.606 1.00 93.44 765 PHE A C 1
ATOM 5761 O O . PHE A 1 765 ? -20.085 6.974 5.552 1.00 93.44 765 PHE A O 1
ATOM 5768 N N . VAL A 1 766 ? -18.176 6.714 4.396 1.00 92.00 766 VAL A N 1
ATOM 5769 C CA . VAL A 1 766 ? -17.586 5.685 5.267 1.00 92.00 766 VAL A CA 1
ATOM 5770 C C . VAL A 1 766 ? -16.477 6.298 6.099 1.00 92.00 766 VAL A C 1
ATOM 5772 O O . VAL A 1 766 ? -16.647 6.461 7.303 1.00 92.00 766 VAL A O 1
ATOM 5775 N N . THR A 1 767 ? -15.379 6.668 5.444 1.00 90.06 767 THR A N 1
ATOM 5776 C CA . THR A 1 767 ? -14.190 7.228 6.084 1.00 90.06 767 THR A CA 1
ATOM 5777 C C . THR A 1 767 ? -13.426 8.125 5.112 1.00 90.06 767 THR A C 1
ATOM 5779 O O . THR A 1 767 ? -13.736 8.209 3.918 1.00 90.06 767 THR A O 1
ATOM 5782 N N . ARG A 1 768 ? -12.412 8.811 5.632 1.00 87.88 768 ARG A N 1
ATOM 5783 C CA . ARG A 1 768 ? -11.530 9.700 4.887 1.00 87.88 768 ARG A CA 1
ATOM 5784 C C . ARG A 1 768 ? -10.116 9.612 5.436 1.00 87.88 768 ARG A C 1
ATOM 5786 O O . ARG A 1 768 ? -9.913 9.598 6.643 1.00 87.88 768 ARG A O 1
ATOM 5793 N N . THR A 1 769 ? -9.141 9.731 4.545 1.00 82.94 769 THR A N 1
ATOM 5794 C CA . THR A 1 769 ? -7.762 10.049 4.915 1.00 82.94 769 THR A CA 1
ATOM 5795 C C . THR A 1 769 ? -7.193 11.107 3.979 1.00 82.94 769 THR A C 1
ATOM 5797 O O . THR A 1 769 ? -7.589 11.229 2.820 1.00 82.94 769 THR A O 1
ATOM 5800 N N . ARG A 1 770 ? -6.277 11.931 4.484 1.00 72.62 770 ARG A N 1
ATOM 5801 C CA . ARG A 1 770 ? -5.642 12.991 3.702 1.00 72.62 770 ARG A CA 1
ATOM 5802 C C . ARG A 1 770 ? -4.162 13.053 4.027 1.00 72.62 770 ARG A C 1
ATOM 5804 O O . ARG A 1 770 ? -3.770 13.071 5.189 1.00 72.62 770 ARG A O 1
ATOM 5811 N N . TYR A 1 771 ? -3.347 13.182 2.990 1.00 66.25 771 TYR A N 1
ATOM 5812 C CA . TYR A 1 771 ? -1.943 13.525 3.147 1.00 66.25 771 TYR A CA 1
ATOM 5813 C C . TYR A 1 771 ? -1.753 14.951 3.716 1.00 66.25 771 TYR A C 1
ATOM 5815 O O . TYR A 1 771 ? -2.307 15.931 3.211 1.00 66.25 771 TYR A O 1
ATOM 5823 N N . THR A 1 772 ? -0.909 15.082 4.742 1.00 58.34 772 THR A N 1
ATOM 5824 C CA . THR A 1 772 ? -0.622 16.331 5.473 1.00 58.34 772 THR A CA 1
ATOM 5825 C C . THR A 1 772 ? 0.052 17.428 4.643 1.00 58.34 772 THR A C 1
ATOM 5827 O O . THR A 1 772 ? -0.066 18.598 5.001 1.00 58.34 772 THR A O 1
ATOM 5830 N N . GLY A 1 773 ? 0.697 17.109 3.514 1.00 58.50 773 GLY A N 1
ATOM 5831 C CA . GLY A 1 773 ? 1.313 18.118 2.633 1.00 58.50 773 GLY A CA 1
ATOM 5832 C C . GLY A 1 773 ? 0.322 18.884 1.749 1.00 58.50 773 GLY A C 1
ATOM 5833 O O . GLY A 1 773 ? 0.711 19.804 1.035 1.00 58.50 773 GLY A O 1
ATOM 5834 N N . GLY A 1 774 ? -0.973 18.557 1.821 1.00 60.00 774 GLY A N 1
ATOM 5835 C CA . GLY A 1 774 ? -2.050 19.437 1.365 1.00 60.00 774 GLY A CA 1
ATOM 5836 C C . GLY A 1 774 ? -2.314 19.475 -0.142 1.00 60.00 774 GLY A C 1
ATOM 5837 O O . GLY A 1 774 ? -3.151 20.273 -0.568 1.00 60.00 774 GLY A O 1
ATOM 5838 N N . ASN A 1 775 ? -1.658 18.621 -0.927 1.00 74.38 775 ASN A N 1
ATOM 5839 C CA . ASN A 1 775 ? -1.840 18.557 -2.374 1.00 74.38 775 ASN A CA 1
ATOM 5840 C C . ASN A 1 775 ? -3.048 17.709 -2.814 1.00 74.38 775 ASN A C 1
ATOM 5842 O O . ASN A 1 775 ? -3.614 16.947 -2.032 1.00 74.38 775 ASN A O 1
ATOM 5846 N N . SER A 1 776 ? -3.471 17.903 -4.066 1.00 78.50 776 SER A N 1
ATOM 5847 C CA . SER A 1 776 ? -4.702 17.341 -4.638 1.00 78.50 776 SER A CA 1
ATOM 5848 C C . SER A 1 776 ? -4.581 15.837 -4.886 1.00 78.50 776 SER A C 1
ATOM 5850 O O . SER A 1 776 ? -3.699 15.421 -5.632 1.00 78.50 776 SER A O 1
ATOM 5852 N N . ALA A 1 777 ? -5.468 15.023 -4.311 1.00 88.50 777 ALA A N 1
ATOM 5853 C CA . ALA A 1 777 ? -5.640 13.630 -4.715 1.00 88.50 777 ALA A CA 1
ATOM 5854 C C . ALA A 1 777 ? -6.255 13.585 -6.123 1.00 88.50 777 ALA A C 1
ATOM 5856 O O . ALA A 1 777 ? -7.372 14.059 -6.339 1.00 88.50 777 ALA A O 1
ATOM 5857 N N . ASN A 1 778 ? -5.517 13.048 -7.088 1.00 85.19 778 ASN A N 1
ATOM 5858 C CA . ASN A 1 778 ? -5.891 13.091 -8.501 1.00 85.19 778 ASN A CA 1
ATOM 5859 C C . ASN A 1 778 ? -6.332 11.732 -9.038 1.00 85.19 778 ASN A C 1
ATOM 5861 O O . ASN A 1 778 ? -7.139 11.680 -9.960 1.00 85.19 778 ASN A O 1
ATOM 5865 N N . TYR A 1 779 ? -5.798 10.646 -8.481 1.00 89.25 779 TYR A N 1
ATOM 5866 C CA . TYR A 1 779 ? -6.031 9.307 -9.002 1.00 89.25 779 TYR A CA 1
ATOM 5867 C C . TYR A 1 779 ? -6.007 8.254 -7.909 1.00 89.25 779 TYR A C 1
ATOM 5869 O O . TYR A 1 779 ? -5.357 8.445 -6.877 1.00 89.25 779 TYR A O 1
ATOM 5877 N N . ILE A 1 780 ? -6.689 7.141 -8.166 1.00 93.19 780 ILE A N 1
ATOM 5878 C CA . ILE A 1 780 ? -6.740 5.997 -7.268 1.00 93.19 780 ILE A CA 1
ATOM 5879 C C . ILE A 1 780 ? -6.766 4.685 -8.049 1.00 93.19 780 ILE A C 1
ATOM 5881 O O . ILE A 1 780 ? -7.387 4.617 -9.105 1.00 93.19 780 ILE A O 1
ATOM 5885 N N . ALA A 1 781 ? -6.096 3.661 -7.529 1.00 92.44 781 ALA A N 1
ATOM 5886 C CA . ALA A 1 781 ? -6.154 2.298 -8.046 1.00 92.44 781 ALA A CA 1
ATOM 5887 C C . ALA A 1 781 ? -6.152 1.293 -6.889 1.00 92.44 781 ALA A C 1
ATOM 5889 O O . ALA A 1 781 ? -5.581 1.555 -5.827 1.00 92.44 781 ALA A O 1
ATOM 5890 N N . LEU A 1 782 ? -6.794 0.146 -7.105 1.00 90.25 782 LEU A N 1
ATOM 5891 C CA . LEU A 1 782 ? -6.869 -0.945 -6.135 1.00 90.25 782 LEU A CA 1
ATOM 5892 C C . LEU A 1 782 ? -5.975 -2.102 -6.569 1.00 90.25 782 LEU A C 1
ATOM 5894 O O . LEU A 1 782 ? -5.811 -2.366 -7.760 1.00 90.25 782 LEU A O 1
ATOM 5898 N N . HIS A 1 783 ? -5.421 -2.808 -5.594 1.00 84.94 783 HIS A N 1
ATOM 5899 C CA . HIS A 1 783 ? -4.624 -4.009 -5.799 1.00 84.94 783 HIS A CA 1
ATOM 5900 C C . HIS A 1 783 ? -5.345 -5.237 -5.256 1.00 84.94 783 HIS A C 1
ATOM 5902 O O . HIS A 1 783 ? -6.111 -5.142 -4.296 1.00 84.94 783 HIS A O 1
ATOM 5908 N N . THR A 1 784 ? -5.073 -6.408 -5.834 1.00 72.94 784 THR A N 1
ATOM 5909 C CA . THR A 1 784 ? -5.707 -7.670 -5.416 1.00 72.94 784 THR A CA 1
ATOM 5910 C C . THR A 1 784 ? -5.385 -8.058 -3.975 1.00 72.94 784 THR A C 1
ATOM 5912 O O . THR A 1 784 ? -6.186 -8.732 -3.337 1.00 72.94 784 THR A O 1
ATOM 5915 N N . ASP A 1 785 ? -4.261 -7.572 -3.451 1.00 75.44 785 ASP A N 1
ATOM 5916 C CA . ASP A 1 785 ? -3.792 -7.848 -2.084 1.00 75.44 785 ASP A CA 1
ATOM 5917 C C . ASP A 1 785 ? -4.352 -6.867 -1.036 1.00 75.44 785 ASP A C 1
ATOM 5919 O O . ASP A 1 785 ? -3.933 -6.871 0.118 1.00 75.44 785 ASP A O 1
ATOM 5923 N N . GLY A 1 786 ? -5.314 -6.018 -1.421 1.00 84.50 786 GLY A N 1
ATOM 5924 C CA . GLY A 1 786 ? -6.008 -5.104 -0.506 1.00 84.50 786 GLY A CA 1
ATOM 5925 C C . GLY A 1 786 ? -5.374 -3.718 -0.360 1.00 84.50 786 GLY A C 1
ATOM 5926 O O . GLY A 1 786 ? -5.847 -2.919 0.448 1.00 84.50 786 GLY A O 1
ATOM 5927 N N . TYR A 1 787 ? -4.341 -3.406 -1.148 1.00 89.25 787 TYR A N 1
ATOM 5928 C CA . TYR A 1 787 ? -3.719 -2.080 -1.172 1.00 89.25 787 TYR A CA 1
ATOM 5929 C C . TYR A 1 787 ? -4.502 -1.072 -2.022 1.00 89.25 787 TYR A C 1
ATOM 5931 O O . TYR A 1 787 ? -5.022 -1.390 -3.095 1.00 89.25 787 TYR A O 1
ATOM 5939 N N . ILE A 1 788 ? -4.528 0.173 -1.551 1.00 92.75 788 ILE A N 1
ATOM 5940 C CA . ILE A 1 788 ? -5.211 1.317 -2.157 1.00 92.75 788 ILE A CA 1
ATOM 5941 C C . ILE A 1 788 ? -4.158 2.380 -2.481 1.00 92.75 788 ILE A C 1
ATOM 5943 O O . ILE A 1 788 ? -3.620 3.034 -1.587 1.00 92.75 788 ILE A O 1
ATOM 5947 N N . TYR A 1 789 ? -3.863 2.575 -3.761 1.00 91.88 789 TYR A N 1
ATOM 5948 C CA . TYR A 1 789 ? -2.853 3.522 -4.230 1.00 91.88 789 TYR A CA 1
ATOM 5949 C C . TYR A 1 789 ? -3.513 4.856 -4.534 1.00 91.88 789 TYR A C 1
ATOM 5951 O O . TYR A 1 789 ? -4.424 4.905 -5.352 1.00 91.88 789 TYR A O 1
ATOM 5959 N N . VAL A 1 790 ? -3.034 5.943 -3.934 1.00 91.00 790 VAL A N 1
ATOM 5960 C CA . VAL A 1 790 ? -3.542 7.300 -4.160 1.00 91.00 790 VAL A CA 1
ATOM 5961 C C . VAL A 1 790 ? -2.426 8.188 -4.683 1.00 91.00 790 VAL A C 1
ATOM 5963 O O . VAL A 1 790 ? -1.426 8.432 -4.004 1.00 91.00 790 VAL A O 1
ATOM 5966 N N . ALA A 1 791 ? -2.623 8.717 -5.885 1.00 87.75 791 ALA A N 1
ATOM 5967 C CA . ALA A 1 791 ? -1.715 9.673 -6.501 1.00 87.75 791 ALA A CA 1
ATOM 5968 C C . ALA A 1 791 ? -2.092 11.094 -6.071 1.00 87.75 791 ALA A C 1
ATOM 5970 O O . ALA A 1 791 ? -3.157 11.607 -6.432 1.00 87.75 791 ALA A O 1
ATOM 5971 N N . TYR A 1 792 ? -1.203 11.744 -5.323 1.00 80.88 792 TYR A N 1
ATOM 5972 C CA . TYR A 1 792 ? -1.328 13.146 -4.941 1.00 80.88 792 TYR A CA 1
ATOM 5973 C C . TYR A 1 792 ? -0.497 14.014 -5.896 1.00 80.88 792 TYR A C 1
ATOM 5975 O O . TYR A 1 792 ? 0.727 13.882 -5.981 1.00 80.88 792 TYR A O 1
ATOM 5983 N N . GLY A 1 793 ? -1.153 14.928 -6.613 1.00 70.38 793 GLY A N 1
ATOM 5984 C CA . GLY A 1 793 ? -0.506 15.834 -7.563 1.00 70.38 793 GLY A CA 1
ATOM 5985 C C . GLY A 1 793 ? 0.600 16.670 -6.911 1.00 70.38 793 GLY A C 1
ATOM 5986 O O . GLY A 1 793 ? 0.501 17.020 -5.741 1.00 70.38 793 GLY A O 1
ATOM 5987 N N . LYS A 1 794 ? 1.660 17.006 -7.661 1.00 68.12 794 LYS A N 1
ATOM 5988 C CA . LYS A 1 794 ? 2.821 17.793 -7.183 1.00 68.12 794 LYS A CA 1
ATOM 5989 C C . LYS A 1 794 ? 3.529 17.221 -5.951 1.00 68.12 794 LYS A C 1
ATOM 5991 O O . LYS A 1 794 ? 4.181 17.968 -5.219 1.00 68.12 794 LYS A O 1
ATOM 5996 N N . SER A 1 795 ? 3.320 15.947 -5.624 1.00 64.00 795 SER A N 1
ATOM 5997 C CA . SER A 1 795 ? 3.820 15.421 -4.361 1.00 64.00 795 SER A CA 1
ATOM 5998 C C . SER A 1 795 ? 4.275 14.006 -4.399 1.00 64.00 795 SER A C 1
ATOM 6000 O O . SER A 1 795 ? 5.453 13.842 -4.202 1.00 64.00 795 SER A O 1
ATOM 6002 N N . LYS A 1 796 ? 3.393 13.013 -4.492 1.00 74.25 796 LYS A N 1
ATOM 6003 C CA . LYS A 1 796 ? 3.775 11.643 -4.159 1.00 74.25 796 LYS A CA 1
ATOM 6004 C C . LYS A 1 796 ? 2.681 10.655 -4.500 1.00 74.25 796 LYS A C 1
ATOM 6006 O O . LYS A 1 796 ? 1.546 11.035 -4.796 1.00 74.25 796 LYS A O 1
ATOM 6011 N N . VAL A 1 797 ? 3.009 9.392 -4.307 1.00 84.50 797 VAL A N 1
ATOM 6012 C CA . VAL A 1 797 ? 2.042 8.301 -4.280 1.00 84.50 797 VAL A CA 1
ATOM 6013 C C . VAL A 1 797 ? 1.996 7.770 -2.864 1.00 84.50 797 VAL A C 1
ATOM 6015 O O . VAL A 1 797 ? 3.042 7.480 -2.294 1.00 84.50 797 VAL A O 1
ATOM 6018 N N . GLN A 1 798 ? 0.801 7.684 -2.287 1.00 86.00 798 GLN A N 1
ATOM 6019 C CA . GLN A 1 798 ? 0.574 7.093 -0.970 1.00 86.00 798 GLN A CA 1
ATOM 6020 C C . GLN A 1 798 ? -0.176 5.777 -1.145 1.00 86.00 798 GLN A C 1
ATOM 6022 O O . GLN A 1 798 ? -1.146 5.721 -1.898 1.00 86.00 798 GLN A O 1
ATOM 6027 N N . VAL A 1 799 ? 0.250 4.744 -0.432 1.00 87.62 799 VAL A N 1
ATOM 6028 C CA . VAL A 1 799 ? -0.434 3.457 -0.368 1.00 87.62 799 VAL A CA 1
ATOM 6029 C C . VAL A 1 799 ? -1.127 3.350 0.983 1.00 87.62 799 VAL A C 1
ATOM 6031 O O . VAL A 1 799 ? -0.526 3.618 2.022 1.00 87.62 799 VAL A O 1
ATOM 6034 N N . TYR A 1 800 ? -2.399 2.977 0.955 1.00 88.69 800 TYR A N 1
ATOM 6035 C CA . TYR A 1 800 ? -3.214 2.700 2.130 1.00 88.69 800 TYR A CA 1
ATOM 6036 C C . TYR A 1 800 ? -3.670 1.242 2.125 1.00 88.69 800 TYR A C 1
ATOM 6038 O O . TYR A 1 800 ? -3.674 0.587 1.082 1.00 88.69 800 T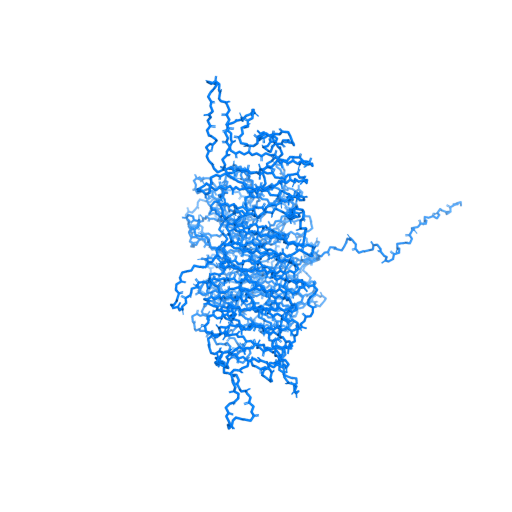YR A O 1
ATOM 6046 N N . ALA A 1 801 ? -4.099 0.758 3.280 1.00 88.00 801 ALA A N 1
ATOM 6047 C CA . ALA A 1 801 ? -4.833 -0.490 3.438 1.00 88.00 801 ALA A CA 1
ATOM 6048 C C . ALA A 1 801 ? -5.949 -0.274 4.465 1.00 88.00 801 ALA A C 1
ATOM 6050 O O . ALA A 1 801 ? -5.949 0.716 5.199 1.00 88.00 801 ALA A O 1
ATOM 6051 N N . TRP A 1 802 ? -6.925 -1.176 4.511 1.00 81.62 802 TRP A N 1
ATOM 6052 C CA . TRP A 1 802 ? -7.845 -1.216 5.645 1.00 81.62 802 TRP A CA 1
ATOM 6053 C C . TRP A 1 802 ? -7.082 -1.649 6.893 1.00 81.62 802 TRP A C 1
ATOM 6055 O O . TRP A 1 802 ? -6.391 -2.667 6.847 1.00 81.62 802 TRP A O 1
ATOM 6065 N N . LYS A 1 803 ? -7.231 -0.892 7.986 1.00 71.62 803 LYS A N 1
ATOM 6066 C CA . LYS A 1 803 ? -6.673 -1.252 9.289 1.00 71.62 803 LYS A CA 1
ATOM 6067 C C . LYS A 1 803 ? -7.251 -2.609 9.690 1.00 71.62 803 LYS A C 1
ATOM 6069 O O . LYS A 1 803 ? -8.470 -2.801 9.648 1.00 71.62 803 LYS A O 1
ATOM 6074 N N . LYS A 1 804 ? -6.358 -3.558 9.953 1.00 57.47 804 LYS A N 1
ATOM 6075 C CA . LYS A 1 804 ? -6.701 -4.955 10.219 1.00 57.47 804 LYS A CA 1
ATOM 6076 C C . LYS A 1 804 ? -7.174 -5.199 11.637 1.00 57.47 804 LYS A C 1
ATOM 6078 O O . LYS A 1 804 ? -6.738 -4.474 12.549 1.00 57.47 804 LYS A O 1
#

Sequence (804 aa):
MKKANLNLPELSRRNALKCGALALALVAMTGCKDDAPDTNGPAGTDVVETVDGIDLSVHTNPALAKTYYNSRLALGSRAANDDPKFPGMPGIPSADALAAMNPIDGSSNLYYYQGYNGTPEFYLKGDVTANQLSTEIKYVGDDYQTHDVEGTIKYYIDGNVTINGIGGDGNRNMEIHILNGGTLDCASNIPGNTTLYIHQGGKIVRAGNPNYIDILGDVITDADLVLDGIDIKLQGDFYTTGKLHGNIVTLIGAEIYAGCAVTADETIYLTGNNSIISAGYVSAPVIELAGNEPLTVLLRDGGYLNATEQLRLKDIGNVFVRADDGDYAMVETDVLDVNNKDLIGTFQNIAIKYNTQIGTEEKGADETIVELWFDETVKKNAEIDYTVEDSNDECAPKVVEGPKDPTPDPTPDPELENVGSVEPAEHSHPISATSIFTVGKDAYLSWHTQGGDFHGCIEHLTVDNGTVTLNSYLETAPSNDTYGAIDFNHVIFDNGKIFVAGDHPKKGGILGWINCDGGTFPTGNNAKLNLITLYKEQYVVGEDTLYSNGGSGNCIIRNGEYYQTASVAGFETFNVADFTESTWKLKSVAKLPSWSFDPTLAEAPANPWERDGSRTGKHIATDGSKVVMLTLINRDKAANTANASIKVFNAADVNYENEVASYVVEDVLLSPVDGKDVIAIEGNDIWVCLGQGGVKHLALAGNTLTEVASFRLADKSKEELKGWEMSSKEAAAACANGLAVDNNYVYIAHGGAGLIVLKKNDLSFVTRTRYTGGNSANYIALHTDGYIYVAYGKSKVQVYAWKK

Foldseek 3Di:
DDDDDDDDDPPPPPPPPPPDPPLAFFFWFWAFDQPAQPPPFPFDDDFKDWDWFFFWDWDFDPVQFDWFDPPPVPDPDDDDDDDDDQPDADDDDDPVVLVQAAEDAQVADQQEGEPHNLALEYEYAEEHEHAEAEQWHWYQDPVRDIDTRDDAREYEFHYEYEYQYYYYDPVGAHEYEQDALGEYAYQDAAAQRYEYEAEHNYYYAHPPCRQEHEYLHEYHYAEEHASPNHAYEYNEEYYYLAEYEYAEYEYEQYEYDHVFEYEHAAEYHYAANQYEYEAQEYEYLEYAYAPPDAYEYEHEPQGEYENAAEYHYHPAPRAAYEYDPPHAHEYEYAEYEYQEQENERNYASYEYEYNYYHHYDDDDPPHPDRHHHYDPNYHYHVSAQWDFAPDVDPRGTDIHGDDDDDDDDDDAFFDKDFLGWDWVPPDPAFWWWAEWEDDDQKIKTKIFHPDSDGKIKIWIWGADPSTITTSIMIIRDQPDPPQHHWGFRIWDDDDQKIWTWTATNSQAIKIWIWHHDVNHHDPDSSIGIIIMGDGWDWDDDPNDIGTHRQHGFIIWDDADQWIWTFGQQAIFIAGVVQPDPDHGDRPEDQPPPDDDDDPPPDDDDPDPSQRAQCGHFRDWTDSNQKIKTKGFRHADPVQQWTKIKIWMDGSVPRSNPDTLEMDTDDPDIQPNVSAIWTWTDDDQWIWIFRWQQFIWIWGDDGSYIDTQEGDHPVVDDCVLQVNDDDDPLLNVFQTQAEWDDDPFWIWTQGFQQGIWIAGPRHRRGRDGDHDPVRFGFHYWDADPVAWIWTGGTSTIIIIMGGDD

pLDDT: mean 75.17, std 20.5, range [20.91, 98.5]

Radius of gyration: 33.65 Å; Cα contacts (8 Å, |Δi|>4): 2171; chains: 1; bounding box: 91×80×110 Å